Protein AF-0000000068888649 (afdb_homodimer)

Sequence (1002 aa):
MFPLFEYFLVSWIDAAAAEHVYINDDAIREQGKIIQKRLTELPGCKENYESFDMSSGWLQGFKQRHNVVLKKKNKDLVDPAEIPGHQMGMTMQLEKFAPRDRFNCSDLRLELTRLPETVPDRRRVTVFLCVNADGSEKRRVLVVNRVATPLSFSQEKVNPANLPVIYRYSQRPWYTGLWYDFLRTFDMEIRAEKRHAVLLCQTSPSYPPPTQPPHFYKGPPPPVLTNITLIFLPSNLPMSLQPLDQGIIACFKATYRRMYVQALALHRTLTGAGRSKLTHLECIGMIASAWQAIPPRTIVRCWQISGICQDLMREEVSEEFKPERYILTQESLCGRCVRQIMPHTHGESFRQFWQLDESLPSEGTAPDAVRLIDEAVAAGVLEHGPDGINLNDIETGEGDPMPEEIISSQTAIKYLSQVNRYLRSLPETELRVPQGRSIATRGAIEHNSRIISGVFQHIDNNKPSSRKGSSRIDTDGPEKEPQEQWDTETISQVYPSLLMSMFPLFEYFLVSWIDAAAAEHVYINDDAIREQGKIIQKRLTELPGCKENYESFDMSSGWLQGFKQRHNVVLKKKNKDLVDPAEIPGHQMGMTMQLEKFAPRDRFNCSDLRLELTRLPETVPDRRRVTVFLCVNADGSEKRRVLVVNRVATPLSFSQEKVNPANLPVIYRYSQRPWYTGLWYDFLRTFDMEIRAEKRHAVLLCQTSPSYPPPTQPPHFYKGPPPPVLTNITLIFLPSNLPMSLQPLDQGIIACFKATYRRMYVQALALHRTLTGAGRSKLTHLECIGMIASAWQAIPPRTIVRCWQISGICQDLMREEVSEEFKPERYILTQESLCGRCVRQIMPHTHGESFRQFWQLDESLPSEGTAPDAVRLIDEAVAAGVLEHGPDGINLNDIETGEGDPMPEEIISSQTAIKYLSQVNRYLRSLPETELRVPQGRSIATRGAIEHNSRIISGVFQHIDNNKPSSRKGSSRIDTDGPEKEPQEQWDTETISQVYPSLLMS

Foldseek 3Di:
DQQQLLLLLLVLLLLCQLLVFQADPVNSQVVSVVSLVLLVPDPLRPDDCPPPHCDPVNSVVSCLVSVPDGDDPPVAQPDPVCQLVVLAVLQVVQVVFDQQQEKEKDKFKAQQWFDFPDDRDPFIWIKIWMATQLRPDTDAIEIEGQAQAAPVCVLQVHDCVPFSHNYHYDLRRAALQVQQVVQQVVLVVCVVVVAAHEYEYEDGSSHDDLVDDRPNDPDPRRDDHDRYHYDYDDSSYDPLLGLCVLQVVVQLNLLLLLVQLLVQLVCCVVVVDGDNGDGPSVSSVSSSVSNVPQDSLLSNVSNVSSSNHPVSVVDDRDPCSHSVNSSVVSLVSSVVSSCSRPVPRDPVSSCCRSVVDTNDPPDSDRPPSSVSSVVLVVCVCSPLPSSGSSNHNVCCCCPDPRDDDDDDLLVLLQVLLVVLVVLVPDPDQWDADPPRDIDGSVNSNVVSLLVSQVSVVVCVVPPPPPPPPPDPDDDPPPPDPPPPDHDPSSCVSNVVSNPPD/DQQQLLLLLLVLLLVCQLLVFQDDPVNSQVLSVVSLVLLVVDPLRPDDCPPPHCDPVNVVVSCLVSVPDGDDPPVAQPDPVCQLVVLAVLQVVQVVDDQQQEKEKDKAKAQQWFDFPDDRDPFIWIKIWMATQLRPDTDAIEIEGQAQAAPVCVLQVHDCVPFSHNYHYDLRRAALQVLQVVQQVVLVVCVVVVAAHEYEYEDGSSHDDLVDDRPNDPDPRRDDHDRYHYDYDDSSYDPLLGLCVLQVVVQLNLLLLLVQLLVQLVCCVVVVDGDNTDGPSVSSVSSSVSNVPQDSLLSNVSNVSSSNHVVSVVDDRDPCSHSVNSSVVSLVSSVVSSCSRPVPRDPVSSVCRSCPSPSDPPPSDRPDSSVSVVVQVVCVCSPLPSSGSSNHHPVPPVDDPRDDDDDDLLVLLQVLLVVLVVLVPDPDQWDADPPRDIDGSVNSNVVSLLVSQVSVVVCVVPPPPPPPPPDPDDDPPPPDPPPPDHDPSSCVSNVVSNVPD

Solvent-accessible surface area (backbone atoms only — not comparable to full-atom values): 55071 Å² total; per-residue (Å²): 135,58,64,64,60,49,45,51,50,48,51,39,50,47,50,16,48,74,43,67,34,62,41,49,72,65,53,50,51,54,48,44,50,50,46,51,54,52,44,65,67,36,91,68,50,87,68,82,59,90,88,62,71,88,38,74,64,54,46,51,49,48,28,46,75,65,58,57,61,70,46,72,59,57,78,66,57,55,55,74,83,50,46,63,57,52,26,50,54,44,21,62,63,49,66,76,38,56,51,81,28,32,31,42,44,53,72,44,66,42,70,71,64,73,55,62,89,49,74,82,51,89,52,55,32,28,38,36,47,39,35,22,41,54,33,83,49,69,52,77,39,34,36,32,24,61,45,77,70,46,47,56,35,61,72,55,46,52,30,59,84,31,41,81,39,48,70,42,62,34,89,51,77,66,46,51,60,58,44,37,50,48,50,41,54,51,25,51,53,37,45,74,67,73,45,65,33,37,41,39,33,62,59,41,71,50,50,55,52,55,92,57,61,63,90,58,65,82,61,79,79,60,48,84,66,84,28,46,45,80,44,68,43,62,70,39,52,66,64,56,56,39,35,55,69,52,27,49,52,58,38,35,52,36,38,32,51,24,44,54,46,38,43,42,33,47,42,25,70,49,51,72,47,85,65,94,71,78,52,66,58,48,46,51,41,31,50,45,30,24,59,67,53,57,55,34,61,30,41,30,47,17,33,37,71,25,50,38,37,71,81,57,56,74,57,84,72,59,71,74,36,36,44,69,52,45,37,49,52,32,49,53,55,28,48,55,27,43,45,70,68,40,67,81,65,48,71,66,43,45,47,49,43,65,61,53,53,67,64,44,71,77,63,83,59,67,61,60,53,64,58,55,48,50,52,41,47,73,65,35,27,67,78,44,34,74,85,39,35,53,60,53,48,67,73,62,47,88,77,54,76,77,72,73,79,74,62,51,70,68,53,38,41,38,36,50,41,48,36,41,47,32,50,26,37,36,88,56,53,56,29,53,26,57,84,81,40,67,44,45,34,38,57,54,41,53,51,50,33,49,50,41,23,11,50,50,44,50,50,65,69,66,47,77,72,82,73,83,71,77,78,84,70,84,82,79,56,80,76,72,72,72,75,74,68,51,54,64,72,41,54,60,67,39,37,39,38,60,52,44,90,135,60,64,65,62,49,46,50,49,47,49,40,50,49,48,16,48,74,62,68,33,63,43,50,72,65,52,50,50,54,48,43,50,52,45,50,53,52,44,62,68,37,91,68,50,85,69,81,59,90,87,61,72,87,40,72,67,52,48,52,48,48,28,45,75,64,55,56,61,71,48,72,59,59,78,65,58,56,56,75,81,49,46,63,58,52,26,51,54,46,21,61,61,50,66,76,37,57,50,82,28,33,28,41,45,52,72,47,75,42,68,71,62,73,53,61,89,48,74,82,51,87,50,56,33,28,39,37,45,38,36,22,39,53,33,85,48,68,52,75,39,34,37,32,23,59,42,78,71,44,43,54,35,60,71,56,45,50,31,60,84,33,42,79,38,48,69,42,63,33,89,51,78,67,48,52,61,58,44,38,50,48,52,42,54,50,24,51,52,36,44,74,68,72,44,64,33,37,40,38,33,63,60,38,71,48,51,56,53,55,92,57,59,62,88,54,65,82,62,78,78,61,48,84,67,83,26,46,44,79,43,67,42,62,75,38,49,66,64,55,56,38,33,55,70,52,27,49,53,57,36,34,51,37,39,33,53,22,44,54,46,38,44,43,34,49,41,25,71,50,52,72,47,84,62,94,72,79,50,66,58,47,46,51,42,31,50,47,30,25,59,68,53,57,53,35,62,30,41,31,48,18,33,36,72,24,51,38,38,70,82,57,56,74,56,85,71,59,73,75,35,35,45,67,52,44,35,50,52,31,49,53,54,29,49,55,26,42,46,71,69,40,69,81,64,48,71,67,42,44,50,51,46,71,54,51,76,41,79,61,75,76,62,79,63,67,62,60,53,63,59,53,49,52,53,40,47,71,60,34,27,65,78,44,34,76,85,40,35,54,57,57,48,70,67,64,49,96,73,62,74,78,74,75,80,73,63,52,71,69,53,38,41,38,36,48,41,48,37,40,49,33,49,25,36,37,88,56,53,56,30,53,28,56,83,82,40,65,42,45,36,38,55,53,40,53,52,49,33,49,52,41,21,12,50,51,46,50,53,63,71,66,47,78,73,80,72,83,70,79,78,83,70,85,82,80,56,80,76,71,70,74,75,76,68,50,54,64,71,41,53,60,66,38,37,40,36,60,52,42,88

Structure (mmCIF, N/CA/C/O backbone):
data_AF-0000000068888649-model_v1
#
loop_
_entity.id
_entity.type
_entity.pdbx_description
1 polymer '(Perigord truffle) hypothetical protein'
#
loop_
_atom_site.group_PDB
_atom_site.id
_atom_site.type_symbol
_atom_site.label_atom_id
_atom_site.label_alt_id
_atom_site.label_comp_id
_atom_site.label_asym_id
_atom_site.label_entity_id
_atom_site.label_seq_id
_atom_site.pdbx_PDB_ins_code
_atom_site.Cartn_x
_atom_site.Cartn_y
_atom_site.Cartn_z
_atom_site.occupancy
_atom_site.B_iso_or_equiv
_atom_site.auth_seq_id
_atom_site.auth_comp_id
_atom_site.auth_asym_id
_atom_site.auth_atom_id
_atom_site.pdbx_PDB_model_num
ATOM 1 N N . MET A 1 1 ? 15.414 -53.812 -3.479 1 63.78 1 MET A N 1
ATOM 2 C CA . MET A 1 1 ? 14.719 -52.531 -3.691 1 63.78 1 MET A CA 1
ATOM 3 C C . MET A 1 1 ? 15.148 -51.906 -5.004 1 63.78 1 MET A C 1
ATOM 5 O O . MET A 1 1 ? 16.297 -52.062 -5.434 1 63.78 1 MET A O 1
ATOM 9 N N . PHE A 1 2 ? 14.258 -51.75 -5.953 1 81.5 2 PHE A N 1
ATOM 10 C CA . PHE A 1 2 ? 14.539 -51.156 -7.262 1 81.5 2 PHE A CA 1
ATOM 11 C C . PHE A 1 2 ? 14.195 -49.688 -7.277 1 81.5 2 PHE A C 1
ATOM 13 O O . PHE A 1 2 ? 13.141 -49.281 -7.785 1 81.5 2 PHE A O 1
ATOM 20 N N . PRO A 1 3 ? 15.125 -48.906 -6.719 1 78.56 3 PRO A N 1
ATOM 21 C CA . PRO A 1 3 ? 14.812 -47.469 -6.566 1 78.56 3 PRO A CA 1
ATOM 22 C C . PRO A 1 3 ? 14.562 -46.781 -7.898 1 78.56 3 PRO A C 1
ATOM 24 O O . PRO A 1 3 ? 13.672 -45.906 -7.992 1 78.56 3 PRO A O 1
ATOM 27 N N . LEU A 1 4 ? 15.352 -47.125 -8.844 1 78.94 4 LEU A N 1
ATOM 28 C CA . LEU A 1 4 ? 15.211 -46.5 -10.148 1 78.94 4 LEU A CA 1
ATOM 29 C C . LEU A 1 4 ? 13.883 -46.875 -10.797 1 78.94 4 LEU A C 1
ATOM 31 O O . LEU A 1 4 ? 13.188 -46 -11.336 1 78.94 4 LEU A O 1
ATOM 35 N N . PHE A 1 5 ? 13.562 -48.219 -10.758 1 84.19 5 PHE A N 1
ATOM 36 C CA . PHE A 1 5 ? 12.289 -48.688 -11.281 1 84.19 5 PHE A CA 1
ATOM 37 C C . PHE A 1 5 ? 11.117 -48.031 -10.562 1 84.19 5 PHE A C 1
ATOM 39 O O . PHE A 1 5 ? 10.18 -47.562 -11.203 1 84.19 5 PHE A O 1
ATOM 46 N N . GLU A 1 6 ? 11.195 -48 -9.273 1 81.88 6 GLU A N 1
ATOM 47 C CA . GLU A 1 6 ? 10.109 -47.406 -8.492 1 81.88 6 GLU A CA 1
ATOM 48 C C . GLU A 1 6 ? 9.945 -45.938 -8.781 1 81.88 6 GLU A C 1
ATOM 50 O O . GLU A 1 6 ? 8.828 -45.406 -8.828 1 81.88 6 GLU A O 1
ATOM 55 N N . TYR A 1 7 ? 11.039 -45.312 -8.953 1 75.94 7 TYR A N 1
ATOM 56 C CA . TYR A 1 7 ? 11 -43.906 -9.305 1 75.94 7 TYR A CA 1
ATOM 57 C C . TYR A 1 7 ? 10.227 -43.688 -10.594 1 75.94 7 TYR A C 1
ATOM 59 O O . TYR A 1 7 ? 9.359 -42.812 -10.664 1 75.94 7 TYR A O 1
ATOM 67 N N . PHE A 1 8 ? 10.516 -44.406 -11.57 1 81.38 8 PHE A N 1
ATOM 68 C CA . PHE A 1 8 ? 9.867 -44.219 -12.867 1 81.38 8 PHE A CA 1
ATOM 69 C C . PHE A 1 8 ? 8.414 -44.656 -12.812 1 81.38 8 PHE A C 1
ATOM 71 O O . PHE A 1 8 ? 7.559 -44.062 -13.477 1 81.38 8 PHE A O 1
ATOM 78 N N . LEU A 1 9 ? 8.164 -45.75 -12.055 1 83.44 9 LEU A N 1
ATOM 79 C CA . LEU A 1 9 ? 6.777 -46.188 -11.922 1 83.44 9 LEU A CA 1
ATOM 80 C C . LEU A 1 9 ? 5.934 -45.125 -11.227 1 83.44 9 LEU A C 1
ATOM 82 O O . LEU A 1 9 ? 4.816 -44.812 -11.664 1 83.44 9 LEU A O 1
ATOM 86 N N . VAL A 1 10 ? 6.52 -44.562 -10.242 1 77.19 10 VAL A N 1
ATOM 87 C CA . VAL A 1 10 ? 5.84 -43.469 -9.539 1 77.19 10 VAL A CA 1
ATOM 88 C C . VAL A 1 10 ? 5.652 -42.281 -10.484 1 77.19 10 VAL A C 1
ATOM 90 O O . VAL A 1 10 ? 4.578 -41.688 -10.523 1 77.19 10 VAL A O 1
ATOM 93 N N . SER A 1 11 ? 6.723 -41.969 -11.133 1 73.06 11 SER A N 1
ATOM 94 C CA . SER A 1 11 ? 6.668 -40.875 -12.078 1 73.06 11 SER A CA 1
ATOM 95 C C . SER A 1 11 ? 5.555 -41.062 -13.102 1 73.06 11 SER A C 1
ATOM 97 O O . SER A 1 11 ? 4.863 -40.125 -13.469 1 73.06 11 SER A O 1
ATOM 99 N N . TRP A 1 12 ? 5.445 -42.312 -13.555 1 78.62 12 TRP A N 1
ATOM 100 C CA . TRP A 1 12 ? 4.395 -42.625 -14.516 1 78.62 12 TRP A CA 1
ATOM 101 C C . TRP A 1 12 ? 3.016 -42.469 -13.883 1 78.62 12 TRP A C 1
ATOM 103 O O . TRP A 1 12 ? 2.1 -41.906 -14.492 1 78.62 12 TRP A O 1
ATOM 113 N N . ILE A 1 13 ? 2.873 -42.938 -12.703 1 74.75 13 ILE A N 1
ATOM 114 C CA . ILE A 1 13 ? 1.597 -42.844 -12.008 1 74.75 13 ILE A CA 1
ATOM 115 C C . ILE A 1 13 ? 1.217 -41.375 -11.789 1 74.75 13 ILE A C 1
ATOM 117 O O . ILE A 1 13 ? 0.064 -41 -11.992 1 74.75 13 ILE A O 1
ATOM 121 N N . ASP A 1 14 ? 2.201 -40.656 -11.438 1 68.94 14 ASP A N 1
ATOM 122 C CA . ASP A 1 14 ? 1.981 -39.25 -11.227 1 68.94 14 ASP A CA 1
ATOM 123 C C . ASP A 1 14 ? 1.565 -38.562 -12.523 1 68.94 14 ASP A C 1
ATOM 125 O O . ASP A 1 14 ? 0.678 -37.688 -12.516 1 68.94 14 ASP A O 1
ATOM 129 N N . ALA A 1 15 ? 2.273 -38.906 -13.508 1 66 15 ALA A N 1
ATOM 130 C CA . ALA A 1 15 ? 1.935 -38.344 -14.812 1 66 15 ALA A CA 1
ATOM 131 C C . ALA A 1 15 ? 0.513 -38.719 -15.219 1 66 15 ALA A C 1
ATOM 133 O O . ALA A 1 15 ? -0.228 -37.875 -15.758 1 66 15 ALA A O 1
ATOM 134 N N . ALA A 1 16 ? 0.243 -39.969 -14.914 1 68.19 16 ALA A N 1
ATOM 135 C CA . ALA A 1 16 ? -1.107 -40.438 -15.211 1 68.19 16 ALA A CA 1
ATOM 136 C C . ALA A 1 16 ? -2.145 -39.688 -14.391 1 68.19 16 ALA A C 1
ATOM 138 O O . ALA A 1 16 ? -3.197 -39.312 -14.906 1 68.19 16 ALA A O 1
ATOM 139 N N . ALA A 1 17 ? -1.805 -39.5 -13.148 1 63.28 17 ALA A N 1
ATOM 140 C CA . ALA A 1 17 ? -2.697 -38.781 -12.25 1 63.28 17 ALA A CA 1
ATOM 141 C C . ALA A 1 17 ? -2.873 -37.344 -12.703 1 63.28 17 ALA A C 1
ATOM 143 O O . ALA A 1 17 ? -3.982 -36.812 -12.672 1 63.28 17 ALA A O 1
ATOM 144 N N . ALA A 1 18 ? -1.781 -36.812 -13.039 1 59.28 18 ALA A N 1
ATOM 145 C CA . ALA A 1 18 ? -1.794 -35.438 -13.508 1 59.28 18 ALA A CA 1
ATOM 146 C C . ALA A 1 18 ? -2.662 -35.281 -14.75 1 59.28 18 ALA A C 1
ATOM 148 O O . ALA A 1 18 ? -3.271 -34.219 -14.969 1 59.28 18 ALA A O 1
ATOM 149 N N . GLU A 1 19 ? -2.646 -36.375 -15.461 1 56.19 19 GLU A N 1
ATOM 150 C CA . GLU A 1 19 ? -3.439 -36.375 -16.688 1 56.19 19 GLU A CA 1
ATOM 151 C C . GLU A 1 19 ? -4.848 -36.906 -16.422 1 56.19 19 GLU A C 1
ATOM 153 O O . GLU A 1 19 ? -5.609 -37.156 -17.359 1 56.19 19 GLU A O 1
ATOM 158 N N . HIS A 1 20 ? -5.086 -37.062 -15.211 1 56.75 20 HIS A N 1
ATOM 159 C CA . HIS A 1 20 ? -6.379 -37.531 -14.734 1 56.75 20 HIS A CA 1
ATOM 160 C C . HIS A 1 20 ? -6.738 -38.875 -15.383 1 56.75 20 HIS A C 1
ATOM 162 O O . HIS A 1 20 ? -7.891 -39.094 -15.766 1 56.75 20 HIS A O 1
ATOM 168 N N . VAL A 1 21 ? -5.719 -39.656 -15.75 1 60.16 21 VAL A N 1
ATOM 169 C CA . VAL A 1 21 ? -5.93 -41 -16.266 1 60.16 21 VAL A CA 1
ATOM 170 C C . VAL A 1 21 ? -6.09 -41.969 -15.117 1 60.16 21 VAL A C 1
ATOM 172 O O . VAL A 1 21 ? -5.301 -41.969 -14.172 1 60.16 21 VAL A O 1
ATOM 175 N N . TYR A 1 22 ? -7.223 -42.625 -15.234 1 60.81 22 TYR A N 1
ATOM 176 C CA . TYR A 1 22 ? -7.465 -43.656 -14.219 1 60.81 22 TYR A CA 1
ATOM 177 C C . TYR A 1 22 ? -6.531 -44.844 -14.406 1 60.81 22 TYR A C 1
ATOM 179 O O . TYR A 1 22 ? -6.414 -45.375 -15.508 1 60.81 22 TYR A O 1
ATOM 187 N N . ILE A 1 23 ? -5.727 -45.125 -13.422 1 70.38 23 ILE A N 1
ATOM 188 C CA . ILE A 1 23 ? -4.789 -46.219 -13.477 1 70.38 23 ILE A CA 1
ATOM 189 C C . ILE A 1 23 ? -5.18 -47.281 -12.453 1 70.38 23 ILE A C 1
ATOM 191 O O . ILE A 1 23 ? -5.609 -46.969 -11.344 1 70.38 23 ILE A O 1
ATOM 195 N N . ASN A 1 24 ? -5.438 -48.5 -12.945 1 74.12 24 ASN A N 1
ATOM 196 C CA . ASN A 1 24 ? -5.652 -49.625 -12.047 1 74.12 24 ASN A CA 1
ATOM 197 C C . ASN A 1 24 ? -4.383 -50.438 -11.883 1 74.12 24 ASN A C 1
ATOM 199 O O . ASN A 1 24 ? -3.35 -50.156 -12.484 1 74.12 24 ASN A O 1
ATOM 203 N N . ASP A 1 25 ? -4.465 -51.438 -11.055 1 79.94 25 ASP A N 1
ATOM 204 C CA . ASP A 1 25 ? -3.311 -52.25 -10.742 1 79.94 25 ASP A CA 1
ATOM 205 C C . ASP A 1 25 ? -2.756 -52.906 -12.008 1 79.94 25 ASP A C 1
ATOM 207 O O . ASP A 1 25 ? -1.539 -53 -12.18 1 79.94 25 ASP A O 1
ATOM 211 N N . ASP A 1 26 ? -3.686 -53.281 -12.805 1 80.81 26 ASP A N 1
ATOM 212 C CA . ASP A 1 26 ? -3.27 -53.938 -14.031 1 80.81 26 ASP A CA 1
ATOM 213 C C . ASP A 1 26 ? -2.494 -53 -14.938 1 80.81 26 ASP A C 1
ATOM 215 O O . ASP A 1 26 ? -1.492 -53.375 -15.547 1 80.81 26 ASP A O 1
ATOM 219 N N . ALA A 1 27 ? -3.008 -51.844 -14.969 1 81.06 27 ALA A N 1
ATOM 220 C CA . ALA A 1 27 ? -2.322 -50.844 -15.773 1 81.06 27 ALA A CA 1
ATOM 221 C C . ALA A 1 27 ? -0.926 -50.562 -15.227 1 81.06 27 ALA A C 1
ATOM 223 O O . ALA A 1 27 ? 0.027 -50.406 -15.992 1 81.06 27 ALA A O 1
ATOM 224 N N . ILE A 1 28 ? -0.809 -50.531 -13.953 1 86.12 28 ILE A N 1
ATOM 225 C CA . ILE A 1 28 ? 0.479 -50.281 -13.305 1 86.12 28 ILE A CA 1
ATOM 226 C C . ILE A 1 28 ? 1.442 -51.438 -13.648 1 86.12 28 ILE A C 1
ATOM 228 O O . ILE A 1 28 ? 2.605 -51.188 -13.977 1 86.12 28 ILE A O 1
ATOM 232 N N . ARG A 1 29 ? 0.911 -52.625 -13.586 1 86.94 29 ARG A N 1
ATOM 233 C CA . ARG A 1 29 ? 1.737 -53.781 -13.891 1 86.94 29 ARG A CA 1
ATOM 234 C C . ARG A 1 29 ? 2.203 -53.781 -15.336 1 86.94 29 ARG A C 1
ATOM 236 O O . ARG A 1 29 ? 3.367 -54.062 -15.625 1 86.94 29 ARG A O 1
ATOM 243 N N . GLU A 1 30 ? 1.227 -53.438 -16.109 1 86.56 30 GLU A N 1
ATOM 244 C CA . GLU A 1 30 ? 1.554 -53.406 -17.531 1 86.56 30 GLU A CA 1
ATOM 245 C C . GLU A 1 30 ? 2.627 -52.344 -17.828 1 86.56 30 GLU A C 1
ATOM 247 O O . GLU A 1 30 ? 3.598 -52.625 -18.531 1 86.56 30 GLU A O 1
ATOM 252 N N . GLN A 1 31 ? 2.412 -51.281 -17.234 1 87.12 31 GLN A N 1
ATOM 253 C CA . GLN A 1 31 ? 3.377 -50.188 -17.453 1 87.12 31 GLN A CA 1
ATOM 254 C C . GLN A 1 31 ? 4.703 -50.5 -16.766 1 87.12 31 GLN A C 1
ATOM 256 O O . GLN A 1 31 ? 5.766 -50.125 -17.266 1 87.12 31 GLN A O 1
ATOM 261 N N . GLY A 1 32 ? 4.617 -51.094 -15.625 1 89 32 GLY A N 1
ATOM 262 C CA . GLY A 1 32 ? 5.832 -51.562 -14.961 1 89 32 GLY A CA 1
ATOM 263 C C . GLY A 1 32 ? 6.703 -52.438 -15.828 1 89 32 GLY A C 1
ATOM 264 O O . GLY A 1 32 ? 7.926 -52.281 -15.852 1 89 32 GLY A O 1
ATOM 265 N N . LYS A 1 33 ? 6.02 -53.281 -16.484 1 88.69 33 LYS A N 1
ATOM 266 C CA . LYS A 1 33 ? 6.75 -54.156 -17.391 1 88.69 33 LYS A CA 1
ATOM 267 C C . LYS A 1 33 ? 7.434 -53.375 -18.5 1 88.69 33 LYS A C 1
ATOM 269 O O . LYS A 1 33 ? 8.57 -53.688 -18.875 1 88.69 33 LYS A O 1
ATOM 274 N N . ILE A 1 34 ? 6.73 -52.469 -18.906 1 88.31 34 ILE A N 1
ATOM 275 C CA . ILE A 1 34 ? 7.285 -51.625 -19.953 1 88.31 34 ILE A CA 1
ATOM 276 C C . ILE A 1 34 ? 8.492 -50.844 -19.422 1 88.31 34 ILE A C 1
ATOM 278 O O . ILE A 1 34 ? 9.531 -50.781 -20.094 1 88.31 34 ILE A O 1
ATOM 282 N N . ILE A 1 35 ? 8.391 -50.375 -18.281 1 88.75 35 ILE A N 1
ATOM 283 C CA . ILE A 1 35 ? 9.461 -49.594 -17.656 1 88.75 35 ILE A CA 1
ATOM 284 C C . ILE A 1 35 ? 10.664 -50.5 -17.422 1 88.75 35 ILE A C 1
ATOM 286 O O . ILE A 1 35 ? 11.805 -50.125 -17.719 1 88.75 35 ILE A O 1
ATOM 290 N N . GLN A 1 36 ? 10.398 -51.688 -16.922 1 88.31 36 GLN A N 1
ATOM 291 C CA . GLN A 1 36 ? 11.469 -52.656 -16.688 1 88.31 36 GLN A CA 1
ATOM 292 C C . GLN A 1 36 ? 12.227 -52.969 -17.969 1 88.31 36 GLN A C 1
ATOM 294 O O . GLN A 1 36 ? 13.453 -52.969 -17.984 1 88.31 36 GLN A O 1
ATOM 299 N N . LYS A 1 37 ? 11.453 -53.188 -18.938 1 88.25 37 LYS A N 1
ATOM 300 C CA . LYS A 1 37 ? 12.055 -53.531 -20.234 1 88.25 37 LYS A CA 1
ATOM 301 C C . LYS A 1 37 ? 12.938 -52.375 -20.734 1 88.25 37 LYS A C 1
ATOM 303 O O . LYS A 1 37 ? 14.078 -52.594 -21.141 1 88.25 37 LYS A O 1
ATOM 308 N N . ARG A 1 38 ? 12.414 -51.219 -20.625 1 88.69 38 ARG A N 1
ATOM 309 C CA . ARG A 1 38 ? 13.148 -50.062 -21.109 1 88.69 38 ARG A CA 1
ATOM 310 C C . ARG A 1 38 ? 14.406 -49.844 -20.297 1 88.69 38 ARG A C 1
ATOM 312 O O . ARG A 1 38 ? 15.469 -49.531 -20.844 1 88.69 38 ARG A O 1
ATOM 319 N N . LEU A 1 39 ? 14.25 -49.938 -19.078 1 87.44 39 LEU A N 1
ATOM 320 C CA . LEU A 1 39 ? 15.391 -49.719 -18.188 1 87.44 39 LEU A CA 1
ATOM 321 C C . LEU A 1 39 ? 16.484 -50.75 -18.453 1 87.44 39 LEU A C 1
ATOM 323 O O . LEU A 1 39 ? 17.672 -50.438 -18.422 1 87.44 39 LEU A O 1
ATOM 327 N N . THR A 1 40 ? 16.109 -51.938 -18.688 1 85.62 40 THR A N 1
ATOM 328 C CA . THR A 1 40 ? 17.047 -53 -18.953 1 85.62 40 THR A CA 1
ATOM 329 C C . THR A 1 40 ? 17.828 -52.719 -20.25 1 85.62 40 THR A C 1
ATOM 331 O O . THR A 1 40 ? 18.984 -53.125 -20.375 1 85.62 40 THR A O 1
ATOM 334 N N . GLU A 1 41 ? 17.203 -52 -21.109 1 85.94 41 GLU A N 1
ATOM 335 C CA . GLU A 1 41 ? 17.812 -51.688 -22.391 1 85.94 41 GLU A CA 1
ATOM 336 C C . GLU A 1 41 ? 18.797 -50.531 -22.281 1 85.94 41 GLU A C 1
ATOM 338 O O . GLU A 1 41 ? 19.594 -50.312 -23.188 1 85.94 41 GLU A O 1
ATOM 343 N N . LEU A 1 42 ? 18.797 -49.906 -21.25 1 84.81 42 LEU A N 1
ATOM 344 C CA . LEU A 1 42 ? 19.641 -48.75 -21.094 1 84.81 42 LEU A CA 1
ATOM 345 C C . LEU A 1 42 ? 21.016 -49.125 -20.547 1 84.81 42 LEU A C 1
ATOM 347 O O . LEU A 1 42 ? 21.109 -49.812 -19.531 1 84.81 42 LEU A O 1
ATOM 351 N N . PRO A 1 43 ? 22.094 -48.875 -21.219 1 78.44 43 PRO A N 1
ATOM 352 C CA . PRO A 1 43 ? 23.438 -49.312 -20.828 1 78.44 43 PRO A CA 1
ATOM 353 C C . PRO A 1 43 ? 23.859 -48.781 -19.453 1 78.44 43 PRO A C 1
ATOM 355 O O . PRO A 1 43 ? 24.594 -49.438 -18.734 1 78.44 43 PRO A O 1
ATOM 358 N N . GLY A 1 44 ? 23.219 -47.844 -18.844 1 75.62 44 GLY A N 1
ATOM 359 C CA . GLY A 1 44 ? 23.594 -47.219 -17.578 1 75.62 44 GLY A CA 1
ATOM 360 C C . GLY A 1 44 ? 22.688 -47.625 -16.422 1 75.62 44 GLY A C 1
ATOM 361 O O . GLY A 1 44 ? 22.938 -47.25 -15.273 1 75.62 44 GLY A O 1
ATOM 362 N N . CYS A 1 45 ? 21.812 -48.531 -16.703 1 80.44 45 CYS A N 1
ATOM 363 C CA . CYS A 1 45 ? 20.922 -48.969 -15.633 1 80.44 45 CYS A CA 1
ATOM 364 C C . CYS A 1 45 ? 21.531 -50.094 -14.828 1 80.44 45 CYS A C 1
ATOM 366 O O . CYS A 1 45 ? 21.906 -51.125 -15.391 1 80.44 45 CYS A O 1
ATOM 368 N N . LYS A 1 46 ? 21.719 -49.875 -13.562 1 78.38 46 LYS A N 1
ATOM 369 C CA . LYS A 1 46 ? 22.391 -50.812 -12.688 1 78.38 46 LYS A CA 1
ATOM 370 C C . LYS A 1 46 ? 21.391 -51.812 -12.094 1 78.38 46 LYS A C 1
ATOM 372 O O . LYS A 1 46 ? 21.781 -52.781 -11.422 1 78.38 46 LYS A O 1
ATOM 377 N N . GLU A 1 47 ? 20.141 -51.562 -12.258 1 82.62 47 GLU A N 1
ATOM 378 C CA . GLU A 1 47 ? 19.125 -52.438 -11.695 1 82.62 47 GLU A CA 1
ATOM 379 C C . GLU A 1 47 ? 18.828 -53.625 -12.617 1 82.62 47 GLU A C 1
ATOM 381 O O . GLU A 1 47 ? 18.797 -53.469 -13.844 1 82.62 47 GLU A O 1
ATOM 386 N N . ASN A 1 48 ? 18.844 -54.812 -12.125 1 81 48 ASN A N 1
ATOM 387 C CA . ASN A 1 48 ? 18.516 -56.062 -12.844 1 81 48 ASN A CA 1
ATOM 388 C C . ASN A 1 48 ? 17.125 -56.562 -12.469 1 81 48 ASN A C 1
ATOM 390 O O . ASN A 1 48 ? 16.844 -56.812 -11.297 1 81 48 ASN A O 1
ATOM 394 N N . TYR A 1 49 ? 16.25 -56.75 -13.523 1 84.06 49 TYR A N 1
ATOM 395 C CA . TYR A 1 49 ? 14.852 -57.094 -13.258 1 84.06 49 TYR A CA 1
ATOM 396 C C . TYR A 1 49 ? 14.531 -58.5 -13.656 1 84.06 49 TYR A C 1
ATOM 398 O O . TYR A 1 49 ? 13.367 -58.906 -13.703 1 84.06 49 TYR A O 1
ATOM 406 N N . GLU A 1 50 ? 15.469 -59.375 -14.039 1 78.06 50 GLU A N 1
ATOM 407 C CA . GLU A 1 50 ? 15.258 -60.719 -14.586 1 78.06 50 GLU A CA 1
ATOM 408 C C . GLU A 1 50 ? 14.414 -61.562 -13.641 1 78.06 50 GLU A C 1
ATOM 410 O O . GLU A 1 50 ? 13.547 -62.312 -14.078 1 78.06 50 GLU A O 1
ATOM 415 N N . SER A 1 51 ? 14.617 -61.438 -12.344 1 79.12 51 SER A N 1
ATOM 416 C CA . SER A 1 51 ? 13.891 -62.281 -11.398 1 79.12 51 SER A CA 1
ATOM 417 C C . SER A 1 51 ? 12.805 -61.469 -10.672 1 79.12 51 SER A C 1
ATOM 419 O O . SER A 1 51 ? 12.211 -61.969 -9.703 1 79.12 51 SER A O 1
ATOM 421 N N . PHE A 1 52 ? 12.539 -60.312 -11.25 1 84.19 52 PHE A N 1
ATOM 422 C CA . PHE A 1 52 ? 11.594 -59.469 -10.539 1 84.19 52 PHE A CA 1
ATOM 423 C C . PHE A 1 52 ? 10.234 -59.469 -11.227 1 84.19 52 PHE A C 1
ATOM 425 O O . PHE A 1 52 ? 10.133 -59.188 -12.422 1 84.19 52 PHE A O 1
ATOM 432 N N . ASP A 1 53 ? 9.188 -59.906 -10.492 1 82.19 53 ASP A N 1
ATOM 433 C CA . ASP A 1 53 ? 7.801 -59.812 -10.93 1 82.19 53 ASP A CA 1
ATOM 434 C C . ASP A 1 53 ? 6.992 -58.938 -9.961 1 82.19 53 ASP A C 1
ATOM 436 O O . ASP A 1 53 ? 7.203 -59 -8.75 1 82.19 53 ASP A O 1
ATOM 440 N N . MET A 1 54 ? 6.219 -58.094 -10.562 1 84.88 54 MET A N 1
ATOM 441 C CA . MET A 1 54 ? 5.371 -57.25 -9.734 1 84.88 54 MET A CA 1
ATOM 442 C C . MET A 1 54 ? 4.223 -58.031 -9.133 1 84.88 54 MET A C 1
ATOM 444 O O . MET A 1 54 ? 3.082 -57.938 -9.586 1 84.88 54 MET A O 1
ATOM 448 N N . SER A 1 55 ? 4.574 -58.781 -8.133 1 85.19 55 SER A N 1
ATOM 449 C CA . SER A 1 55 ? 3.549 -59.531 -7.43 1 85.19 55 SER A CA 1
ATOM 450 C C . SER A 1 55 ? 2.531 -58.625 -6.762 1 85.19 55 SER A C 1
ATOM 452 O O . SER A 1 55 ? 2.766 -57.438 -6.633 1 85.19 55 SER A O 1
ATOM 454 N N . SER A 1 56 ? 1.383 -59.219 -6.41 1 86.25 56 SER A N 1
ATOM 455 C CA . SER A 1 56 ? 0.356 -58.438 -5.715 1 86.25 56 SER A CA 1
ATOM 456 C C . SER A 1 56 ? 0.881 -57.875 -4.398 1 86.25 56 SER A C 1
ATOM 458 O O . SER A 1 56 ? 0.549 -56.75 -4.02 1 86.25 56 SER A O 1
ATOM 460 N N . GLY A 1 57 ? 1.692 -58.594 -3.748 1 83.38 57 GLY A N 1
ATOM 461 C CA . GLY A 1 57 ? 2.301 -58.125 -2.512 1 83.38 57 GLY A CA 1
ATOM 462 C C . GLY A 1 57 ? 3.266 -57 -2.719 1 83.38 57 GLY A C 1
ATOM 463 O O . GLY A 1 57 ? 3.256 -56.031 -1.956 1 83.38 57 GLY A O 1
ATOM 464 N N . TRP A 1 58 ? 4.078 -57.125 -3.746 1 87.5 58 TRP A N 1
ATOM 465 C CA . TRP A 1 58 ? 5.023 -56.062 -4.035 1 87.5 58 TRP A CA 1
ATOM 466 C C . TRP A 1 58 ? 4.289 -54.781 -4.395 1 87.5 58 TRP A C 1
ATOM 468 O O . TRP A 1 58 ? 4.672 -53.688 -3.941 1 87.5 58 TRP A O 1
ATOM 478 N N . LEU A 1 59 ? 3.291 -54.938 -5.234 1 88 59 LEU A N 1
ATOM 479 C CA . LEU A 1 59 ? 2.527 -53.781 -5.668 1 88 59 LEU A CA 1
ATOM 480 C C . LEU A 1 59 ? 1.869 -53.094 -4.48 1 88 59 LEU A C 1
ATOM 482 O O . LEU A 1 59 ? 1.854 -51.875 -4.41 1 88 59 LEU A O 1
ATOM 486 N N . GLN A 1 60 ? 1.336 -53.906 -3.621 1 82.38 60 GLN A N 1
ATOM 487 C CA . GLN A 1 60 ? 0.742 -53.312 -2.416 1 82.38 60 GLN A CA 1
ATOM 488 C C . GLN A 1 60 ? 1.787 -52.594 -1.578 1 82.38 60 GLN A C 1
ATOM 490 O O . GLN A 1 60 ? 1.525 -51.5 -1.058 1 82.38 60 GLN A O 1
ATOM 495 N N . GLY A 1 61 ? 2.918 -53.219 -1.417 1 81.06 61 GLY A N 1
ATOM 496 C CA . GLY A 1 61 ? 4.012 -52.562 -0.722 1 81.06 61 GLY A CA 1
ATOM 497 C C . GLY A 1 61 ? 4.465 -51.281 -1.398 1 81.06 61 GLY A C 1
ATOM 498 O O . GLY A 1 61 ? 4.742 -50.281 -0.729 1 81.06 61 GLY A O 1
ATOM 499 N N . PHE A 1 62 ? 4.566 -51.344 -2.736 1 84.62 62 PHE A N 1
ATOM 500 C CA . PHE A 1 62 ? 4.938 -50.188 -3.533 1 84.62 62 PHE A CA 1
ATOM 501 C C . PHE A 1 62 ? 3.965 -49.031 -3.301 1 84.62 62 PHE A C 1
ATOM 503 O O . PHE A 1 62 ? 4.383 -47.906 -3.068 1 84.62 62 PHE A O 1
ATOM 510 N N . LYS A 1 63 ? 2.689 -49.344 -3.367 1 79 63 LYS A N 1
ATOM 511 C CA . LYS A 1 63 ? 1.658 -48.344 -3.168 1 79 63 LYS A CA 1
ATOM 512 C C . LYS A 1 63 ? 1.752 -47.719 -1.775 1 79 63 LYS A C 1
ATOM 514 O O . LYS A 1 63 ? 1.577 -46.5 -1.612 1 79 63 LYS A O 1
ATOM 519 N N . GLN A 1 64 ? 2.076 -48.562 -0.897 1 71.25 64 GLN A N 1
ATOM 520 C CA . GLN A 1 64 ? 2.215 -48.094 0.479 1 71.25 64 GLN A CA 1
ATOM 521 C C . GLN A 1 64 ? 3.451 -47.219 0.64 1 71.25 64 GLN A C 1
ATOM 523 O O . GLN A 1 64 ? 3.383 -46.125 1.255 1 71.25 64 GLN A O 1
ATOM 528 N N . ARG A 1 65 ? 4.535 -47.688 0.053 1 73.25 65 ARG A N 1
ATOM 529 C CA . ARG A 1 65 ? 5.805 -46.969 0.195 1 73.25 65 ARG A CA 1
ATOM 530 C C . ARG A 1 65 ? 5.746 -45.594 -0.473 1 73.25 65 ARG A C 1
ATOM 532 O O . ARG A 1 65 ? 6.324 -44.656 0.028 1 73.25 65 ARG A O 1
ATOM 539 N N . HIS A 1 66 ? 5.027 -45.594 -1.541 1 71.69 66 HIS A N 1
ATOM 540 C CA . HIS A 1 66 ? 5.066 -44.375 -2.34 1 71.69 66 HIS A CA 1
ATOM 541 C C . HIS A 1 66 ? 3.74 -43.625 -2.264 1 71.69 66 HIS A C 1
ATOM 543 O O . HIS A 1 66 ? 3.516 -42.688 -3.016 1 71.69 66 HIS A O 1
ATOM 549 N N . ASN A 1 67 ? 2.893 -44.125 -1.375 1 64.62 67 ASN A N 1
ATOM 550 C CA . ASN A 1 67 ? 1.602 -43.5 -1.124 1 64.62 67 ASN A CA 1
ATOM 551 C C . ASN A 1 67 ? 0.81 -43.312 -2.414 1 64.62 67 ASN A C 1
ATOM 553 O O . ASN A 1 67 ? 0.319 -42.219 -2.691 1 64.62 67 ASN A O 1
ATOM 557 N N . VAL A 1 68 ? 0.872 -44.281 -3.254 1 66.69 68 VAL A N 1
ATOM 558 C CA . VAL A 1 68 ? 0.115 -44.281 -4.5 1 66.69 68 VAL A CA 1
ATOM 559 C C . VAL A 1 68 ? -1.346 -44.656 -4.219 1 66.69 68 VAL A C 1
ATOM 561 O O . VAL A 1 68 ? -1.645 -45.719 -3.674 1 66.69 68 VAL A O 1
ATOM 564 N N . VAL A 1 69 ? -2.16 -43.688 -4.359 1 59.19 69 VAL A N 1
ATOM 565 C CA . VAL A 1 69 ? -3.596 -43.938 -4.262 1 59.19 69 VAL A CA 1
ATOM 566 C C . VAL A 1 69 ? -4.211 -43.969 -5.656 1 59.19 69 VAL A C 1
ATOM 568 O O . VAL A 1 69 ? -4.082 -43.031 -6.43 1 59.19 69 VAL A O 1
ATOM 571 N N . LEU A 1 70 ? -4.5 -45.219 -6.188 1 56.56 70 LEU A N 1
ATOM 572 C CA . LEU A 1 70 ? -5.047 -45.406 -7.527 1 56.56 70 LEU A CA 1
ATOM 573 C C . LEU A 1 70 ? -6.496 -44.938 -7.594 1 56.56 70 LEU A C 1
ATOM 575 O O . LEU A 1 70 ? -7.262 -45.156 -6.645 1 56.56 70 LEU A O 1
ATOM 579 N N . LYS A 1 71 ? -6.672 -43.969 -8.656 1 52.78 71 LYS A N 1
ATOM 580 C CA . LYS A 1 71 ? -8.031 -43.531 -8.969 1 52.78 71 LYS A CA 1
ATOM 581 C C . LYS A 1 71 ? -8.867 -44.688 -9.5 1 52.78 71 LYS A C 1
ATOM 583 O O . LYS A 1 71 ? -8.391 -45.5 -10.312 1 52.78 71 LYS A O 1
ATOM 588 N N . LYS A 1 72 ? -9.805 -45.125 -8.844 1 48.25 72 LYS A N 1
ATOM 589 C CA . LYS A 1 72 ? -10.766 -46.031 -9.445 1 48.25 72 LYS A CA 1
ATOM 590 C C . LYS A 1 72 ? -11.406 -45.406 -10.688 1 48.25 72 LYS A C 1
ATOM 592 O O . LYS A 1 72 ? -11.711 -44.219 -10.703 1 48.25 72 LYS A O 1
ATOM 597 N N . LYS A 1 73 ? -11.055 -45.969 -11.852 1 46.03 73 LYS A N 1
ATOM 598 C CA . LYS A 1 73 ? -11.789 -45.656 -13.07 1 46.03 73 LYS A CA 1
ATOM 599 C C . LYS A 1 73 ? -13.242 -45.312 -12.766 1 46.03 73 LYS A C 1
ATOM 601 O O . LYS A 1 73 ? -13.953 -46.062 -12.125 1 46.03 73 LYS A O 1
ATOM 606 N N . ASN A 1 74 ? -13.516 -44.156 -12.57 1 43.41 74 ASN A N 1
ATOM 607 C CA . ASN A 1 74 ? -14.961 -44.031 -12.695 1 43.41 74 ASN A CA 1
ATOM 608 C C . ASN A 1 74 ? -15.469 -44.656 -14 1 43.41 74 ASN A C 1
ATOM 610 O O . ASN A 1 74 ? -15.195 -44.125 -15.086 1 43.41 74 ASN A O 1
ATOM 614 N N . LYS A 1 75 ? -15.305 -45.875 -14.289 1 46.16 75 LYS A N 1
ATOM 615 C CA . LYS A 1 75 ? -16 -46.5 -15.406 1 46.16 75 LYS A CA 1
ATOM 616 C C . LYS A 1 75 ? -17.109 -45.594 -15.953 1 46.16 75 LYS A C 1
ATOM 618 O O . LYS A 1 75 ? -17.25 -45.438 -17.172 1 46.16 75 LYS A O 1
ATOM 623 N N . ASP A 1 76 ? -18.312 -45.375 -15.297 1 51.44 76 ASP A N 1
ATOM 624 C CA . ASP A 1 76 ? -19.609 -45 -15.82 1 51.44 76 ASP A CA 1
ATOM 625 C C . ASP A 1 76 ? -19.891 -43.5 -15.586 1 51.44 76 ASP A C 1
ATOM 627 O O . ASP A 1 76 ? -20.266 -43.125 -14.477 1 51.44 76 ASP A O 1
ATOM 631 N N . LEU A 1 77 ? -19.094 -42.562 -16.406 1 58.47 77 LEU A N 1
ATOM 632 C CA . LEU A 1 77 ? -19.641 -41.219 -16.391 1 58.47 77 LEU A CA 1
ATOM 633 C C . LEU A 1 77 ? -21.156 -41.25 -16.234 1 58.47 77 LEU A C 1
ATOM 635 O O . LEU A 1 77 ? -21.812 -42.156 -16.703 1 58.47 77 LEU A O 1
ATOM 639 N N . VAL A 1 78 ? -21.516 -40.531 -15.273 1 66.25 78 VAL A N 1
ATOM 640 C CA . VAL A 1 78 ? -22.953 -40.438 -15.008 1 66.25 78 VAL A CA 1
ATOM 641 C C . VAL A 1 78 ? -23.703 -40.125 -16.297 1 66.25 78 VAL A C 1
ATOM 643 O O . VAL A 1 78 ? -23.125 -39.562 -17.234 1 66.25 78 VAL A O 1
ATOM 646 N N . ASP A 1 79 ? -24.672 -40.719 -16.469 1 73.94 79 ASP A N 1
ATOM 647 C CA . ASP A 1 79 ? -25.578 -40.375 -17.562 1 73.94 79 ASP A CA 1
ATOM 648 C C . ASP A 1 79 ? -25.797 -38.875 -17.656 1 73.94 79 ASP A C 1
ATOM 650 O O . ASP A 1 79 ? -26.047 -38.219 -16.656 1 73.94 79 ASP A O 1
ATOM 654 N N . PRO A 1 80 ? -25.359 -38.281 -18.75 1 77.81 80 PRO A N 1
ATOM 655 C CA . PRO A 1 80 ? -25.578 -36.844 -18.969 1 77.81 80 PRO A CA 1
ATOM 656 C C . PRO A 1 80 ? -26.938 -36.375 -18.453 1 77.81 80 PRO A C 1
ATOM 658 O O . PRO A 1 80 ? -27.078 -35.219 -18.047 1 77.81 80 PRO A O 1
ATOM 661 N N . ALA A 1 81 ? -27.859 -37.25 -18.469 1 79.38 81 ALA A N 1
ATOM 662 C CA . ALA A 1 81 ? -29.203 -36.906 -18.031 1 79.38 81 ALA A CA 1
ATOM 663 C C . ALA A 1 81 ? -29.25 -36.625 -16.531 1 79.38 81 ALA A C 1
ATOM 665 O O . ALA A 1 81 ? -30.156 -35.969 -16.031 1 79.38 81 ALA A O 1
ATOM 666 N N . GLU A 1 82 ? -28.219 -37.125 -15.883 1 81.88 82 GLU A N 1
ATOM 667 C CA . GLU A 1 82 ? -28.203 -37 -14.43 1 81.88 82 GLU A CA 1
ATOM 668 C C . GLU A 1 82 ? -27.422 -35.75 -14 1 81.88 82 GLU A C 1
ATOM 670 O O . GLU A 1 82 ? -27.484 -35.344 -12.828 1 81.88 82 GLU A O 1
ATOM 675 N N . ILE A 1 83 ? -26.797 -35.094 -14.891 1 83.56 83 ILE A N 1
ATOM 676 C CA . ILE A 1 83 ? -25.906 -34 -14.594 1 83.56 83 ILE A CA 1
ATOM 677 C C . ILE A 1 83 ? -26.703 -32.844 -13.984 1 83.56 83 ILE A C 1
ATOM 679 O O . ILE A 1 83 ? -26.297 -32.281 -12.961 1 83.56 83 ILE A O 1
ATOM 683 N N . PRO A 1 84 ? -27.891 -32.5 -14.57 1 84 84 PRO A N 1
ATOM 684 C CA . PRO A 1 84 ? -28.656 -31.406 -13.984 1 84 84 PRO A CA 1
ATOM 685 C C . PRO A 1 84 ? -29.047 -31.672 -12.531 1 84 84 PRO A C 1
ATOM 687 O O . PRO A 1 84 ? -29.078 -30.734 -11.727 1 84 84 PRO A O 1
ATOM 690 N N . GLY A 1 85 ? -29.281 -32.875 -12.273 1 83.25 85 GLY A N 1
ATOM 691 C CA . GLY A 1 85 ? -29.609 -33.219 -10.898 1 83.25 85 GLY A CA 1
ATOM 692 C C . GLY A 1 85 ? -28.453 -33 -9.938 1 83.25 85 GLY A C 1
ATOM 693 O O . GLY A 1 85 ? -28.656 -32.469 -8.836 1 83.25 85 GLY A O 1
ATOM 694 N N . HIS A 1 86 ? -27.344 -33.375 -10.383 1 83.38 86 HIS A N 1
ATOM 695 C CA . HIS A 1 86 ? -26.156 -33.156 -9.578 1 83.38 86 HIS A CA 1
ATOM 696 C C . HIS A 1 86 ? -25.859 -31.688 -9.414 1 83.38 86 HIS A C 1
ATOM 698 O O . HIS A 1 86 ? -25.453 -31.234 -8.336 1 83.38 86 HIS A O 1
ATOM 704 N N . GLN A 1 87 ? -26.062 -30.953 -10.469 1 86.5 87 GLN A N 1
ATOM 705 C CA . GLN A 1 87 ? -25.844 -29.516 -10.438 1 86.5 87 GLN A CA 1
ATOM 706 C C . GLN A 1 87 ? -26.781 -28.844 -9.43 1 86.5 87 GLN A C 1
ATOM 708 O O . GLN A 1 87 ? -26.344 -27.969 -8.672 1 86.5 87 GLN A O 1
ATOM 713 N N . MET A 1 88 ? -27.953 -29.281 -9.422 1 86.88 88 MET A N 1
ATOM 714 C CA . MET A 1 88 ? -28.938 -28.719 -8.492 1 86.88 88 MET A CA 1
ATOM 715 C C . MET A 1 88 ? -28.562 -29.047 -7.047 1 86.88 88 MET A C 1
ATOM 717 O O . MET A 1 88 ? -28.688 -28.203 -6.164 1 86.88 88 MET A O 1
ATOM 721 N N . GLY A 1 89 ? -28.141 -30.219 -6.883 1 86.44 89 GLY A N 1
ATOM 722 C CA . GLY A 1 89 ? -27.688 -30.609 -5.555 1 86.44 89 GLY A CA 1
ATOM 723 C C . GLY A 1 89 ? -26.531 -29.781 -5.043 1 86.44 89 GLY A C 1
ATOM 724 O O . GLY A 1 89 ? -26.531 -29.344 -3.891 1 86.44 89 GLY A O 1
ATOM 725 N N . MET A 1 90 ? -25.656 -29.578 -5.852 1 88.31 90 MET A N 1
ATOM 726 C CA . MET A 1 90 ? -24.5 -28.766 -5.5 1 88.31 90 MET A CA 1
ATOM 727 C C . MET A 1 90 ? -24.891 -27.312 -5.262 1 88.31 90 MET A C 1
ATOM 729 O O . MET A 1 90 ? -24.391 -26.672 -4.336 1 88.31 90 MET A O 1
ATOM 733 N N . THR A 1 91 ? -25.75 -26.844 -6.129 1 89.31 91 THR A N 1
ATOM 734 C CA . THR A 1 91 ? -26.25 -25.484 -6.004 1 89.31 91 THR A CA 1
ATOM 735 C C . THR A 1 91 ? -26.859 -25.25 -4.629 1 89.31 91 THR A C 1
ATOM 737 O O . THR A 1 91 ? -26.609 -24.234 -3.988 1 89.31 91 THR A O 1
ATOM 740 N N . MET A 1 92 ? -27.594 -26.172 -4.215 1 91.31 92 MET A N 1
ATOM 741 C CA . MET A 1 92 ? -28.266 -26.047 -2.93 1 91.31 92 MET A CA 1
ATOM 742 C C . MET A 1 92 ? -27.266 -25.969 -1.785 1 91.31 92 MET A C 1
ATOM 744 O O . MET A 1 92 ? -27.469 -25.234 -0.82 1 91.31 92 MET A O 1
ATOM 748 N N . GLN A 1 93 ? -26.219 -26.719 -1.901 1 91.75 93 GLN A N 1
ATOM 749 C CA . GLN A 1 93 ? -25.203 -26.719 -0.866 1 91.75 93 GLN A CA 1
ATOM 750 C C . GLN A 1 93 ? -24.375 -25.422 -0.891 1 91.75 93 GLN A C 1
ATOM 752 O O . GLN A 1 93 ? -24.094 -24.844 0.158 1 91.75 93 GLN A O 1
ATOM 757 N N . LEU A 1 94 ? -24.078 -24.953 -2.045 1 93.38 94 LEU A N 1
ATOM 758 C CA . LEU A 1 94 ? -23.203 -23.797 -2.209 1 93.38 94 LEU A CA 1
ATOM 759 C C . LEU A 1 94 ? -23.938 -22.5 -1.888 1 93.38 94 LEU A C 1
ATOM 761 O O . LEU A 1 94 ? -23.344 -21.547 -1.404 1 93.38 94 LEU A O 1
ATOM 765 N N . GLU A 1 95 ? -25.188 -22.469 -2.164 1 91.5 95 GLU A N 1
ATOM 766 C CA . GLU A 1 95 ? -25.969 -21.25 -1.994 1 91.5 95 GLU A CA 1
ATOM 767 C C . GLU A 1 95 ? -26.172 -20.922 -0.517 1 91.5 95 GLU A C 1
ATOM 769 O O . GLU A 1 95 ? -26.641 -19.844 -0.173 1 91.5 95 GLU A O 1
ATOM 774 N N . LYS A 1 96 ? -25.75 -21.859 0.286 1 93.25 96 LYS A N 1
ATOM 775 C CA . LYS A 1 96 ? -25.766 -21.578 1.718 1 93.25 96 LYS A CA 1
ATOM 776 C C . LYS A 1 96 ? -24.703 -20.547 2.082 1 93.25 96 LYS A C 1
ATOM 778 O O . LYS A 1 96 ? -24.75 -19.953 3.158 1 93.25 96 LYS A O 1
ATOM 783 N N . PHE A 1 97 ? -23.766 -20.359 1.209 1 95.81 97 PHE A N 1
ATOM 784 C CA . PHE A 1 97 ? -22.672 -19.422 1.407 1 95.81 97 PHE A CA 1
ATOM 785 C C . PHE A 1 97 ? -22.766 -18.266 0.419 1 95.81 97 PHE A C 1
ATOM 787 O O . PHE A 1 97 ? -23.25 -18.438 -0.699 1 95.81 97 PHE A O 1
ATOM 794 N N . ALA A 1 98 ? -22.281 -17.125 0.851 1 94.25 98 ALA A N 1
ATOM 795 C CA . ALA A 1 98 ? -22.203 -15.984 -0.064 1 94.25 98 ALA A CA 1
ATOM 796 C C . ALA A 1 98 ? -21.172 -16.219 -1.15 1 94.25 98 ALA A C 1
ATOM 798 O O . ALA A 1 98 ? -20.188 -16.953 -0.938 1 94.25 98 ALA A O 1
ATOM 799 N N . PRO A 1 99 ? -21.312 -15.648 -2.305 1 93.31 99 PRO A N 1
ATOM 800 C CA . PRO A 1 99 ? -20.359 -15.844 -3.402 1 93.31 99 PRO A CA 1
ATOM 801 C C . PRO A 1 99 ? -18.922 -15.562 -2.996 1 93.31 99 PRO A C 1
ATOM 803 O O . PRO A 1 99 ? -18 -16.234 -3.455 1 93.31 99 PRO A O 1
ATOM 806 N N . ARG A 1 100 ? -18.719 -14.625 -2.119 1 94.94 100 ARG A N 1
ATOM 807 C CA . ARG A 1 100 ? -17.375 -14.297 -1.659 1 94.94 100 ARG A CA 1
ATOM 808 C C . ARG A 1 100 ? -16.781 -15.422 -0.819 1 94.94 100 ARG A C 1
ATOM 810 O O . ARG A 1 100 ? -15.562 -15.516 -0.652 1 94.94 100 ARG A O 1
ATOM 817 N N . ASP A 1 101 ? -17.672 -16.312 -0.329 1 97.19 101 ASP A N 1
ATOM 818 C CA . ASP A 1 101 ? -17.234 -17.375 0.564 1 97.19 101 ASP A CA 1
ATOM 819 C C . ASP A 1 101 ? -17.328 -18.734 -0.123 1 97.19 101 ASP A C 1
ATOM 821 O O . ASP A 1 101 ? -17.266 -19.781 0.536 1 97.19 101 ASP A O 1
ATOM 825 N N . ARG A 1 102 ? -17.453 -18.812 -1.445 1 97.25 102 ARG A N 1
ATOM 826 C CA . ARG A 1 102 ? -17.438 -20.016 -2.264 1 97.25 102 ARG A CA 1
ATOM 827 C C . ARG A 1 102 ? -16.125 -20.125 -3.047 1 97.25 102 ARG A C 1
ATOM 829 O O . ARG A 1 102 ? -15.906 -19.375 -3.998 1 97.25 102 ARG A O 1
ATOM 836 N N . PHE A 1 103 ? -15.352 -21.062 -2.662 1 97.69 103 PHE A N 1
ATOM 837 C CA . PHE A 1 103 ? -14.039 -21.172 -3.295 1 97.69 103 PHE A CA 1
ATOM 838 C C . PHE A 1 103 ? -13.93 -22.453 -4.105 1 97.69 103 PHE A C 1
ATOM 840 O O . PHE A 1 103 ? -14.594 -23.438 -3.795 1 97.69 103 PHE A O 1
ATOM 847 N N . ASN A 1 104 ? -13.188 -22.422 -5.133 1 96.62 104 ASN A N 1
ATOM 848 C CA . ASN A 1 104 ? -12.781 -23.562 -5.949 1 96.62 104 ASN A CA 1
ATOM 849 C C . ASN A 1 104 ? -11.266 -23.625 -6.086 1 96.62 104 ASN A C 1
ATOM 851 O O . ASN A 1 104 ? -10.602 -22.609 -6.242 1 96.62 104 ASN A O 1
ATOM 855 N N . CYS A 1 105 ? -10.719 -24.844 -5.93 1 94.75 105 CYS A N 1
ATOM 856 C CA . CYS A 1 105 ? -9.273 -25 -6.082 1 94.75 105 CYS A CA 1
ATOM 857 C C . CYS A 1 105 ? -8.945 -26.156 -7.016 1 94.75 105 CYS A C 1
ATOM 859 O O . CYS A 1 105 ? -9.758 -27.078 -7.195 1 94.75 105 CYS A O 1
ATOM 861 N N . SER A 1 106 ? -7.867 -26.062 -7.664 1 89.56 106 SER A N 1
ATOM 862 C CA . SER A 1 106 ? -7.348 -27.094 -8.555 1 89.56 106 SER A CA 1
ATOM 863 C C . SER A 1 106 ? -5.867 -26.891 -8.852 1 89.56 106 SER A C 1
ATOM 865 O O . SER A 1 106 ? -5.332 -25.797 -8.617 1 89.56 106 SER A O 1
ATOM 867 N N . ASP A 1 107 ? -5.219 -27.984 -9.273 1 87 107 ASP A N 1
ATOM 868 C CA . ASP A 1 107 ? -3.818 -27.875 -9.664 1 87 107 ASP A CA 1
ATOM 869 C C . ASP A 1 107 ? -3.656 -28.047 -11.172 1 87 107 ASP A C 1
ATOM 871 O O . ASP A 1 107 ? -4.547 -28.594 -11.836 1 87 107 ASP A O 1
ATOM 875 N N . LEU A 1 108 ? -2.641 -27.531 -11.688 1 83.75 108 LEU A N 1
ATOM 876 C CA . LEU A 1 108 ? -2.309 -27.672 -13.102 1 83.75 108 LEU A CA 1
ATOM 877 C C . LEU A 1 108 ? -0.799 -27.766 -13.297 1 83.75 108 LEU A C 1
ATOM 879 O O . LEU A 1 108 ? -0.027 -27.359 -12.422 1 83.75 108 LEU A O 1
ATOM 883 N N . ARG A 1 109 ? -0.459 -28.359 -14.367 1 80.31 109 ARG A N 1
ATOM 884 C CA . ARG A 1 109 ? 0.945 -28.406 -14.766 1 80.31 109 ARG A CA 1
ATOM 885 C C . ARG A 1 109 ? 1.282 -27.281 -15.734 1 80.31 109 ARG A C 1
ATOM 887 O O . ARG A 1 109 ? 0.498 -26.969 -16.641 1 80.31 109 ARG A O 1
ATOM 894 N N . LEU A 1 110 ? 2.438 -26.672 -15.5 1 85.75 110 LEU A N 1
ATOM 895 C CA . LEU A 1 110 ? 2.844 -25.547 -16.312 1 85.75 110 LEU A CA 1
ATOM 896 C C . LEU A 1 110 ? 4.293 -25.688 -16.766 1 85.75 110 LEU A C 1
ATOM 898 O O . LEU A 1 110 ? 5.18 -25.938 -15.945 1 85.75 110 LEU A O 1
ATOM 902 N N . GLU A 1 111 ? 4.48 -25.656 -18.047 1 81.88 111 GLU A N 1
ATOM 903 C CA . GLU A 1 111 ? 5.836 -25.562 -18.578 1 81.88 111 GLU A CA 1
ATOM 904 C C . GLU A 1 111 ? 6.348 -24.125 -18.531 1 81.88 111 GLU A C 1
ATOM 906 O O . GLU A 1 111 ? 5.699 -23.203 -19.062 1 81.88 111 GLU A O 1
ATOM 911 N N . LEU A 1 112 ? 7.488 -23.922 -17.984 1 83.38 112 LEU A N 1
ATOM 912 C CA . LEU A 1 112 ? 7.945 -22.562 -17.688 1 83.38 112 LEU A CA 1
ATOM 913 C C . LEU A 1 112 ? 8.508 -21.906 -18.938 1 83.38 112 LEU A C 1
ATOM 915 O O . LEU A 1 112 ? 8.305 -20.703 -19.156 1 83.38 112 LEU A O 1
ATOM 919 N N . THR A 1 113 ? 9.336 -22.625 -19.703 1 82.56 113 THR A N 1
ATOM 920 C CA . THR A 1 113 ? 10.086 -21.984 -20.781 1 82.56 113 THR A CA 1
ATOM 921 C C . THR A 1 113 ? 9.719 -22.578 -22.125 1 82.56 113 THR A C 1
ATOM 923 O O . THR A 1 113 ? 10.414 -23.453 -22.641 1 82.56 113 THR A O 1
ATOM 926 N N . ARG A 1 114 ? 8.617 -22.359 -22.609 1 78.12 114 ARG A N 1
ATOM 927 C CA . ARG A 1 114 ? 8.227 -22.922 -23.891 1 78.12 114 ARG A CA 1
ATOM 928 C C . ARG A 1 114 ? 8.133 -21.828 -24.953 1 78.12 114 ARG A C 1
ATOM 930 O O . ARG A 1 114 ? 7.613 -20.734 -24.688 1 78.12 114 ARG A O 1
ATOM 937 N N . LEU A 1 115 ? 8.797 -22.047 -26.078 1 85 115 LEU A N 1
ATOM 938 C CA . LEU A 1 115 ? 8.68 -21.172 -27.25 1 85 115 LEU A CA 1
ATOM 939 C C . LEU A 1 115 ? 8.305 -21.969 -28.484 1 85 115 LEU A C 1
ATOM 941 O O . LEU A 1 115 ? 8.461 -23.188 -28.516 1 85 115 LEU A O 1
ATOM 945 N N . PRO A 1 116 ? 7.727 -21.266 -29.422 1 83.75 116 PRO A N 1
ATOM 946 C CA . PRO A 1 116 ? 7.434 -22 -30.656 1 83.75 116 PRO A CA 1
ATOM 947 C C . PRO A 1 116 ? 8.672 -22.641 -31.266 1 83.75 116 PRO A C 1
ATOM 949 O O . PRO A 1 116 ? 9.758 -22.047 -31.234 1 83.75 116 PRO A O 1
ATOM 952 N N . GLU A 1 117 ? 8.578 -23.891 -31.766 1 77 117 GLU A N 1
ATOM 953 C CA . GLU A 1 117 ? 9.609 -24.609 -32.5 1 77 117 GLU A CA 1
ATOM 954 C C . GLU A 1 117 ? 10.781 -24.984 -31.609 1 77 117 GLU A C 1
ATOM 956 O O . GLU A 1 117 ? 11.914 -25.141 -32.094 1 77 117 GLU A O 1
ATOM 961 N N . THR A 1 118 ? 10.609 -24.797 -30.391 1 74.25 118 THR A N 1
ATOM 962 C CA . THR A 1 118 ? 11.68 -25.188 -29.469 1 74.25 118 THR A CA 1
ATOM 963 C C . THR A 1 118 ? 11.359 -26.531 -28.812 1 74.25 118 THR A C 1
ATOM 965 O O . THR A 1 118 ? 10.203 -26.938 -28.766 1 74.25 118 THR A O 1
ATOM 968 N N . VAL A 1 119 ? 12.398 -27.172 -28.469 1 63.69 119 VAL A N 1
ATOM 969 C CA . VAL A 1 119 ? 12.266 -28.438 -27.781 1 63.69 119 VAL A CA 1
ATOM 970 C C . VAL A 1 119 ? 11.742 -28.203 -26.359 1 63.69 119 VAL A C 1
ATOM 972 O O . VAL A 1 119 ? 12.148 -27.25 -25.688 1 63.69 119 VAL A O 1
ATOM 975 N N . PRO A 1 120 ? 10.609 -28.891 -26.172 1 57.75 120 PRO A N 1
ATOM 976 C CA . PRO A 1 120 ? 10.094 -28.734 -24.797 1 57.75 120 PRO A CA 1
ATOM 977 C C . PRO A 1 120 ? 11.188 -28.828 -23.734 1 57.75 120 PRO A C 1
ATOM 979 O O . PRO A 1 120 ? 12.102 -29.641 -23.859 1 57.75 120 PRO A O 1
ATOM 982 N N . ASP A 1 121 ? 11.227 -27.625 -23.031 1 58.75 121 ASP A N 1
ATOM 983 C CA . ASP A 1 121 ? 12.164 -27.641 -21.922 1 58.75 121 ASP A CA 1
ATOM 984 C C . ASP A 1 121 ? 11.578 -28.375 -20.719 1 58.75 121 ASP A C 1
ATOM 986 O O . ASP A 1 121 ? 10.359 -28.469 -20.578 1 58.75 121 ASP A O 1
ATOM 990 N N . ARG A 1 122 ? 12.328 -29.172 -20.031 1 56.19 122 ARG A N 1
ATOM 991 C CA . ARG A 1 122 ? 12 -30.062 -18.922 1 56.19 122 ARG A CA 1
ATOM 992 C C . ARG A 1 122 ? 11.648 -29.266 -17.656 1 56.19 122 ARG A C 1
ATOM 994 O O . ARG A 1 122 ? 11.367 -29.859 -16.609 1 56.19 122 ARG A O 1
ATOM 1001 N N . ARG A 1 123 ? 11.539 -28 -17.797 1 68.12 123 ARG A N 1
ATOM 1002 C CA . ARG A 1 123 ? 11.195 -27.234 -16.609 1 68.12 123 ARG A CA 1
ATOM 1003 C C . ARG A 1 123 ? 9.68 -27.109 -16.453 1 68.12 123 ARG A C 1
ATOM 1005 O O . ARG A 1 123 ? 9.047 -26.281 -17.109 1 68.12 123 ARG A O 1
ATOM 1012 N N . ARG A 1 124 ? 9.148 -28.094 -15.648 1 75.38 124 ARG A N 1
ATOM 1013 C CA . ARG A 1 124 ? 7.715 -28.094 -15.383 1 75.38 124 ARG A CA 1
ATOM 1014 C C . ARG A 1 124 ? 7.438 -27.938 -13.891 1 75.38 124 ARG A C 1
ATOM 1016 O O . ARG A 1 124 ? 8.164 -28.484 -13.062 1 75.38 124 ARG A O 1
ATOM 1023 N N . VAL A 1 125 ? 6.496 -27.141 -13.703 1 84 125 VAL A N 1
ATOM 1024 C CA . VAL A 1 125 ? 6.086 -26.938 -12.312 1 84 125 VAL A CA 1
ATOM 1025 C C . VAL A 1 125 ? 4.594 -27.234 -12.172 1 84 125 VAL A C 1
ATOM 1027 O O . VAL A 1 125 ? 3.861 -27.25 -13.164 1 84 125 VAL A O 1
ATOM 1030 N N . THR A 1 126 ? 4.18 -27.625 -11 1 85.56 126 THR A N 1
ATOM 1031 C CA . THR A 1 126 ? 2.762 -27.734 -10.672 1 85.56 126 THR A CA 1
ATOM 1032 C C . THR A 1 126 ? 2.258 -26.484 -9.977 1 85.56 126 THR A C 1
ATOM 1034 O O . THR A 1 126 ? 2.873 -26 -9.023 1 85.56 126 THR A O 1
ATOM 1037 N N . VAL A 1 127 ? 1.251 -25.922 -10.539 1 91.38 127 VAL A N 1
ATOM 1038 C CA . VAL A 1 127 ? 0.668 -24.703 -9.992 1 91.38 127 VAL A CA 1
ATOM 1039 C C . VAL A 1 127 ? -0.694 -25 -9.375 1 91.38 127 VAL A C 1
ATOM 1041 O O . VAL A 1 127 ? -1.508 -25.719 -9.969 1 91.38 127 VAL A O 1
ATOM 1044 N N . PHE A 1 128 ? -0.906 -24.578 -8.156 1 92.62 128 PHE A N 1
ATOM 1045 C CA . PHE A 1 128 ? -2.16 -24.75 -7.43 1 92.62 128 PHE A CA 1
ATOM 1046 C C . PHE A 1 128 ? -2.908 -23.422 -7.324 1 92.62 128 PHE A C 1
ATOM 1048 O O . PHE A 1 128 ? -2.381 -22.453 -6.785 1 92.62 128 PHE A O 1
ATOM 1055 N N . LEU A 1 129 ? -4.141 -23.391 -7.871 1 95.38 129 LEU A N 1
ATOM 1056 C CA . LEU A 1 129 ? -4.941 -22.172 -7.891 1 95.38 129 LEU A CA 1
ATOM 1057 C C . LEU A 1 129 ? -6.172 -22.328 -7.004 1 95.38 129 LEU A C 1
ATOM 1059 O O . LEU A 1 129 ? -6.742 -23.406 -6.898 1 95.38 129 LEU A O 1
ATOM 1063 N N . CYS A 1 130 ? -6.555 -21.297 -6.328 1 97.25 130 CYS A N 1
ATOM 1064 C CA . CYS A 1 130 ? -7.754 -21.234 -5.496 1 97.25 130 CYS A CA 1
ATOM 1065 C C . CYS A 1 130 ? -8.398 -19.859 -5.57 1 97.25 130 CYS A C 1
ATOM 1067 O O . CYS A 1 130 ? -7.727 -18.844 -5.363 1 97.25 130 CYS A O 1
ATOM 1069 N N . VAL A 1 131 ? -9.648 -19.781 -5.945 1 97.5 131 VAL A N 1
ATOM 1070 C CA . VAL A 1 131 ? -10.32 -18.5 -6.125 1 97.5 131 VAL A CA 1
ATOM 1071 C C . VAL A 1 131 ? -11.789 -18.625 -5.734 1 97.5 131 VAL A C 1
ATOM 1073 O O . VAL A 1 131 ? -12.367 -19.719 -5.805 1 97.5 131 VAL A O 1
ATOM 1076 N N . ASN A 1 132 ? -12.367 -17.562 -5.258 1 97.19 132 ASN A N 1
ATOM 1077 C CA . ASN A 1 132 ? -13.773 -17.594 -4.879 1 97.19 132 ASN A CA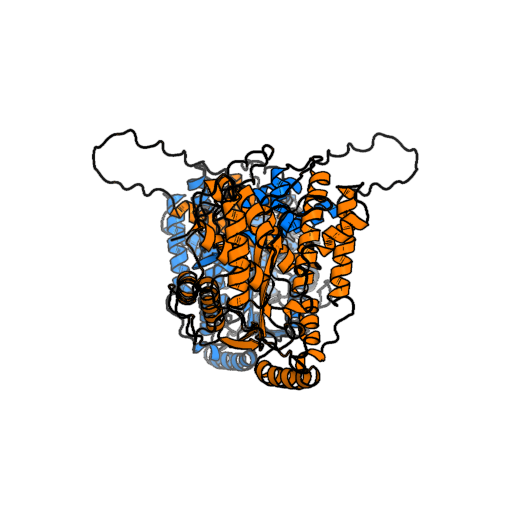 1
ATOM 1078 C C . ASN A 1 132 ? -14.68 -17.281 -6.066 1 97.19 132 ASN A C 1
ATOM 1080 O O . ASN A 1 132 ? -14.203 -16.969 -7.156 1 97.19 132 ASN A O 1
ATOM 1084 N N . ALA A 1 133 ? -15.938 -17.375 -5.883 1 95.5 133 ALA A N 1
ATOM 1085 C CA . ALA A 1 133 ? -16.922 -17.375 -6.957 1 95.5 133 ALA A CA 1
ATOM 1086 C C . ALA A 1 133 ? -17.109 -15.977 -7.539 1 95.5 133 ALA A C 1
ATOM 1088 O O . ALA A 1 133 ? -17.422 -15.828 -8.719 1 95.5 133 ALA A O 1
ATOM 1089 N N . ASP A 1 134 ? -16.906 -15.016 -6.793 1 92.94 134 ASP A N 1
ATOM 1090 C CA . ASP A 1 134 ? -17.125 -13.672 -7.332 1 92.94 134 ASP A CA 1
ATOM 1091 C C . ASP A 1 134 ? -15.812 -13.055 -7.805 1 92.94 134 ASP A C 1
ATOM 1093 O O . ASP A 1 134 ? -15.781 -11.914 -8.258 1 92.94 134 ASP A O 1
ATOM 1097 N N . GLY A 1 135 ? -14.727 -13.781 -7.664 1 92.75 135 GLY A N 1
ATOM 1098 C CA . GLY A 1 135 ? -13.445 -13.352 -8.195 1 92.75 135 GLY A CA 1
ATOM 1099 C C . GLY A 1 135 ? -12.766 -12.305 -7.336 1 92.75 135 GLY A C 1
ATOM 1100 O O . GLY A 1 135 ? -11.711 -11.781 -7.699 1 92.75 135 GLY A O 1
ATOM 1101 N N . SER A 1 136 ? -13.297 -11.961 -6.18 1 91.44 136 SER A N 1
ATOM 1102 C CA . SER A 1 136 ? -12.781 -10.891 -5.328 1 91.44 136 SER A CA 1
ATOM 1103 C C . SER A 1 136 ? -11.531 -11.352 -4.57 1 91.44 136 SER A C 1
ATOM 1105 O O . SER A 1 136 ? -10.695 -10.531 -4.195 1 91.44 136 SER A O 1
ATOM 1107 N N . GLU A 1 137 ? -11.445 -12.617 -4.371 1 94.69 137 GLU A N 1
ATOM 1108 C CA . GLU A 1 137 ? -10.312 -13.125 -3.607 1 94.69 137 GLU A CA 1
ATOM 1109 C C . GLU A 1 137 ? -9.625 -14.273 -4.336 1 94.69 137 GLU A C 1
ATOM 1111 O O . GLU A 1 137 ? -10.164 -15.375 -4.422 1 94.69 137 GLU A O 1
ATOM 1116 N N . LYS A 1 138 ? -8.469 -14.039 -4.82 1 95.19 138 LYS A N 1
ATOM 1117 C CA . LYS A 1 138 ? -7.566 -15.055 -5.359 1 95.19 138 LYS A CA 1
ATOM 1118 C C . LYS A 1 138 ? -6.488 -15.43 -4.348 1 95.19 138 LYS A C 1
ATOM 1120 O O . LYS A 1 138 ? -5.715 -14.57 -3.908 1 95.19 138 LYS A O 1
ATOM 1125 N N . ARG A 1 139 ? -6.473 -16.641 -4.027 1 95.31 139 ARG A N 1
ATOM 1126 C CA . ARG A 1 139 ? -5.461 -17.062 -3.068 1 95.31 139 ARG A CA 1
ATOM 1127 C C . ARG A 1 139 ? -4.07 -17.062 -3.697 1 95.31 139 ARG A C 1
ATOM 1129 O O . ARG A 1 139 ? -3.936 -17.203 -4.914 1 95.31 139 ARG A O 1
ATOM 1136 N N . ARG A 1 140 ? -3.074 -16.891 -2.832 1 93 140 ARG A N 1
ATOM 1137 C CA . ARG A 1 140 ? -1.688 -16.938 -3.289 1 93 140 ARG A CA 1
ATOM 1138 C C . ARG A 1 140 ? -1.38 -18.266 -3.975 1 93 140 ARG A C 1
ATOM 1140 O O . ARG A 1 140 ? -1.735 -19.328 -3.465 1 93 140 ARG A O 1
ATOM 1147 N N . VAL A 1 141 ? -0.777 -18.172 -5.117 1 95.38 141 VAL A N 1
ATOM 1148 C CA . VAL A 1 141 ? -0.494 -19.344 -5.934 1 95.38 141 VAL A CA 1
ATOM 1149 C C . VAL A 1 141 ? 0.553 -20.219 -5.238 1 95.38 141 VAL A C 1
ATOM 1151 O O . VAL A 1 141 ? 1.527 -19.703 -4.684 1 95.38 141 VAL A O 1
ATOM 1154 N N . LEU A 1 142 ? 0.265 -21.453 -5.199 1 93.75 142 LEU A N 1
ATOM 1155 C CA . LEU A 1 142 ? 1.24 -22.438 -4.727 1 93.75 142 LEU A CA 1
ATOM 1156 C C . LEU A 1 142 ? 1.959 -23.094 -5.898 1 93.75 142 LEU A C 1
ATOM 1158 O O . LEU A 1 142 ? 1.315 -23.625 -6.809 1 93.75 142 LEU A O 1
ATOM 1162 N N . VAL A 1 143 ? 3.26 -22.984 -5.926 1 92.31 143 VAL A N 1
ATOM 1163 C CA . VAL A 1 143 ? 4.074 -23.578 -6.98 1 92.31 143 VAL A CA 1
ATOM 1164 C C . VAL A 1 143 ? 4.922 -24.719 -6.398 1 92.31 143 VAL A C 1
ATOM 1166 O O . VAL A 1 143 ? 5.695 -24.5 -5.461 1 92.31 143 VAL A O 1
ATOM 1169 N N . VAL A 1 144 ? 4.699 -25.875 -6.934 1 87.38 144 VAL A N 1
ATOM 1170 C CA . VAL A 1 144 ? 5.484 -27.031 -6.535 1 87.38 144 VAL A CA 1
ATOM 1171 C C . VAL A 1 144 ? 6.488 -27.375 -7.633 1 87.38 144 VAL A C 1
ATOM 1173 O O . VAL A 1 144 ? 6.105 -27.609 -8.781 1 87.38 144 VAL A O 1
ATOM 1176 N N . ASN A 1 145 ? 7.664 -27.297 -7.262 1 84.31 145 ASN A N 1
ATOM 1177 C CA . ASN A 1 145 ? 8.742 -27.562 -8.211 1 84.31 145 ASN A CA 1
ATOM 1178 C C . ASN A 1 145 ? 9.625 -28.719 -7.758 1 84.31 145 ASN A C 1
ATOM 1180 O O . ASN A 1 145 ? 9.758 -28.969 -6.559 1 84.31 145 ASN A O 1
ATOM 1184 N N . ARG A 1 146 ? 10.203 -29.391 -8.672 1 75.5 146 ARG A N 1
ATOM 1185 C CA . ARG A 1 146 ? 11.094 -30.5 -8.367 1 75.5 146 ARG A CA 1
ATOM 1186 C C . ARG A 1 146 ? 12.5 -30.016 -8.055 1 75.5 146 ARG A C 1
ATOM 1188 O O . ARG A 1 146 ? 13.375 -30.812 -7.68 1 75.5 146 ARG A O 1
ATOM 1195 N N . VAL A 1 147 ? 12.742 -28.75 -8.211 1 76.62 147 VAL A N 1
ATOM 1196 C CA . VAL A 1 147 ? 14.016 -28.141 -7.871 1 76.62 147 VAL A CA 1
ATOM 1197 C C . VAL A 1 147 ? 13.875 -27.344 -6.574 1 76.62 147 VAL A C 1
ATOM 1199 O O . VAL A 1 147 ? 13.086 -26.391 -6.504 1 76.62 147 VAL A O 1
ATOM 1202 N N . ALA A 1 148 ? 14.594 -27.75 -5.629 1 78.88 148 ALA A N 1
ATOM 1203 C CA . ALA A 1 148 ? 14.477 -27.109 -4.32 1 78.88 148 ALA A CA 1
ATOM 1204 C C . ALA A 1 148 ? 14.969 -25.672 -4.375 1 78.88 148 ALA A C 1
ATOM 1206 O O . ALA A 1 148 ? 14.312 -24.766 -3.861 1 78.88 148 ALA A O 1
ATOM 1207 N N . THR A 1 149 ? 16.156 -25.5 -4.945 1 83.88 149 THR A N 1
ATOM 1208 C CA . THR A 1 149 ? 16.734 -24.172 -5.062 1 83.88 149 THR A CA 1
ATOM 1209 C C . THR A 1 149 ? 17.234 -23.922 -6.477 1 83.88 149 THR A C 1
ATOM 1211 O O . THR A 1 149 ? 18.422 -24.156 -6.766 1 83.88 149 THR A O 1
ATOM 1214 N N . PRO A 1 150 ? 16.391 -23.406 -7.254 1 83.06 150 PRO A N 1
ATOM 1215 C CA . PRO A 1 150 ? 16.844 -23.047 -8.594 1 83.06 150 PRO A CA 1
ATOM 1216 C C . PRO A 1 150 ? 18.078 -22.141 -8.57 1 83.06 150 PRO A C 1
ATOM 1218 O O . PRO A 1 150 ? 18.281 -21.391 -7.609 1 83.06 150 PRO A O 1
ATOM 1221 N N . LEU A 1 151 ? 18.875 -22.188 -9.555 1 79.81 151 LEU A N 1
ATOM 1222 C CA . LEU A 1 151 ? 20.125 -21.438 -9.633 1 79.81 151 LEU A CA 1
ATOM 1223 C C . LEU A 1 151 ? 19.859 -19.938 -9.445 1 79.81 151 LEU A C 1
ATOM 1225 O O . LEU A 1 151 ? 20.609 -19.266 -8.742 1 79.81 151 LEU A O 1
ATOM 1229 N N . SER A 1 152 ? 18.875 -19.516 -10.086 1 82.94 152 SER A N 1
ATOM 1230 C CA . SER A 1 152 ? 18.562 -18.094 -10 1 82.94 152 SER A CA 1
ATOM 1231 C C . SER A 1 152 ? 18.234 -17.688 -8.57 1 82.94 152 SER A C 1
ATOM 1233 O O . SER A 1 152 ? 18.469 -16.547 -8.172 1 82.94 152 SER A O 1
ATOM 1235 N N . PHE A 1 153 ? 17.656 -18.625 -7.781 1 86.38 153 PHE A N 1
ATOM 1236 C CA . PHE A 1 153 ? 17.359 -18.312 -6.387 1 86.38 153 PHE A CA 1
ATOM 1237 C C . PHE A 1 153 ? 18.656 -18.156 -5.586 1 86.38 153 PHE A C 1
ATOM 1239 O O . PHE A 1 153 ? 18.766 -17.234 -4.766 1 86.38 153 PHE A O 1
ATOM 1246 N N . SER A 1 154 ? 19.547 -19.031 -5.867 1 83.44 154 SER A N 1
ATOM 1247 C CA . SER A 1 154 ? 20.828 -19 -5.152 1 83.44 154 SER A CA 1
ATOM 1248 C C . SER A 1 154 ? 21.641 -17.766 -5.531 1 83.44 154 SER A C 1
ATOM 1250 O O . SER A 1 154 ? 22.203 -17.094 -4.664 1 83.44 154 SER A O 1
ATOM 1252 N N . GLN A 1 155 ? 21.672 -17.562 -6.793 1 80.06 155 GLN A N 1
ATOM 1253 C CA . GLN A 1 155 ? 22.453 -16.438 -7.289 1 80.06 155 GLN A CA 1
ATOM 1254 C C . GLN A 1 155 ? 21.922 -15.109 -6.75 1 80.06 155 GLN A C 1
ATOM 1256 O O . GLN A 1 155 ? 22.688 -14.203 -6.43 1 80.06 155 GLN A O 1
ATOM 1261 N N . GLU A 1 156 ? 20.656 -15.062 -6.598 1 84.06 156 GLU A N 1
ATOM 1262 C CA . GLU A 1 156 ? 20.016 -13.836 -6.137 1 84.06 156 GLU A CA 1
ATOM 1263 C C . GLU A 1 156 ? 19.766 -13.867 -4.629 1 84.06 156 GLU A C 1
ATOM 1265 O O . GLU A 1 156 ? 19.156 -12.953 -4.074 1 84.06 156 GLU A O 1
ATOM 1270 N N . LYS A 1 157 ? 20.203 -14.898 -3.93 1 86.69 157 LYS A N 1
ATOM 1271 C CA . LYS A 1 157 ? 20.047 -15.07 -2.488 1 86.69 157 LYS A CA 1
ATOM 1272 C C . LYS A 1 157 ? 18.594 -14.867 -2.064 1 86.69 157 LYS A C 1
ATOM 1274 O O . LYS A 1 157 ? 18.312 -14.133 -1.117 1 86.69 157 LYS A O 1
ATOM 1279 N N . VAL A 1 158 ? 17.75 -15.531 -2.781 1 88.94 158 VAL A N 1
ATOM 1280 C CA . VAL A 1 158 ? 16.312 -15.352 -2.6 1 88.94 158 VAL A CA 1
ATOM 1281 C C . VAL A 1 158 ? 15.844 -16.125 -1.367 1 88.94 158 VAL A C 1
ATOM 1283 O O . VAL A 1 158 ? 16.234 -17.281 -1.164 1 88.94 158 VAL A O 1
ATOM 1286 N N . ASN A 1 159 ? 15.125 -15.43 -0.512 1 90.38 159 ASN A N 1
ATOM 1287 C CA . ASN A 1 159 ? 14.328 -16.094 0.503 1 90.38 159 ASN A CA 1
ATOM 1288 C C . ASN A 1 159 ? 12.969 -16.516 -0.047 1 90.38 159 ASN A C 1
ATOM 1290 O O . ASN A 1 159 ? 12.109 -15.68 -0.309 1 90.38 159 ASN A O 1
ATOM 1294 N N . PRO A 1 160 ? 12.773 -17.766 -0.226 1 89.38 160 PRO A N 1
ATOM 1295 C CA . PRO A 1 160 ? 11.531 -18.234 -0.855 1 89.38 160 PRO A CA 1
ATOM 1296 C C . PRO A 1 160 ? 10.281 -17.719 -0.152 1 89.38 160 PRO A C 1
ATOM 1298 O O . PRO A 1 160 ? 9.227 -17.578 -0.782 1 89.38 160 PRO A O 1
ATOM 1301 N N . ALA A 1 161 ? 10.414 -17.406 1.113 1 89.69 161 ALA A N 1
ATOM 1302 C CA . ALA A 1 161 ? 9.266 -16.906 1.865 1 89.69 161 ALA A CA 1
ATOM 1303 C C . ALA A 1 161 ? 8.852 -15.523 1.381 1 89.69 161 ALA A C 1
ATOM 1305 O O . ALA A 1 161 ? 7.734 -15.07 1.646 1 89.69 161 ALA A O 1
ATOM 1306 N N . ASN A 1 162 ? 9.695 -14.891 0.693 1 90 162 ASN A N 1
ATOM 1307 C CA . ASN A 1 162 ? 9.414 -13.531 0.241 1 90 162 ASN A CA 1
ATOM 1308 C C . ASN A 1 162 ? 9.039 -13.492 -1.236 1 90 162 ASN A C 1
ATOM 1310 O O . ASN A 1 162 ? 8.969 -12.422 -1.841 1 90 162 ASN A O 1
ATOM 1314 N N . LEU A 1 163 ? 8.805 -14.656 -1.828 1 89.88 163 LEU A N 1
ATOM 1315 C CA . LEU A 1 163 ? 8.344 -14.75 -3.207 1 89.88 163 LEU A CA 1
ATOM 1316 C C . LEU A 1 163 ? 6.852 -14.438 -3.303 1 89.88 163 LEU A C 1
ATOM 1318 O O . LEU A 1 163 ? 6.117 -14.578 -2.32 1 89.88 163 LEU A O 1
ATOM 1322 N N . PRO A 1 164 ? 6.453 -13.898 -4.434 1 89.62 164 PRO A N 1
ATOM 1323 C CA . PRO A 1 164 ? 5.027 -13.594 -4.578 1 89.62 164 PRO A CA 1
ATOM 1324 C C . PRO A 1 164 ? 4.156 -14.844 -4.609 1 89.62 164 PRO A C 1
ATOM 1326 O O . PRO A 1 164 ? 2.928 -14.75 -4.566 1 89.62 164 PRO A O 1
ATOM 1329 N N . VAL A 1 165 ? 4.766 -15.992 -4.656 1 93.25 165 VAL A N 1
ATOM 1330 C CA . VAL A 1 165 ? 4.082 -17.281 -4.629 1 93.25 165 VAL A CA 1
ATOM 1331 C C . VAL A 1 165 ? 4.566 -18.094 -3.432 1 93.25 165 VAL A C 1
ATOM 1333 O O . VAL A 1 165 ? 5.543 -17.734 -2.777 1 93.25 165 VAL A O 1
ATOM 1336 N N . ILE A 1 166 ? 3.797 -19.094 -3.066 1 92.56 166 ILE A N 1
ATOM 1337 C CA . ILE A 1 166 ? 4.281 -20.094 -2.115 1 92.56 166 ILE A CA 1
ATOM 1338 C C . ILE A 1 166 ? 5.074 -21.156 -2.852 1 92.56 166 ILE A C 1
ATOM 1340 O O . ILE A 1 166 ? 4.5 -21.969 -3.588 1 92.56 166 ILE A O 1
ATOM 1344 N N . TYR A 1 167 ? 6.367 -21.094 -2.729 1 91.94 167 TYR A N 1
ATOM 1345 C CA . TYR A 1 167 ? 7.246 -22.031 -3.426 1 91.94 167 TYR A CA 1
ATOM 1346 C C . TYR A 1 167 ? 7.57 -23.234 -2.547 1 91.94 167 TYR A C 1
ATOM 1348 O O . TYR A 1 167 ? 8.07 -23.078 -1.43 1 91.94 167 TYR A O 1
ATOM 1356 N N . ARG A 1 168 ? 7.285 -24.453 -3.029 1 88.44 168 ARG A N 1
ATOM 1357 C CA . ARG A 1 168 ? 7.57 -25.688 -2.314 1 88.44 168 ARG A CA 1
ATOM 1358 C C . ARG A 1 168 ? 8.305 -26.672 -3.207 1 88.44 168 ARG A C 1
ATOM 1360 O O . ARG A 1 168 ? 8.055 -26.734 -4.414 1 88.44 168 ARG A O 1
ATOM 1367 N N . TYR A 1 169 ? 9.164 -27.328 -2.572 1 83.81 169 TYR A N 1
ATOM 1368 C CA . TYR A 1 169 ? 9.898 -28.391 -3.256 1 83.81 169 TYR A CA 1
ATOM 1369 C C . TYR A 1 169 ? 9.258 -29.75 -2.996 1 83.81 169 TYR A C 1
ATOM 1371 O O . TYR A 1 169 ? 8.922 -30.078 -1.854 1 83.81 169 TYR A O 1
ATOM 1379 N N . SER A 1 170 ? 8.969 -30.438 -4.102 1 74.56 170 SER A N 1
ATOM 1380 C CA . SER A 1 170 ? 8.508 -31.812 -3.969 1 74.56 170 SER A CA 1
ATOM 1381 C C . SER A 1 170 ? 8.945 -32.656 -5.164 1 74.56 170 SER A C 1
ATOM 1383 O O . SER A 1 170 ? 8.906 -32.188 -6.305 1 74.56 170 SER A O 1
ATOM 1385 N N . GLN A 1 171 ? 9.328 -33.75 -4.746 1 63.66 171 GLN A N 1
ATOM 1386 C CA . GLN A 1 171 ? 9.688 -34.656 -5.82 1 63.66 171 GLN A CA 1
ATOM 1387 C C . GLN A 1 171 ? 8.438 -35.25 -6.488 1 63.66 171 GLN A C 1
ATOM 1389 O O . GLN A 1 171 ? 8.5 -35.688 -7.633 1 63.66 171 GLN A O 1
ATOM 1394 N N . ARG A 1 172 ? 7.41 -35.156 -5.656 1 59.16 172 ARG A N 1
ATOM 1395 C CA . ARG A 1 172 ? 6.129 -35.594 -6.199 1 59.16 172 ARG A CA 1
ATOM 1396 C C . ARG A 1 172 ? 5.277 -34.406 -6.629 1 59.16 172 ARG A C 1
ATOM 1398 O O . ARG A 1 172 ? 5.391 -33.312 -6.059 1 59.16 172 ARG A O 1
ATOM 1405 N N . PRO A 1 173 ? 4.664 -34.469 -7.836 1 54.88 173 PRO A N 1
ATOM 1406 C CA . PRO A 1 173 ? 3.877 -33.312 -8.273 1 54.88 173 PRO A CA 1
ATOM 1407 C C . PRO A 1 173 ? 2.959 -32.781 -7.18 1 54.88 173 PRO A C 1
ATOM 1409 O O . PRO A 1 173 ? 2.797 -31.562 -7.047 1 54.88 173 PRO A O 1
ATOM 1412 N N . TRP A 1 174 ? 2.152 -33.469 -6.672 1 57.88 174 TRP A N 1
ATOM 1413 C CA . TRP A 1 174 ? 1.308 -33 -5.578 1 57.88 174 TRP A CA 1
ATOM 1414 C C . TRP A 1 174 ? 1.249 -34.031 -4.457 1 57.88 174 TRP A C 1
ATOM 1416 O O . TRP A 1 174 ? 1.269 -35.219 -4.719 1 57.88 174 TRP A O 1
ATOM 1426 N N . TYR A 1 175 ? 1.5 -33.375 -3.205 1 68.06 175 TYR A N 1
ATOM 1427 C CA . TYR A 1 175 ? 1.634 -34.25 -2.045 1 68.06 175 TYR A CA 1
ATOM 1428 C C . TYR A 1 175 ? 0.582 -33.938 -0.992 1 68.06 175 TYR A C 1
ATOM 1430 O O . TYR A 1 175 ? 0.171 -32.781 -0.853 1 68.06 175 TYR A O 1
ATOM 1438 N N . THR A 1 176 ? 0.007 -34.969 -0.507 1 75.19 176 THR A N 1
ATOM 1439 C CA . THR A 1 176 ? -1.035 -34.906 0.512 1 75.19 176 THR A CA 1
ATOM 1440 C C . THR A 1 176 ? -0.663 -33.938 1.621 1 75.19 176 THR A C 1
ATOM 1442 O O . THR A 1 176 ? -1.522 -33.219 2.141 1 75.19 176 THR A O 1
ATOM 1445 N N . GLY A 1 177 ? 0.587 -33.938 1.863 1 82.88 177 GLY A N 1
ATOM 1446 C CA . GLY A 1 177 ? 1.028 -33.062 2.918 1 82.88 177 GLY A CA 1
ATOM 1447 C C . GLY A 1 177 ? 0.793 -31.594 2.594 1 82.88 177 GLY A C 1
ATOM 1448 O O . GLY A 1 177 ? 0.378 -30.812 3.459 1 82.88 177 GLY A O 1
ATOM 1449 N N . LEU A 1 178 ? 1.049 -31.234 1.363 1 86.69 178 LEU A N 1
ATOM 1450 C CA . LEU A 1 178 ? 0.855 -29.859 0.927 1 86.69 178 LEU A CA 1
ATOM 1451 C C . LEU A 1 178 ? -0.626 -29.5 0.919 1 86.69 178 LEU A C 1
ATOM 1453 O O . LEU A 1 178 ? -0.993 -28.375 1.255 1 86.69 178 LEU A O 1
ATOM 1457 N N . TRP A 1 179 ? -1.44 -30.438 0.618 1 89.56 179 TRP A N 1
ATOM 1458 C CA . TRP A 1 179 ? -2.889 -30.25 0.625 1 89.56 179 TRP A CA 1
ATOM 1459 C C . TRP A 1 179 ? -3.395 -29.969 2.035 1 89.56 179 TRP A C 1
ATOM 1461 O O . TRP A 1 179 ? -4.121 -29 2.254 1 89.56 179 TRP A O 1
ATOM 1471 N N . TYR A 1 180 ? -2.959 -30.75 2.973 1 91.75 180 TYR A N 1
ATOM 1472 C CA . TYR A 1 180 ? -3.391 -30.562 4.355 1 91.75 180 TYR A CA 1
ATOM 1473 C C . TYR A 1 180 ? -2.859 -29.25 4.922 1 91.75 180 TYR A C 1
ATOM 1475 O O . TYR A 1 180 ? -3.543 -28.578 5.699 1 91.75 180 TYR A O 1
ATOM 1483 N N . ASP A 1 181 ? -1.65 -28.906 4.52 1 91.56 181 ASP A N 1
ATOM 1484 C CA . ASP A 1 181 ? -1.092 -27.641 4.953 1 91.56 181 ASP A CA 1
ATOM 1485 C C . ASP A 1 181 ? -1.908 -26.469 4.406 1 91.56 181 ASP A C 1
ATOM 1487 O O . ASP A 1 181 ? -2.146 -25.484 5.109 1 91.56 181 ASP A O 1
ATOM 1491 N N . PHE A 1 182 ? -2.229 -26.562 3.229 1 92.38 182 PHE A N 1
ATOM 1492 C CA . PHE A 1 182 ? -3.059 -25.531 2.602 1 92.38 182 PHE A CA 1
ATOM 1493 C C . PHE A 1 182 ? -4.383 -25.391 3.338 1 92.38 182 PHE A C 1
ATOM 1495 O O . PHE A 1 182 ? -4.797 -24.266 3.664 1 92.38 182 PHE A O 1
ATOM 1502 N N . LEU A 1 183 ? -5.047 -26.516 3.602 1 95.44 183 LEU A N 1
ATOM 1503 C CA . LEU A 1 183 ? -6.336 -26.5 4.285 1 95.44 183 LEU A CA 1
ATOM 1504 C C . LEU A 1 183 ? -6.207 -25.875 5.672 1 95.44 183 LEU A C 1
ATOM 1506 O O . LEU A 1 183 ? -7.066 -25.109 6.098 1 95.44 183 LEU A O 1
ATOM 1510 N N . ARG A 1 184 ? -5.195 -26.25 6.336 1 95.5 184 ARG A N 1
ATOM 1511 C CA . ARG A 1 184 ? -4.957 -25.719 7.68 1 95.5 184 ARG A CA 1
ATOM 1512 C C . ARG A 1 184 ? -4.828 -24.203 7.66 1 95.5 184 ARG A C 1
ATOM 1514 O O . ARG A 1 184 ? -5.469 -23.516 8.453 1 95.5 184 ARG A O 1
ATOM 1521 N N . THR A 1 185 ? -3.977 -23.719 6.785 1 93.5 185 THR A N 1
ATOM 1522 C CA . THR A 1 185 ? -3.738 -22.281 6.672 1 93.5 185 THR A CA 1
ATOM 1523 C C . THR A 1 185 ? -5.004 -21.547 6.227 1 93.5 185 THR A C 1
ATOM 1525 O O . THR A 1 185 ? -5.336 -20.484 6.758 1 93.5 185 THR A O 1
ATOM 1528 N N . PHE A 1 186 ? -5.641 -22.125 5.27 1 95.56 186 PHE A N 1
ATOM 1529 C CA . PHE A 1 186 ? -6.863 -21.531 4.746 1 95.56 186 PHE A CA 1
ATOM 1530 C C . PHE A 1 186 ? -7.918 -21.422 5.836 1 95.56 186 PHE A C 1
ATOM 1532 O O . PHE A 1 186 ? -8.547 -20.359 5.992 1 95.56 186 PHE A O 1
ATOM 1539 N N . ASP A 1 187 ? -8.109 -22.453 6.578 1 97.06 187 ASP A N 1
ATOM 1540 C CA . ASP A 1 187 ? -9.078 -22.469 7.668 1 97.06 187 ASP A CA 1
ATOM 1541 C C . ASP A 1 187 ? -8.734 -21.422 8.719 1 97.06 187 ASP A C 1
ATOM 1543 O O . ASP A 1 187 ? -9.617 -20.719 9.219 1 97.06 187 ASP A O 1
ATOM 1547 N N . MET A 1 188 ? -7.535 -21.375 9.062 1 95.75 188 MET A N 1
ATOM 1548 C CA . MET A 1 188 ? -7.07 -20.406 10.055 1 95.75 188 MET A CA 1
ATOM 1549 C C . MET A 1 188 ? -7.355 -18.984 9.586 1 95.75 188 MET A C 1
ATOM 1551 O O . MET A 1 188 ? -7.777 -18.141 10.383 1 95.75 188 MET A O 1
ATOM 1555 N N . GLU A 1 189 ? -7.094 -18.688 8.391 1 94.44 189 GLU A N 1
ATOM 1556 C CA . GLU A 1 189 ? -7.305 -17.344 7.848 1 94.44 189 GLU A CA 1
ATOM 1557 C C . GLU A 1 189 ? -8.789 -16.984 7.836 1 94.44 189 GLU A C 1
ATOM 1559 O O . GLU A 1 189 ? -9.164 -15.859 8.195 1 94.44 189 GLU A O 1
ATOM 1564 N N . ILE A 1 190 ? -9.594 -17.922 7.348 1 95.88 190 ILE A N 1
ATOM 1565 C CA . ILE A 1 190 ? -11.031 -17.672 7.301 1 95.88 190 ILE A CA 1
ATOM 1566 C C . ILE A 1 190 ? -11.57 -17.469 8.719 1 95.88 190 ILE A C 1
ATOM 1568 O O . ILE A 1 190 ? -12.438 -16.625 8.945 1 95.88 190 ILE A O 1
ATOM 1572 N N . ARG A 1 191 ? -11.031 -18.172 9.664 1 95.25 191 ARG A N 1
ATOM 1573 C CA . ARG A 1 191 ? -11.422 -18.031 11.07 1 95.25 191 ARG A CA 1
ATOM 1574 C C . ARG A 1 191 ? -11.031 -16.672 11.609 1 95.25 191 ARG A C 1
ATOM 1576 O O . ARG A 1 191 ? -11.812 -16.047 12.336 1 95.25 191 ARG A O 1
ATOM 1583 N N . ALA A 1 192 ? -9.883 -16.297 11.289 1 92.94 192 ALA A N 1
ATOM 1584 C CA . ALA A 1 192 ? -9.391 -15 11.742 1 92.94 192 ALA A CA 1
ATOM 1585 C C . ALA A 1 192 ? -10.281 -13.867 11.242 1 92.94 192 ALA A C 1
ATOM 1587 O O . ALA A 1 192 ? -10.43 -12.844 11.914 1 92.94 192 ALA A O 1
ATOM 1588 N N . GLU A 1 193 ? -10.859 -14.031 10.109 1 92.19 193 GLU A N 1
ATOM 1589 C CA . GLU A 1 193 ? -11.75 -13.031 9.531 1 92.19 193 GLU A CA 1
ATOM 1590 C C . GLU A 1 193 ? -13.188 -13.234 10 1 92.19 193 GLU A C 1
ATOM 1592 O O . GLU A 1 193 ? -14.102 -12.547 9.547 1 92.19 193 GLU A O 1
ATOM 1597 N N . LYS A 1 194 ? -13.398 -14.211 10.797 1 92.5 194 LYS A N 1
ATOM 1598 C CA . LYS A 1 194 ? -14.703 -14.531 11.375 1 92.5 194 LYS A CA 1
ATOM 1599 C C . LYS A 1 194 ? -15.719 -14.844 10.281 1 92.5 194 LYS A C 1
ATOM 1601 O O . LYS A 1 194 ? -16.859 -14.367 10.336 1 92.5 194 LYS A O 1
ATOM 1606 N N . ARG A 1 195 ? -15.273 -15.578 9.281 1 95.44 195 ARG A N 1
ATOM 1607 C CA . ARG A 1 195 ? -16.109 -16 8.156 1 95.44 195 ARG A CA 1
ATOM 1608 C C . ARG A 1 195 ? -16.203 -17.531 8.102 1 95.44 195 ARG A C 1
ATOM 1610 O O . ARG A 1 195 ? -15.484 -18.234 8.812 1 95.44 195 ARG A O 1
ATOM 1617 N N . HIS A 1 196 ? -17.219 -17.984 7.414 1 97.06 196 HIS A N 1
ATOM 1618 C CA . HIS A 1 196 ? -17.359 -19.375 7.047 1 97.06 196 HIS A CA 1
ATOM 1619 C C . HIS A 1 196 ? -17.422 -19.547 5.531 1 97.06 196 HIS A C 1
ATOM 1621 O O . HIS A 1 196 ? -18.188 -18.859 4.852 1 97.06 196 HIS A O 1
ATOM 1627 N N . ALA A 1 197 ? -16.516 -20.453 5.047 1 97.88 197 ALA A N 1
ATOM 1628 C CA . ALA A 1 197 ? -16.422 -20.578 3.596 1 97.88 197 ALA A CA 1
ATOM 1629 C C . ALA A 1 197 ? -16.547 -22.047 3.17 1 97.88 197 ALA A C 1
ATOM 1631 O O . ALA A 1 197 ? -16.422 -22.953 3.994 1 97.88 197 ALA A O 1
ATOM 1632 N N . VAL A 1 198 ? -16.953 -22.234 1.951 1 97.81 198 VAL A N 1
ATOM 1633 C CA . VAL A 1 198 ? -17.016 -23.562 1.35 1 97.81 198 VAL A CA 1
ATOM 1634 C C . VAL A 1 198 ? -15.945 -23.703 0.275 1 97.81 198 VAL A C 1
ATOM 1636 O O . VAL A 1 198 ? -15.672 -22.75 -0.456 1 97.81 198 VAL A O 1
ATOM 1639 N N . LEU A 1 199 ? -15.227 -24.797 0.263 1 97.19 199 LEU A N 1
ATOM 1640 C CA . LEU A 1 199 ? -14.195 -25.094 -0.725 1 97.19 199 LEU A CA 1
ATOM 1641 C C . LEU A 1 199 ? -14.594 -26.281 -1.59 1 97.19 199 LEU A C 1
ATOM 1643 O O . LEU A 1 199 ? -14.758 -27.391 -1.082 1 97.19 199 LEU A O 1
ATOM 1647 N N . LEU A 1 200 ? -14.805 -26 -2.842 1 94.62 200 LEU A N 1
ATOM 1648 C CA . LEU A 1 200 ? -15.125 -27.016 -3.836 1 94.62 200 LEU A CA 1
ATOM 1649 C C . LEU A 1 200 ? -13.859 -27.562 -4.477 1 94.62 200 LEU A C 1
ATOM 1651 O O . LEU A 1 200 ? -13.016 -26.797 -4.953 1 94.62 200 LEU A O 1
ATOM 1655 N N . CYS A 1 201 ? -13.672 -28.891 -4.434 1 89.62 201 CYS A N 1
ATOM 1656 C CA . CYS A 1 201 ? -12.477 -29.516 -5.012 1 89.62 201 CYS A CA 1
ATOM 1657 C C . CYS A 1 201 ? -12.836 -30.812 -5.734 1 89.62 201 CYS A C 1
ATOM 1659 O O . CYS A 1 201 ? -13.844 -31.438 -5.426 1 89.62 201 CYS A O 1
ATOM 1661 N N . GLN A 1 202 ? -12.055 -31.094 -6.695 1 80.38 202 GLN A N 1
ATOM 1662 C CA . GLN A 1 202 ? -12.211 -32.375 -7.363 1 80.38 202 GLN A CA 1
ATOM 1663 C C . GLN A 1 202 ? -11.727 -33.531 -6.473 1 80.38 202 GLN A C 1
ATOM 1665 O O . GLN A 1 202 ? -10.828 -33.344 -5.648 1 80.38 202 GLN A O 1
ATOM 1670 N N . THR A 1 203 ? -12.445 -34.594 -6.656 1 75 203 THR A N 1
ATOM 1671 C CA . THR A 1 203 ? -11.977 -35.781 -5.961 1 75 203 THR A CA 1
ATOM 1672 C C . THR A 1 203 ? -10.695 -36.312 -6.594 1 75 203 THR A C 1
ATOM 1674 O O . THR A 1 203 ? -10.648 -36.531 -7.805 1 75 203 THR A O 1
ATOM 1677 N N . SER A 1 204 ? -9.648 -36.281 -5.875 1 70.19 204 SER A N 1
ATOM 1678 C CA . SER A 1 204 ? -8.344 -36.719 -6.348 1 70.19 204 SER A CA 1
ATOM 1679 C C . SER A 1 204 ? -7.527 -37.344 -5.219 1 70.19 204 SER A C 1
ATOM 1681 O O . SER A 1 204 ? -7.719 -37 -4.051 1 70.19 204 SER A O 1
ATOM 1683 N N . PRO A 1 205 ? -6.785 -38.25 -5.566 1 66.44 205 PRO A N 1
ATOM 1684 C CA . PRO A 1 205 ? -5.898 -38.812 -4.543 1 66.44 205 PRO A CA 1
ATOM 1685 C C . PRO A 1 205 ? -5 -37.75 -3.906 1 66.44 205 PRO A C 1
ATOM 1687 O O . PRO A 1 205 ? -4.551 -37.906 -2.77 1 66.44 205 PRO A O 1
ATOM 1690 N N . SER A 1 206 ? -4.805 -36.781 -4.648 1 69.06 206 SER A N 1
ATOM 1691 C CA . SER A 1 206 ? -3.943 -35.688 -4.156 1 69.06 206 SER A CA 1
ATOM 1692 C C . SER A 1 206 ? -4.656 -34.844 -3.109 1 69.06 206 SER A C 1
ATOM 1694 O O . SER A 1 206 ? -4.012 -34.188 -2.303 1 69.06 206 SER A O 1
ATOM 1696 N N . TYR A 1 207 ? -6.012 -34.969 -3.146 1 80.31 207 TYR A N 1
ATOM 1697 C CA . TYR A 1 207 ? -6.812 -34.156 -2.254 1 80.31 207 TYR A CA 1
ATOM 1698 C C . TYR A 1 207 ? -7.668 -35 -1.329 1 80.31 207 TYR A C 1
ATOM 1700 O O . TYR A 1 207 ? -8.898 -34.906 -1.33 1 80.31 207 TYR A O 1
ATOM 1708 N N . PRO A 1 208 ? -7.02 -35.75 -0.52 1 80.75 208 PRO A N 1
ATOM 1709 C CA . PRO A 1 208 ? -7.844 -36.562 0.38 1 80.75 208 PRO A CA 1
ATOM 1710 C C . PRO A 1 208 ? -8.523 -35.719 1.468 1 80.75 208 PRO A C 1
ATOM 1712 O O . PRO A 1 208 ? -7.926 -34.781 1.985 1 80.75 208 PRO A O 1
ATOM 1715 N N . PRO A 1 209 ? -9.781 -36.094 1.699 1 87.31 209 PRO A N 1
ATOM 1716 C CA . PRO A 1 209 ? -10.43 -35.406 2.812 1 87.31 209 PRO A CA 1
ATOM 1717 C C . PRO A 1 209 ? -9.719 -35.625 4.145 1 87.31 209 PRO A C 1
ATOM 1719 O O . PRO A 1 209 ? -9.242 -36.719 4.414 1 87.31 209 PRO A O 1
ATOM 1722 N N . PRO A 1 210 ? -9.641 -34.594 4.922 1 90.62 210 PRO A N 1
ATOM 1723 C CA . PRO A 1 210 ? -8.938 -34.719 6.199 1 90.62 210 PRO A CA 1
ATOM 1724 C C . PRO A 1 210 ? -9.562 -35.781 7.109 1 90.62 210 PRO A C 1
ATOM 1726 O O . PRO A 1 210 ? -8.883 -36.344 7.969 1 90.62 210 PRO A O 1
ATOM 1729 N N . THR A 1 211 ? -10.797 -36.094 6.957 1 88.5 211 THR A N 1
ATOM 1730 C CA . THR A 1 211 ? -11.492 -37.094 7.773 1 88.5 211 THR A CA 1
ATOM 1731 C C . THR A 1 211 ? -11.086 -38.5 7.363 1 88.5 211 THR A C 1
ATOM 1733 O O . THR A 1 211 ? -11.266 -39.469 8.125 1 88.5 211 THR A O 1
ATOM 1736 N N . GLN A 1 212 ? -10.57 -38.656 6.176 1 83.81 212 GLN A N 1
ATOM 1737 C CA . GLN A 1 212 ? -10.133 -39.969 5.66 1 83.81 212 GLN A CA 1
ATOM 1738 C C . GLN A 1 212 ? -8.742 -39.844 5.039 1 83.81 212 GLN A C 1
ATOM 1740 O O . GLN A 1 212 ? -8.586 -40 3.826 1 83.81 212 GLN A O 1
ATOM 1745 N N . PRO A 1 213 ? -7.773 -39.719 5.891 1 82.12 213 PRO A N 1
ATOM 1746 C CA . PRO A 1 213 ? -6.41 -39.625 5.355 1 82.12 213 PRO A CA 1
ATOM 1747 C C . PRO A 1 213 ? -5.906 -40.938 4.785 1 82.12 213 PRO A C 1
ATOM 1749 O O . PRO A 1 213 ? -6.375 -42 5.184 1 82.12 213 PRO A O 1
ATOM 1752 N N . PRO A 1 214 ? -5.039 -40.75 3.809 1 72.31 214 PRO A N 1
ATOM 1753 C CA . PRO A 1 214 ? -4.48 -42 3.287 1 72.31 214 PRO A CA 1
ATOM 1754 C C . PRO A 1 214 ? -3.783 -42.844 4.363 1 72.31 214 PRO A C 1
ATOM 1756 O O . PRO A 1 214 ? -3.219 -42.281 5.309 1 72.31 214 PRO A O 1
ATOM 1759 N N . HIS A 1 215 ? -3.895 -44.062 4.258 1 66.06 215 HIS A N 1
ATOM 1760 C CA . HIS A 1 215 ? -3.379 -45 5.25 1 66.06 215 HIS A CA 1
ATOM 1761 C C . HIS A 1 215 ? -1.882 -44.812 5.461 1 66.06 215 HIS A C 1
ATOM 1763 O O . HIS A 1 215 ? -1.385 -44.969 6.582 1 66.06 215 HIS A O 1
ATOM 1769 N N . PHE A 1 216 ? -1.176 -44.438 4.445 1 61.34 216 PHE A N 1
ATOM 1770 C CA . PHE A 1 216 ? 0.278 -44.375 4.52 1 61.34 216 PHE A CA 1
ATOM 1771 C C . PHE A 1 216 ? 0.743 -42.906 4.668 1 61.34 216 PHE A C 1
ATOM 1773 O O . PHE A 1 216 ? 1.905 -42.594 4.402 1 61.34 216 PHE A O 1
ATOM 1780 N N . TYR A 1 217 ? -0.112 -42.094 5.043 1 73.12 217 TYR A N 1
ATOM 1781 C CA . TYR A 1 217 ? 0.264 -40.688 5.234 1 73.12 217 TYR A CA 1
ATOM 1782 C C . TYR A 1 217 ? 1.148 -40.531 6.465 1 73.12 217 TYR A C 1
ATOM 1784 O O . TYR A 1 217 ? 0.778 -40.938 7.562 1 73.12 217 TYR A O 1
ATOM 1792 N N . LYS A 1 218 ? 2.461 -40.062 6.285 1 67.44 218 LYS A N 1
ATOM 1793 C CA . LYS A 1 218 ? 3.428 -39.906 7.367 1 67.44 218 LYS A CA 1
ATOM 1794 C C . LYS A 1 218 ? 3.576 -38.469 7.793 1 67.44 218 LYS A C 1
ATOM 1796 O O . LYS A 1 218 ? 4.355 -38.156 8.695 1 67.44 218 LYS A O 1
ATOM 1801 N N . GLY A 1 219 ? 2.832 -37.562 7.352 1 75.12 219 GLY A N 1
ATOM 1802 C CA . GLY A 1 219 ? 2.947 -36.125 7.688 1 75.12 219 GLY A CA 1
ATOM 1803 C C . GLY A 1 219 ? 2.186 -35.75 8.945 1 75.12 219 GLY A C 1
ATOM 1804 O O . GLY A 1 219 ? 1.809 -36.625 9.734 1 75.12 219 GLY A O 1
ATOM 1805 N N . PRO A 1 220 ? 2.176 -34.469 9.289 1 84.5 220 PRO A N 1
ATOM 1806 C CA . PRO A 1 220 ? 1.382 -34 10.43 1 84.5 220 PRO A CA 1
ATOM 1807 C C . PRO A 1 220 ? -0.081 -34.438 10.344 1 84.5 220 PRO A C 1
ATOM 1809 O O . PRO A 1 220 ? -0.582 -34.719 9.25 1 84.5 220 PRO A O 1
ATOM 1812 N N . PRO A 1 221 ? -0.679 -34.5 11.469 1 89 221 PRO A N 1
ATOM 1813 C CA . PRO A 1 221 ? -2.088 -34.906 11.469 1 89 221 PRO A CA 1
ATOM 1814 C C . PRO A 1 221 ? -2.953 -34 10.578 1 89 221 PRO A C 1
ATOM 1816 O O . PRO A 1 221 ? -2.727 -32.812 10.508 1 89 221 PRO A O 1
ATOM 1819 N N . PRO A 1 222 ? -3.875 -34.625 9.93 1 91.06 222 PRO A N 1
ATOM 1820 C CA . PRO A 1 222 ? -4.789 -33.844 9.102 1 91.06 222 PRO A CA 1
ATOM 1821 C C . PRO A 1 222 ? -5.496 -32.75 9.898 1 91.06 222 PRO A C 1
ATOM 1823 O O . PRO A 1 222 ? -5.766 -32.906 11.086 1 91.06 222 PRO A O 1
ATOM 1826 N N . PRO A 1 223 ? -5.711 -31.656 9.266 1 93.25 223 PRO A N 1
ATOM 1827 C CA . PRO A 1 223 ? -6.316 -30.531 9.969 1 93.25 223 PRO A CA 1
ATOM 1828 C C . PRO A 1 223 ? -7.789 -30.766 10.305 1 93.25 223 PRO A C 1
ATOM 1830 O O . PRO A 1 223 ? -8.492 -31.453 9.555 1 93.25 223 PRO A O 1
ATOM 1833 N N . VAL A 1 224 ? -8.195 -30.219 11.438 1 93.94 224 VAL A N 1
ATOM 1834 C CA . VAL A 1 224 ? -9.609 -30.141 11.773 1 93.94 224 VAL A CA 1
ATOM 1835 C C . VAL A 1 224 ? -10.18 -28.812 11.289 1 93.94 224 VAL A C 1
ATOM 1837 O O . VAL A 1 224 ? -9.797 -27.75 11.773 1 93.94 224 VAL A O 1
ATOM 1840 N N . LEU A 1 225 ? -11.031 -28.938 10.328 1 95.88 225 LEU A N 1
ATOM 1841 C CA . LEU A 1 225 ? -11.578 -27.734 9.719 1 95.88 225 LEU A CA 1
ATOM 1842 C C . LEU A 1 225 ? -12.773 -27.203 10.508 1 95.88 225 LEU A C 1
ATOM 1844 O O . LEU A 1 225 ? -13.734 -27.953 10.75 1 95.88 225 LEU A O 1
ATOM 1848 N N . THR A 1 226 ? -12.711 -25.984 10.938 1 96.38 226 THR A N 1
ATOM 1849 C CA . THR A 1 226 ? -13.781 -25.391 11.727 1 96.38 226 THR A CA 1
ATOM 1850 C C . THR A 1 226 ? -14.57 -24.391 10.898 1 96.38 226 THR A C 1
ATOM 1852 O O . THR A 1 226 ? -15.781 -24.25 11.07 1 96.38 226 THR A O 1
ATOM 1855 N N . ASN A 1 227 ? -13.922 -23.734 9.984 1 97.44 227 ASN A N 1
ATOM 1856 C CA . ASN A 1 227 ? -14.57 -22.641 9.266 1 97.44 227 ASN A CA 1
ATOM 1857 C C . ASN A 1 227 ? -14.664 -22.922 7.773 1 97.44 227 ASN A C 1
ATOM 1859 O O . ASN A 1 227 ? -15.289 -22.172 7.031 1 97.44 227 ASN A O 1
ATOM 1863 N N . ILE A 1 228 ? -14.078 -24.031 7.363 1 97 228 ILE A N 1
ATOM 1864 C CA . ILE A 1 228 ? -14.148 -24.406 5.957 1 97 228 ILE A CA 1
ATOM 1865 C C . ILE A 1 228 ? -14.961 -25.688 5.801 1 97 228 ILE A C 1
ATOM 1867 O O . ILE A 1 228 ? -14.727 -26.656 6.512 1 97 228 ILE A O 1
ATOM 1871 N N . THR A 1 229 ? -15.953 -25.594 4.973 1 96.56 229 THR A N 1
ATOM 1872 C CA . THR A 1 229 ? -16.703 -26.781 4.574 1 96.56 229 THR A CA 1
ATOM 1873 C C . THR A 1 229 ? -16.188 -27.312 3.236 1 96.56 229 THR A C 1
ATOM 1875 O O . THR A 1 229 ? -16.172 -26.578 2.242 1 96.56 229 THR A O 1
ATOM 1878 N N . LEU A 1 230 ? -15.805 -28.562 3.238 1 95.38 230 LEU A N 1
ATOM 1879 C CA . LEU A 1 230 ? -15.258 -29.172 2.027 1 95.38 230 LEU A CA 1
ATOM 1880 C C . LEU A 1 230 ? -16.359 -29.891 1.249 1 95.38 230 LEU A C 1
ATOM 1882 O O . LEU A 1 230 ? -17.125 -30.672 1.825 1 95.38 230 LEU A O 1
ATOM 1886 N N . ILE A 1 231 ? -16.453 -29.578 -0.033 1 92.31 231 ILE A N 1
ATOM 1887 C CA . ILE A 1 231 ? -17.344 -30.297 -0.935 1 92.31 231 ILE A CA 1
ATOM 1888 C C . ILE A 1 231 ? -16.531 -30.906 -2.078 1 92.31 231 ILE A C 1
ATOM 1890 O O . ILE A 1 231 ? -15.805 -30.203 -2.771 1 92.31 231 ILE A O 1
ATOM 1894 N N . PHE A 1 232 ? -16.625 -32.156 -2.23 1 88.25 232 PHE A N 1
ATOM 1895 C CA . PHE A 1 232 ? -15.898 -32.844 -3.293 1 88.25 232 PHE A CA 1
ATOM 1896 C C . PHE A 1 232 ? -16.812 -33.156 -4.465 1 88.25 232 PHE A C 1
ATOM 1898 O O . PHE A 1 232 ? -17.953 -33.625 -4.27 1 88.25 232 PHE A O 1
ATOM 1905 N N . LEU A 1 233 ? -16.344 -32.844 -5.617 1 83.5 233 LEU A N 1
ATOM 1906 C CA . LEU A 1 233 ? -17.062 -33.219 -6.824 1 83.5 233 LEU A CA 1
ATOM 1907 C C . LEU A 1 233 ? -16.891 -34.719 -7.098 1 83.5 233 LEU A C 1
ATOM 1909 O O . LEU A 1 233 ? -15.766 -35.25 -7.051 1 83.5 233 LEU A O 1
ATOM 1913 N N . PRO A 1 234 ? -18 -35.281 -7.258 1 74.88 234 PRO A N 1
ATOM 1914 C CA . PRO A 1 234 ? -17.891 -36.719 -7.527 1 74.88 234 PRO A CA 1
ATOM 1915 C C . PRO A 1 234 ? -17 -37.031 -8.734 1 74.88 234 PRO A C 1
ATOM 1917 O O . PRO A 1 234 ? -17 -36.281 -9.711 1 74.88 234 PRO A O 1
ATOM 1920 N N . SER A 1 235 ? -16.281 -38.062 -8.672 1 69.56 235 SER A N 1
ATOM 1921 C CA . SER A 1 235 ? -15.297 -38.438 -9.68 1 69.56 235 SER A CA 1
ATOM 1922 C C . SER A 1 235 ? -15.953 -38.812 -11 1 69.56 235 SER A C 1
ATOM 1924 O O . SER A 1 235 ? -15.32 -38.75 -12.055 1 69.56 235 SER A O 1
ATOM 1926 N N . ASN A 1 236 ? -17.281 -39.156 -10.914 1 68.5 236 ASN A N 1
ATOM 1927 C CA . ASN A 1 236 ? -17.984 -39.594 -12.109 1 68.5 236 ASN A CA 1
ATOM 1928 C C . ASN A 1 236 ? -18.625 -38.438 -12.852 1 68.5 236 ASN A C 1
ATOM 1930 O O . ASN A 1 236 ? -19.328 -38.656 -13.844 1 68.5 236 ASN A O 1
ATOM 1934 N N . LEU A 1 237 ? -18.391 -37.344 -12.344 1 72.88 237 LEU A N 1
ATOM 1935 C CA . LEU A 1 237 ? -18.938 -36.156 -13 1 72.88 237 LEU A CA 1
ATOM 1936 C C . LEU A 1 237 ? -17.906 -35.5 -13.906 1 72.88 237 LEU A C 1
ATOM 1938 O O . LEU A 1 237 ? -16.703 -35.594 -13.648 1 72.88 237 LEU A O 1
ATOM 1942 N N . PRO A 1 238 ? -18.422 -34.938 -14.992 1 68.44 238 PRO A N 1
ATOM 1943 C CA . PRO A 1 238 ? -17.5 -34.25 -15.906 1 68.44 238 PRO A CA 1
ATOM 1944 C C . PRO A 1 238 ? -16.75 -33.094 -15.25 1 68.44 238 PRO A C 1
ATOM 1946 O O . PRO A 1 238 ? -17.266 -32.469 -14.336 1 68.44 238 PRO A O 1
ATOM 1949 N N . MET A 1 239 ? -15.586 -32.906 -15.734 1 70.31 239 MET A N 1
ATOM 1950 C CA . MET A 1 239 ? -14.742 -31.828 -15.258 1 70.31 239 MET A CA 1
ATOM 1951 C C . MET A 1 239 ? -15.391 -30.469 -15.523 1 70.31 239 MET A C 1
ATOM 1953 O O . MET A 1 239 ? -15.031 -29.469 -14.898 1 70.31 239 MET A O 1
ATOM 1957 N N . SER A 1 240 ? -16.422 -30.516 -16.328 1 74.88 240 SER A N 1
ATOM 1958 C CA . SER A 1 240 ? -17.109 -29.281 -16.703 1 74.88 240 SER A CA 1
ATOM 1959 C C . SER A 1 240 ? -17.859 -28.688 -15.523 1 74.88 240 SER A C 1
ATOM 1961 O O . SER A 1 240 ? -18.234 -27.516 -15.555 1 74.88 240 SER A O 1
ATOM 1963 N N . LEU A 1 241 ? -17.953 -29.438 -14.539 1 81.88 241 LEU A N 1
ATOM 1964 C CA . LEU A 1 241 ? -18.656 -28.938 -13.367 1 81.88 241 LEU A CA 1
ATOM 1965 C C . LEU A 1 241 ? -17.734 -28.109 -12.484 1 81.88 241 LEU A C 1
ATOM 1967 O O . LEU A 1 241 ? -18.188 -27.344 -11.625 1 81.88 241 LEU A O 1
ATOM 1971 N N . GLN A 1 242 ? -16.438 -28.234 -12.734 1 87.25 242 GLN A N 1
ATOM 1972 C CA . GLN A 1 242 ? -15.445 -27.484 -11.961 1 87.25 242 GLN A CA 1
ATOM 1973 C C . GLN A 1 242 ? -15.188 -26.125 -12.578 1 87.25 242 GLN A C 1
ATOM 1975 O O . GLN A 1 242 ? -14.719 -26.031 -13.719 1 87.25 242 GLN A O 1
ATOM 1980 N N . PRO A 1 243 ? -15.453 -25.094 -11.82 1 92.25 243 PRO A N 1
ATOM 1981 C CA . PRO A 1 243 ? -15.312 -23.734 -12.367 1 92.25 243 PRO A CA 1
ATOM 1982 C C . PRO A 1 243 ? -13.914 -23.469 -12.93 1 92.25 243 PRO A C 1
ATOM 1984 O O . PRO A 1 243 ? -13.781 -22.875 -14 1 92.25 243 PRO A O 1
ATOM 1987 N N . LEU A 1 244 ? -12.828 -23.891 -12.266 1 93.5 244 LEU A N 1
ATOM 1988 C CA . LEU A 1 244 ? -11.461 -23.625 -12.703 1 93.5 244 LEU A CA 1
ATOM 1989 C C . LEU A 1 244 ? -11.195 -24.266 -14.062 1 93.5 244 LEU A C 1
ATOM 1991 O O . LEU A 1 244 ? -10.43 -23.734 -14.867 1 93.5 244 LEU A O 1
ATOM 1995 N N . ASP A 1 245 ? -11.914 -25.344 -14.344 1 88 245 ASP A N 1
ATOM 1996 C CA . ASP A 1 245 ? -11.711 -26.062 -15.602 1 88 245 ASP A CA 1
ATOM 1997 C C . ASP A 1 245 ? -12.633 -25.516 -16.688 1 88 245 ASP A C 1
ATOM 1999 O O . ASP A 1 245 ? -12.57 -25.969 -17.844 1 88 245 ASP A O 1
ATOM 2003 N N . GLN A 1 246 ? -13.461 -24.609 -16.344 1 89.12 246 GLN A N 1
ATOM 2004 C CA . GLN A 1 246 ? -14.375 -24.016 -17.328 1 89.12 246 GLN A CA 1
ATOM 2005 C C . GLN A 1 246 ? -13.727 -22.875 -18.078 1 89.12 246 GLN A C 1
ATOM 2007 O O . GLN A 1 246 ? -14.359 -22.219 -18.906 1 89.12 246 GLN A O 1
ATOM 2012 N N . GLY A 1 247 ? -12.477 -22.656 -17.766 1 91.06 247 GLY A N 1
ATOM 2013 C CA . GLY A 1 247 ? -11.812 -21.609 -18.531 1 91.06 247 GLY A CA 1
ATOM 2014 C C . GLY A 1 247 ? -10.773 -20.859 -17.734 1 91.06 247 GLY A C 1
ATOM 2015 O O . GLY A 1 247 ? -9.859 -20.25 -18.312 1 91.06 247 GLY A O 1
ATOM 2016 N N . ILE A 1 248 ? -10.906 -20.875 -16.422 1 94 248 ILE A N 1
ATOM 2017 C CA . ILE A 1 248 ? -10 -20.094 -15.586 1 94 248 ILE A CA 1
ATOM 2018 C C . ILE A 1 248 ? -8.57 -20.578 -15.773 1 94 248 ILE A C 1
ATOM 2020 O O . ILE A 1 248 ? -7.652 -19.781 -16 1 94 248 ILE A O 1
ATOM 2024 N N . ILE A 1 249 ? -8.383 -21.875 -15.711 1 92.44 249 ILE A N 1
ATOM 2025 C CA . ILE A 1 249 ? -7.047 -22.438 -15.867 1 92.44 249 ILE A CA 1
ATOM 2026 C C . ILE A 1 249 ? -6.523 -22.141 -17.266 1 92.44 249 ILE A C 1
ATOM 2028 O O . ILE A 1 249 ? -5.359 -21.781 -17.438 1 92.44 249 ILE A O 1
ATOM 2032 N N . ALA A 1 250 ? -7.395 -22.281 -18.234 1 91.12 250 ALA A N 1
ATOM 2033 C CA . ALA A 1 250 ? -7 -22 -19.609 1 91.12 250 ALA A CA 1
ATOM 2034 C C . ALA A 1 250 ? -6.598 -20.531 -19.766 1 91.12 250 ALA A C 1
ATOM 2036 O O . ALA A 1 250 ? -5.625 -20.219 -20.469 1 91.12 250 ALA A O 1
ATOM 2037 N N . CYS A 1 251 ? -7.336 -19.672 -19.172 1 93.31 251 CYS A N 1
ATOM 2038 C CA . CYS A 1 251 ? -7.004 -18.25 -19.203 1 93.31 251 CYS A CA 1
ATOM 2039 C C . CYS A 1 251 ? -5.66 -18 -18.547 1 93.31 251 CYS A C 1
ATOM 2041 O O . CYS A 1 251 ? -4.863 -17.203 -19.047 1 93.31 251 CYS A O 1
ATOM 2043 N N . PHE A 1 252 ? -5.461 -18.609 -17.453 1 95.06 252 PHE A N 1
ATOM 2044 C CA . PHE A 1 252 ? -4.203 -18.453 -16.734 1 95.06 252 PHE A CA 1
ATOM 2045 C C . PHE A 1 252 ? -3.023 -18.891 -17.594 1 95.06 252 PHE A C 1
ATOM 2047 O O . PHE A 1 252 ? -2.045 -18.141 -17.734 1 95.06 252 PHE A O 1
ATOM 2054 N N . LYS A 1 253 ? -3.129 -20.047 -18.172 1 91.62 253 LYS A N 1
ATOM 2055 C CA . LYS A 1 253 ? -2.059 -20.547 -19.031 1 91.62 253 LYS A CA 1
ATOM 2056 C C . LYS A 1 253 ? -1.82 -19.625 -20.219 1 91.62 253 LYS A C 1
ATOM 2058 O O . LYS A 1 253 ? -0.674 -19.344 -20.578 1 91.62 253 LYS A O 1
ATOM 2063 N N . ALA A 1 254 ? -2.896 -19.219 -20.812 1 92.25 254 ALA A N 1
ATOM 2064 C CA . ALA A 1 254 ? -2.797 -18.297 -21.953 1 92.25 254 ALA A CA 1
ATOM 2065 C C . ALA A 1 254 ? -2.084 -17.016 -21.562 1 92.25 254 ALA A C 1
ATOM 2067 O O . ALA A 1 254 ? -1.216 -16.531 -22.297 1 92.25 254 ALA A O 1
ATOM 2068 N N . THR A 1 255 ? -2.494 -16.516 -20.422 1 92.88 255 THR A N 1
ATOM 2069 C CA . THR A 1 255 ? -1.901 -15.266 -19.938 1 92.88 255 THR A CA 1
ATOM 2070 C C . THR A 1 255 ? -0.416 -15.453 -19.641 1 92.88 255 THR A C 1
ATOM 2072 O O . THR A 1 255 ? 0.403 -14.602 -20 1 92.88 255 THR A O 1
ATOM 2075 N N . TYR A 1 256 ? -0.088 -16.516 -19 1 92.75 256 TYR A N 1
ATOM 2076 C CA . TYR A 1 256 ? 1.31 -16.797 -18.688 1 92.75 256 TYR A CA 1
ATOM 2077 C C . TYR A 1 256 ? 2.146 -16.891 -19.953 1 92.75 256 TYR A C 1
ATOM 2079 O O . TYR A 1 256 ? 3.227 -16.297 -20.047 1 92.75 256 TYR A O 1
ATOM 2087 N N . ARG A 1 257 ? 1.659 -17.641 -20.938 1 91.44 257 ARG A N 1
ATOM 2088 C CA . ARG A 1 257 ? 2.391 -17.812 -22.188 1 91.44 257 ARG A CA 1
ATOM 2089 C C . ARG A 1 257 ? 2.619 -16.469 -22.875 1 91.44 257 ARG A C 1
ATOM 2091 O O . ARG A 1 257 ? 3.725 -16.188 -23.344 1 91.44 257 ARG A O 1
ATOM 2098 N N . ARG A 1 258 ? 1.611 -15.789 -22.938 1 91.94 258 ARG A N 1
ATOM 2099 C CA . ARG A 1 258 ? 1.724 -14.469 -23.547 1 91.94 258 ARG A CA 1
ATOM 2100 C C . ARG A 1 258 ? 2.75 -13.609 -22.812 1 91.94 258 ARG A C 1
ATOM 2102 O O . ARG A 1 258 ? 3.605 -12.984 -23.453 1 91.94 258 ARG A O 1
ATOM 2109 N N . MET A 1 259 ? 2.646 -13.586 -21.469 1 90.69 259 MET A N 1
ATOM 2110 C CA . MET A 1 259 ? 3.551 -12.766 -20.672 1 90.69 259 MET A CA 1
ATOM 2111 C C . MET A 1 259 ? 4.996 -13.227 -20.844 1 90.69 259 MET A C 1
ATOM 2113 O O . MET A 1 259 ? 5.91 -12.398 -20.891 1 90.69 259 MET A O 1
ATOM 2117 N N . TYR A 1 260 ? 5.16 -14.5 -20.938 1 90 260 TYR A N 1
ATOM 2118 C CA . TYR A 1 260 ? 6.496 -15.055 -21.109 1 90 260 TYR A CA 1
ATOM 2119 C C . TYR A 1 260 ? 7.129 -14.555 -22.406 1 90 260 TYR A C 1
ATOM 2121 O O . TYR A 1 260 ? 8.25 -14.055 -22.406 1 90 260 TYR A O 1
ATOM 2129 N N . VAL A 1 261 ? 6.422 -14.656 -23.5 1 90.44 261 VAL A N 1
ATOM 2130 C CA . VAL A 1 261 ? 6.938 -14.25 -24.797 1 90.44 261 VAL A CA 1
ATOM 2131 C C . VAL A 1 261 ? 7.094 -12.734 -24.859 1 90.44 261 VAL A C 1
ATOM 2133 O O . VAL A 1 261 ? 8.07 -12.227 -25.406 1 90.44 261 VAL A O 1
ATOM 2136 N N . GLN A 1 262 ? 6.141 -12.133 -24.312 1 89.69 262 GLN A N 1
ATOM 2137 C CA . GLN A 1 262 ? 6.191 -10.68 -24.297 1 89.69 262 GLN A CA 1
ATOM 2138 C C . GLN A 1 262 ? 7.41 -10.18 -23.531 1 89.69 262 GLN A C 1
ATOM 2140 O O . GLN A 1 262 ? 8.008 -9.164 -23.891 1 89.69 262 GLN A O 1
ATOM 2145 N N . ALA A 1 263 ? 7.715 -10.812 -22.438 1 87.31 263 ALA A N 1
ATOM 2146 C CA . ALA A 1 263 ? 8.898 -10.453 -21.656 1 87.31 263 ALA A CA 1
ATOM 2147 C C . ALA A 1 263 ? 10.164 -10.562 -22.5 1 87.31 263 ALA A C 1
ATOM 2149 O O . ALA A 1 263 ? 11.031 -9.688 -22.438 1 87.31 263 ALA A O 1
ATOM 2150 N N . LEU A 1 264 ? 10.266 -11.57 -23.297 1 86.44 264 LEU A N 1
ATOM 2151 C CA . LEU A 1 264 ? 11.422 -11.75 -24.172 1 86.44 264 LEU A CA 1
ATOM 2152 C C . LEU A 1 264 ? 11.461 -10.664 -25.25 1 86.44 264 LEU A C 1
ATOM 2154 O O . LEU A 1 264 ? 12.531 -10.133 -25.547 1 86.44 264 LEU A O 1
ATOM 2158 N N . ALA A 1 265 ? 10.297 -10.398 -25.781 1 85 265 ALA A N 1
ATOM 2159 C CA . ALA A 1 265 ? 10.211 -9.352 -26.797 1 85 265 ALA A CA 1
ATOM 2160 C C . ALA A 1 265 ? 10.617 -8 -26.219 1 85 265 ALA A C 1
ATOM 2162 O O . ALA A 1 265 ? 11.359 -7.246 -26.844 1 85 265 ALA A O 1
ATOM 2163 N N . LEU A 1 266 ? 10.078 -7.758 -25.078 1 82.38 266 LEU A N 1
ATOM 2164 C CA . LEU A 1 266 ? 10.391 -6.496 -24.422 1 82.38 266 LEU A CA 1
ATOM 2165 C C . LEU A 1 266 ? 11.875 -6.398 -24.109 1 82.38 266 LEU A C 1
ATOM 2167 O O . LEU A 1 266 ? 12.477 -5.328 -24.234 1 82.38 266 LEU A O 1
ATOM 2171 N N . HIS A 1 267 ? 12.422 -7.457 -23.641 1 81.5 267 HIS A N 1
ATOM 2172 C CA . HIS A 1 267 ? 13.852 -7.48 -23.359 1 81.5 267 HIS A CA 1
ATOM 2173 C C . HIS A 1 267 ? 14.664 -7.086 -24.578 1 81.5 267 HIS A C 1
ATOM 2175 O O . HIS A 1 267 ? 15.594 -6.281 -24.484 1 81.5 267 HIS A O 1
ATOM 2181 N N . ARG A 1 268 ? 14.336 -7.598 -25.641 1 80.12 268 ARG A N 1
ATOM 2182 C CA . ARG A 1 268 ? 15.023 -7.297 -26.891 1 80.12 268 ARG A CA 1
ATOM 2183 C C . ARG A 1 268 ? 14.852 -5.832 -27.266 1 80.12 268 ARG A C 1
ATOM 2185 O O . ARG A 1 268 ? 15.82 -5.172 -27.672 1 80.12 268 ARG A O 1
ATOM 2192 N N . THR A 1 269 ? 13.695 -5.387 -27.172 1 78.5 269 THR A N 1
ATOM 2193 C CA . THR A 1 269 ? 13.375 -4.016 -27.547 1 78.5 269 THR A CA 1
ATOM 2194 C C . THR A 1 269 ? 14.109 -3.021 -26.656 1 78.5 269 THR A C 1
ATOM 2196 O O . THR A 1 269 ? 14.617 -2.004 -27.125 1 78.5 269 THR A O 1
ATOM 2199 N N . LEU A 1 270 ? 14.164 -3.342 -25.438 1 76.25 270 LEU A N 1
ATOM 2200 C CA . LEU A 1 270 ? 14.672 -2.369 -24.469 1 76.25 270 LEU A CA 1
ATOM 2201 C C . LEU A 1 270 ? 16.188 -2.457 -24.359 1 76.25 270 LEU A C 1
ATOM 2203 O O . LEU A 1 270 ? 16.859 -1.45 -24.109 1 76.25 270 LEU A O 1
ATOM 2207 N N . THR A 1 271 ? 16.766 -3.637 -24.469 1 77.12 271 THR A N 1
ATOM 2208 C CA . THR A 1 271 ? 18.203 -3.805 -24.266 1 77.12 271 THR A CA 1
ATOM 2209 C C . THR A 1 271 ? 18.922 -3.969 -25.594 1 77.12 271 THR A C 1
ATOM 2211 O O . THR A 1 271 ? 20.141 -3.795 -25.672 1 77.12 271 THR A O 1
ATOM 2214 N N . GLY A 1 272 ? 18.25 -4.293 -26.625 1 76.25 272 GLY A N 1
ATOM 2215 C CA . GLY A 1 272 ? 18.875 -4.543 -27.922 1 76.25 272 GLY A CA 1
ATOM 2216 C C . GLY A 1 272 ? 19.469 -5.93 -28.031 1 76.25 272 GLY A C 1
ATOM 2217 O O . GLY A 1 272 ? 19.922 -6.336 -29.109 1 76.25 272 GLY A O 1
ATOM 2218 N N . ALA A 1 273 ? 19.469 -6.652 -26.906 1 77.12 273 ALA A N 1
ATOM 2219 C CA . ALA A 1 273 ? 20.062 -7.992 -26.891 1 77.12 273 ALA A CA 1
ATOM 2220 C C . ALA A 1 273 ? 18.984 -9.062 -26.734 1 77.12 273 ALA A C 1
ATOM 2222 O O . ALA A 1 273 ? 18.016 -8.867 -26 1 77.12 273 ALA A O 1
ATOM 2223 N N . GLY A 1 274 ? 19.141 -10.086 -27.516 1 75.81 274 GLY A N 1
ATOM 2224 C CA . GLY A 1 274 ? 18.188 -11.188 -27.406 1 75.81 274 GLY A CA 1
ATOM 2225 C C . GLY A 1 274 ? 18.5 -12.117 -26.25 1 75.81 274 GLY A C 1
ATOM 2226 O O . GLY A 1 274 ? 19.656 -12.25 -25.844 1 75.81 274 GLY A O 1
ATOM 2227 N N . ARG A 1 275 ? 17.406 -12.594 -25.656 1 77.56 275 ARG A N 1
ATOM 2228 C CA . ARG A 1 275 ? 17.5 -13.625 -24.625 1 77.56 275 ARG A CA 1
ATOM 2229 C C . ARG A 1 275 ? 16.688 -14.859 -25.016 1 77.56 275 ARG A C 1
ATOM 2231 O O . ARG A 1 275 ? 15.602 -14.734 -25.578 1 77.56 275 ARG A O 1
ATOM 2238 N N . SER A 1 276 ? 17.312 -15.969 -24.75 1 75.81 276 SER A N 1
ATOM 2239 C CA . SER A 1 276 ? 16.656 -17.188 -25.203 1 75.81 276 SER A CA 1
ATOM 2240 C C . SER A 1 276 ? 15.648 -17.688 -24.188 1 75.81 276 SER A C 1
ATOM 2242 O O . SER A 1 276 ? 14.641 -18.297 -24.562 1 75.81 276 SER A O 1
ATOM 2244 N N . LYS A 1 277 ? 15.977 -17.484 -22.859 1 81.12 277 LYS A N 1
ATOM 2245 C CA . LYS A 1 277 ? 15.086 -18 -21.828 1 81.12 277 LYS A CA 1
ATOM 2246 C C . LYS A 1 277 ? 15.102 -17.109 -20.594 1 81.12 277 LYS A C 1
ATOM 2248 O O . LYS A 1 277 ? 16.078 -16.391 -20.344 1 81.12 277 LYS A O 1
ATOM 2253 N N . LEU A 1 278 ? 14 -17.156 -19.969 1 83 278 LEU A N 1
ATOM 2254 C CA . LEU A 1 278 ? 13.906 -16.453 -18.703 1 83 278 LEU A CA 1
ATOM 2255 C C . LEU A 1 278 ? 14.375 -17.328 -17.547 1 83 278 LEU A C 1
ATOM 2257 O O . LEU A 1 278 ? 14.352 -18.562 -17.656 1 83 278 LEU A O 1
ATOM 2261 N N . THR A 1 279 ? 14.797 -16.75 -16.484 1 82.31 279 THR A N 1
ATOM 2262 C CA . THR A 1 279 ? 15.219 -17.484 -15.297 1 82.31 279 THR A CA 1
ATOM 2263 C C . THR A 1 279 ? 14.016 -18.016 -14.531 1 82.31 279 THR A C 1
ATOM 2265 O O . THR A 1 279 ? 12.883 -17.578 -14.758 1 82.31 279 THR A O 1
ATOM 2268 N N . HIS A 1 280 ? 14.242 -18.984 -13.656 1 85.56 280 HIS A N 1
ATOM 2269 C CA . HIS A 1 280 ? 13.188 -19.531 -12.812 1 85.56 280 HIS A CA 1
ATOM 2270 C C . HIS A 1 280 ? 12.508 -18.422 -12 1 85.56 280 HIS A C 1
ATOM 2272 O O . HIS A 1 280 ? 11.289 -18.422 -11.859 1 85.56 280 HIS A O 1
ATOM 2278 N N . LEU A 1 281 ? 13.32 -17.578 -11.469 1 86.38 281 LEU A N 1
ATOM 2279 C CA . LEU A 1 281 ? 12.805 -16.5 -10.641 1 86.38 281 LEU A CA 1
ATOM 2280 C C . LEU A 1 281 ? 11.867 -15.602 -11.445 1 86.38 281 LEU A C 1
ATOM 2282 O O . LEU A 1 281 ? 10.797 -15.219 -10.953 1 86.38 281 LEU A O 1
ATOM 2286 N N . GLU A 1 282 ? 12.25 -15.273 -12.656 1 85.56 282 GLU A N 1
ATOM 2287 C CA . GLU A 1 282 ? 11.406 -14.453 -13.531 1 85.56 282 GLU A CA 1
ATOM 2288 C C . GLU A 1 282 ? 10.094 -15.164 -13.852 1 85.56 282 GLU A C 1
ATOM 2290 O O . GLU A 1 282 ? 9.031 -14.531 -13.875 1 85.56 282 GLU A O 1
ATOM 2295 N N . CYS A 1 283 ? 10.188 -16.406 -14.078 1 88.75 283 CYS A N 1
ATOM 2296 C CA . CYS A 1 283 ? 8.992 -17.188 -14.383 1 88.75 283 CYS A CA 1
ATOM 2297 C C . CYS A 1 283 ? 8.039 -17.203 -13.195 1 88.75 283 CYS A C 1
ATOM 2299 O O . CYS A 1 283 ? 6.824 -17.094 -13.367 1 88.75 283 CYS A O 1
ATOM 2301 N N . ILE A 1 284 ? 8.625 -17.359 -12.016 1 90.19 284 ILE A N 1
ATOM 2302 C CA . ILE A 1 284 ? 7.816 -17.359 -10.797 1 90.19 284 ILE A CA 1
ATOM 2303 C C . ILE A 1 284 ? 7.074 -16.031 -10.68 1 90.19 284 ILE A C 1
ATOM 2305 O O . ILE A 1 284 ? 5.891 -16 -10.336 1 90.19 284 ILE A O 1
ATOM 2309 N N . GLY A 1 285 ? 7.785 -14.969 -10.953 1 88.5 285 GLY A N 1
ATOM 2310 C CA . GLY A 1 285 ? 7.133 -13.672 -10.969 1 88.5 285 GLY A CA 1
ATOM 2311 C C . GLY A 1 285 ? 6.012 -13.57 -11.984 1 88.5 285 GLY A C 1
ATOM 2312 O O . GLY A 1 285 ? 4.965 -12.984 -11.711 1 88.5 285 GLY A O 1
ATOM 2313 N N . MET A 1 286 ? 6.211 -14.141 -13.117 1 89.94 286 MET A N 1
ATOM 2314 C CA . MET A 1 286 ? 5.215 -14.109 -14.18 1 89.94 286 MET A CA 1
ATOM 2315 C C . MET A 1 286 ? 3.982 -14.922 -13.805 1 89.94 286 MET A C 1
ATOM 2317 O O . MET A 1 286 ? 2.859 -14.562 -14.164 1 89.94 286 MET A O 1
ATOM 2321 N N . ILE A 1 287 ? 4.23 -16 -13.109 1 93.38 287 ILE A N 1
ATOM 2322 C CA . ILE A 1 287 ? 3.123 -16.844 -12.656 1 93.38 287 ILE A CA 1
ATOM 2323 C C . ILE A 1 287 ? 2.201 -16.031 -11.75 1 93.38 287 ILE A C 1
ATOM 2325 O O . ILE A 1 287 ? 0.981 -16.031 -11.93 1 93.38 287 ILE A O 1
ATOM 2329 N N . ALA A 1 288 ? 2.826 -15.367 -10.836 1 92.12 288 ALA A N 1
ATOM 2330 C CA . ALA A 1 288 ? 2.051 -14.539 -9.906 1 92.12 288 ALA A CA 1
ATOM 2331 C C . ALA A 1 288 ? 1.288 -13.445 -10.648 1 92.12 288 ALA A C 1
ATOM 2333 O O . ALA A 1 288 ? 0.103 -13.227 -10.391 1 92.12 288 ALA A O 1
ATOM 2334 N N . SER A 1 289 ? 1.927 -12.805 -11.609 1 88.75 289 SER A N 1
ATOM 2335 C CA . SER A 1 289 ? 1.317 -11.711 -12.359 1 88.75 289 SER A CA 1
ATOM 2336 C C . SER A 1 289 ? 0.195 -12.211 -13.258 1 88.75 289 SER A C 1
ATOM 2338 O O . SER A 1 289 ? -0.841 -11.562 -13.391 1 88.75 289 SER A O 1
ATOM 2340 N N . ALA A 1 290 ? 0.443 -13.305 -13.883 1 92.5 290 ALA A N 1
ATOM 2341 C CA . ALA A 1 290 ? -0.567 -13.883 -14.766 1 92.5 290 ALA A CA 1
ATOM 2342 C C . ALA A 1 290 ? -1.847 -14.203 -14 1 92.5 290 ALA A C 1
ATOM 2344 O O . ALA A 1 290 ? -2.951 -13.977 -14.5 1 92.5 290 ALA A O 1
ATOM 2345 N N . TRP A 1 291 ? -1.678 -14.75 -12.805 1 94.31 291 TRP A N 1
ATOM 2346 C CA . TRP A 1 291 ? -2.822 -15.094 -11.969 1 94.31 291 TRP A CA 1
ATOM 2347 C C . TRP A 1 291 ? -3.607 -13.844 -11.586 1 94.31 291 TRP A C 1
ATOM 2349 O O . TRP A 1 291 ? -4.84 -13.836 -11.648 1 94.31 291 TRP A O 1
ATOM 2359 N N . GLN A 1 292 ? -2.906 -12.789 -11.305 1 88.31 292 GLN A N 1
ATOM 2360 C CA . GLN A 1 292 ? -3.549 -11.547 -10.883 1 88.31 292 GLN A CA 1
ATOM 2361 C C . GLN A 1 292 ? -4.207 -10.836 -12.07 1 88.31 292 GLN A C 1
ATOM 2363 O O . GLN A 1 292 ? -5.184 -10.109 -11.898 1 88.31 292 GLN A O 1
ATOM 2368 N N . ALA A 1 293 ? -3.768 -11.133 -13.234 1 87.94 293 ALA A N 1
ATOM 2369 C CA . ALA A 1 293 ? -4.219 -10.414 -14.43 1 87.94 293 ALA A CA 1
ATOM 2370 C C . ALA A 1 293 ? -5.598 -10.891 -14.867 1 87.94 293 ALA A C 1
ATOM 2372 O O . ALA A 1 293 ? -6.305 -10.18 -15.594 1 87.94 293 ALA A O 1
ATOM 2373 N N . ILE A 1 294 ? -6.016 -12.047 -14.5 1 91.56 294 ILE A N 1
ATOM 2374 C CA . ILE A 1 294 ? -7.312 -12.57 -14.906 1 91.56 294 ILE A CA 1
ATOM 2375 C C . ILE A 1 294 ? -8.43 -11.719 -14.297 1 91.56 294 ILE A C 1
ATOM 2377 O O . ILE A 1 294 ? -8.508 -11.578 -13.07 1 91.56 294 ILE A O 1
ATOM 2381 N N . PRO A 1 295 ? -9.312 -11.266 -15.094 1 89.44 295 PRO A N 1
ATOM 2382 C CA . PRO A 1 295 ? -10.367 -10.398 -14.57 1 89.44 295 PRO A CA 1
ATOM 2383 C C . PRO A 1 295 ? -11.375 -11.148 -13.711 1 89.44 295 PRO A C 1
ATOM 2385 O O . PRO A 1 295 ? -11.734 -12.289 -14.023 1 89.44 295 PRO A O 1
ATOM 2388 N N . PRO A 1 296 ? -11.867 -10.547 -12.648 1 91.5 296 PRO A N 1
ATOM 2389 C CA . PRO A 1 296 ? -12.883 -11.172 -11.797 1 91.5 296 PRO A CA 1
ATOM 2390 C C . PRO A 1 296 ? -14.156 -11.531 -12.562 1 91.5 296 PRO A C 1
ATOM 2392 O O . PRO A 1 296 ? -14.773 -12.57 -12.289 1 91.5 296 PRO A O 1
ATOM 2395 N N . ARG A 1 297 ? -14.469 -10.75 -13.57 1 90.44 297 ARG A N 1
ATOM 2396 C CA . ARG A 1 297 ? -15.688 -11.008 -14.336 1 90.44 297 ARG A CA 1
ATOM 2397 C C . ARG A 1 297 ? -15.57 -12.312 -15.117 1 90.44 297 ARG A C 1
ATOM 2399 O O . ARG A 1 297 ? -16.562 -13.023 -15.305 1 90.44 297 ARG A O 1
ATOM 2406 N N . THR A 1 298 ? -14.344 -12.625 -15.578 1 92.62 298 THR A N 1
ATOM 2407 C CA . THR A 1 298 ? -14.109 -13.891 -16.266 1 92.62 298 THR A CA 1
ATOM 2408 C C . THR A 1 298 ? -14.289 -15.062 -15.305 1 92.62 298 THR A C 1
ATOM 2410 O O . THR A 1 298 ? -14.836 -16.094 -15.68 1 92.62 298 THR A O 1
ATOM 2413 N N . ILE A 1 299 ? -13.875 -14.875 -14.062 1 94 299 ILE A N 1
ATOM 2414 C CA . ILE A 1 299 ? -14.008 -15.906 -13.047 1 94 299 ILE A CA 1
ATOM 2415 C C . ILE A 1 299 ? -15.484 -16.156 -12.75 1 94 299 ILE A C 1
ATOM 2417 O O . ILE A 1 299 ? -15.938 -17.297 -12.711 1 94 299 ILE A O 1
ATOM 2421 N N . VAL A 1 300 ? -16.234 -15.078 -12.633 1 92.94 300 VAL A N 1
ATOM 2422 C CA . VAL A 1 300 ? -17.672 -15.188 -12.367 1 92.94 300 VAL A CA 1
ATOM 2423 C C . VAL A 1 300 ? -18.359 -15.945 -13.5 1 92.94 300 VAL A C 1
ATOM 2425 O O . VAL A 1 300 ? -19.203 -16.812 -13.258 1 92.94 300 VAL A O 1
ATOM 2428 N N . ARG A 1 301 ? -17.969 -15.625 -14.727 1 90.69 301 ARG A N 1
ATOM 2429 C CA . ARG A 1 301 ? -18.547 -16.297 -15.891 1 90.69 301 ARG A CA 1
ATOM 2430 C C . ARG A 1 301 ? -18.281 -17.797 -15.859 1 90.69 301 ARG A C 1
ATOM 2432 O O . ARG A 1 301 ? -19.141 -18.594 -16.203 1 90.69 301 ARG A O 1
ATOM 2439 N N . CYS A 1 302 ? -17.094 -18.188 -15.445 1 92.38 302 CYS A N 1
ATOM 2440 C CA . CYS A 1 302 ? -16.734 -19.594 -15.398 1 92.38 302 CYS A CA 1
ATOM 2441 C C . CYS A 1 302 ? -17.531 -20.328 -14.32 1 92.38 302 CYS A C 1
ATOM 2443 O O . CYS A 1 302 ? -17.922 -21.484 -14.508 1 92.38 302 CYS A O 1
ATOM 2445 N N . TRP A 1 303 ? -17.797 -19.641 -13.227 1 92 303 TRP A N 1
ATOM 2446 C CA . TRP A 1 303 ? -18.656 -20.203 -12.195 1 92 303 TRP A CA 1
ATOM 2447 C C . TRP A 1 303 ? -20.094 -20.344 -12.695 1 92 303 TRP A C 1
ATOM 2449 O O . TRP A 1 303 ? -20.766 -21.344 -12.414 1 92 303 TRP A O 1
ATOM 2459 N N . GLN A 1 304 ? -20.516 -19.422 -13.531 1 88.81 304 GLN A N 1
ATOM 2460 C CA . GLN A 1 304 ? -21.844 -19.484 -14.109 1 88.81 304 GLN A CA 1
ATOM 2461 C C . GLN A 1 304 ? -21.984 -20.656 -15.078 1 88.81 304 GLN A C 1
ATOM 2463 O O . GLN A 1 304 ? -22.953 -21.406 -15.023 1 88.81 304 GLN A O 1
ATOM 2468 N N . ILE A 1 305 ? -21 -20.828 -15.906 1 87.5 305 ILE A N 1
ATOM 2469 C CA . ILE A 1 305 ? -21.016 -21.844 -16.953 1 87.5 305 ILE A CA 1
ATOM 2470 C C . ILE A 1 305 ? -21 -23.234 -16.312 1 87.5 305 ILE A C 1
ATOM 2472 O O . ILE A 1 305 ? -21.562 -24.172 -16.859 1 87.5 305 ILE A O 1
ATOM 2476 N N . SER A 1 306 ? -20.391 -23.359 -15.125 1 88.44 306 SER A N 1
ATOM 2477 C CA . SER A 1 306 ? -20.312 -24.641 -14.445 1 88.44 306 SER A CA 1
ATOM 2478 C C . SER A 1 306 ? -21.688 -25.125 -14.016 1 88.44 306 SER A C 1
ATOM 2480 O O . SER A 1 306 ? -21.891 -26.328 -13.789 1 88.44 306 SER A O 1
ATOM 2482 N N . GLY A 1 307 ? -22.625 -24.188 -13.797 1 86.44 307 GLY A N 1
ATOM 2483 C CA . GLY A 1 307 ? -24.016 -24.531 -13.523 1 86.44 307 GLY A CA 1
ATOM 2484 C C . GLY A 1 307 ? -24.266 -24.891 -12.078 1 86.44 307 GLY A C 1
ATOM 2485 O O . GLY A 1 307 ? -25.328 -25.406 -11.734 1 86.44 307 GLY A O 1
ATOM 2486 N N . ILE A 1 308 ? -23.297 -24.688 -11.273 1 88.38 308 ILE A N 1
ATOM 2487 C CA . ILE A 1 308 ? -23.438 -25.109 -9.891 1 88.38 308 ILE A CA 1
ATOM 2488 C C . ILE A 1 308 ? -23.797 -23.906 -9.016 1 88.38 308 ILE A C 1
ATOM 2490 O O . ILE A 1 308 ? -23.891 -24.016 -7.793 1 88.38 308 ILE A O 1
ATOM 2494 N N . CYS A 1 309 ? -23.875 -22.734 -9.531 1 85.88 309 CYS A N 1
ATOM 2495 C CA . CYS A 1 309 ? -24.266 -21.516 -8.82 1 85.88 309 CYS A CA 1
ATOM 2496 C C . CYS A 1 309 ? -25.328 -20.75 -9.594 1 85.88 309 CYS A C 1
ATOM 2498 O O . CYS A 1 309 ? -25.031 -19.812 -10.328 1 85.88 309 CYS A O 1
ATOM 2500 N N . GLN A 1 310 ? -26.578 -21.016 -9.383 1 79.06 310 GLN A N 1
ATOM 2501 C CA . GLN A 1 310 ? -27.672 -20.422 -10.156 1 79.06 310 GLN A CA 1
ATOM 2502 C C . GLN A 1 310 ? -27.922 -18.984 -9.742 1 79.06 310 GLN A C 1
ATOM 2504 O O . GLN A 1 310 ? -28.406 -18.172 -10.539 1 79.06 310 GLN A O 1
ATOM 2509 N N . ASP A 1 311 ? -27.531 -18.719 -8.562 1 81.75 311 ASP A N 1
ATOM 2510 C CA . ASP A 1 311 ? -27.766 -17.375 -8.055 1 81.75 311 ASP A CA 1
ATOM 2511 C C . ASP A 1 311 ? -26.844 -16.359 -8.734 1 81.75 311 ASP A C 1
ATOM 2513 O O . ASP A 1 311 ? -27.141 -15.156 -8.742 1 81.75 311 ASP A O 1
ATOM 2517 N N . LEU A 1 312 ? -25.734 -16.828 -9.289 1 80.5 312 LEU A N 1
ATOM 2518 C CA . LEU A 1 312 ? -24.812 -15.93 -9.961 1 80.5 312 LEU A CA 1
ATOM 2519 C C . LEU A 1 312 ? -25.234 -15.672 -11.398 1 80.5 312 LEU A C 1
ATOM 2521 O O . LEU A 1 312 ? -24.688 -14.789 -12.07 1 80.5 312 LEU A O 1
ATOM 2525 N N . MET A 1 313 ? -26.109 -16.391 -11.914 1 70.19 313 MET A N 1
ATOM 2526 C CA . MET A 1 313 ? -26.562 -16.312 -13.297 1 70.19 313 MET A CA 1
ATOM 2527 C C . MET A 1 313 ? -27.219 -14.969 -13.586 1 70.19 313 MET A C 1
ATOM 2529 O O . MET A 1 313 ? -27.25 -14.516 -14.727 1 70.19 313 MET A O 1
ATOM 2533 N N . ARG A 1 314 ? -27.531 -14.336 -12.578 1 63.81 314 ARG A N 1
ATOM 2534 C CA . ARG A 1 314 ? -28.266 -13.094 -12.781 1 63.81 314 ARG A CA 1
ATOM 2535 C C . ARG A 1 314 ? -27.328 -11.961 -13.195 1 63.81 314 ARG A C 1
ATOM 2537 O O . ARG A 1 314 ? -27.766 -10.953 -13.75 1 63.81 314 ARG A O 1
ATOM 2544 N N . GLU A 1 315 ? -26.125 -12.25 -13.141 1 63.72 315 GLU A N 1
ATOM 2545 C CA . GLU A 1 315 ? -25.188 -11.18 -13.477 1 63.72 315 GLU A CA 1
ATOM 2546 C C . GLU A 1 315 ? -24.812 -11.211 -14.953 1 63.72 315 GLU A C 1
ATOM 2548 O O . GLU A 1 315 ? -24.375 -12.242 -15.461 1 63.72 315 GLU A O 1
ATOM 2553 N N . GLU A 1 316 ? -25.375 -10.32 -15.734 1 66.88 316 GLU A N 1
ATOM 2554 C CA . GLU A 1 316 ? -25.031 -10.219 -17.156 1 66.88 316 GLU A CA 1
ATOM 2555 C C . GLU A 1 316 ? -23.531 -9.93 -17.328 1 66.88 316 GLU A C 1
ATOM 2557 O O . GLU A 1 316 ? -23.031 -8.938 -16.812 1 66.88 316 GLU A O 1
ATOM 2562 N N . VAL A 1 317 ? -22.891 -11.031 -17.719 1 65.62 317 VAL A N 1
ATOM 2563 C CA . VAL A 1 317 ? -21.469 -10.812 -18 1 65.62 317 VAL A CA 1
ATOM 2564 C C . VAL A 1 317 ? -21.281 -10.516 -19.484 1 65.62 317 VAL A C 1
ATOM 2566 O O . VAL A 1 317 ? -21.828 -11.219 -20.344 1 65.62 317 VAL A O 1
ATOM 2569 N N . SER A 1 318 ? -20.688 -9.359 -19.766 1 73.94 318 SER A N 1
ATOM 2570 C CA . SER A 1 318 ? -20.391 -8.914 -21.125 1 73.94 318 SER A CA 1
ATOM 2571 C C . SER A 1 318 ? -19.562 -9.961 -21.875 1 73.94 318 SER A C 1
ATOM 2573 O O . SER A 1 318 ? -18.844 -10.75 -21.25 1 73.94 318 SER A O 1
ATOM 2575 N N . GLU A 1 319 ? -19.75 -10.031 -23.109 1 77.19 319 GLU A N 1
ATOM 2576 C CA . GLU A 1 319 ? -19.078 -10.977 -24 1 77.19 319 GLU A CA 1
ATOM 2577 C C . GLU A 1 319 ? -17.562 -10.883 -23.859 1 77.19 319 GLU A C 1
ATOM 2579 O O . GLU A 1 319 ? -16.859 -11.875 -24.031 1 77.19 319 GLU A O 1
ATOM 2584 N N . GLU A 1 320 ? -17.188 -9.719 -23.453 1 76.31 320 GLU A N 1
ATOM 2585 C CA . GLU A 1 320 ? -15.742 -9.469 -23.391 1 76.31 320 GLU A CA 1
ATOM 2586 C C . GLU A 1 320 ? -15.086 -10.273 -22.281 1 76.31 320 GLU A C 1
ATOM 2588 O O . GLU A 1 320 ? -13.891 -10.578 -22.344 1 76.31 320 GLU A O 1
ATOM 2593 N N . PHE A 1 321 ? -15.953 -10.734 -21.422 1 79.94 321 PHE A N 1
ATOM 2594 C CA . PHE A 1 321 ? -15.359 -11.398 -20.281 1 79.94 321 PHE A CA 1
ATOM 2595 C C . PHE A 1 321 ? -15.523 -12.906 -20.359 1 79.94 321 PHE A C 1
ATOM 2597 O O . PHE A 1 321 ? -15.156 -13.633 -19.438 1 79.94 321 PHE A O 1
ATOM 2604 N N . LYS A 1 322 ? -16.047 -13.352 -21.531 1 88.5 322 LYS A N 1
ATOM 2605 C CA . LYS A 1 322 ? -16.047 -14.789 -21.781 1 88.5 322 LYS A CA 1
ATOM 2606 C C . LYS A 1 322 ? -14.633 -15.344 -21.891 1 88.5 322 LYS A C 1
ATOM 2608 O O . LYS A 1 322 ? -13.766 -14.719 -22.5 1 88.5 322 LYS A O 1
ATOM 2613 N N . PRO A 1 323 ? -14.367 -16.453 -21.203 1 91.44 323 PRO A N 1
ATOM 2614 C CA . PRO A 1 323 ? -13.008 -17 -21.219 1 91.44 323 PRO A CA 1
ATOM 2615 C C . PRO A 1 323 ? -12.469 -17.219 -22.625 1 91.44 323 PRO A C 1
ATOM 2617 O O . PRO A 1 323 ? -11.281 -17 -22.875 1 91.44 323 PRO A O 1
ATOM 2620 N N . GLU A 1 324 ? -13.352 -17.641 -23.547 1 90.62 324 GLU A N 1
ATOM 2621 C CA . GLU A 1 324 ? -12.914 -17.891 -24.922 1 90.62 324 GLU A CA 1
ATOM 2622 C C . GLU A 1 324 ? -12.391 -16.609 -25.562 1 90.62 324 GLU A C 1
ATOM 2624 O O . GLU A 1 324 ? -11.367 -16.625 -26.266 1 90.62 324 GLU A O 1
ATOM 2629 N N . ARG A 1 325 ? -13.133 -15.594 -25.375 1 91.06 325 ARG A N 1
ATOM 2630 C CA . ARG A 1 325 ? -12.711 -14.312 -25.938 1 91.06 325 ARG A CA 1
ATOM 2631 C C . ARG A 1 325 ? -11.422 -13.828 -25.297 1 91.06 325 ARG A C 1
ATOM 2633 O O . ARG A 1 325 ? -10.547 -13.281 -25.969 1 91.06 325 ARG A O 1
ATOM 2640 N N . TYR A 1 326 ? -11.367 -14 -24.016 1 91 326 TYR A N 1
ATOM 2641 C CA . TYR A 1 326 ? -10.156 -13.625 -23.297 1 91 326 TYR A CA 1
ATOM 2642 C C . TYR A 1 326 ? -8.945 -14.375 -23.844 1 91 326 TYR A C 1
ATOM 2644 O O . TYR A 1 326 ? -7.902 -13.773 -24.109 1 91 326 TYR A O 1
ATOM 2652 N N . ILE A 1 327 ? -9.102 -15.648 -24.062 1 92.38 327 ILE A N 1
ATOM 2653 C CA . ILE A 1 327 ? -8.016 -16.5 -24.547 1 92.38 327 ILE A CA 1
ATOM 2654 C C . ILE A 1 327 ? -7.613 -16.062 -25.953 1 92.38 327 ILE A C 1
ATOM 2656 O O . ILE A 1 327 ? -6.422 -16 -26.281 1 92.38 327 ILE A O 1
ATOM 2660 N N . LEU A 1 328 ? -8.578 -15.734 -26.703 1 91.62 328 LEU A N 1
ATOM 2661 C CA . LEU A 1 328 ? -8.305 -15.289 -28.078 1 91.62 328 LEU A CA 1
ATOM 2662 C C . LEU A 1 328 ? -7.496 -13.992 -28.062 1 91.62 328 LEU A C 1
ATOM 2664 O O . LEU A 1 328 ? -6.59 -13.82 -28.875 1 91.62 328 LEU A O 1
ATOM 2668 N N . THR A 1 329 ? -7.875 -13.156 -27.203 1 90.44 329 THR A N 1
ATOM 2669 C CA . THR A 1 329 ? -7.141 -11.898 -27.094 1 90.44 329 THR A CA 1
ATOM 2670 C C . THR A 1 329 ? -5.688 -12.156 -26.688 1 90.44 329 THR A C 1
ATOM 2672 O O . THR A 1 329 ? -4.77 -11.555 -27.25 1 90.44 329 THR A O 1
ATOM 2675 N N . GLN A 1 330 ? -5.477 -13.031 -25.719 1 91.5 330 GLN A N 1
ATOM 2676 C CA . GLN A 1 330 ? -4.125 -13.375 -25.297 1 91.5 330 GLN A CA 1
ATOM 2677 C C . GLN A 1 330 ? -3.342 -14.023 -26.438 1 91.5 330 GLN A C 1
ATOM 2679 O O . GLN A 1 330 ? -2.148 -13.766 -26.594 1 91.5 330 GLN A O 1
ATOM 2684 N N . GLU A 1 331 ? -4.012 -14.82 -27.156 1 91.88 331 GLU A N 1
ATOM 2685 C CA . GLU A 1 331 ? -3.391 -15.492 -28.281 1 91.88 331 GLU A CA 1
ATOM 2686 C C . GLU A 1 331 ? -2.9 -14.484 -29.328 1 91.88 331 GLU A C 1
ATOM 2688 O O . GLU A 1 331 ? -1.784 -14.602 -29.828 1 91.88 331 GLU A O 1
ATOM 2693 N N . SER A 1 332 ? -3.754 -13.555 -29.625 1 92.44 332 SER A N 1
ATOM 2694 C CA . SER A 1 332 ? -3.404 -12.531 -30.609 1 92.44 332 SER A CA 1
ATOM 2695 C C . SER A 1 332 ? -2.197 -11.719 -30.141 1 92.44 332 SER A C 1
ATOM 2697 O O . SER A 1 332 ? -1.274 -11.469 -30.922 1 92.44 332 SER A O 1
ATOM 2699 N N . LEU A 1 333 ? -2.238 -11.367 -28.938 1 90.75 333 LEU A N 1
ATOM 2700 C CA . LEU A 1 333 ? -1.13 -10.602 -28.375 1 90.75 333 LEU A CA 1
ATOM 2701 C C . LEU A 1 333 ? 0.156 -11.422 -28.391 1 90.75 333 LEU A C 1
ATOM 2703 O O . LEU A 1 333 ? 1.226 -10.898 -28.719 1 90.75 333 LEU A O 1
ATOM 2707 N N . CYS A 1 334 ? 0.029 -12.656 -28.031 1 92 334 CYS A N 1
ATOM 2708 C CA . CYS A 1 334 ? 1.182 -13.555 -28.031 1 92 334 CYS A CA 1
ATOM 2709 C C . CYS A 1 334 ? 1.748 -13.711 -29.438 1 92 334 CYS A C 1
ATOM 2711 O O . CYS A 1 334 ? 2.967 -13.695 -29.625 1 92 334 CYS A O 1
ATOM 2713 N N . GLY A 1 335 ? 0.862 -13.852 -30.375 1 91.75 335 GLY A N 1
ATOM 2714 C CA . GLY A 1 335 ? 1.288 -13.969 -31.75 1 91.75 335 GLY A CA 1
ATOM 2715 C C . GLY A 1 335 ? 2.096 -12.781 -32.219 1 91.75 335 GLY A C 1
ATOM 2716 O O . GLY A 1 335 ? 3.104 -12.945 -32.938 1 91.75 335 GLY A O 1
ATOM 2717 N N . ARG A 1 336 ? 1.701 -11.648 -31.875 1 90.25 336 ARG A N 1
ATOM 2718 C CA . ARG A 1 336 ? 2.426 -10.43 -32.219 1 90.25 336 ARG A CA 1
ATOM 2719 C C . ARG A 1 336 ? 3.83 -10.438 -31.641 1 90.25 336 ARG A C 1
ATOM 2721 O O . ARG A 1 336 ? 4.793 -10.062 -32.312 1 90.25 336 ARG A O 1
ATOM 2728 N N . CYS A 1 337 ? 3.902 -10.867 -30.422 1 90.44 337 CYS A N 1
ATOM 2729 C CA . CYS A 1 337 ? 5.191 -10.898 -29.75 1 90.44 337 CYS A CA 1
ATOM 2730 C C . CYS A 1 337 ? 6.109 -11.945 -30.375 1 90.44 337 CYS A C 1
ATOM 2732 O O . CYS A 1 337 ? 7.309 -11.711 -30.516 1 90.44 337 CYS A O 1
ATOM 2734 N N . VAL A 1 338 ? 5.5 -13.07 -30.719 1 91.44 338 VAL A N 1
ATOM 2735 C CA . VAL A 1 338 ? 6.281 -14.133 -31.344 1 91.44 338 VAL A CA 1
ATOM 2736 C C . VAL A 1 338 ? 6.859 -13.641 -32.656 1 91.44 338 VAL A C 1
ATOM 2738 O O . VAL A 1 338 ? 8.023 -13.906 -33 1 91.44 338 VAL A O 1
ATOM 2741 N N . ARG A 1 339 ? 6.129 -12.883 -33.406 1 90.75 339 ARG A N 1
ATOM 2742 C CA . ARG A 1 339 ? 6.578 -12.359 -34.688 1 90.75 339 ARG A CA 1
ATOM 2743 C C . ARG A 1 339 ? 7.73 -11.375 -34.5 1 90.75 339 ARG A C 1
ATOM 2745 O O . ARG A 1 339 ? 8.594 -11.25 -35.375 1 90.75 339 ARG A O 1
ATOM 2752 N N . GLN A 1 340 ? 7.738 -10.773 -33.406 1 87 340 GLN A N 1
ATOM 2753 C CA . GLN A 1 340 ? 8.789 -9.805 -33.125 1 87 340 GLN A CA 1
ATOM 2754 C C . GLN A 1 340 ? 10.109 -10.508 -32.812 1 87 340 GLN A C 1
ATOM 2756 O O . GLN A 1 340 ? 11.18 -10.039 -33.188 1 87 340 GLN A O 1
ATOM 2761 N N . ILE A 1 341 ? 10.023 -11.594 -32.156 1 87.88 341 ILE A N 1
ATOM 2762 C CA . ILE A 1 341 ? 11.25 -12.219 -31.656 1 87.88 341 ILE A CA 1
ATOM 2763 C C . ILE A 1 341 ? 11.648 -13.367 -32.562 1 87.88 341 ILE A C 1
ATOM 2765 O O . ILE A 1 341 ? 12.836 -13.711 -32.656 1 87.88 341 ILE A O 1
ATOM 2769 N N . MET A 1 342 ? 10.688 -14.008 -33.156 1 88.81 342 MET A N 1
ATOM 2770 C CA . MET A 1 342 ? 10.898 -15.117 -34.094 1 88.81 342 MET A CA 1
ATOM 2771 C C . MET A 1 342 ? 10.133 -14.883 -35.406 1 88.81 342 MET A C 1
ATOM 2773 O O . MET A 1 342 ? 9.164 -15.586 -35.688 1 88.81 342 MET A O 1
ATOM 2777 N N . PRO A 1 343 ? 10.656 -14.008 -36.188 1 86.75 343 PRO A N 1
ATOM 2778 C CA . PRO A 1 343 ? 9.914 -13.594 -37.375 1 86.75 343 PRO A CA 1
ATOM 2779 C C . PRO A 1 343 ? 9.68 -14.742 -38.344 1 86.75 343 PRO A C 1
ATOM 2781 O O . PRO A 1 343 ? 8.75 -14.688 -39.156 1 86.75 343 PRO A O 1
ATOM 2784 N N . HIS A 1 344 ? 10.367 -15.805 -38.25 1 87.56 344 HIS A N 1
ATOM 2785 C CA . HIS A 1 344 ? 10.273 -16.891 -39.219 1 87.56 344 HIS A CA 1
ATOM 2786 C C . HIS A 1 344 ? 9.359 -18 -38.719 1 87.56 344 HIS A C 1
ATOM 2788 O O . HIS A 1 344 ? 9.242 -19.047 -39.375 1 87.56 344 HIS A O 1
ATOM 2794 N N . THR A 1 345 ? 8.758 -17.719 -37.562 1 87.75 345 THR A N 1
ATOM 2795 C CA . THR A 1 345 ? 7.871 -18.734 -37 1 87.75 345 THR A CA 1
ATOM 2796 C C . THR A 1 345 ? 6.645 -18.922 -37.906 1 87.75 345 THR A C 1
ATOM 2798 O O . THR A 1 345 ? 5.945 -17.953 -38.219 1 87.75 345 THR A O 1
ATOM 2801 N N . HIS A 1 346 ? 6.441 -20.188 -38.375 1 82.88 346 HIS A N 1
ATOM 2802 C CA . HIS A 1 346 ? 5.289 -20.516 -39.188 1 82.88 346 HIS A CA 1
ATOM 2803 C C . HIS A 1 346 ? 4.012 -20.578 -38.375 1 82.88 346 HIS A C 1
ATOM 2805 O O . HIS A 1 346 ? 4.059 -20.844 -37.156 1 82.88 346 HIS A O 1
ATOM 2811 N N . GLY A 1 347 ? 2.904 -20.266 -39 1 83.31 347 GLY A N 1
ATOM 2812 C CA . GLY A 1 347 ? 1.609 -20.297 -38.344 1 83.31 347 GLY A CA 1
ATOM 2813 C C . GLY A 1 347 ? 1.315 -21.609 -37.656 1 83.31 347 GLY A C 1
ATOM 2814 O O . GLY A 1 347 ? 0.796 -21.641 -36.531 1 83.31 347 GLY A O 1
ATOM 2815 N N . GLU A 1 348 ? 1.721 -22.656 -38.281 1 85.44 348 GLU A N 1
ATOM 2816 C CA . GLU A 1 348 ? 1.476 -23.984 -37.75 1 85.44 348 GLU A CA 1
ATOM 2817 C C . GLU A 1 348 ? 2.287 -24.219 -36.469 1 85.44 348 GLU A C 1
ATOM 2819 O O . GLU A 1 348 ? 1.802 -24.828 -35.5 1 85.44 348 GLU A O 1
ATOM 2824 N N . SER A 1 349 ? 3.473 -23.766 -36.531 1 84.38 349 SER A N 1
ATOM 2825 C CA . SER A 1 349 ? 4.328 -23.906 -35.344 1 84.38 349 SER A CA 1
ATOM 2826 C C . SER A 1 349 ? 3.77 -23.125 -34.156 1 84.38 349 SER A C 1
ATOM 2828 O O . SER A 1 349 ? 3.84 -23.578 -33.031 1 84.38 349 SER A O 1
ATOM 2830 N N . PHE A 1 350 ? 3.238 -21.969 -34.469 1 89.88 350 PHE A N 1
ATOM 2831 C CA . PHE A 1 350 ? 2.625 -21.172 -33.406 1 89.88 350 PHE A CA 1
ATOM 2832 C C . PHE A 1 350 ? 1.405 -21.891 -32.812 1 89.88 350 PHE A C 1
ATOM 2834 O O . PHE A 1 350 ? 1.194 -21.875 -31.609 1 89.88 350 PHE A O 1
ATOM 2841 N N . ARG A 1 351 ? 0.658 -22.438 -33.719 1 85.44 351 ARG A N 1
ATOM 2842 C CA . ARG A 1 351 ? -0.534 -23.156 -33.281 1 85.44 351 ARG A CA 1
ATOM 2843 C C . ARG A 1 351 ? -0.166 -24.328 -32.375 1 85.44 351 ARG A C 1
ATOM 2845 O O . ARG A 1 351 ? -0.84 -24.578 -31.375 1 85.44 351 ARG A O 1
ATOM 2852 N N . GLN A 1 352 ? 0.871 -24.984 -32.719 1 79.56 352 GLN A N 1
ATOM 2853 C CA . GLN A 1 352 ? 1.341 -26.109 -31.906 1 79.56 352 GLN A CA 1
ATOM 2854 C C . GLN A 1 352 ? 1.813 -25.641 -30.531 1 79.56 352 GLN A C 1
ATOM 2856 O O . GLN A 1 352 ? 1.551 -26.281 -29.516 1 79.56 352 GLN A O 1
ATOM 2861 N N . PHE A 1 353 ? 2.48 -24.578 -30.609 1 84.25 353 PHE A N 1
ATOM 2862 C CA . PHE A 1 353 ? 2.959 -23.953 -29.375 1 84.25 353 PHE A CA 1
ATOM 2863 C C . PHE A 1 353 ? 1.792 -23.547 -28.484 1 84.25 353 PHE A C 1
ATOM 2865 O O . PHE A 1 353 ? 1.799 -23.797 -27.281 1 84.25 353 PHE A O 1
ATOM 2872 N N . TRP A 1 354 ? 0.874 -22.828 -29.141 1 85.19 354 TRP A N 1
ATOM 2873 C CA . TRP A 1 354 ? -0.245 -22.266 -28.391 1 85.19 354 TRP A CA 1
ATOM 2874 C C . TRP A 1 354 ? -1.145 -23.375 -27.844 1 85.19 354 TRP A C 1
ATOM 2876 O O . TRP A 1 354 ? -1.69 -23.25 -26.75 1 85.19 354 TRP A O 1
ATOM 2886 N N . GLN A 1 355 ? -1.198 -24.281 -28.703 1 72.38 355 GLN A N 1
ATOM 2887 C CA . GLN A 1 355 ? -2.107 -25.375 -28.344 1 72.38 355 GLN A CA 1
ATOM 2888 C C . GLN A 1 355 ? -1.406 -26.406 -27.469 1 72.38 355 GLN A C 1
ATOM 2890 O O . GLN A 1 355 ? -2.016 -27.406 -27.078 1 72.38 355 GLN A O 1
ATOM 2895 N N . LEU A 1 356 ? 0.077 -25.922 -27.469 1 56.91 356 LEU A N 1
ATOM 2896 C CA . LEU A 1 356 ? 0.826 -26.891 -26.672 1 56.91 356 LEU A CA 1
ATOM 2897 C C . LEU A 1 356 ? 0.099 -27.188 -25.359 1 56.91 356 LEU A C 1
ATOM 2899 O O . LEU A 1 356 ? 0.613 -27.922 -24.516 1 56.91 356 LEU A O 1
ATOM 2903 N N . ASP A 1 357 ? -0.646 -25.969 -25.25 1 49.47 357 ASP A N 1
ATOM 2904 C CA . ASP A 1 357 ? -1.186 -26.078 -23.891 1 49.47 357 ASP A CA 1
ATOM 2905 C C . ASP A 1 357 ? -1.158 -27.531 -23.422 1 49.47 357 ASP A C 1
ATOM 2907 O O . ASP A 1 357 ? -1.213 -28.453 -24.234 1 49.47 357 ASP A O 1
ATOM 2911 N N . GLU A 1 358 ? -1.883 -27.703 -22.109 1 42.91 358 GLU A N 1
ATOM 2912 C CA . GLU A 1 358 ? -1.744 -28.234 -20.766 1 42.91 358 GLU A CA 1
ATOM 2913 C C . GLU A 1 358 ? -1.884 -29.766 -20.766 1 42.91 358 GLU A C 1
ATOM 2915 O O . GLU A 1 358 ? -1.675 -30.406 -19.734 1 42.91 358 GLU A O 1
ATOM 2920 N N . SER A 1 359 ? -3.037 -29.984 -21.203 1 37.78 359 SER A N 1
ATOM 2921 C CA . SER A 1 359 ? -3.705 -31.25 -20.938 1 37.78 359 SER A CA 1
ATOM 2922 C C . SER A 1 359 ? -2.824 -32.438 -21.328 1 37.78 359 SER A C 1
ATOM 2924 O O . SER A 1 359 ? -2.34 -32.5 -22.453 1 37.78 359 SER A O 1
ATOM 2926 N N . LEU A 1 360 ? -1.925 -32.656 -20.562 1 35.25 360 LEU A N 1
ATOM 2927 C CA . LEU A 1 360 ? -1.37 -33.969 -20.859 1 35.25 360 LEU A CA 1
ATOM 2928 C C . LEU A 1 360 ? -2.232 -34.688 -21.875 1 35.25 360 LEU A C 1
ATOM 2930 O O . LEU A 1 360 ? -3.428 -34.438 -22 1 35.25 360 LEU A O 1
ATOM 2934 N N . PRO A 1 361 ? -1.738 -35.531 -22.719 1 32.91 361 PRO A N 1
ATOM 2935 C CA . PRO A 1 361 ? -2.527 -36.281 -23.703 1 32.91 361 PRO A CA 1
ATOM 2936 C C . PRO A 1 361 ? -3.982 -36.469 -23.281 1 32.91 361 PRO A C 1
ATOM 2938 O O . PRO A 1 361 ? -4.258 -36.812 -22.125 1 32.91 361 PRO A O 1
ATOM 2941 N N . SER A 1 362 ? -4.949 -35.469 -23.516 1 32.56 362 SER A N 1
ATOM 2942 C CA . SER A 1 362 ? -6.383 -35.75 -23.5 1 32.56 362 SER A CA 1
ATOM 2943 C C . SER A 1 362 ? -6.668 -37.219 -23.344 1 32.56 362 SER A C 1
ATOM 2945 O O . SER A 1 362 ? -7.57 -37.625 -22.594 1 32.56 362 SER A O 1
ATOM 2947 N N . GLU A 1 363 ? -6.523 -37.844 -24.625 1 32.69 363 GLU A N 1
ATOM 2948 C CA . GLU A 1 363 ? -7.117 -39.156 -24.688 1 32.69 363 GLU A CA 1
ATOM 2949 C C . GLU A 1 363 ? -6.578 -40.062 -23.578 1 32.69 363 GLU A C 1
ATOM 2951 O O . GLU A 1 363 ? -5.441 -39.906 -23.141 1 32.69 363 GLU A O 1
ATOM 2956 N N . GLY A 1 364 ? -7.383 -40.781 -22.891 1 38.75 364 GLY A N 1
ATOM 2957 C CA . GLY A 1 364 ? -7.387 -41.938 -22.031 1 38.75 364 GLY A CA 1
ATOM 2958 C C . GLY A 1 364 ? -6.066 -42.688 -22.031 1 38.75 364 GLY A C 1
ATOM 2959 O O . GLY A 1 364 ? -5.996 -43.844 -21.594 1 38.75 364 GLY A O 1
ATOM 2960 N N . THR A 1 365 ? -5.117 -42.219 -22.891 1 45.25 365 THR A N 1
ATOM 2961 C CA . THR A 1 365 ? -4.031 -43.219 -22.953 1 45.25 365 THR A CA 1
ATOM 2962 C C . THR A 1 365 ? -2.975 -42.906 -21.891 1 45.25 365 THR A C 1
ATOM 2964 O O . THR A 1 365 ? -2.646 -41.75 -21.641 1 45.25 365 THR A O 1
ATOM 2967 N N . ALA A 1 366 ? -2.809 -43.812 -21.094 1 55.91 366 ALA A N 1
ATOM 2968 C CA . ALA A 1 366 ? -1.775 -43.844 -20.062 1 55.91 366 ALA A CA 1
ATOM 2969 C C . ALA A 1 366 ? -0.486 -43.188 -20.547 1 55.91 366 ALA A C 1
ATOM 2971 O O . ALA A 1 366 ? -0.133 -43.312 -21.719 1 55.91 366 ALA A O 1
ATOM 2972 N N . PRO A 1 367 ? 0.081 -42.125 -19.875 1 63.19 367 PRO A N 1
ATOM 2973 C CA . PRO A 1 367 ? 1.368 -41.531 -20.25 1 63.19 367 PRO A CA 1
ATOM 2974 C C . PRO A 1 367 ? 2.348 -42.562 -20.812 1 63.19 367 PRO A C 1
ATOM 2976 O O . PRO A 1 367 ? 2.311 -43.719 -20.422 1 63.19 367 PRO A O 1
ATOM 2979 N N . ASP A 1 368 ? 3.002 -42.25 -21.922 1 69.12 368 ASP A N 1
ATOM 2980 C CA . ASP A 1 368 ? 4.023 -43.125 -22.453 1 69.12 368 ASP A CA 1
ATOM 2981 C C . ASP A 1 368 ? 5.203 -43.25 -21.5 1 69.12 368 ASP A C 1
ATOM 2983 O O . ASP A 1 368 ? 6.012 -42.344 -21.375 1 69.12 368 ASP A O 1
ATOM 2987 N N . ALA A 1 369 ? 5.188 -44.375 -20.781 1 76.81 369 ALA A N 1
ATOM 2988 C CA . ALA A 1 369 ? 6.223 -44.625 -19.797 1 76.81 369 ALA A CA 1
ATOM 2989 C C . ALA A 1 369 ? 7.617 -44.5 -20.406 1 76.81 369 ALA A C 1
ATOM 2991 O O . ALA A 1 369 ? 8.531 -43.969 -19.75 1 76.81 369 ALA A O 1
ATOM 2992 N N . VAL A 1 370 ? 7.812 -44.875 -21.625 1 77.62 370 VAL A N 1
ATOM 2993 C CA . VAL A 1 370 ? 9.117 -44.844 -22.281 1 77.62 370 VAL A CA 1
ATOM 2994 C C . VAL A 1 370 ? 9.586 -43.406 -22.469 1 77.62 370 VAL A C 1
ATOM 2996 O O . VAL A 1 370 ? 10.758 -43.094 -22.219 1 77.62 370 VAL A O 1
ATOM 2999 N N . ARG A 1 371 ? 8.68 -42.656 -22.844 1 74.19 371 ARG A N 1
ATOM 3000 C CA . ARG A 1 371 ? 9.016 -41.25 -23.031 1 74.19 371 ARG A CA 1
ATOM 3001 C C . ARG A 1 371 ? 9.461 -40.625 -21.719 1 74.19 371 ARG A C 1
ATOM 3003 O O . ARG A 1 371 ? 10.438 -39.875 -21.688 1 74.19 371 ARG A O 1
ATOM 3010 N N . LEU A 1 372 ? 8.734 -40.938 -20.75 1 73.69 372 LEU A N 1
ATOM 3011 C CA . LEU A 1 372 ? 9.055 -40.406 -19.422 1 73.69 372 LEU A CA 1
ATOM 3012 C C . LEU A 1 372 ? 10.453 -40.812 -18.984 1 73.69 372 LEU A C 1
ATOM 3014 O O . LEU A 1 372 ? 11.203 -40.031 -18.438 1 73.69 372 LEU A O 1
ATOM 3018 N N . ILE A 1 373 ? 10.773 -42.062 -19.234 1 76 373 ILE A N 1
ATOM 3019 C CA . ILE A 1 373 ? 12.07 -42.625 -18.859 1 76 373 ILE A CA 1
ATOM 3020 C C . ILE A 1 373 ? 13.18 -41.938 -19.672 1 76 373 ILE A C 1
ATOM 3022 O O . ILE A 1 373 ? 14.172 -41.469 -19.109 1 76 373 ILE A O 1
ATOM 3026 N N . ASP A 1 374 ? 12.938 -41.812 -20.875 1 74.88 374 ASP A N 1
ATOM 3027 C CA . ASP A 1 374 ? 13.961 -41.219 -21.75 1 74.88 374 ASP A CA 1
ATOM 3028 C C . ASP A 1 374 ? 14.242 -39.781 -21.391 1 74.88 374 ASP A C 1
ATOM 3030 O O . ASP A 1 374 ? 15.398 -39.344 -21.391 1 74.88 374 ASP A O 1
ATOM 3034 N N . GLU A 1 375 ? 13.219 -39.156 -21.062 1 67.12 375 GLU A N 1
ATOM 3035 C CA . GLU A 1 375 ? 13.359 -37.75 -20.656 1 67.12 375 GLU A CA 1
ATOM 3036 C C . GLU A 1 375 ? 14.164 -37.625 -19.375 1 67.12 375 GLU A C 1
ATOM 3038 O O . GLU A 1 375 ? 15.039 -36.781 -19.25 1 67.12 375 GLU A O 1
ATOM 3043 N N . ALA A 1 376 ? 13.852 -38.5 -18.484 1 69.38 376 ALA A N 1
ATOM 3044 C CA . ALA A 1 376 ? 14.539 -38.5 -17.188 1 69.38 376 ALA A CA 1
ATOM 3045 C C . ALA A 1 376 ? 15.992 -38.906 -17.328 1 69.38 376 ALA A C 1
ATOM 3047 O O . ALA A 1 376 ? 16.875 -38.375 -16.672 1 69.38 376 ALA A O 1
ATOM 3048 N N . VAL A 1 377 ? 16.219 -39.844 -18.172 1 70.62 377 VAL A N 1
ATOM 3049 C CA . VAL A 1 377 ? 17.578 -40.312 -18.406 1 70.62 377 VAL A CA 1
ATOM 3050 C C . VAL A 1 377 ? 18.406 -39.219 -19.078 1 70.62 377 VAL A C 1
ATOM 3052 O O . VAL A 1 377 ? 19.578 -39.031 -18.719 1 70.62 377 VAL A O 1
ATOM 3055 N N . ALA A 1 378 ? 17.734 -38.562 -19.953 1 65.56 378 ALA A N 1
ATOM 3056 C CA . ALA A 1 378 ? 18.406 -37.438 -20.594 1 65.56 378 ALA A CA 1
ATOM 3057 C C . ALA A 1 378 ? 18.766 -36.344 -19.578 1 65.56 378 ALA A C 1
ATOM 3059 O O . ALA A 1 378 ? 19.781 -35.656 -19.734 1 65.56 378 ALA A O 1
ATOM 3060 N N . ALA A 1 379 ? 17.938 -36.344 -18.578 1 60.06 379 ALA A N 1
ATOM 3061 C CA . ALA A 1 379 ? 18.156 -35.344 -17.531 1 60.06 379 ALA A CA 1
ATOM 3062 C C . ALA A 1 379 ? 19.219 -35.812 -16.531 1 60.06 379 ALA A C 1
ATOM 3064 O O . ALA A 1 379 ? 19.594 -35.094 -15.625 1 60.06 379 ALA A O 1
ATOM 3065 N N . GLY A 1 380 ? 19.734 -37.125 -16.688 1 61.38 380 GLY A N 1
ATOM 3066 C CA . GLY A 1 380 ? 20.844 -37.656 -15.922 1 61.38 380 GLY A CA 1
ATOM 3067 C C . GLY A 1 380 ? 20.406 -38.469 -14.734 1 61.38 380 GLY A C 1
ATOM 3068 O O . GLY A 1 380 ? 21.125 -38.594 -13.742 1 61.38 380 GLY A O 1
ATOM 3069 N N . VAL A 1 381 ? 19.188 -38.969 -14.75 1 68.38 381 VAL A N 1
ATOM 3070 C CA . VAL A 1 381 ? 18.656 -39.688 -13.609 1 68.38 381 VAL A CA 1
ATOM 3071 C C . VAL A 1 381 ? 19.484 -40.969 -13.367 1 68.38 381 VAL A C 1
ATOM 3073 O O . VAL A 1 381 ? 19.656 -41.375 -12.219 1 68.38 381 VAL A O 1
ATOM 3076 N N . LEU A 1 382 ? 20.031 -41.531 -14.391 1 71.31 382 LEU A N 1
ATOM 3077 C CA . LEU A 1 382 ? 20.797 -42.75 -14.242 1 71.31 382 LEU A CA 1
ATOM 3078 C C . LEU A 1 382 ? 22.125 -42.5 -13.531 1 71.31 382 LEU A C 1
ATOM 3080 O O . LEU A 1 382 ? 22.609 -43.344 -12.781 1 71.31 382 LEU A O 1
ATOM 3084 N N . GLU A 1 383 ? 22.562 -41.312 -13.805 1 64.81 383 GLU A N 1
ATOM 3085 C CA . GLU A 1 383 ? 23.859 -40.938 -13.219 1 64.81 383 GLU A CA 1
ATOM 3086 C C . GLU A 1 383 ? 23.688 -40.406 -11.797 1 64.81 383 GLU A C 1
ATOM 3088 O O . GLU A 1 383 ? 24.469 -40.75 -10.906 1 64.81 383 GLU A O 1
ATOM 3093 N N . HIS A 1 384 ? 22.672 -39.656 -11.547 1 60.56 384 HIS A N 1
ATOM 3094 C CA . HIS A 1 384 ? 22.562 -38.938 -10.281 1 60.56 384 HIS A CA 1
ATOM 3095 C C . HIS A 1 384 ? 21.516 -39.562 -9.383 1 60.56 384 HIS A C 1
ATOM 3097 O O . HIS A 1 384 ? 21.406 -39.219 -8.203 1 60.56 384 HIS A O 1
ATOM 3103 N N . GLY A 1 385 ? 20.906 -40.656 -9.773 1 57.97 385 GLY A N 1
ATOM 3104 C CA . GLY A 1 385 ? 19.844 -41.312 -9.008 1 57.97 385 GLY A CA 1
ATOM 3105 C C . GLY A 1 385 ? 18.562 -40.5 -8.984 1 57.97 385 GLY A C 1
ATOM 3106 O O . GLY A 1 385 ? 18.531 -39.344 -9.406 1 57.97 385 GLY A O 1
ATOM 3107 N N . PRO A 1 386 ? 17.453 -41.219 -8.586 1 55.88 386 PRO A N 1
ATOM 3108 C CA . PRO A 1 386 ? 16.156 -40.531 -8.516 1 55.88 386 PRO A CA 1
ATOM 3109 C C . PRO A 1 386 ? 16.172 -39.312 -7.621 1 55.88 386 PRO A C 1
ATOM 3111 O O . PRO A 1 386 ? 15.453 -38.344 -7.875 1 55.88 386 PRO A O 1
ATOM 3114 N N . ASP A 1 387 ? 16.812 -39.5 -6.527 1 50.78 387 ASP A N 1
ATOM 3115 C CA . ASP A 1 387 ? 16.922 -38.406 -5.574 1 50.78 387 ASP A CA 1
ATOM 3116 C C . ASP A 1 387 ? 17.875 -37.312 -6.09 1 50.78 387 ASP A C 1
ATOM 3118 O O . ASP A 1 387 ? 17.828 -36.188 -5.625 1 50.78 387 ASP A O 1
ATOM 3122 N N . GLY A 1 388 ? 18.75 -37.781 -6.766 1 46.19 388 GLY A N 1
ATOM 3123 C CA . GLY A 1 388 ? 19.797 -36.906 -7.289 1 46.19 388 GLY A CA 1
ATOM 3124 C C . GLY A 1 388 ? 19.359 -36.156 -8.531 1 46.19 388 GLY A C 1
ATOM 3125 O O . GLY A 1 388 ? 20.203 -35.562 -9.227 1 46.19 388 GLY A O 1
ATOM 3126 N N . ILE A 1 389 ? 18.312 -36.594 -9.016 1 42.69 389 ILE A N 1
ATOM 3127 C CA . ILE A 1 389 ? 17.891 -35.75 -10.133 1 42.69 389 ILE A CA 1
ATOM 3128 C C . ILE A 1 389 ? 17.984 -34.281 -9.742 1 42.69 389 ILE A C 1
ATOM 3130 O O . ILE A 1 389 ? 17.172 -33.781 -8.953 1 42.69 389 ILE A O 1
ATOM 3134 N N . ASN A 1 390 ? 18.922 -34 -9.016 1 39.34 390 ASN A N 1
ATOM 3135 C CA . ASN A 1 390 ? 19.078 -32.531 -9 1 39.34 390 ASN A CA 1
ATOM 3136 C C . ASN A 1 390 ? 18.703 -31.922 -10.344 1 39.34 390 ASN A C 1
ATOM 3138 O O . ASN A 1 390 ? 19.484 -31.984 -11.297 1 39.34 390 ASN A O 1
ATOM 3142 N N . LEU A 1 391 ? 17.531 -32.312 -10.82 1 41.34 391 LEU A N 1
ATOM 3143 C CA . LEU A 1 391 ? 17.156 -31.484 -11.969 1 41.34 391 LEU A CA 1
ATOM 3144 C C . LEU A 1 391 ? 17.906 -30.156 -11.945 1 41.34 391 LEU A C 1
ATOM 3146 O O . LEU A 1 391 ? 17.469 -29.203 -11.289 1 41.34 391 LEU A O 1
ATOM 3150 N N . ASN A 1 392 ? 18.969 -30.234 -11.32 1 38.47 392 ASN A N 1
ATOM 3151 C CA . ASN A 1 392 ? 19.859 -29.078 -11.258 1 38.47 392 ASN A CA 1
ATOM 3152 C C . ASN A 1 392 ? 19.578 -28.078 -12.383 1 38.47 392 ASN A C 1
ATOM 3154 O O . ASN A 1 392 ? 18.969 -28.438 -13.398 1 38.47 392 ASN A O 1
ATOM 3158 N N . ASP A 1 393 ? 20.172 -26.891 -12.117 1 42.72 393 ASP A N 1
ATOM 3159 C CA . ASP A 1 393 ? 20.297 -25.531 -12.625 1 42.72 393 ASP A CA 1
ATOM 3160 C C . ASP A 1 393 ? 20.578 -25.531 -14.125 1 42.72 393 ASP A C 1
ATOM 3162 O O . ASP A 1 393 ? 21.75 -25.516 -14.539 1 42.72 393 ASP A O 1
ATOM 3166 N N . ILE A 1 394 ? 20.219 -26.531 -14.664 1 42.03 394 ILE A N 1
ATOM 3167 C CA . ILE A 1 394 ? 20.469 -26.266 -16.078 1 42.03 394 ILE A CA 1
ATOM 3168 C C . ILE A 1 394 ? 20.312 -24.766 -16.344 1 42.03 394 ILE A C 1
ATOM 3170 O O . ILE A 1 394 ? 20.375 -24.328 -17.5 1 42.03 394 ILE A O 1
ATOM 3174 N N . GLU A 1 395 ? 19.719 -24.125 -15.477 1 46.53 395 GLU A N 1
ATOM 3175 C CA . GLU A 1 395 ? 19.875 -22.719 -15.812 1 46.53 395 GLU A CA 1
ATOM 3176 C C . GLU A 1 395 ? 21.328 -22.406 -16.172 1 46.53 395 GLU A C 1
ATOM 3178 O O . GLU A 1 395 ? 22.078 -21.891 -15.328 1 46.53 395 GLU A O 1
ATOM 3183 N N . THR A 1 396 ? 22.156 -23.406 -16.562 1 41.06 396 THR A N 1
ATOM 3184 C CA . THR A 1 396 ? 23.484 -23.016 -17 1 41.06 396 THR A CA 1
ATOM 3185 C C . THR A 1 396 ? 23.438 -21.688 -17.766 1 41.06 396 THR A C 1
ATOM 3187 O O . THR A 1 396 ? 22.969 -21.641 -18.906 1 41.06 396 THR A O 1
ATOM 3190 N N . GLY A 1 397 ? 22.922 -20.766 -17.297 1 40.25 397 GLY A N 1
ATOM 3191 C CA . GLY A 1 397 ? 23.109 -19.5 -18 1 40.25 397 GLY A CA 1
ATOM 3192 C C . GLY A 1 397 ? 24.547 -19.266 -18.406 1 40.25 397 GLY A C 1
ATOM 3193 O O . GLY A 1 397 ? 25.281 -18.562 -17.703 1 40.25 397 GLY A O 1
ATOM 3194 N N . GLU A 1 398 ? 25.297 -20.141 -18.75 1 46.38 398 GLU A N 1
ATOM 3195 C CA . GLU A 1 398 ? 26.641 -19.859 -19.234 1 46.38 398 GLU A CA 1
ATOM 3196 C C . GLU A 1 398 ? 26.75 -18.453 -19.781 1 46.38 398 GLU A C 1
ATOM 3198 O O . GLU A 1 398 ? 27.812 -17.828 -19.719 1 46.38 398 GLU A O 1
ATOM 3203 N N . GLY A 1 399 ? 25.562 -17.828 -20.062 1 47.66 399 GLY A N 1
ATOM 3204 C CA . GLY A 1 399 ? 25.594 -16.5 -20.656 1 47.66 399 GLY A CA 1
ATOM 3205 C C . GLY A 1 399 ? 24.875 -15.453 -19.828 1 47.66 399 GLY A C 1
ATOM 3206 O O . GLY A 1 399 ? 24.75 -14.297 -20.234 1 47.66 399 GLY A O 1
ATOM 3207 N N . ASP A 1 400 ? 24.344 -15.922 -18.766 1 52.03 400 ASP A N 1
ATOM 3208 C CA . ASP A 1 400 ? 23.641 -14.883 -18.016 1 52.03 400 ASP A CA 1
ATOM 3209 C C . ASP A 1 400 ? 24.594 -14.102 -17.125 1 52.03 400 ASP A C 1
ATOM 3211 O O . ASP A 1 400 ? 25.453 -14.688 -16.453 1 52.03 400 ASP A O 1
ATOM 3215 N N . PRO A 1 401 ? 24.828 -12.883 -17.375 1 58.25 401 PRO A N 1
ATOM 3216 C CA . PRO A 1 401 ? 25.688 -12.078 -16.5 1 58.25 401 PRO A CA 1
ATOM 3217 C C . PRO A 1 401 ? 25.406 -12.32 -15.016 1 58.25 401 PRO A C 1
ATOM 3219 O O . PRO A 1 401 ? 24.281 -12.602 -14.633 1 58.25 401 PRO A O 1
ATOM 3222 N N . MET A 1 402 ? 26.5 -12.711 -14.305 1 62.5 402 MET A N 1
ATOM 3223 C CA . MET A 1 402 ? 26.406 -12.828 -12.852 1 62.5 402 MET A CA 1
ATOM 3224 C C . MET A 1 402 ? 25.641 -11.656 -12.258 1 62.5 402 MET A C 1
ATOM 3226 O O . MET A 1 402 ? 25.875 -10.5 -12.609 1 62.5 402 MET A O 1
ATOM 3230 N N . PRO A 1 403 ? 24.641 -12.023 -11.461 1 70.5 403 PRO A N 1
ATOM 3231 C CA . PRO A 1 403 ? 23.844 -10.938 -10.891 1 70.5 403 PRO A CA 1
ATOM 3232 C C . PRO A 1 403 ? 24.688 -9.977 -10.039 1 70.5 403 PRO A C 1
ATOM 3234 O O . PRO A 1 403 ? 25.719 -10.375 -9.484 1 70.5 403 PRO A O 1
ATOM 3237 N N . GLU A 1 404 ? 24.406 -8.727 -10.133 1 78.06 404 GLU A N 1
ATOM 3238 C CA . GLU A 1 404 ? 25.016 -7.699 -9.297 1 78.06 404 GLU A CA 1
ATOM 3239 C C . GLU A 1 404 ? 24.828 -8.008 -7.812 1 78.06 404 GLU A C 1
ATOM 3241 O O . GLU A 1 404 ? 23.906 -8.742 -7.441 1 78.06 404 GLU A O 1
ATOM 3246 N N . GLU A 1 405 ? 25.734 -7.609 -7.074 1 85.38 405 GLU A N 1
ATOM 3247 C CA . GLU A 1 405 ? 25.641 -7.789 -5.629 1 85.38 405 GLU A CA 1
ATOM 3248 C C . GLU A 1 405 ? 24.391 -7.117 -5.078 1 85.38 405 GLU A C 1
ATOM 3250 O O . GLU A 1 405 ? 23.953 -6.07 -5.578 1 85.38 405 GLU A O 1
ATOM 3255 N N . ILE A 1 406 ? 23.859 -7.777 -4.137 1 89 406 ILE A N 1
ATOM 3256 C CA . ILE A 1 406 ? 22.672 -7.223 -3.484 1 89 406 ILE A CA 1
ATOM 3257 C C . ILE A 1 406 ? 23.062 -5.98 -2.686 1 89 406 ILE A C 1
ATOM 3259 O O . ILE A 1 406 ? 24.094 -5.977 -1.993 1 89 406 ILE A O 1
ATOM 3263 N N . ILE A 1 407 ? 22.359 -4.961 -2.77 1 89.94 407 ILE A N 1
ATOM 3264 C CA . ILE A 1 407 ? 22.672 -3.691 -2.119 1 89.94 407 ILE A CA 1
ATOM 3265 C C . ILE A 1 407 ? 22.516 -3.834 -0.607 1 89.94 407 ILE A C 1
ATOM 3267 O O . ILE A 1 407 ? 21.859 -4.766 -0.13 1 89.94 407 ILE A O 1
ATOM 3271 N N . SER A 1 408 ? 23.094 -2.945 0.135 1 89.25 408 SER A N 1
ATOM 3272 C CA . SER A 1 408 ? 22.984 -2.92 1.59 1 89.25 408 SER A CA 1
ATOM 3273 C C . SER A 1 408 ? 21.688 -2.268 2.033 1 89.25 408 SER A C 1
ATOM 3275 O O . SER A 1 408 ? 20.984 -1.642 1.227 1 89.25 408 SER A O 1
ATOM 3277 N N . SER A 1 409 ? 21.375 -2.428 3.311 1 88.38 409 SER A N 1
ATOM 3278 C CA . SER A 1 409 ? 20.172 -1.802 3.871 1 88.38 409 SER A CA 1
ATOM 3279 C C . SER A 1 409 ? 20.234 -0.284 3.732 1 88.38 409 SER A C 1
ATOM 3281 O O . SER A 1 409 ? 19.219 0.351 3.398 1 88.38 409 SER A O 1
ATOM 3283 N N . GLN A 1 410 ? 21.312 0.291 3.967 1 85.75 410 GLN A N 1
ATOM 3284 C CA . GLN A 1 410 ? 21.469 1.737 3.865 1 85.75 410 GLN A CA 1
ATOM 3285 C C . GLN A 1 410 ? 21.266 2.213 2.43 1 85.75 410 GLN A C 1
ATOM 3287 O O . GLN A 1 410 ? 20.625 3.238 2.195 1 85.75 410 GLN A O 1
ATOM 3292 N N . THR A 1 411 ? 21.797 1.439 1.531 1 90.06 411 THR A N 1
ATOM 3293 C CA . THR A 1 411 ? 21.641 1.788 0.124 1 90.06 411 THR A CA 1
ATOM 3294 C C . THR A 1 411 ? 20.172 1.657 -0.303 1 90.06 411 THR A C 1
ATOM 3296 O O . THR A 1 411 ? 19.703 2.436 -1.129 1 90.06 411 THR A O 1
ATOM 3299 N N . ALA A 1 412 ? 19.547 0.659 0.233 1 90.94 412 ALA A N 1
ATOM 3300 C CA . ALA A 1 412 ? 18.125 0.501 -0.057 1 90.94 412 ALA A CA 1
ATOM 3301 C C . ALA A 1 412 ? 17.328 1.739 0.365 1 90.94 412 ALA A C 1
ATOM 3303 O O . ALA A 1 412 ? 16.484 2.221 -0.378 1 90.94 412 ALA A O 1
ATOM 3304 N N . ILE A 1 413 ? 17.641 2.238 1.575 1 87.75 413 ILE A N 1
ATOM 3305 C CA . ILE A 1 413 ? 16.969 3.439 2.082 1 87.75 413 ILE A CA 1
ATOM 3306 C C . ILE A 1 413 ? 17.297 4.625 1.18 1 87.75 413 ILE A C 1
ATOM 3308 O O . ILE A 1 413 ? 16.422 5.426 0.85 1 87.75 413 ILE A O 1
ATOM 3312 N N . LYS A 1 414 ? 18.484 4.68 0.768 1 88.56 414 LYS A N 1
ATOM 3313 C CA . LYS A 1 414 ? 18.906 5.754 -0.127 1 88.56 414 LYS A CA 1
ATOM 3314 C C . LYS A 1 414 ? 18.141 5.703 -1.446 1 88.56 414 LYS A C 1
ATOM 3316 O O . LYS A 1 414 ? 17.656 6.727 -1.928 1 88.56 414 LYS A O 1
ATOM 3321 N N . TYR A 1 415 ? 18.062 4.512 -2.025 1 91.12 415 TYR A N 1
ATOM 3322 C CA . TYR A 1 415 ? 17.359 4.348 -3.291 1 91.12 415 TYR A CA 1
ATOM 3323 C C . TYR A 1 415 ? 15.891 4.727 -3.146 1 91.12 415 TYR A C 1
ATOM 3325 O O . TYR A 1 415 ? 15.336 5.438 -3.992 1 91.12 415 TYR A O 1
ATOM 3333 N N . LEU A 1 416 ? 15.297 4.297 -2.072 1 91.06 416 LEU A N 1
ATOM 3334 C CA . LEU A 1 416 ? 13.891 4.625 -1.853 1 91.06 416 LEU A CA 1
ATOM 3335 C C . LEU A 1 416 ? 13.703 6.125 -1.65 1 91.06 416 LEU A C 1
ATOM 3337 O O . LEU A 1 416 ? 12.719 6.699 -2.111 1 91.06 416 LEU A O 1
ATOM 3341 N N . SER A 1 417 ? 14.633 6.715 -0.917 1 88 417 SER A N 1
ATOM 3342 C CA . SER A 1 417 ? 14.578 8.156 -0.705 1 88 417 SER A CA 1
ATOM 3343 C C . SER A 1 417 ? 14.656 8.914 -2.027 1 88 417 SER A C 1
ATOM 3345 O O . SER A 1 417 ? 13.93 9.883 -2.236 1 88 417 SER A O 1
ATOM 3347 N N . GLN A 1 418 ? 15.516 8.469 -2.9 1 90.19 418 GLN A N 1
ATOM 3348 C CA . GLN A 1 418 ? 15.656 9.094 -4.211 1 90.19 418 GLN A CA 1
ATOM 3349 C C . GLN A 1 418 ? 14.406 8.898 -5.059 1 90.19 418 GLN A C 1
ATOM 3351 O O . GLN A 1 418 ? 13.992 9.805 -5.789 1 90.19 418 GLN A O 1
ATOM 3356 N N . VAL A 1 419 ? 13.867 7.758 -4.957 1 91.69 419 VAL A N 1
ATOM 3357 C CA . VAL A 1 419 ? 12.633 7.488 -5.695 1 91.69 419 VAL A CA 1
ATOM 3358 C C . VAL A 1 419 ? 11.516 8.391 -5.184 1 91.69 419 VAL A C 1
ATOM 3360 O O . VAL A 1 419 ? 10.719 8.914 -5.969 1 91.69 419 VAL A O 1
ATOM 3363 N N . ASN A 1 420 ? 11.43 8.609 -3.855 1 89.81 420 ASN A N 1
ATOM 3364 C CA . ASN A 1 420 ? 10.414 9.492 -3.289 1 89.81 420 ASN A CA 1
ATOM 3365 C C . ASN A 1 420 ? 10.586 10.93 -3.787 1 89.81 420 ASN A C 1
ATOM 3367 O O . ASN A 1 420 ? 9.602 11.617 -4.059 1 89.81 420 ASN A O 1
ATOM 3371 N N . ARG A 1 421 ? 11.875 11.344 -3.873 1 89.5 421 ARG A N 1
ATOM 3372 C CA . ARG A 1 421 ? 12.148 12.656 -4.434 1 89.5 421 ARG A CA 1
ATOM 3373 C C . ARG A 1 421 ? 11.648 12.758 -5.871 1 89.5 421 ARG A C 1
ATOM 3375 O O . ARG A 1 421 ? 11.031 13.758 -6.25 1 89.5 421 ARG A O 1
ATOM 3382 N N . TYR A 1 422 ? 11.922 11.727 -6.602 1 91.88 422 TYR A N 1
ATOM 3383 C CA . TYR A 1 422 ? 11.469 11.656 -7.984 1 91.88 422 TYR A CA 1
ATOM 3384 C C . TYR A 1 422 ? 9.945 11.695 -8.062 1 91.88 422 TYR A C 1
ATOM 3386 O O . TYR A 1 422 ? 9.375 12.469 -8.836 1 91.88 422 TYR A O 1
ATOM 3394 N N . LEU A 1 423 ? 9.258 10.891 -7.301 1 92 423 LEU A N 1
ATOM 3395 C CA . LEU A 1 423 ? 7.801 10.82 -7.312 1 92 423 LEU A CA 1
ATOM 3396 C C . LEU A 1 423 ? 7.188 12.156 -6.914 1 92 423 LEU A C 1
ATOM 3398 O O . LEU A 1 423 ? 6.168 12.57 -7.477 1 92 423 LEU A O 1
ATOM 3402 N N . ARG A 1 424 ? 7.762 12.797 -5.902 1 89.5 424 ARG A N 1
ATOM 3403 C CA . ARG A 1 424 ? 7.258 14.078 -5.422 1 89.5 424 ARG A CA 1
ATOM 3404 C C . ARG A 1 424 ? 7.359 15.148 -6.504 1 89.5 424 ARG A C 1
ATOM 3406 O O . ARG A 1 424 ? 6.586 16.109 -6.516 1 89.5 424 ARG A O 1
ATOM 3413 N N . SER A 1 425 ? 8.305 14.984 -7.414 1 90.88 425 SER A N 1
ATOM 3414 C CA . SER A 1 425 ? 8.562 15.977 -8.445 1 90.88 425 SER A CA 1
ATOM 3415 C C . SER A 1 425 ? 7.711 15.734 -9.688 1 90.88 425 SER A C 1
ATOM 3417 O O . SER A 1 425 ? 7.645 16.578 -10.578 1 90.88 425 SER A O 1
ATOM 3419 N N . LEU A 1 426 ? 7.004 14.578 -9.773 1 90.81 426 LEU A N 1
ATOM 3420 C CA . LEU A 1 426 ? 6.195 14.242 -10.945 1 90.81 426 LEU A CA 1
ATOM 3421 C C . LEU A 1 426 ? 5.023 15.203 -11.094 1 90.81 426 LEU A C 1
ATOM 3423 O O . LEU A 1 426 ? 4.406 15.594 -10.094 1 90.81 426 LEU A O 1
ATOM 3427 N N . PRO A 1 427 ? 4.773 15.586 -12.242 1 86.12 427 PRO A N 1
ATOM 3428 C CA . PRO A 1 427 ? 3.58 16.406 -12.461 1 86.12 427 PRO A CA 1
ATOM 3429 C C . PRO A 1 427 ? 2.281 15.633 -12.242 1 86.12 427 PRO A C 1
ATOM 3431 O O . PRO A 1 427 ? 1.263 16.219 -11.867 1 86.12 427 PRO A O 1
ATOM 3434 N N . GLU A 1 428 ? 2.332 14.336 -12.43 1 86.19 428 GLU A N 1
ATOM 3435 C CA . GLU A 1 428 ? 1.152 13.492 -12.273 1 86.19 428 GLU A CA 1
ATOM 3436 C C . GLU A 1 428 ? 0.912 13.141 -10.812 1 86.19 428 GLU A C 1
ATOM 3438 O O . GLU A 1 428 ? 1.857 12.875 -10.07 1 86.19 428 GLU A O 1
ATOM 3443 N N . THR A 1 429 ? -0.293 13.188 -10.43 1 89 429 THR A N 1
ATOM 3444 C CA . THR A 1 429 ? -0.662 12.812 -9.07 1 89 429 THR A CA 1
ATOM 3445 C C . THR A 1 429 ? -1.114 11.359 -9.008 1 89 429 THR A C 1
ATOM 3447 O O . THR A 1 429 ? -1.34 10.82 -7.922 1 89 429 THR A O 1
ATOM 3450 N N . GLU A 1 430 ? -1.271 10.82 -10.18 1 88.81 430 GLU A N 1
ATOM 3451 C CA . GLU A 1 430 ? -1.631 9.414 -10.281 1 88.81 430 GLU A CA 1
ATOM 3452 C C . GLU A 1 430 ? -0.817 8.711 -11.367 1 88.81 430 GLU A C 1
ATOM 3454 O O . GLU A 1 430 ? -0.575 9.273 -12.438 1 88.81 430 GLU A O 1
ATOM 3459 N N . LEU A 1 431 ? -0.364 7.617 -11.047 1 85.88 431 LEU A N 1
ATOM 3460 C CA . LEU A 1 431 ? 0.324 6.777 -12.023 1 85.88 431 LEU A CA 1
ATOM 3461 C C . LEU A 1 431 ? -0.599 5.68 -12.547 1 85.88 431 LEU A C 1
ATOM 3463 O O . LEU A 1 431 ? -1.176 4.926 -11.758 1 85.88 431 LEU A O 1
ATOM 3467 N N . ARG A 1 432 ? -0.755 5.609 -13.758 1 81.81 432 ARG A N 1
ATOM 3468 C CA . ARG A 1 432 ? -1.625 4.605 -14.367 1 81.81 432 ARG A CA 1
ATOM 3469 C C . ARG A 1 432 ? -0.916 3.258 -14.469 1 81.81 432 ARG A C 1
ATOM 3471 O O . ARG A 1 432 ? 0.257 3.197 -14.844 1 81.81 432 ARG A O 1
ATOM 3478 N N . VAL A 1 433 ? -1.493 2.273 -13.859 1 76.75 433 VAL A N 1
ATOM 3479 C CA . VAL A 1 433 ? -0.99 0.907 -13.961 1 76.75 433 VAL A CA 1
ATOM 3480 C C . VAL A 1 433 ? -1.858 0.105 -14.93 1 76.75 433 VAL A C 1
ATOM 3482 O O . VAL A 1 433 ? -2.996 0.487 -15.211 1 76.75 433 VAL A O 1
ATOM 3485 N N . PRO A 1 434 ? -1.292 -0.985 -15.383 1 63.75 434 PRO A N 1
ATOM 3486 C CA . PRO A 1 434 ? -2.096 -1.784 -16.312 1 63.75 434 PRO A CA 1
ATOM 3487 C C . PRO A 1 434 ? -3.41 -2.258 -15.695 1 63.75 434 PRO A C 1
ATOM 3489 O O . PRO A 1 434 ? -3.527 -2.344 -14.469 1 63.75 434 PRO A O 1
ATOM 3492 N N . GLN A 1 435 ? -4.43 -2.523 -16.469 1 60.78 435 GLN A N 1
ATOM 3493 C CA . GLN A 1 435 ? -5.75 -3.037 -16.109 1 60.78 435 GLN A CA 1
ATOM 3494 C C . GLN A 1 435 ? -6.637 -1.936 -15.539 1 60.78 435 GLN A C 1
ATOM 3496 O O . GLN A 1 435 ? -7.535 -2.207 -14.734 1 60.78 435 GLN A O 1
ATOM 3501 N N . GLY A 1 436 ? -6.18 -0.66 -15.844 1 61.19 436 GLY A N 1
ATOM 3502 C CA . GLY A 1 436 ? -7.043 0.462 -15.508 1 61.19 436 GLY A CA 1
ATOM 3503 C C . GLY A 1 436 ? -6.926 0.889 -14.062 1 61.19 436 GLY A C 1
ATOM 3504 O O . GLY A 1 436 ? -7.715 1.709 -13.586 1 61.19 436 GLY A O 1
ATOM 3505 N N . ARG A 1 437 ? -5.984 0.364 -13.414 1 75.94 437 ARG A N 1
ATOM 3506 C CA . ARG A 1 437 ? -5.797 0.774 -12.023 1 75.94 437 ARG A CA 1
ATOM 3507 C C . ARG A 1 437 ? -4.797 1.918 -11.922 1 75.94 437 ARG A C 1
ATOM 3509 O O . ARG A 1 437 ? -4.109 2.238 -12.891 1 75.94 437 ARG A O 1
ATOM 3516 N N . SER A 1 438 ? -4.98 2.744 -11.016 1 84.44 438 SER A N 1
ATOM 3517 C CA . SER A 1 438 ? -4.043 3.84 -10.781 1 84.44 438 SER A CA 1
ATOM 3518 C C . SER A 1 438 ? -3.516 3.822 -9.352 1 84.44 438 SER A C 1
ATOM 3520 O O . SER A 1 438 ? -4.141 3.244 -8.461 1 84.44 438 SER A O 1
ATOM 3522 N N . ILE A 1 439 ? -2.307 4.23 -9.273 1 84.44 439 ILE A N 1
ATOM 3523 C CA . ILE A 1 439 ? -1.709 4.418 -7.957 1 84.44 439 ILE A CA 1
ATOM 3524 C C . ILE A 1 439 ? -1.489 5.906 -7.695 1 84.44 439 ILE A C 1
ATOM 3526 O O . ILE A 1 439 ? -0.891 6.605 -8.516 1 84.44 439 ILE A O 1
ATOM 3530 N N . ALA A 1 440 ? -2.074 6.367 -6.637 1 88.81 440 ALA A N 1
ATOM 3531 C CA . ALA A 1 440 ? -1.815 7.754 -6.258 1 88.81 440 ALA A CA 1
ATOM 3532 C C . ALA A 1 440 ? -0.337 7.973 -5.945 1 88.81 440 ALA A C 1
ATOM 3534 O O . ALA A 1 440 ? 0.276 7.176 -5.227 1 88.81 440 ALA A O 1
ATOM 3535 N N . THR A 1 441 ? 0.283 8.977 -6.5 1 90.19 441 THR A N 1
ATOM 3536 C CA . THR A 1 441 ? 1.691 9.273 -6.262 1 90.19 441 THR A CA 1
ATOM 3537 C C . THR A 1 441 ? 1.965 9.438 -4.77 1 90.19 441 THR A C 1
ATOM 3539 O O . THR A 1 441 ? 2.969 8.93 -4.262 1 90.19 441 THR A O 1
ATOM 3542 N N . ARG A 1 442 ? 1.101 10.055 -4.094 1 87.5 442 ARG A N 1
ATOM 3543 C CA . ARG A 1 442 ? 1.241 10.227 -2.654 1 87.5 442 ARG A CA 1
ATOM 3544 C C . ARG A 1 442 ? 1.229 8.883 -1.937 1 87.5 442 ARG A C 1
ATOM 3546 O O . ARG A 1 442 ? 1.992 8.672 -0.993 1 87.5 442 ARG A O 1
ATOM 3553 N N . GLY A 1 443 ? 0.324 8.062 -2.41 1 86.31 443 GLY A N 1
ATOM 3554 C CA . GLY A 1 443 ? 0.261 6.73 -1.834 1 86.31 443 GLY A CA 1
ATOM 3555 C C . GLY A 1 443 ? 1.535 5.934 -2.035 1 86.31 443 GLY A C 1
ATOM 3556 O O . GLY A 1 443 ? 1.969 5.207 -1.136 1 86.31 443 GLY A O 1
ATOM 3557 N N . ALA A 1 444 ? 2.066 6.062 -3.203 1 89.44 444 ALA A N 1
ATOM 3558 C CA . ALA A 1 444 ? 3.336 5.402 -3.502 1 89.44 444 ALA A CA 1
ATOM 3559 C C . ALA A 1 444 ? 4.438 5.879 -2.559 1 89.44 444 ALA A C 1
ATOM 3561 O O . ALA A 1 444 ? 5.203 5.07 -2.029 1 89.44 444 ALA A O 1
ATOM 3562 N N . ILE A 1 445 ? 4.48 7.215 -2.293 1 88.75 445 ILE A N 1
ATOM 3563 C CA . ILE A 1 445 ? 5.492 7.812 -1.432 1 88.75 445 ILE A CA 1
ATOM 3564 C C . ILE A 1 445 ? 5.305 7.324 0.003 1 88.75 445 ILE A C 1
ATOM 3566 O O . ILE A 1 445 ? 6.273 6.977 0.68 1 88.75 445 ILE A O 1
ATOM 3570 N N . GLU A 1 446 ? 4.109 7.297 0.44 1 84.88 446 GLU A N 1
ATOM 3571 C CA . GLU A 1 446 ? 3.811 6.844 1.794 1 84.88 446 GLU A CA 1
ATOM 3572 C C . GLU A 1 446 ? 4.234 5.391 1.996 1 84.88 446 GLU A C 1
ATOM 3574 O O . GLU A 1 446 ? 4.789 5.039 3.039 1 84.88 446 GLU A O 1
ATOM 3579 N N . HIS A 1 447 ? 3.941 4.57 1.014 1 86.44 447 HIS A N 1
ATOM 3580 C CA . HIS A 1 447 ? 4.32 3.164 1.106 1 86.44 447 HIS A CA 1
ATOM 3581 C C . HIS A 1 447 ? 5.836 3.004 1.161 1 86.44 447 HIS A C 1
ATOM 3583 O O . HIS A 1 447 ? 6.352 2.234 1.972 1 86.44 447 HIS A O 1
ATOM 3589 N N . ASN A 1 448 ? 6.5 3.697 0.282 1 88.5 448 ASN A N 1
ATOM 3590 C CA . ASN A 1 448 ? 7.957 3.672 0.309 1 88.5 448 ASN A CA 1
ATOM 3591 C C . ASN A 1 448 ? 8.5 4.109 1.666 1 88.5 448 ASN A C 1
ATOM 3593 O O . ASN A 1 448 ? 9.469 3.533 2.166 1 88.5 4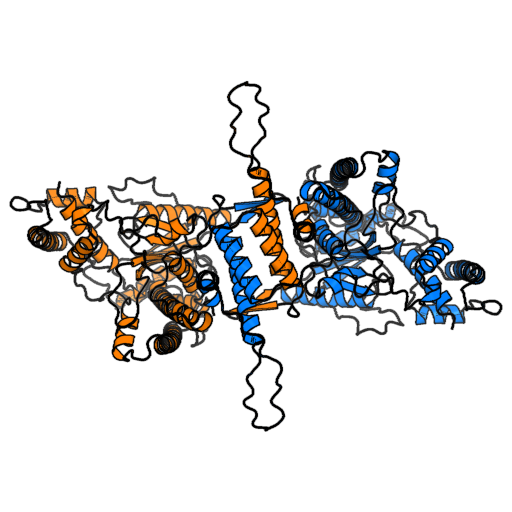48 ASN A O 1
ATOM 3597 N N . SER A 1 449 ? 7.879 5.125 2.201 1 84.69 449 SER A N 1
ATOM 3598 C CA . SER A 1 449 ? 8.312 5.633 3.498 1 84.69 449 SER A CA 1
ATOM 3599 C C . SER A 1 449 ? 8.141 4.586 4.59 1 84.69 449 SER A C 1
ATOM 3601 O O . SER A 1 449 ? 8.969 4.496 5.508 1 84.69 449 SER A O 1
ATOM 3603 N N . ARG A 1 450 ? 7.133 3.811 4.555 1 85 450 ARG A N 1
ATOM 3604 C CA . ARG A 1 450 ? 6.941 2.725 5.512 1 85 450 ARG A CA 1
ATOM 3605 C C . ARG A 1 450 ? 8.039 1.672 5.371 1 85 450 ARG A C 1
ATOM 3607 O O . ARG A 1 450 ? 8.523 1.138 6.367 1 85 450 ARG A O 1
ATOM 3614 N N . ILE A 1 451 ? 8.359 1.369 4.109 1 86.88 451 ILE A N 1
ATOM 3615 C CA . ILE A 1 451 ? 9.43 0.416 3.871 1 86.88 451 ILE A CA 1
ATOM 3616 C C . ILE A 1 451 ? 10.734 0.949 4.461 1 86.88 451 ILE A C 1
ATOM 3618 O O . ILE A 1 451 ? 11.492 0.205 5.094 1 86.88 451 ILE A O 1
ATOM 3622 N N . ILE A 1 452 ? 11.016 2.252 4.246 1 86.19 452 ILE A N 1
ATOM 3623 C CA . ILE A 1 452 ? 12.211 2.895 4.773 1 86.19 452 ILE A CA 1
ATOM 3624 C C . ILE A 1 452 ? 12.266 2.732 6.289 1 86.19 452 ILE A C 1
ATOM 3626 O O . ILE A 1 452 ? 13.297 2.342 6.844 1 86.19 452 ILE A O 1
ATOM 3630 N N . SER A 1 453 ? 11.164 2.969 6.918 1 82.12 453 SER A N 1
ATOM 3631 C CA . SER A 1 453 ? 11.086 2.828 8.367 1 82.12 453 SER A CA 1
ATOM 3632 C C . SER A 1 453 ? 11.367 1.393 8.797 1 82.12 453 SER A C 1
ATOM 3634 O O . SER A 1 453 ? 12.102 1.162 9.766 1 82.12 453 SER A O 1
ATOM 3636 N N . GLY A 1 454 ? 10.812 0.473 8.125 1 83.75 454 GLY A N 1
ATOM 3637 C CA . GLY A 1 454 ? 11.023 -0.931 8.438 1 83.75 454 GLY A CA 1
ATOM 3638 C C . GLY A 1 454 ? 12.469 -1.37 8.258 1 83.75 454 GLY A C 1
ATOM 3639 O O . GLY A 1 454 ? 13.008 -2.1 9.094 1 83.75 454 GLY A O 1
ATOM 3640 N N . VAL A 1 455 ? 13.055 -0.952 7.16 1 85.69 455 VAL A N 1
ATOM 3641 C CA . VAL A 1 455 ? 14.438 -1.311 6.879 1 85.69 455 VAL A CA 1
ATOM 3642 C C . VAL A 1 455 ? 15.359 -0.667 7.914 1 85.69 455 VAL A C 1
ATOM 3644 O O . VAL A 1 455 ? 16.344 -1.271 8.336 1 85.69 455 VAL A O 1
ATOM 3647 N N . PHE A 1 456 ? 15.023 0.568 8.297 1 82.94 456 PHE A N 1
ATOM 3648 C CA . PHE A 1 456 ? 15.828 1.251 9.305 1 82.94 456 PHE A CA 1
ATOM 3649 C C . PHE A 1 456 ? 15.797 0.493 10.625 1 82.94 456 PHE A C 1
ATOM 3651 O O . PHE A 1 456 ? 16.828 0.338 11.281 1 82.94 456 PHE A O 1
ATOM 3658 N N . GLN A 1 457 ? 14.633 0.05 10.992 1 80.5 457 GLN A N 1
ATOM 3659 C CA . GLN A 1 457 ? 14.508 -0.742 12.211 1 80.5 457 GLN A CA 1
ATOM 3660 C C . GLN A 1 457 ? 15.273 -2.057 12.094 1 80.5 457 GLN A C 1
ATOM 3662 O O . GLN A 1 457 ? 15.844 -2.541 13.078 1 80.5 457 GLN A O 1
ATOM 3667 N N . HIS A 1 458 ? 15.227 -2.551 10.914 1 82.44 458 HIS A N 1
ATOM 3668 C CA . HIS A 1 458 ? 15.984 -3.771 10.648 1 82.44 458 HIS A CA 1
ATOM 3669 C C . HIS A 1 458 ? 17.469 -3.555 10.883 1 82.44 458 HIS A C 1
ATOM 3671 O O . HIS A 1 458 ? 18.156 -4.422 11.43 1 82.44 458 HIS A O 1
ATOM 3677 N N . ILE A 1 459 ? 17.984 -2.406 10.461 1 80.44 459 ILE A N 1
ATOM 3678 C CA . ILE A 1 459 ? 19.391 -2.062 10.664 1 80.44 459 ILE A CA 1
ATOM 3679 C C . ILE A 1 459 ? 19.672 -1.95 12.164 1 80.44 459 ILE A C 1
ATOM 3681 O O . ILE A 1 459 ? 20.688 -2.475 12.648 1 80.44 459 ILE A O 1
ATOM 3685 N N . ASP A 1 460 ? 18.828 -1.329 12.859 1 74.62 460 ASP A N 1
ATOM 3686 C CA . ASP A 1 460 ? 19 -1.065 14.281 1 74.62 460 ASP A CA 1
ATOM 3687 C C . ASP A 1 460 ? 18.969 -2.361 15.094 1 74.62 460 ASP A C 1
ATOM 3689 O O . ASP A 1 460 ? 19.703 -2.512 16.062 1 74.62 460 ASP A O 1
ATOM 3693 N N . ASN A 1 461 ? 18.141 -3.275 14.672 1 74.44 461 ASN A N 1
ATOM 3694 C CA . ASN A 1 461 ? 18 -4.543 15.383 1 74.44 461 ASN A CA 1
ATOM 3695 C C . ASN A 1 461 ? 19.172 -5.473 15.117 1 74.44 461 ASN A C 1
ATOM 3697 O O . ASN A 1 461 ? 19.438 -6.379 15.914 1 74.44 461 ASN A O 1
ATOM 3701 N N . ASN A 1 462 ? 19.781 -5.324 14 1 67.06 462 ASN A N 1
ATOM 3702 C CA . ASN A 1 462 ? 20.875 -6.234 13.664 1 67.06 462 ASN A CA 1
ATOM 3703 C C . ASN A 1 462 ? 22.234 -5.582 13.891 1 67.06 462 ASN A C 1
ATOM 3705 O O . ASN A 1 462 ? 23.25 -6.051 13.367 1 67.06 462 ASN A O 1
ATOM 3709 N N . LYS A 1 463 ? 22.203 -4.438 14.648 1 64.94 463 LYS A N 1
ATOM 3710 C CA . LYS A 1 463 ? 23.484 -3.869 15.062 1 64.94 463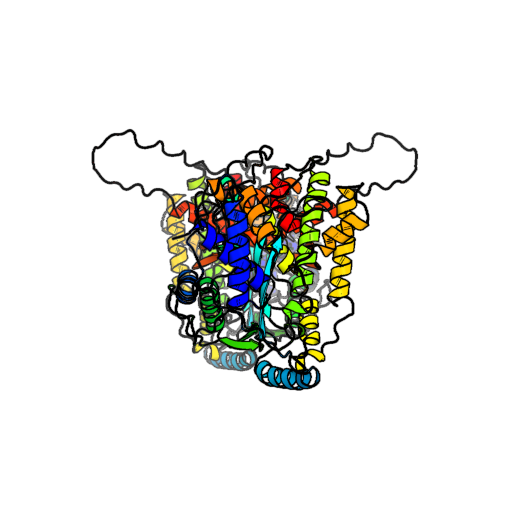 LYS A CA 1
ATOM 3711 C C . LYS A 1 463 ? 24.203 -4.789 16.047 1 64.94 463 LYS A C 1
ATOM 3713 O O . LYS A 1 463 ? 23.594 -5.348 16.953 1 64.94 463 LYS A O 1
ATOM 3718 N N . PRO A 1 464 ? 25.359 -5.285 15.672 1 53.94 464 PRO A N 1
ATOM 3719 C CA . PRO A 1 464 ? 26.078 -6.129 16.625 1 53.94 464 PRO A CA 1
ATOM 3720 C C . PRO A 1 464 ? 26.125 -5.531 18.031 1 53.94 464 PRO A C 1
ATOM 3722 O O . PRO A 1 464 ? 26.266 -4.316 18.188 1 53.94 464 PRO A O 1
ATOM 3725 N N . SER A 1 465 ? 25.453 -6.109 18.984 1 46.84 465 SER A N 1
ATOM 3726 C CA . SER A 1 465 ? 25.594 -5.754 20.391 1 46.84 465 SER A CA 1
ATOM 3727 C C . SER A 1 465 ? 27.062 -5.59 20.781 1 46.84 465 SER A C 1
ATOM 3729 O O . SER A 1 465 ? 27.875 -6.465 20.484 1 46.84 465 SER A O 1
ATOM 3731 N N . SER A 1 466 ? 27.625 -4.492 20.953 1 39.41 466 SER A N 1
ATOM 3732 C CA . SER A 1 466 ? 28.875 -4.473 21.703 1 39.41 466 SER A CA 1
ATOM 3733 C C . SER A 1 466 ? 28.75 -5.223 23.031 1 39.41 466 SER A C 1
ATOM 3735 O O . SER A 1 466 ? 28.156 -4.711 23.984 1 39.41 466 SER A O 1
ATOM 3737 N N . ARG A 1 467 ? 28.609 -6.535 23.203 1 33.28 467 ARG A N 1
ATOM 3738 C CA . ARG A 1 467 ? 28.859 -7.188 24.484 1 33.28 467 ARG A CA 1
ATOM 3739 C C . ARG A 1 467 ? 30.203 -6.773 25.062 1 33.28 467 ARG A C 1
ATOM 3741 O O . ARG A 1 467 ? 31.25 -6.969 24.422 1 33.28 467 ARG A O 1
ATOM 3748 N N . LYS A 1 468 ? 30.25 -5.844 26.047 1 35.38 468 LYS A N 1
ATOM 3749 C CA . LYS A 1 468 ? 31.328 -5.574 27 1 35.38 468 LYS A CA 1
ATOM 3750 C C . LYS A 1 468 ? 31.828 -6.867 27.641 1 35.38 468 LYS A C 1
ATOM 3752 O O . LYS A 1 468 ? 31.656 -7.078 28.844 1 35.38 468 LYS A O 1
ATOM 3757 N N . GLY A 1 469 ? 31.625 -8.117 27.156 1 29.83 469 GLY A N 1
ATOM 3758 C CA . GLY A 1 469 ? 32.344 -9.094 27.938 1 29.83 469 GLY A CA 1
ATOM 3759 C C . GLY A 1 469 ? 33.844 -8.867 27.922 1 29.83 469 GLY A C 1
ATOM 3760 O O . GLY A 1 469 ? 34.406 -8.344 26.953 1 29.83 469 GLY A O 1
ATOM 3761 N N . SER A 1 470 ? 34.594 -8.828 29.203 1 29.7 470 SER A N 1
ATOM 3762 C CA . SER A 1 470 ? 35.938 -8.742 29.766 1 29.7 470 SER A CA 1
ATOM 3763 C C . SER A 1 470 ? 36.875 -9.711 29.062 1 29.7 470 SER A C 1
ATOM 3765 O O . SER A 1 470 ? 38.031 -9.859 29.484 1 29.7 470 SER A O 1
ATOM 3767 N N . SER A 1 471 ? 36.5 -10.93 28.594 1 29.59 471 SER A N 1
ATOM 3768 C CA . SER A 1 471 ? 37.719 -11.742 28.516 1 29.59 471 SER A CA 1
ATOM 3769 C C . SER A 1 471 ? 38.688 -11.18 27.484 1 29.59 471 SER A C 1
ATOM 3771 O O . SER A 1 471 ? 38.281 -10.625 26.469 1 29.59 471 SER A O 1
ATOM 3773 N N . ARG A 1 472 ? 40.125 -11.109 27.781 1 31.53 472 ARG A N 1
ATOM 3774 C CA . ARG A 1 472 ? 41.438 -10.789 27.234 1 31.53 472 ARG A CA 1
ATOM 3775 C C . ARG A 1 472 ? 41.625 -11.406 25.859 1 31.53 472 ARG A C 1
ATOM 3777 O O . ARG A 1 472 ? 42.719 -11.461 25.328 1 31.53 472 ARG A O 1
ATOM 3784 N N . ILE A 1 473 ? 40.75 -12.383 25.406 1 31.2 473 ILE A N 1
ATOM 3785 C CA . ILE A 1 473 ? 41.438 -13.094 24.328 1 31.2 473 ILE A CA 1
ATOM 3786 C C . ILE A 1 473 ? 41.719 -12.141 23.188 1 31.2 473 ILE A C 1
ATOM 3788 O O . ILE A 1 473 ? 41.062 -11.102 23.047 1 31.2 473 ILE A O 1
ATOM 3792 N N . ASP A 1 474 ? 42.312 -12.719 22.016 1 33.34 474 ASP A N 1
ATOM 3793 C CA . ASP A 1 474 ? 43.062 -12.234 20.875 1 33.34 474 ASP A CA 1
ATOM 3794 C C . ASP A 1 474 ? 42.281 -11.242 20.047 1 33.34 474 ASP A C 1
ATOM 3796 O O . ASP A 1 474 ? 41.062 -11.391 19.891 1 33.34 474 ASP A O 1
ATOM 3800 N N . THR A 1 475 ? 42.75 -10.016 19.781 1 33.41 475 THR A N 1
ATOM 3801 C CA . THR A 1 475 ? 42.625 -8.68 19.219 1 33.41 475 THR A CA 1
ATOM 3802 C C . THR A 1 475 ? 42.062 -8.75 17.797 1 33.41 475 THR A C 1
ATOM 3804 O O . THR A 1 475 ? 41.812 -7.723 17.172 1 33.41 475 THR A O 1
ATOM 3807 N N . ASP A 1 476 ? 42.344 -9.883 17.125 1 34.62 476 ASP A N 1
ATOM 3808 C CA . ASP A 1 476 ? 42.156 -9.688 15.703 1 34.62 476 ASP A CA 1
ATOM 3809 C C . ASP A 1 476 ? 40.656 -9.656 15.359 1 34.62 476 ASP A C 1
ATOM 3811 O O . ASP A 1 476 ? 40.062 -10.695 15.055 1 34.62 476 ASP A O 1
ATOM 3815 N N . GLY A 1 477 ? 39.906 -9.102 16.156 1 34.19 477 GLY A N 1
ATOM 3816 C CA . GLY A 1 477 ? 38.469 -9.148 15.953 1 34.19 477 GLY A CA 1
ATOM 3817 C C . GLY A 1 477 ? 38.031 -8.688 14.57 1 34.19 477 GLY A C 1
ATOM 3818 O O . GLY A 1 477 ? 38.781 -7.98 13.891 1 34.19 477 GLY A O 1
ATOM 3819 N N . PRO A 1 478 ? 37.25 -9.539 13.938 1 36.56 478 PRO A N 1
ATOM 3820 C CA . PRO A 1 478 ? 36.906 -9.18 12.555 1 36.56 478 PRO A CA 1
ATOM 3821 C C . PRO A 1 478 ? 36.625 -7.691 12.391 1 36.56 478 PRO A C 1
ATOM 3823 O O . PRO A 1 478 ? 36.188 -7.031 13.344 1 36.56 478 PRO A O 1
ATOM 3826 N N . GLU A 1 479 ? 37.375 -7.004 11.484 1 36.25 479 GLU A N 1
ATOM 3827 C CA . GLU A 1 479 ? 37.25 -5.613 11.055 1 36.25 479 GLU A CA 1
ATOM 3828 C C . GLU A 1 479 ? 35.812 -5.156 11.039 1 36.25 479 GLU A C 1
ATOM 3830 O O . GLU A 1 479 ? 34.938 -5.836 10.492 1 36.25 479 GLU A O 1
ATOM 3835 N N . LYS A 1 480 ? 35.438 -4.367 11.945 1 38.56 480 LYS A N 1
ATOM 3836 C CA . LYS A 1 480 ? 34.188 -3.604 12 1 38.56 480 LYS A CA 1
ATOM 3837 C C . LYS A 1 480 ? 33.781 -3.152 10.602 1 38.56 480 LYS A C 1
ATOM 3839 O O . LYS A 1 480 ? 34.531 -2.469 9.906 1 38.56 480 LYS A O 1
ATOM 3844 N N . GLU A 1 481 ? 33.062 -3.885 9.953 1 40.62 481 GLU A N 1
ATOM 3845 C CA . GLU A 1 481 ? 32.562 -3.305 8.711 1 40.62 481 GLU A CA 1
ATOM 3846 C C . GLU A 1 481 ? 32.281 -1.809 8.875 1 40.62 481 GLU A C 1
ATOM 3848 O O . GLU A 1 481 ? 31.656 -1.382 9.836 1 40.62 481 GLU A O 1
ATOM 3853 N N . PRO A 1 482 ? 33 -0.877 8.359 1 43.56 482 PRO A N 1
ATOM 3854 C CA . PRO A 1 482 ? 32.812 0.562 8.547 1 43.56 482 PRO A CA 1
ATOM 3855 C C . PRO A 1 482 ? 31.344 0.971 8.469 1 43.56 482 PRO A C 1
ATOM 3857 O O . PRO A 1 482 ? 30.625 0.526 7.566 1 43.56 482 PRO A O 1
ATOM 3860 N N . GLN A 1 483 ? 30.703 1.126 9.539 1 48.91 483 GLN A N 1
ATOM 3861 C CA . GLN A 1 483 ? 29.359 1.709 9.555 1 48.91 483 GLN A CA 1
ATOM 3862 C C . GLN A 1 483 ? 29.219 2.797 8.492 1 48.91 483 GLN A C 1
ATOM 3864 O O . GLN A 1 483 ? 29.938 3.801 8.523 1 48.91 483 GLN A O 1
ATOM 3869 N N . GLU A 1 484 ? 28.938 2.418 7.34 1 57.66 484 GLU A N 1
ATOM 3870 C CA . GLU A 1 484 ? 28.766 3.367 6.242 1 57.66 484 GLU A CA 1
ATOM 3871 C C . GLU A 1 484 ? 28.031 4.621 6.711 1 57.66 484 GLU A C 1
ATOM 3873 O O . GLU A 1 484 ? 26.953 4.535 7.301 1 57.66 484 GLU A O 1
ATOM 3878 N N . GLN A 1 485 ? 28.719 5.727 6.949 1 66.56 485 GLN A N 1
ATOM 3879 C CA . GLN A 1 485 ? 28.156 7.031 7.285 1 66.56 485 GLN A CA 1
ATOM 3880 C C . GLN A 1 485 ? 27.047 7.418 6.32 1 66.56 485 GLN A C 1
ATOM 3882 O O . GLN A 1 485 ? 27.156 7.195 5.113 1 66.56 485 GLN A O 1
ATOM 3887 N N . TRP A 1 486 ? 25.906 7.691 6.93 1 76.5 486 TRP A N 1
ATOM 3888 C CA . TRP A 1 486 ? 24.75 8.062 6.141 1 76.5 486 TRP A CA 1
ATOM 3889 C C . TRP A 1 486 ? 24.984 9.359 5.375 1 76.5 486 TRP A C 1
ATOM 3891 O O . TRP A 1 486 ? 25.656 10.266 5.879 1 76.5 486 TRP A O 1
ATOM 3901 N N . ASP A 1 487 ? 24.656 9.336 4.125 1 77.38 487 ASP A N 1
ATOM 3902 C CA . ASP A 1 487 ? 24.656 10.562 3.344 1 77.38 487 ASP A CA 1
ATOM 3903 C C . ASP A 1 487 ? 23.594 11.539 3.859 1 77.38 487 ASP A C 1
ATOM 3905 O O . ASP A 1 487 ? 22.469 11.141 4.16 1 77.38 487 ASP A O 1
ATOM 3909 N N . THR A 1 488 ? 23.984 12.742 4.137 1 70.25 488 THR A N 1
ATOM 3910 C CA . THR A 1 488 ? 23.141 13.789 4.695 1 70.25 488 THR A CA 1
ATOM 3911 C C . THR A 1 488 ? 21.859 13.945 3.875 1 70.25 488 THR A C 1
ATOM 3913 O O . THR A 1 488 ? 20.781 14.125 4.434 1 70.25 488 THR A O 1
ATOM 3916 N N . GLU A 1 489 ? 21.984 13.789 2.605 1 72.38 489 GLU A N 1
ATOM 3917 C CA . GLU A 1 489 ? 20.828 14.008 1.745 1 72.38 489 GLU A CA 1
ATOM 3918 C C . GLU A 1 489 ? 19.797 12.898 1.922 1 72.38 489 GLU A C 1
ATOM 3920 O O . GLU A 1 489 ? 18.594 13.164 1.953 1 72.38 489 GLU A O 1
ATOM 3925 N N . THR A 1 490 ? 20.312 11.766 2.141 1 74.69 490 THR A N 1
ATOM 3926 C CA . THR A 1 490 ? 19.422 10.625 2.295 1 74.69 490 THR A CA 1
ATOM 3927 C C . THR A 1 490 ? 18.656 10.711 3.617 1 74.69 490 THR A C 1
ATOM 3929 O O . THR A 1 490 ? 17.438 10.547 3.65 1 74.69 490 THR A O 1
ATOM 3932 N N . ILE A 1 491 ? 19.359 11.016 4.625 1 70.19 491 ILE A N 1
ATOM 3933 C CA . ILE A 1 491 ? 18.766 10.938 5.953 1 70.19 491 ILE A CA 1
ATOM 3934 C C . ILE A 1 491 ? 17.75 12.07 6.133 1 70.19 491 ILE A C 1
ATOM 3936 O O . ILE A 1 491 ? 16.719 11.891 6.781 1 70.19 491 ILE A O 1
ATOM 3940 N N . SER A 1 492 ? 18.016 13.18 5.488 1 70.06 492 SER A N 1
ATOM 3941 C CA . SER A 1 492 ? 17.125 14.328 5.609 1 70.06 492 SER A CA 1
ATOM 3942 C C . SER A 1 492 ? 15.766 14.031 4.992 1 70.06 492 SER A C 1
ATOM 3944 O O . SER A 1 492 ? 14.742 14.562 5.438 1 70.06 492 SER A O 1
ATOM 3946 N N . GLN A 1 493 ? 15.781 13.141 4.043 1 71.44 493 GLN A N 1
ATOM 3947 C CA . GLN A 1 493 ? 14.547 12.836 3.318 1 71.44 493 GLN A CA 1
ATOM 3948 C C . GLN A 1 493 ? 13.727 11.781 4.055 1 71.44 493 GLN A C 1
ATOM 3950 O O . GLN A 1 493 ? 12.531 11.633 3.801 1 71.44 493 GLN A O 1
ATOM 3955 N N . VAL A 1 494 ? 14.383 11.164 5.012 1 71.31 494 VAL A N 1
ATOM 3956 C CA . VAL A 1 494 ? 13.695 9.984 5.52 1 71.31 494 VAL A CA 1
ATOM 3957 C C . VAL A 1 494 ? 13.32 10.195 6.984 1 71.31 494 VAL A C 1
ATOM 3959 O O . VAL A 1 494 ? 12.656 9.352 7.59 1 71.31 494 VAL A O 1
ATOM 3962 N N . TYR A 1 495 ? 13.57 11.344 7.469 1 72.06 495 TYR A N 1
ATOM 3963 C CA . TYR A 1 495 ? 13.297 11.602 8.875 1 72.06 495 TYR A CA 1
ATOM 3964 C C . TYR A 1 495 ? 11.828 11.359 9.203 1 72.06 495 TYR A C 1
ATOM 3966 O O . TYR A 1 495 ? 11.508 10.672 10.18 1 72.06 495 TYR A O 1
ATOM 3974 N N . PRO A 1 496 ? 10.938 11.852 8.367 1 69.25 496 PRO A N 1
ATOM 3975 C CA . PRO A 1 496 ? 9.523 11.664 8.711 1 69.25 496 PRO A CA 1
ATOM 3976 C C . PRO A 1 496 ? 9.133 10.195 8.828 1 69.25 496 PRO A C 1
ATOM 3978 O O . PRO A 1 496 ? 8.273 9.844 9.633 1 69.25 496 PRO A O 1
ATOM 3981 N N . SER A 1 497 ? 9.828 9.461 8.102 1 72.44 497 SER A N 1
ATOM 3982 C CA . SER A 1 497 ? 9.516 8.039 8.094 1 72.44 497 SER A CA 1
ATOM 3983 C C . SER A 1 497 ? 10.133 7.332 9.297 1 72.44 497 SER A C 1
ATOM 3985 O O . SER A 1 497 ? 9.641 6.289 9.727 1 72.44 497 SER A O 1
ATOM 3987 N N . LEU A 1 498 ? 11.211 7.898 9.766 1 71.81 498 LEU A N 1
ATOM 3988 C CA . LEU A 1 498 ? 11.961 7.242 10.828 1 71.81 498 LEU A CA 1
ATOM 3989 C C . LEU A 1 498 ? 11.367 7.582 12.195 1 71.81 498 LEU A C 1
ATOM 3991 O O . LEU A 1 498 ? 11.578 6.852 13.164 1 71.81 498 LEU A O 1
ATOM 3995 N N . LEU A 1 499 ? 10.656 8.664 12.164 1 70.19 499 LEU A N 1
ATOM 3996 C CA . LEU A 1 499 ? 10.281 9.203 13.469 1 70.19 499 LEU A CA 1
ATOM 3997 C C . LEU A 1 499 ? 8.852 8.805 13.828 1 70.19 499 LEU A C 1
ATOM 3999 O O . LEU A 1 499 ? 8.336 9.211 14.875 1 70.19 499 LEU A O 1
ATOM 4003 N N . MET A 1 500 ? 8.117 8.055 12.969 1 59.47 500 MET A N 1
ATOM 4004 C CA . MET A 1 500 ? 6.758 7.637 13.289 1 59.47 500 MET A CA 1
ATOM 4005 C C . MET A 1 500 ? 6.75 6.68 14.484 1 59.47 500 MET A C 1
ATOM 4007 O O . MET A 1 500 ? 5.691 6.199 14.891 1 59.47 500 MET A O 1
ATOM 4011 N N . SER A 1 501 ? 7.863 6.398 15.18 1 50.12 501 SER A N 1
ATOM 4012 C CA . SER A 1 501 ? 7.914 5.457 16.297 1 50.12 501 SER A CA 1
ATOM 4013 C C . SER A 1 501 ? 7.473 6.113 17.594 1 50.12 501 SER A C 1
ATOM 4015 O O . SER A 1 501 ? 7.715 7.305 17.812 1 50.12 501 SER A O 1
ATOM 4017 N N . MET B 1 1 ? -6.273 55.094 -0.087 1 63.72 1 MET B N 1
ATOM 4018 C CA . MET B 1 1 ? -6.215 53.688 0.313 1 63.72 1 MET B CA 1
ATOM 4019 C C . MET B 1 1 ? -4.91 53.375 1.044 1 63.72 1 MET B C 1
ATOM 4021 O O . MET B 1 1 ? -3.881 54 0.764 1 63.72 1 MET B O 1
ATOM 4025 N N . PHE B 1 2 ? -4.969 53.031 2.305 1 81.5 2 PHE B N 1
ATOM 4026 C CA . PHE B 1 2 ? -3.801 52.719 3.127 1 81.5 2 PHE B CA 1
ATOM 4027 C C . PHE B 1 2 ? -3.521 51.219 3.148 1 81.5 2 PHE B C 1
ATOM 4029 O O . PHE B 1 2 ? -3.85 50.531 4.121 1 81.5 2 PHE B O 1
ATOM 4036 N N . PRO B 1 3 ? -2.871 50.781 2.059 1 78.12 3 PRO B N 1
ATOM 4037 C CA . PRO B 1 3 ? -2.684 49.344 1.932 1 78.12 3 PRO B CA 1
ATOM 4038 C C . PRO B 1 3 ? -1.847 48.75 3.064 1 78.12 3 PRO B C 1
ATOM 4040 O O . PRO B 1 3 ? -2.133 47.625 3.539 1 78.12 3 PRO B O 1
ATOM 4043 N N . LEU B 1 4 ? -0.849 49.469 3.408 1 78.38 4 LEU B N 1
ATOM 4044 C CA . LEU B 1 4 ? 0.031 48.969 4.457 1 78.38 4 LEU B CA 1
ATOM 4045 C C . LEU B 1 4 ? -0.694 48.906 5.797 1 78.38 4 LEU B C 1
ATOM 4047 O O . LEU B 1 4 ? -0.583 47.938 6.527 1 78.38 4 LEU B O 1
ATOM 4051 N N . PHE B 1 5 ? -1.415 50.031 6.125 1 84.38 5 PHE B N 1
ATOM 4052 C CA . PHE B 1 5 ? -2.217 50.094 7.344 1 84.38 5 PHE B CA 1
ATOM 4053 C C . PHE B 1 5 ? -3.26 48.969 7.359 1 84.38 5 PHE B C 1
ATOM 4055 O O . PHE B 1 5 ? -3.395 48.25 8.352 1 84.38 5 PHE B O 1
ATOM 4062 N N . GLU B 1 6 ? -3.93 48.781 6.273 1 81.88 6 GLU B N 1
ATOM 4063 C CA . GLU B 1 6 ? -4.98 47.781 6.199 1 81.88 6 GLU B CA 1
ATOM 4064 C C . GLU B 1 6 ? -4.406 46.375 6.336 1 81.88 6 GLU B C 1
ATOM 4066 O O . GLU B 1 6 ? -5.016 45.5 6.957 1 81.88 6 GLU B O 1
ATOM 4071 N N . TYR B 1 7 ? -3.303 46.25 5.766 1 75.94 7 TYR B N 1
ATOM 4072 C CA . TYR B 1 7 ? -2.625 44.969 5.887 1 75.94 7 TYR B CA 1
ATOM 4073 C C . TYR B 1 7 ? -2.365 44.625 7.348 1 75.94 7 TYR B C 1
ATOM 4075 O O . TYR B 1 7 ? -2.652 43.5 7.793 1 75.94 7 TYR B O 1
ATOM 4083 N N . PHE B 1 8 ? -1.837 45.5 8.062 1 81.12 8 PHE B N 1
ATOM 4084 C CA . PHE B 1 8 ? -1.487 45.25 9.453 1 81.12 8 PHE B CA 1
ATOM 4085 C C . PHE B 1 8 ? -2.74 45.125 10.305 1 81.12 8 PHE B C 1
ATOM 4087 O O . PHE B 1 8 ? -2.77 44.344 11.266 1 81.12 8 PHE B O 1
ATOM 4094 N N . LEU B 1 9 ? -3.742 45.938 9.969 1 83.56 9 LEU B N 1
ATOM 4095 C CA . LEU B 1 9 ? -4.992 45.844 10.719 1 83.56 9 LEU B CA 1
ATOM 4096 C C . LEU B 1 9 ? -5.637 44.469 10.516 1 83.56 9 LEU B C 1
ATOM 4098 O O . LEU B 1 9 ? -6.098 43.844 11.477 1 83.56 9 LEU B O 1
ATOM 4102 N N . VAL B 1 10 ? -5.59 44.031 9.312 1 77.44 10 VAL B N 1
ATOM 4103 C CA . VAL B 1 10 ? -6.113 42.719 9 1 77.44 10 VAL B CA 1
ATOM 4104 C C . VAL B 1 10 ? -5.281 41.656 9.719 1 77.44 10 VAL B C 1
ATOM 4106 O O . VAL B 1 10 ? -5.828 40.719 10.297 1 77.44 10 VAL B O 1
ATOM 4109 N N . SER B 1 11 ? -4.012 41.844 9.578 1 72.81 11 SER B N 1
ATOM 4110 C CA . SER B 1 11 ? -3.107 40.906 10.227 1 72.81 11 SER B CA 1
ATOM 4111 C C . SER B 1 11 ? -3.396 40.781 11.727 1 72.81 11 SER B C 1
ATOM 4113 O O . SER B 1 11 ? -3.348 39.688 12.297 1 72.81 11 SER B O 1
ATOM 4115 N N . TRP B 1 12 ? -3.641 41.938 12.312 1 78.31 12 TRP B N 1
ATOM 4116 C CA . TRP B 1 12 ? -3.959 41.969 13.734 1 78.31 12 TRP B CA 1
ATOM 4117 C C . TRP B 1 12 ? -5.285 41.25 14 1 78.31 12 TRP B C 1
ATOM 4119 O O . TRP B 1 12 ? -5.398 40.469 14.961 1 78.31 12 TRP B O 1
ATOM 4129 N N . ILE B 1 13 ? -6.238 41.5 13.203 1 74.69 13 ILE B N 1
ATOM 4130 C CA . ILE B 1 13 ? -7.551 40.875 13.375 1 74.69 13 ILE B CA 1
ATOM 4131 C C . ILE B 1 13 ? -7.441 39.375 13.227 1 74.69 13 ILE B C 1
ATOM 4133 O O . ILE B 1 13 ? -8.023 38.625 14.008 1 74.69 13 ILE B O 1
ATOM 4137 N N . ASP B 1 14 ? -6.668 39 12.281 1 68.94 14 ASP B N 1
ATOM 4138 C CA . ASP B 1 14 ? -6.457 37.594 12.047 1 68.94 14 ASP B CA 1
ATOM 4139 C C . ASP B 1 14 ? -5.754 36.938 13.242 1 68.94 14 ASP B C 1
ATOM 4141 O O . ASP B 1 14 ? -6.102 35.812 13.641 1 68.94 14 ASP B O 1
ATOM 4145 N N . ALA B 1 15 ? -4.781 37.625 13.672 1 65.94 15 ALA B N 1
ATOM 4146 C CA . ALA B 1 15 ? -4.07 37.125 14.844 1 65.94 15 ALA B CA 1
ATOM 4147 C C . ALA B 1 15 ? -5.004 37 16.047 1 65.94 15 ALA B C 1
ATOM 4149 O O . ALA B 1 15 ? -4.941 36.031 16.797 1 65.94 15 ALA B O 1
ATOM 4150 N N . ALA B 1 16 ? -5.805 38.031 16.125 1 68.12 16 ALA B N 1
ATOM 4151 C CA . ALA B 1 16 ? -6.785 38.031 17.219 1 68.12 16 ALA B CA 1
ATOM 4152 C C . ALA B 1 16 ? -7.758 36.844 17.047 1 68.12 16 ALA B C 1
ATOM 4154 O O . ALA B 1 16 ? -8.086 36.188 18.031 1 68.12 16 ALA B O 1
ATOM 4155 N N . ALA B 1 17 ? -8.172 36.688 15.828 1 63.19 17 ALA B N 1
ATOM 4156 C CA . ALA B 1 17 ? -9.094 35.594 15.523 1 63.19 17 ALA B CA 1
ATOM 4157 C C . ALA B 1 17 ? -8.453 34.25 15.797 1 63.19 17 ALA B C 1
ATOM 4159 O O . ALA B 1 17 ? -9.086 33.344 16.344 1 63.19 17 ALA B O 1
ATOM 4160 N N . ALA B 1 18 ? -7.273 34.188 15.375 1 59.5 18 ALA B N 1
ATOM 4161 C CA . ALA B 1 18 ? -6.523 32.938 15.57 1 59.5 18 ALA B CA 1
ATOM 4162 C C . ALA B 1 18 ? -6.375 32.625 17.062 1 59.5 18 ALA B C 1
ATOM 4164 O O . ALA B 1 18 ? -6.332 31.453 17.453 1 59.5 18 ALA B O 1
ATOM 4165 N N . GLU B 1 19 ? -6.32 33.719 17.75 1 56.25 19 GLU B N 1
ATOM 4166 C CA . GLU B 1 19 ? -6.188 33.562 19.203 1 56.25 19 GLU B CA 1
ATOM 4167 C C . GLU B 1 19 ? -7.551 33.531 19.875 1 56.25 19 GLU B C 1
ATOM 4169 O O . GLU B 1 19 ? -7.645 33.562 21.109 1 56.25 19 GLU B O 1
ATOM 4174 N N . HIS B 1 20 ? -8.5 33.438 19.078 1 56.91 20 HIS B N 1
ATOM 4175 C CA . HIS B 1 20 ? -9.891 33.375 19.516 1 56.91 20 HIS B CA 1
ATOM 4176 C C . HIS B 1 20 ? -10.25 34.562 20.422 1 56.91 20 HIS B C 1
ATOM 4178 O O . HIS B 1 20 ? -10.945 34.375 21.422 1 56.91 20 HIS B O 1
ATOM 4184 N N . VAL B 1 21 ? -9.57 35.688 20.219 1 60.09 21 VAL B N 1
ATOM 4185 C CA . VAL B 1 21 ? -9.898 36.906 20.938 1 60.09 21 VAL B CA 1
ATOM 4186 C C . VAL B 1 21 ? -11.039 37.656 20.234 1 60.09 21 VAL B C 1
ATOM 4188 O O . VAL B 1 21 ? -11.008 37.812 19 1 60.09 21 VAL B O 1
ATOM 4191 N N . TYR B 1 22 ? -12.031 37.844 21.062 1 60.62 22 TYR B N 1
ATOM 4192 C CA . TYR B 1 22 ? -13.164 38.594 20.516 1 60.62 22 TYR B CA 1
ATOM 4193 C C . TYR B 1 22 ? -12.789 40.062 20.281 1 60.62 22 TYR B C 1
ATOM 4195 O O . TYR B 1 22 ? -12.242 40.719 21.156 1 60.62 22 TYR B O 1
ATOM 4203 N N . ILE B 1 23 ? -12.891 40.5 19.047 1 70.12 23 ILE B N 1
ATOM 4204 C CA . ILE B 1 23 ? -12.555 41.875 18.688 1 70.12 23 ILE B CA 1
ATOM 4205 C C . ILE B 1 23 ? -13.812 42.594 18.219 1 70.12 23 ILE B C 1
ATOM 4207 O O . ILE B 1 23 ? -14.664 42.031 17.547 1 70.12 23 ILE B O 1
ATOM 4211 N N . ASN B 1 24 ? -14.125 43.688 18.938 1 74 24 ASN B N 1
ATOM 4212 C CA . ASN B 1 24 ? -15.203 44.562 18.484 1 74 24 ASN B CA 1
ATOM 4213 C C . ASN B 1 24 ? -14.664 45.781 17.719 1 74 24 ASN B C 1
ATOM 4215 O O . ASN B 1 24 ? -13.445 45.906 17.562 1 74 24 ASN B O 1
ATOM 4219 N N . ASP B 1 25 ? -15.562 46.562 17.219 1 79.56 25 ASP B N 1
ATOM 4220 C CA . ASP B 1 25 ? -15.188 47.719 16.406 1 79.56 25 ASP B CA 1
ATOM 4221 C C . ASP B 1 25 ? -14.281 48.656 17.188 1 79.56 25 ASP B C 1
ATOM 4223 O O . ASP B 1 25 ? -13.32 49.219 16.641 1 79.56 25 ASP B O 1
ATOM 4227 N N . ASP B 1 26 ? -14.625 48.75 18.422 1 80.62 26 ASP B N 1
ATOM 4228 C CA . ASP B 1 26 ? -13.836 49.656 19.25 1 80.62 26 ASP B CA 1
ATOM 4229 C C . ASP B 1 26 ? -12.406 49.156 19.422 1 80.62 26 ASP B C 1
ATOM 4231 O O . ASP B 1 26 ? -11.453 49.938 19.375 1 80.62 26 ASP B O 1
ATOM 4235 N N . ALA B 1 27 ? -12.352 47.906 19.578 1 81.06 27 ALA B N 1
ATOM 4236 C CA . ALA B 1 27 ? -11.023 47.312 19.703 1 81.06 27 ALA B CA 1
ATOM 4237 C C . ALA B 1 27 ? -10.219 47.469 18.422 1 81.06 27 ALA B C 1
ATOM 4239 O O . ALA B 1 27 ? -9.023 47.75 18.469 1 81.06 27 ALA B O 1
ATOM 4240 N N . ILE B 1 28 ? -10.875 47.375 17.328 1 86.25 28 ILE B N 1
ATOM 4241 C CA . ILE B 1 28 ? -10.219 47.531 16.031 1 86.25 28 ILE B CA 1
ATOM 4242 C C . ILE B 1 28 ? -9.719 48.969 15.898 1 86.25 28 ILE B C 1
ATOM 4244 O O . ILE B 1 28 ? -8.586 49.188 15.461 1 86.25 28 ILE B O 1
ATOM 4248 N N . ARG B 1 29 ? -10.562 49.875 16.312 1 86.88 29 ARG B N 1
ATOM 4249 C CA . ARG B 1 29 ? -10.188 51.281 16.219 1 86.88 29 ARG B CA 1
ATOM 4250 C C . ARG B 1 29 ? -8.992 51.594 17.125 1 86.88 29 ARG B C 1
ATOM 4252 O O . ARG B 1 29 ? -8.078 52.312 16.719 1 86.88 29 ARG B O 1
ATOM 4259 N N . GLU B 1 30 ? -9.141 51.031 18.266 1 86.62 30 GLU B N 1
ATOM 4260 C CA . GLU B 1 30 ? -8.055 51.25 19.219 1 86.62 30 GLU B CA 1
ATOM 4261 C C . GLU B 1 30 ? -6.734 50.719 18.688 1 86.62 30 GLU B C 1
ATOM 4263 O O . GLU B 1 30 ? -5.707 51.375 18.734 1 86.62 30 GLU B O 1
ATOM 4268 N N . GLN B 1 31 ? -6.855 49.562 18.203 1 87.31 31 GLN B N 1
ATOM 4269 C CA . GLN B 1 31 ? -5.645 48.938 17.672 1 87.31 31 GLN B CA 1
ATOM 4270 C C . GLN B 1 31 ? -5.191 49.625 16.391 1 87.31 31 GLN B C 1
ATOM 4272 O O . GLN B 1 31 ? -3.99 49.719 16.125 1 87.31 31 GLN B O 1
ATOM 4277 N N . GLY B 1 32 ? -6.121 50.031 15.602 1 89.06 32 GLY B N 1
ATOM 4278 C CA . GLY B 1 32 ? -5.785 50.812 14.414 1 89.06 32 GLY B CA 1
ATOM 4279 C C . GLY B 1 32 ? -4.953 52.031 14.727 1 89.06 32 GLY B C 1
ATOM 4280 O O . GLY B 1 32 ? -3.994 52.344 14.016 1 89.06 32 GLY B O 1
ATOM 4281 N N . LYS B 1 33 ? -5.375 52.656 15.758 1 88.88 33 LYS B N 1
ATOM 4282 C CA . LYS B 1 33 ? -4.629 53.844 16.172 1 88.88 33 LYS B CA 1
ATOM 4283 C C . LYS B 1 33 ? -3.201 53.469 16.562 1 88.88 33 LYS B C 1
ATOM 4285 O O . LYS B 1 33 ? -2.26 54.219 16.25 1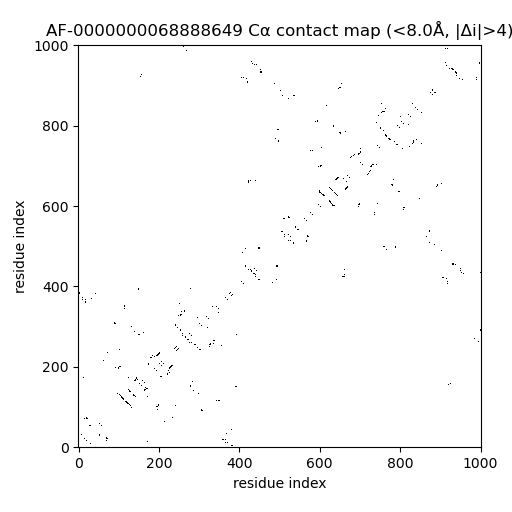 88.88 33 LYS B O 1
ATOM 4290 N N . ILE B 1 34 ? -3.148 52.406 17.188 1 88.44 34 ILE B N 1
ATOM 4291 C CA . ILE B 1 34 ? -1.831 51.938 17.609 1 88.44 34 ILE B CA 1
ATOM 4292 C C . ILE B 1 34 ? -0.985 51.625 16.375 1 88.44 34 ILE B C 1
ATOM 4294 O O . ILE B 1 34 ? 0.189 52 16.312 1 88.44 34 ILE B O 1
ATOM 4298 N N . ILE B 1 35 ? -1.566 51.031 15.461 1 88.75 35 ILE B N 1
ATOM 4299 C CA . ILE B 1 35 ? -0.88 50.625 14.234 1 88.75 35 ILE B CA 1
ATOM 4300 C C . ILE B 1 35 ? -0.454 51.875 13.453 1 88.75 35 ILE B C 1
ATOM 4302 O O . ILE B 1 35 ? 0.684 51.938 12.992 1 88.75 35 ILE B O 1
ATOM 4306 N N . GLN B 1 36 ? -1.349 52.812 13.359 1 88.5 36 GLN B N 1
ATOM 4307 C CA . GLN B 1 36 ? -1.041 54.062 12.672 1 88.5 36 GLN B CA 1
ATOM 4308 C C . GLN B 1 36 ? 0.152 54.75 13.312 1 88.5 36 GLN B C 1
ATOM 4310 O O . GLN B 1 36 ? 1.064 55.219 12.617 1 88.5 36 GLN B O 1
ATOM 4315 N N . LYS B 1 37 ? 0.075 54.781 14.562 1 88.44 37 LYS B N 1
ATOM 4316 C CA . LYS B 1 37 ? 1.151 55.469 15.297 1 88.44 37 LYS B CA 1
ATOM 4317 C C . LYS B 1 37 ? 2.49 54.781 15.047 1 88.44 37 LYS B C 1
ATOM 4319 O O . LYS B 1 37 ? 3.484 55.438 14.734 1 88.44 37 LYS B O 1
ATOM 4324 N N . ARG B 1 38 ? 2.436 53.5 15.109 1 88.69 38 ARG B N 1
ATOM 4325 C CA . ARG B 1 38 ? 3.672 52.75 14.93 1 88.69 38 ARG B CA 1
ATOM 4326 C C . ARG B 1 38 ? 4.195 52.875 13.5 1 88.69 38 ARG B C 1
ATOM 4328 O O . ARG B 1 38 ? 5.398 53.062 13.289 1 88.69 38 ARG B O 1
ATOM 4335 N N . LEU B 1 39 ? 3.336 52.781 12.633 1 87.38 39 LEU B N 1
ATOM 4336 C CA . LEU B 1 39 ? 3.729 52.906 11.227 1 87.38 39 LEU B CA 1
ATOM 4337 C C . LEU B 1 39 ? 4.316 54.281 10.938 1 87.38 39 LEU B C 1
ATOM 4339 O O . LEU B 1 39 ? 5.281 54.375 10.18 1 87.38 39 LEU B O 1
ATOM 4343 N N . THR B 1 40 ? 3.779 55.25 11.5 1 85.81 40 THR B N 1
ATOM 4344 C CA . THR B 1 40 ? 4.246 56.594 11.297 1 85.81 40 THR B CA 1
ATOM 4345 C C . THR B 1 40 ? 5.66 56.781 11.844 1 85.81 40 THR B C 1
ATOM 4347 O O . THR B 1 40 ? 6.441 57.562 11.32 1 85.81 40 THR B O 1
ATOM 4350 N N . GLU B 1 41 ? 5.969 55.969 12.805 1 85.88 41 GLU B N 1
ATOM 4351 C CA . GLU B 1 41 ? 7.273 56.031 13.453 1 85.88 41 GLU B CA 1
ATOM 4352 C C . GLU B 1 41 ? 8.336 55.312 12.633 1 85.88 41 GLU B C 1
ATOM 4354 O O . GLU B 1 41 ? 9.539 55.5 12.867 1 85.88 41 GLU B O 1
ATOM 4359 N N . LEU B 1 42 ? 7.941 54.625 11.734 1 84.81 42 LEU B N 1
ATOM 4360 C CA . LEU B 1 42 ? 8.883 53.812 10.953 1 84.81 42 LEU B CA 1
ATOM 4361 C C . LEU B 1 42 ? 9.422 54.625 9.766 1 84.81 42 LEU B C 1
ATOM 4363 O O . LEU B 1 42 ? 8.641 55.188 9 1 84.81 42 LEU B O 1
ATOM 4367 N N . PRO B 1 43 ? 10.672 54.812 9.617 1 78.5 43 PRO B N 1
ATOM 4368 C CA . PRO B 1 43 ? 11.258 55.656 8.57 1 78.5 43 PRO B CA 1
ATOM 4369 C C . PRO B 1 43 ? 10.93 55.156 7.164 1 78.5 43 PRO B C 1
ATOM 4371 O O . PRO B 1 43 ? 10.82 55.969 6.234 1 78.5 43 PRO B O 1
ATOM 4374 N N . GLY B 1 44 ? 10.516 53.969 6.953 1 75.38 44 GLY B N 1
ATOM 4375 C CA . GLY B 1 44 ? 10.266 53.406 5.637 1 75.38 44 GLY B CA 1
ATOM 4376 C C . GLY B 1 44 ? 8.789 53.344 5.285 1 75.38 44 GLY B C 1
ATOM 4377 O O . GLY B 1 44 ? 8.43 52.969 4.176 1 75.38 44 GLY B O 1
ATOM 4378 N N . CYS B 1 45 ? 7.984 53.938 6.133 1 80.12 45 CYS B N 1
ATOM 4379 C CA . CYS B 1 45 ? 6.555 53.906 5.855 1 80.12 45 CYS B CA 1
ATOM 4380 C C . CYS B 1 45 ? 6.141 55.094 4.992 1 80.12 45 CYS B C 1
ATOM 4382 O O . CYS B 1 45 ? 6.391 56.25 5.355 1 80.12 45 CYS B O 1
ATOM 4384 N N . LYS B 1 46 ? 5.613 54.812 3.848 1 78 46 LYS B N 1
ATOM 4385 C CA . LYS B 1 46 ? 5.25 55.844 2.887 1 78 46 LYS B CA 1
ATOM 4386 C C . LYS B 1 46 ? 3.824 56.344 3.117 1 78 46 LYS B C 1
ATOM 4388 O O . LYS B 1 46 ? 3.381 57.312 2.482 1 78 46 LYS B O 1
ATOM 4393 N N . GLU B 1 47 ? 3.111 55.688 3.963 1 82.88 47 GLU B N 1
ATOM 4394 C CA . GLU B 1 47 ? 1.725 56.062 4.223 1 82.88 47 GLU B CA 1
ATOM 4395 C C . GLU B 1 47 ? 1.641 57.156 5.289 1 82.88 47 GLU B C 1
ATOM 4397 O O . GLU B 1 47 ? 2.385 57.125 6.27 1 82.88 47 GLU B O 1
ATOM 4402 N N . ASN B 1 48 ? 0.924 58.219 5.059 1 80.81 48 ASN B N 1
ATOM 4403 C CA . ASN B 1 48 ? 0.667 59.312 5.996 1 80.81 48 ASN B CA 1
ATOM 4404 C C . ASN B 1 48 ? -0.749 59.25 6.562 1 80.81 48 ASN B C 1
ATOM 4406 O O . ASN B 1 48 ? -1.724 59.25 5.809 1 80.81 48 ASN B O 1
ATOM 4410 N N . TYR B 1 49 ? -0.858 59.219 7.93 1 84.44 49 TYR B N 1
ATOM 4411 C CA . TYR B 1 49 ? -2.152 59 8.562 1 84.44 49 TYR B CA 1
ATOM 4412 C C . TYR B 1 49 ? -2.652 60.25 9.258 1 84.44 49 TYR B C 1
ATOM 4414 O O . TYR B 1 49 ? -3.617 60.188 10.023 1 84.44 49 TYR B O 1
ATOM 4422 N N . GLU B 1 50 ? -2.051 61.438 9.141 1 78.12 50 GLU B N 1
ATOM 4423 C CA . GLU B 1 50 ? -2.361 62.656 9.875 1 78.12 50 GLU B CA 1
ATOM 4424 C C . GLU B 1 50 ? -3.83 63.031 9.711 1 78.12 50 GLU B C 1
ATOM 4426 O O . GLU B 1 50 ? -4.477 63.469 10.672 1 78.12 50 GLU B O 1
ATOM 4431 N N . SER B 1 51 ? -4.391 62.844 8.539 1 79 51 SER B N 1
ATOM 4432 C CA . SER B 1 51 ? -5.773 63.25 8.312 1 79 51 SER B CA 1
ATOM 4433 C C . SER B 1 51 ? -6.703 62.031 8.25 1 79 51 SER B C 1
ATOM 4435 O O . SER B 1 51 ? -7.867 62.156 7.867 1 79 51 SER B O 1
ATOM 4437 N N . PHE B 1 52 ? -6.152 60.938 8.703 1 84 52 PHE B N 1
ATOM 4438 C CA . PHE B 1 52 ? -6.957 59.75 8.562 1 84 52 PHE B CA 1
ATOM 4439 C C . PHE B 1 52 ? -7.555 59.312 9.906 1 84 52 PHE B C 1
ATOM 4441 O O . PHE B 1 52 ? -6.836 59.156 10.891 1 84 52 PHE B O 1
ATOM 4448 N N . ASP B 1 53 ? -8.906 59.281 9.977 1 82 53 ASP B N 1
ATOM 4449 C CA . ASP B 1 53 ? -9.633 58.719 11.117 1 82 53 ASP B CA 1
ATOM 4450 C C . ASP B 1 53 ? -10.484 57.531 10.695 1 82 53 ASP B C 1
ATOM 4452 O O . ASP B 1 53 ? -11.055 57.5 9.609 1 82 53 ASP B O 1
ATOM 4456 N N . MET B 1 54 ? -10.383 56.531 11.508 1 84.81 54 MET B N 1
ATOM 4457 C CA . MET B 1 54 ? -11.18 55.344 11.227 1 84.81 54 MET B CA 1
ATOM 4458 C C . MET B 1 54 ? -12.656 55.594 11.508 1 84.81 54 MET B C 1
ATOM 4460 O O . MET B 1 54 ? -13.188 55.125 12.508 1 84.81 54 MET B O 1
ATOM 4464 N N . SER B 1 55 ? -13.234 56.281 10.594 1 85.19 55 SER B N 1
ATOM 4465 C CA . SER B 1 55 ? -14.664 56.562 10.727 1 85.19 55 SER B CA 1
ATOM 4466 C C . SER B 1 55 ? -15.477 55.281 10.656 1 85.19 55 SER B C 1
ATOM 4468 O O . SER B 1 55 ? -14.953 54.219 10.266 1 85.19 55 SER B O 1
ATOM 4470 N N . SER B 1 56 ? -16.734 55.344 11.094 1 86.19 56 SER B N 1
ATOM 4471 C CA . SER B 1 56 ? -17.625 54.188 11.023 1 86.19 56 SER B CA 1
ATOM 4472 C C . SER B 1 56 ? -17.812 53.719 9.586 1 86.19 56 SER B C 1
ATOM 4474 O O . SER B 1 56 ? -17.875 52.531 9.328 1 86.19 56 SER B O 1
ATOM 4476 N N . GLY B 1 57 ? -17.859 54.625 8.695 1 83.44 57 GLY B N 1
ATOM 4477 C CA . GLY B 1 57 ? -17.969 54.281 7.285 1 83.44 57 GLY B CA 1
ATOM 4478 C C . GLY B 1 57 ? -16.734 53.594 6.746 1 83.44 57 GLY B C 1
ATOM 4479 O O . GLY B 1 57 ? -16.844 52.594 6.012 1 83.44 57 GLY B O 1
ATOM 4480 N N . TRP B 1 58 ? -15.586 54.125 7.117 1 87.56 58 TRP B N 1
ATOM 4481 C CA . TRP B 1 58 ? -14.352 53.5 6.664 1 87.56 58 TRP B CA 1
ATOM 4482 C C . TRP B 1 58 ? -14.227 52.062 7.207 1 87.56 58 TRP B C 1
ATOM 4484 O O . TRP B 1 58 ? -13.828 51.156 6.484 1 87.56 58 TRP B O 1
ATOM 4494 N N . LEU B 1 59 ? -14.523 51.969 8.484 1 87.94 59 LEU B N 1
ATOM 4495 C CA . LEU B 1 59 ? -14.422 50.656 9.133 1 87.94 59 LEU B CA 1
ATOM 4496 C C . LEU B 1 59 ? -15.344 49.656 8.461 1 87.94 59 LEU B C 1
ATOM 4498 O O . LEU B 1 59 ? -14.969 48.5 8.266 1 87.94 59 LEU B O 1
ATOM 4502 N N . GLN B 1 60 ? -16.516 50.094 8.188 1 82.31 60 GLN B N 1
ATOM 4503 C CA . GLN B 1 60 ? -17.453 49.219 7.484 1 82.31 60 GLN B CA 1
ATOM 4504 C C . GLN B 1 60 ? -16.922 48.844 6.113 1 82.31 60 GLN B C 1
ATOM 4506 O O . GLN B 1 60 ? -17.047 47.688 5.703 1 82.31 60 GLN B O 1
ATOM 4511 N N . GLY B 1 61 ? -16.406 49.812 5.41 1 81.38 61 GLY B N 1
ATOM 4512 C CA . GLY B 1 61 ? -15.773 49.5 4.133 1 81.38 61 GLY B CA 1
ATOM 4513 C C . GLY B 1 61 ? -14.602 48.562 4.25 1 81.38 61 GLY B C 1
ATOM 4514 O O . GLY B 1 61 ? -14.438 47.656 3.426 1 81.38 61 GLY B O 1
ATOM 4515 N N . PHE B 1 62 ? -13.766 48.812 5.281 1 84.81 62 PHE B N 1
ATOM 4516 C CA . PHE B 1 62 ? -12.625 47.938 5.562 1 84.81 62 PHE B CA 1
ATOM 4517 C C . PHE B 1 62 ? -13.062 46.5 5.785 1 84.81 62 PHE B C 1
ATOM 4519 O O . PHE B 1 62 ? -12.484 45.594 5.215 1 84.81 62 PHE B O 1
ATOM 4526 N N . LYS B 1 63 ? -14.07 46.344 6.609 1 78.62 63 LYS B N 1
ATOM 4527 C CA . LYS B 1 63 ? -14.578 45 6.918 1 78.62 63 LYS B CA 1
ATOM 4528 C C . LYS B 1 63 ? -15.102 44.312 5.66 1 78.62 63 LYS B C 1
ATOM 4530 O O . LYS B 1 63 ? -14.906 43.125 5.477 1 78.62 63 LYS B O 1
ATOM 4535 N N . GLN B 1 64 ? -15.664 45.094 4.863 1 71.31 64 GLN B N 1
ATOM 4536 C CA . GLN B 1 64 ? -16.203 44.562 3.613 1 71.31 64 GLN B CA 1
ATOM 4537 C C . GLN B 1 64 ? -15.07 44.156 2.658 1 71.31 64 GLN B C 1
ATOM 4539 O O . GLN B 1 64 ? -15.102 43.094 2.064 1 71.31 64 GLN B O 1
ATOM 4544 N N . ARG B 1 65 ? -14.109 45.094 2.562 1 73.38 65 ARG B N 1
ATOM 4545 C CA . ARG B 1 65 ? -13.016 44.875 1.624 1 73.38 65 ARG B CA 1
ATOM 4546 C C . ARG B 1 65 ? -12.188 43.656 2.018 1 73.38 65 ARG B C 1
ATOM 4548 O O . ARG B 1 65 ? -11.719 42.906 1.152 1 73.38 65 ARG B O 1
ATOM 4555 N N . HIS B 1 66 ? -12.086 43.5 3.295 1 71.88 66 HIS B N 1
ATOM 4556 C CA . HIS B 1 66 ? -11.164 42.469 3.758 1 71.88 66 HIS B CA 1
ATOM 4557 C C . HIS B 1 66 ? -11.922 41.281 4.363 1 71.88 66 HIS B C 1
ATOM 4559 O O . HIS B 1 66 ? -11.312 40.406 4.98 1 71.88 66 HIS B O 1
ATOM 4565 N N . ASN B 1 67 ? -13.234 41.344 4.188 1 64.94 67 ASN B N 1
ATOM 4566 C CA . ASN B 1 67 ? -14.102 40.281 4.652 1 64.94 67 ASN B CA 1
ATOM 4567 C C . ASN B 1 67 ? -13.867 39.938 6.125 1 64.94 67 ASN B C 1
ATOM 4569 O O . ASN B 1 67 ? -13.672 38.781 6.496 1 64.94 67 ASN B O 1
ATOM 4573 N N . VAL B 1 68 ? -13.688 40.969 6.883 1 66.75 68 VAL B N 1
ATOM 4574 C CA . VAL B 1 68 ? -13.516 40.844 8.328 1 66.75 68 VAL B CA 1
ATOM 4575 C C . VAL B 1 68 ? -14.875 40.625 8.992 1 66.75 68 VAL B C 1
ATOM 4577 O O . VAL B 1 68 ? -15.781 41.438 8.852 1 66.75 68 VAL B O 1
ATOM 4580 N N . VAL B 1 69 ? -15.047 39.469 9.453 1 59.31 69 VAL B N 1
ATOM 4581 C CA . VAL B 1 69 ? -16.25 39.156 10.227 1 59.31 69 VAL B CA 1
ATOM 4582 C C . VAL B 1 69 ? -15.906 39.125 11.719 1 59.31 69 VAL B C 1
ATOM 4584 O O . VAL B 1 69 ? -15.031 38.406 12.148 1 59.31 69 VAL B O 1
ATOM 4587 N N . LEU B 1 70 ? -16.281 40.25 12.445 1 56.34 70 LEU B N 1
ATOM 4588 C CA . LEU B 1 70 ? -15.977 40.375 13.867 1 56.34 70 LEU B CA 1
ATOM 4589 C C . LEU B 1 70 ? -16.875 39.469 14.695 1 56.34 70 LEU B C 1
ATOM 4591 O O . LEU B 1 70 ? -18.047 39.281 14.383 1 56.34 70 LEU B O 1
ATOM 4595 N N . LYS B 1 71 ? -16.078 38.625 15.531 1 53.28 71 LYS B N 1
ATOM 4596 C CA . LYS B 1 71 ? -16.781 37.781 16.5 1 53.28 71 LYS B CA 1
ATOM 4597 C C . LYS B 1 71 ? -17.484 38.656 17.562 1 53.28 71 LYS B C 1
ATOM 4599 O O . LYS B 1 71 ? -16.922 39.625 18.031 1 53.28 71 LYS B O 1
ATOM 4604 N N . LYS B 1 72 ? -18.703 38.656 17.625 1 48.28 72 LYS B N 1
ATOM 4605 C CA . LYS B 1 72 ? -19.359 39.219 18.781 1 48.28 72 LYS B CA 1
ATOM 4606 C C . LYS B 1 72 ? -18.922 38.562 20.062 1 48.28 72 LYS B C 1
ATOM 4608 O O . LYS B 1 72 ? -18.75 37.344 20.109 1 48.28 72 LYS B O 1
ATOM 4613 N N . LYS B 1 73 ? -18.109 39.281 20.828 1 46.06 73 LYS B N 1
ATOM 4614 C CA . LYS B 1 73 ? -17.859 38.844 22.203 1 46.06 73 LYS B CA 1
ATOM 4615 C C . LYS B 1 73 ? -19.047 38.062 22.75 1 46.06 73 LYS B C 1
ATOM 4617 O O . LYS B 1 73 ? -20.172 38.562 22.766 1 46.06 73 LYS B O 1
ATOM 4622 N N . ASN B 1 74 ? -19.125 36.938 22.547 1 43.12 74 ASN B N 1
ATOM 4623 C CA . ASN B 1 74 ? -20.156 36.438 23.453 1 43.12 74 ASN B CA 1
ATOM 4624 C C . ASN B 1 74 ? -19.875 36.875 24.891 1 43.12 74 ASN B C 1
ATOM 4626 O O . ASN B 1 74 ? -18.859 36.5 25.484 1 43.12 74 ASN B O 1
ATOM 4630 N N . LYS B 1 75 ? -19.984 38.094 25.25 1 46.94 75 LYS B N 1
ATOM 4631 C CA . LYS B 1 75 ? -20 38.5 26.641 1 46.94 75 LYS B CA 1
ATOM 4632 C C . LYS B 1 75 ? -20.125 37.312 27.578 1 46.94 75 LYS B C 1
ATOM 4634 O O . LYS B 1 75 ? -19.422 37.25 28.594 1 46.94 75 LYS B O 1
ATOM 4639 N N . ASP B 1 76 ? -21.266 36.562 27.734 1 51.22 76 ASP B N 1
ATOM 4640 C CA . ASP B 1 76 ? -21.75 35.781 28.875 1 51.22 76 ASP B CA 1
ATOM 4641 C C . ASP B 1 76 ? -21.578 34.281 28.641 1 51.22 76 ASP B C 1
ATOM 4643 O O . ASP B 1 76 ? -22.328 33.688 27.875 1 51.22 76 ASP B O 1
ATOM 4647 N N . LEU B 1 77 ? -20.203 33.75 28.703 1 58.34 77 LEU B N 1
ATOM 4648 C CA . LEU B 1 77 ? -20.125 32.281 28.844 1 58.34 77 LEU B CA 1
ATOM 4649 C C . LEU B 1 77 ? -21.375 31.75 29.547 1 58.34 77 LEU B C 1
ATOM 4651 O O . LEU B 1 77 ? -21.953 32.438 30.406 1 58.34 77 LEU B O 1
ATOM 4655 N N . VAL B 1 78 ? -21.922 30.859 28.859 1 66.12 78 VAL B N 1
ATOM 4656 C CA . VAL B 1 78 ? -23.109 30.25 29.438 1 66.12 78 VAL B CA 1
ATOM 4657 C C . VAL B 1 78 ? -22.844 29.859 30.891 1 66.12 78 VAL B C 1
ATOM 4659 O O . VAL B 1 78 ? -21.688 29.641 31.281 1 66.12 78 VAL B O 1
ATOM 4662 N N . ASP B 1 79 ? -23.688 30.078 31.625 1 73.5 79 ASP B N 1
ATOM 4663 C CA . ASP B 1 79 ? -23.641 29.562 33 1 73.5 79 ASP B CA 1
ATOM 4664 C C . ASP B 1 79 ? -23.203 28.094 33 1 73.5 79 ASP B C 1
ATOM 4666 O O . ASP B 1 79 ? -23.734 27.281 32.25 1 73.5 79 ASP B O 1
ATOM 4670 N N . PRO B 1 80 ? -22.062 27.812 33.594 1 77.69 80 PRO B N 1
ATOM 4671 C CA . PRO B 1 80 ? -21.594 26.438 33.719 1 77.69 80 PRO B CA 1
ATOM 4672 C C . PRO B 1 80 ? -22.734 25.453 34 1 77.69 80 PRO B C 1
ATOM 4674 O O . PRO B 1 80 ? -22.656 24.281 33.625 1 77.69 80 PRO B O 1
ATOM 4677 N N . ALA B 1 81 ? -23.734 25.953 34.625 1 78.94 81 ALA B N 1
ATOM 4678 C CA . ALA B 1 81 ? -24.859 25.094 34.969 1 78.94 81 ALA B CA 1
ATOM 4679 C C . ALA B 1 81 ? -25.641 24.672 33.75 1 78.94 81 ALA B C 1
ATOM 4681 O O . ALA B 1 81 ? -26.344 23.656 33.75 1 78.94 81 ALA B O 1
ATOM 4682 N N . GLU B 1 82 ? -25.406 25.406 32.688 1 81.81 82 GLU B N 1
ATOM 4683 C CA . GLU B 1 82 ? -26.156 25.125 31.469 1 81.81 82 GLU B CA 1
ATOM 4684 C C . GLU B 1 82 ? -25.375 24.203 30.547 1 81.81 82 GLU B C 1
ATOM 4686 O O . GLU B 1 82 ? -25.938 23.672 29.578 1 81.81 82 GLU B O 1
ATOM 4691 N N . ILE B 1 83 ? -24.188 23.938 30.859 1 83.31 83 ILE B N 1
ATOM 4692 C CA . ILE B 1 83 ? -23.281 23.188 29.984 1 83.31 83 ILE B CA 1
ATOM 4693 C C . ILE B 1 83 ? -23.797 21.766 29.812 1 83.31 83 ILE B C 1
ATOM 4695 O O . ILE B 1 83 ? -23.875 21.266 28.688 1 83.31 83 ILE B O 1
ATOM 4699 N N . PRO B 1 84 ? -24.234 21.109 30.906 1 83.81 84 PRO B N 1
ATOM 4700 C CA . PRO B 1 84 ? -24.734 19.734 30.734 1 83.81 84 PRO B CA 1
ATOM 4701 C C . PRO B 1 84 ? -25.938 19.672 29.797 1 83.81 84 PRO B C 1
ATOM 4703 O O . PRO B 1 84 ? -26.094 18.688 29.047 1 83.81 84 PRO B O 1
ATOM 4706 N N . GLY B 1 85 ? -26.703 20.672 29.859 1 82.94 85 GLY B N 1
ATOM 4707 C CA . GLY B 1 85 ? -27.844 20.719 28.953 1 82.94 85 GLY B CA 1
ATOM 4708 C C . GLY B 1 85 ? -27.438 20.812 27.484 1 82.94 85 GLY B C 1
ATOM 4709 O O . GLY B 1 85 ? -28.016 20.125 26.641 1 82.94 85 GLY B O 1
ATOM 4710 N N . HIS B 1 86 ? -26.5 21.609 27.281 1 83.12 86 HIS B N 1
ATOM 4711 C CA . HIS B 1 86 ? -25.984 21.75 25.922 1 83.12 86 HIS B CA 1
ATOM 4712 C C . HIS B 1 86 ? -25.328 20.453 25.453 1 83.12 86 HIS B C 1
ATOM 4714 O O . HIS B 1 86 ? -25.469 20.062 24.297 1 83.12 86 HIS B O 1
ATOM 4720 N N . GLN B 1 87 ? -24.625 19.844 26.359 1 86.5 87 GLN B N 1
ATOM 4721 C CA . GLN B 1 87 ? -23.969 18.578 26.047 1 86.5 87 GLN B CA 1
ATOM 4722 C C . GLN B 1 87 ? -24.984 17.516 25.672 1 86.5 87 GLN B C 1
ATOM 4724 O O . GLN B 1 87 ? -24.781 16.75 24.719 1 86.5 87 GLN B O 1
ATOM 4729 N N . MET B 1 88 ? -26.016 17.484 26.375 1 86.69 88 MET B N 1
ATOM 4730 C CA . MET B 1 88 ? -27.062 16.516 26.094 1 86.69 88 MET B CA 1
ATOM 4731 C C . MET B 1 88 ? -27.703 16.781 24.734 1 86.69 88 MET B C 1
ATOM 4733 O O . MET B 1 88 ? -28.016 15.844 24 1 86.69 88 MET B O 1
ATOM 4737 N N . GLY B 1 89 ? -27.922 18 24.5 1 86.25 89 GLY B N 1
ATOM 4738 C CA . GLY B 1 89 ? -28.469 18.359 23.203 1 86.25 89 GLY B CA 1
ATOM 4739 C C . GLY B 1 89 ? -27.594 17.953 22.031 1 86.25 89 GLY B C 1
ATOM 4740 O O . GLY B 1 89 ? -28.078 17.438 21.031 1 86.25 89 GLY B O 1
ATOM 4741 N N . MET B 1 90 ? -26.406 18.172 22.188 1 88.19 90 MET B N 1
ATOM 4742 C CA . MET B 1 90 ? -25.438 17.797 21.156 1 88.19 90 MET B CA 1
ATOM 4743 C C . MET B 1 90 ? -25.344 16.281 21.016 1 88.19 90 MET B C 1
ATOM 4745 O O . MET B 1 90 ? -25.266 15.75 19.906 1 88.19 90 MET B O 1
ATOM 4749 N N . THR B 1 91 ? -25.344 15.633 22.156 1 89.31 91 THR B N 1
ATOM 4750 C CA . THR B 1 91 ? -25.297 14.18 22.172 1 89.31 91 THR B CA 1
ATOM 4751 C C . THR B 1 91 ? -26.453 13.586 21.375 1 89.31 91 THR B C 1
ATOM 4753 O O . THR B 1 91 ? -26.25 12.648 20.594 1 89.31 91 THR B O 1
ATOM 4756 N N . MET B 1 92 ? -27.562 14.125 21.547 1 91.19 92 MET B N 1
ATOM 4757 C CA . MET B 1 92 ? -28.75 13.617 20.859 1 91.19 92 MET B CA 1
ATOM 4758 C C . MET B 1 92 ? -28.609 13.773 19.359 1 91.19 92 MET B C 1
ATOM 4760 O O . MET B 1 92 ? -29.047 12.906 18.594 1 91.19 92 MET B O 1
ATOM 4764 N N . GLN B 1 93 ? -28.031 14.844 18.938 1 91.69 93 GLN B N 1
ATOM 4765 C CA . GLN B 1 93 ? -27.844 15.094 17.516 1 91.69 93 GLN B CA 1
ATOM 4766 C C . GLN B 1 93 ? -26.75 14.195 16.938 1 91.69 93 GLN B C 1
ATOM 4768 O O . GLN B 1 93 ? -26.922 13.641 15.844 1 91.69 93 GLN B O 1
ATOM 4773 N N . LEU B 1 94 ? -25.703 13.992 17.656 1 93.31 94 LEU B N 1
ATOM 4774 C CA . LEU B 1 94 ? -24.547 13.258 17.172 1 93.31 94 LEU B CA 1
ATOM 4775 C C . LEU B 1 94 ? -24.812 11.758 17.188 1 93.31 94 LEU B C 1
ATOM 4777 O O . LEU B 1 94 ? -24.297 11.023 16.344 1 93.31 94 LEU B O 1
ATOM 4781 N N . GLU B 1 95 ? -25.578 11.32 18.109 1 91.5 95 GLU B N 1
ATOM 4782 C CA . GLU B 1 95 ? -25.812 9.891 18.266 1 91.5 95 GLU B CA 1
ATOM 4783 C C . GLU B 1 95 ? -26.688 9.344 17.141 1 91.5 95 GLU B C 1
ATOM 4785 O O . GLU B 1 95 ? -26.828 8.125 17 1 91.5 95 GLU B O 1
ATOM 4790 N N . LYS B 1 96 ? -27.156 10.258 16.344 1 93.19 96 LYS B N 1
ATOM 4791 C CA . LYS B 1 96 ? -27.859 9.82 15.148 1 93.19 96 LYS B CA 1
ATOM 4792 C C . LYS B 1 96 ? -26.906 9.203 14.141 1 93.19 96 LYS B C 1
ATOM 4794 O O . LYS B 1 96 ? -27.328 8.492 13.219 1 93.19 96 LYS B O 1
ATOM 4799 N N . PHE B 1 97 ? -25.656 9.469 14.312 1 95.75 97 PHE B N 1
ATOM 4800 C CA . PHE B 1 97 ? -24.609 8.961 13.43 1 95.75 97 PHE B CA 1
ATOM 4801 C C . PHE B 1 97 ? -23.703 7.977 14.164 1 95.75 97 PHE B C 1
ATOM 4803 O O . PHE B 1 97 ? -23.516 8.086 15.375 1 95.75 97 PHE B O 1
ATOM 4810 N N . ALA B 1 98 ? -23.188 7.031 13.406 1 94.25 98 ALA B N 1
ATOM 4811 C CA . ALA B 1 98 ? -22.203 6.109 13.992 1 94.25 98 ALA B CA 1
ATOM 4812 C C . ALA B 1 98 ? -20.906 6.832 14.32 1 94.25 98 ALA B C 1
ATOM 4814 O O . ALA B 1 98 ? -20.562 7.832 13.688 1 94.25 98 ALA B O 1
ATOM 4815 N N . PRO B 1 99 ? -20.156 6.375 15.289 1 93.19 99 PRO B N 1
ATOM 4816 C CA . PRO B 1 99 ? -18.906 7.027 15.68 1 93.19 99 PRO B CA 1
ATOM 4817 C C . PRO B 1 99 ? -17.953 7.234 14.5 1 93.19 99 PRO B C 1
ATOM 4819 O O . PRO B 1 99 ? -17.25 8.242 14.445 1 93.19 99 PRO B O 1
ATOM 4822 N N . ARG B 1 100 ? -17.953 6.348 13.555 1 94.88 100 ARG B N 1
ATOM 4823 C CA . ARG B 1 100 ? -17.094 6.465 12.391 1 94.88 100 ARG B CA 1
ATOM 4824 C C . ARG B 1 100 ? -17.531 7.625 11.5 1 94.88 100 ARG B C 1
ATOM 4826 O O . ARG B 1 100 ? -16.75 8.125 10.688 1 94.88 100 ARG B O 1
ATOM 4833 N N . ASP B 1 101 ? -18.797 8.07 11.695 1 97.19 101 ASP B N 1
ATOM 4834 C CA . ASP B 1 101 ? -19.359 9.109 10.844 1 97.19 101 ASP B CA 1
ATOM 4835 C C . ASP B 1 101 ? -19.516 10.422 11.609 1 97.19 101 ASP B C 1
ATOM 4837 O O . ASP B 1 101 ? -20.203 11.336 11.148 1 97.19 101 ASP B O 1
ATOM 4841 N N . ARG B 1 102 ? -18.906 10.594 12.773 1 97.25 102 ARG B N 1
ATOM 4842 C CA . ARG B 1 102 ? -18.859 11.82 13.57 1 97.25 102 ARG B CA 1
ATOM 4843 C C . ARG B 1 102 ? -17.484 12.477 13.492 1 97.25 102 ARG B C 1
ATOM 4845 O O . ARG B 1 102 ? -16.516 11.969 14.07 1 97.25 102 ARG B O 1
ATOM 4852 N N . PHE B 1 103 ? -17.453 13.578 12.852 1 97.69 103 PHE B N 1
ATOM 4853 C CA . PHE B 1 103 ? -16.156 14.211 12.648 1 97.69 103 PHE B CA 1
ATOM 4854 C C . PHE B 1 103 ? -16.078 15.539 13.391 1 97.69 103 PHE B C 1
ATOM 4856 O O . PHE B 1 103 ? -17.094 16.188 13.617 1 97.69 103 PHE B O 1
ATOM 4863 N N . ASN B 1 104 ? -14.938 15.898 13.82 1 96.62 104 ASN B N 1
ATOM 4864 C CA . ASN B 1 104 ? -14.578 17.188 14.391 1 96.62 104 ASN B CA 1
ATOM 4865 C C . ASN B 1 104 ? -13.398 17.812 13.656 1 96.62 104 ASN B C 1
ATOM 4867 O O . ASN B 1 104 ? -12.453 17.125 13.281 1 96.62 104 ASN B O 1
ATOM 4871 N N . CYS B 1 105 ? -13.508 19.125 13.359 1 94.62 105 CYS B N 1
ATOM 4872 C CA . CYS B 1 105 ? -12.398 19.797 12.688 1 94.62 105 CYS B CA 1
ATOM 4873 C C . CYS B 1 105 ? -12.039 21.094 13.398 1 94.62 105 CYS B C 1
ATOM 4875 O O . CYS B 1 105 ? -12.867 21.656 14.109 1 94.62 105 CYS B O 1
ATOM 4877 N N . SER B 1 106 ? -10.836 21.453 13.32 1 89.44 106 SER B N 1
ATOM 4878 C CA . SER B 1 106 ? -10.32 22.703 13.875 1 89.44 106 SER B CA 1
ATOM 4879 C C . SER B 1 106 ? -8.969 23.062 13.266 1 89.44 106 SER B C 1
ATOM 4881 O O . SER B 1 106 ? -8.312 22.219 12.656 1 89.44 106 SER B O 1
ATOM 4883 N N . ASP B 1 107 ? -8.641 24.359 13.375 1 86.81 107 ASP B N 1
ATOM 4884 C CA . ASP B 1 107 ? -7.328 24.797 12.898 1 86.81 107 ASP B CA 1
ATOM 4885 C C . ASP B 1 107 ? -6.43 25.203 14.062 1 86.81 107 ASP B C 1
ATOM 4887 O O . ASP B 1 107 ? -6.914 25.484 15.164 1 86.81 107 ASP B O 1
ATOM 4891 N N . LEU B 1 108 ? -5.191 25.141 13.852 1 83.69 108 LEU B N 1
ATOM 4892 C CA . LEU B 1 108 ? -4.199 25.562 14.836 1 83.69 108 LEU B CA 1
ATOM 4893 C C . LEU B 1 108 ? -3.002 26.219 14.156 1 83.69 108 LEU B C 1
ATOM 4895 O O . LEU B 1 108 ? -2.764 26 12.969 1 83.69 108 LEU B O 1
ATOM 4899 N N . ARG B 1 109 ? -2.348 27.016 14.93 1 80.12 109 ARG B N 1
ATOM 4900 C CA . ARG B 1 109 ? -1.097 27.609 14.469 1 80.12 109 ARG B CA 1
ATOM 4901 C C . ARG B 1 109 ? 0.103 26.797 14.953 1 80.12 109 ARG B C 1
ATOM 4903 O O . ARG B 1 109 ? 0.132 26.344 16.094 1 80.12 109 ARG B O 1
ATOM 4910 N N . LEU B 1 110 ? 1.038 26.625 14.031 1 85.69 110 LEU B N 1
ATOM 4911 C CA . LEU B 1 110 ? 2.207 25.812 14.352 1 85.69 110 LEU B CA 1
ATOM 4912 C C . LEU B 1 110 ? 3.49 26.516 13.922 1 85.69 110 LEU B C 1
ATOM 4914 O O . LEU B 1 110 ? 3.604 26.969 12.773 1 85.69 110 LEU B O 1
ATOM 4918 N N . GLU B 1 111 ? 4.352 26.703 14.867 1 81.81 111 GLU B N 1
ATOM 4919 C CA . GLU B 1 111 ? 5.691 27.156 14.516 1 81.81 111 GLU B CA 1
ATOM 4920 C C . GLU B 1 111 ? 6.559 26 14.031 1 81.81 111 GLU B C 1
ATOM 4922 O O . GLU B 1 111 ? 6.703 24.984 14.727 1 81.81 111 GLU B O 1
ATOM 4927 N N . LEU B 1 112 ? 7.184 26.156 12.914 1 82.75 112 LEU B N 1
ATOM 4928 C CA . LEU B 1 112 ? 7.844 25.016 12.258 1 82.75 112 LEU B CA 1
ATOM 4929 C C . LEU B 1 112 ? 9.203 24.75 12.898 1 82.75 112 LEU B C 1
ATOM 4931 O O . LEU B 1 112 ? 9.594 23.594 13.055 1 82.75 112 LEU B O 1
ATOM 4935 N N . THR B 1 113 ? 9.977 25.812 13.141 1 82.38 113 THR B N 1
ATOM 4936 C CA . THR B 1 113 ? 11.367 25.594 13.523 1 82.38 113 THR B CA 1
ATOM 4937 C C . THR B 1 113 ? 11.641 26.188 14.906 1 82.38 113 THR B C 1
ATOM 4939 O O . THR B 1 113 ? 12.078 27.328 15.031 1 82.38 113 THR B O 1
ATOM 4942 N N . ARG B 1 114 ? 11.172 25.656 15.891 1 77.94 114 ARG B N 1
ATOM 4943 C CA . ARG B 1 114 ? 11.422 26.172 17.234 1 77.94 114 ARG B CA 1
ATOM 4944 C C . ARG B 1 114 ? 12.328 25.25 18.031 1 77.94 114 ARG B C 1
ATOM 4946 O O . ARG B 1 114 ? 12.164 24.031 17.984 1 77.94 114 ARG B O 1
ATOM 4953 N N . LEU B 1 115 ? 13.383 25.812 18.594 1 84.75 115 LEU B N 1
ATOM 4954 C CA . LEU B 1 115 ? 14.258 25.109 19.516 1 84.75 115 LEU B CA 1
ATOM 4955 C C . LEU B 1 115 ? 14.383 25.859 20.828 1 84.75 115 LEU B C 1
ATOM 4957 O O . LEU B 1 115 ? 14.078 27.047 20.906 1 84.75 115 LEU B O 1
ATOM 4961 N N . PRO B 1 116 ? 14.719 25.109 21.844 1 83.62 116 PRO B N 1
ATOM 4962 C CA . PRO B 1 116 ? 14.93 25.828 23.109 1 83.62 116 PRO B CA 1
ATOM 4963 C C . PRO B 1 116 ? 15.969 26.938 22.984 1 83.62 116 PRO B C 1
ATOM 4965 O O . PRO B 1 116 ? 16.969 26.781 22.297 1 83.62 116 PRO B O 1
ATOM 4968 N N . GLU B 1 117 ? 15.727 28.125 23.562 1 76.88 117 GLU B N 1
ATOM 4969 C CA . GLU B 1 117 ? 16.656 29.234 23.688 1 76.88 117 GLU B CA 1
ATOM 4970 C C . GLU B 1 117 ? 16.906 29.891 22.328 1 76.88 117 GLU B C 1
ATOM 4972 O O . GLU B 1 117 ? 17.953 30.5 22.109 1 76.88 117 GLU B O 1
ATOM 4977 N N . THR B 1 118 ? 16.156 29.531 21.406 1 74.25 118 THR B N 1
ATOM 4978 C CA . THR B 1 118 ? 16.297 30.172 20.094 1 74.25 118 THR B CA 1
ATOM 4979 C C . THR B 1 118 ? 15.211 31.219 19.875 1 74.25 118 THR B C 1
ATOM 4981 O O . THR B 1 118 ? 14.172 31.188 20.547 1 74.25 118 THR B O 1
ATOM 4984 N N . VAL B 1 119 ? 15.562 32.156 19.094 1 63.66 119 VAL B N 1
ATOM 4985 C CA . VAL B 1 119 ? 14.617 33.188 18.734 1 63.66 119 VAL B CA 1
ATOM 4986 C C . VAL B 1 119 ? 13.516 32.625 17.844 1 63.66 119 VAL B C 1
ATOM 4988 O O . VAL B 1 119 ? 13.781 31.797 16.969 1 63.66 119 VAL B O 1
ATOM 4991 N N . PRO B 1 120 ? 12.336 32.844 18.391 1 57.66 120 PRO B N 1
ATOM 4992 C CA . PRO B 1 120 ? 11.234 32.344 17.562 1 57.66 120 PRO B CA 1
ATOM 4993 C C . PRO B 1 120 ? 11.422 32.688 16.078 1 57.66 120 PRO B C 1
ATOM 4995 O O . PRO B 1 120 ? 11.883 33.781 15.75 1 57.66 120 PRO B O 1
ATOM 4998 N N . ASP B 1 121 ? 11.484 31.5 15.359 1 58.53 121 ASP B N 1
ATOM 4999 C CA . ASP B 1 121 ? 11.555 31.703 13.914 1 58.53 121 ASP B CA 1
ATOM 5000 C C . ASP B 1 121 ? 10.18 32.031 13.344 1 58.53 121 ASP B C 1
ATOM 5002 O O . ASP B 1 121 ? 9.156 31.641 13.914 1 58.53 121 ASP B O 1
ATOM 5006 N N . ARG B 1 122 ? 10.062 32.969 12.477 1 55.88 122 ARG B N 1
ATOM 5007 C CA . ARG B 1 122 ? 8.875 33.531 11.859 1 55.88 122 ARG B CA 1
ATOM 5008 C C . ARG B 1 122 ? 8.195 32.531 10.93 1 55.88 122 ARG B C 1
ATOM 5010 O O . ARG B 1 122 ? 7.191 32.875 10.289 1 55.88 122 ARG B O 1
ATOM 5017 N N . ARG B 1 123 ? 8.648 31.328 10.969 1 67.44 123 ARG B N 1
ATOM 5018 C CA . ARG B 1 123 ? 8 30.359 10.094 1 67.44 123 ARG B CA 1
ATOM 5019 C C . ARG B 1 123 ? 6.82 29.688 10.797 1 67.44 123 ARG B C 1
ATOM 5021 O O . ARG B 1 123 ? 7 28.75 11.57 1 67.44 123 ARG B O 1
ATOM 5028 N N . ARG B 1 124 ? 5.637 30.344 10.57 1 75.12 124 ARG B N 1
ATOM 5029 C CA . ARG B 1 124 ? 4.414 29.797 11.156 1 75.12 124 ARG B CA 1
ATOM 5030 C C . ARG B 1 124 ? 3.426 29.375 10.07 1 75.12 124 ARG B C 1
ATOM 5032 O O . ARG B 1 124 ? 3.305 30.047 9.047 1 75.12 124 ARG B O 1
ATOM 5039 N N . VAL B 1 125 ? 2.902 28.281 10.336 1 83.81 125 VAL B N 1
ATOM 5040 C CA . VAL B 1 125 ? 1.89 27.781 9.406 1 83.81 125 VAL B CA 1
ATOM 5041 C C . VAL B 1 125 ? 0.591 27.5 10.156 1 83.81 125 VAL B C 1
ATOM 5043 O O . VAL B 1 125 ? 0.592 27.375 11.383 1 83.81 125 VAL B O 1
ATOM 5046 N N . THR B 1 126 ? -0.514 27.594 9.469 1 85.31 126 THR B N 1
ATOM 5047 C CA . THR B 1 126 ? -1.8 27.156 10.008 1 85.31 126 THR B CA 1
ATOM 5048 C C . THR B 1 126 ? -2.111 25.719 9.578 1 85.31 126 THR B C 1
ATOM 5050 O O . THR B 1 126 ? -2.018 25.391 8.398 1 85.31 126 THR B O 1
ATOM 5053 N N . VAL B 1 127 ? -2.354 24.906 10.539 1 91.25 127 VAL B N 1
ATOM 5054 C CA . VAL B 1 127 ? -2.656 23.5 10.289 1 91.25 127 VAL B CA 1
ATOM 5055 C C . VAL B 1 127 ? -4.129 23.234 10.578 1 91.25 127 VAL B C 1
ATOM 5057 O O . VAL B 1 127 ? -4.656 23.656 11.609 1 91.25 127 VAL B O 1
ATOM 5060 N N . PHE B 1 128 ? -4.828 22.625 9.648 1 92.44 128 PHE B N 1
ATOM 5061 C CA . PHE B 1 128 ? -6.23 22.25 9.781 1 92.44 128 PHE B CA 1
ATOM 5062 C C . PHE B 1 128 ? -6.375 20.75 9.961 1 92.44 128 PHE B C 1
ATOM 5064 O O . PHE B 1 128 ? -5.941 19.969 9.102 1 92.44 128 PHE B O 1
ATOM 5071 N N . LEU B 1 129 ? -6.973 20.328 11.102 1 95.38 129 LEU B N 1
ATOM 5072 C CA . LEU B 1 129 ? -7.125 18.922 11.43 1 95.38 129 LEU B CA 1
ATOM 5073 C C . LEU B 1 129 ? -8.594 18.516 11.406 1 95.38 129 LEU B C 1
ATOM 5075 O O . LEU B 1 129 ? -9.469 19.312 11.758 1 95.38 129 LEU B O 1
ATOM 5079 N N . CYS B 1 130 ? -8.898 17.359 10.945 1 97.25 130 CYS B N 1
ATOM 5080 C CA . CYS B 1 130 ? -10.234 16.781 10.93 1 97.25 130 CYS B CA 1
ATOM 5081 C C . CYS B 1 130 ? -10.18 15.273 11.195 1 97.25 130 CYS B C 1
ATOM 5083 O O . CYS B 1 130 ? -9.438 14.555 10.531 1 97.25 130 CYS B O 1
ATOM 5085 N N . VAL B 1 131 ? -10.891 14.797 12.203 1 97.5 131 VAL B N 1
ATOM 5086 C CA . VAL B 1 131 ? -10.836 13.391 12.578 1 97.5 131 VAL B CA 1
ATOM 5087 C C . VAL B 1 131 ? -12.195 12.938 13.094 1 97.5 131 VAL B C 1
ATOM 5089 O O . VAL B 1 131 ? -12.977 13.758 13.594 1 97.5 131 VAL B O 1
ATOM 5092 N N . ASN B 1 132 ? -12.5 11.695 12.906 1 97.19 132 ASN B N 1
ATOM 5093 C CA . ASN B 1 132 ? -13.781 11.18 13.391 1 97.19 132 ASN B CA 1
ATOM 5094 C C . ASN B 1 132 ? -13.688 10.703 14.836 1 97.19 132 ASN B C 1
ATOM 5096 O O . ASN B 1 132 ? -12.602 10.703 15.422 1 97.19 132 ASN B O 1
ATOM 5100 N N . ALA B 1 133 ? -14.766 10.328 15.406 1 95.5 133 ALA B N 1
ATOM 5101 C CA . ALA B 1 133 ? -14.906 10.102 16.844 1 95.5 133 ALA B CA 1
ATOM 5102 C C . ALA B 1 133 ? -14.211 8.812 17.266 1 95.5 133 ALA B C 1
ATOM 5104 O O . ALA B 1 133 ? -13.719 8.703 18.391 1 95.5 133 ALA B O 1
ATOM 5105 N N . ASP B 1 134 ? -14.141 7.895 16.438 1 92.88 134 ASP B N 1
ATOM 5106 C CA . ASP B 1 134 ? -13.516 6.641 16.859 1 92.88 134 ASP B CA 1
ATOM 5107 C C . ASP B 1 134 ? -12.047 6.594 16.438 1 92.88 134 ASP B C 1
ATOM 5109 O O . ASP B 1 134 ? -11.359 5.598 16.672 1 92.88 134 ASP B O 1
ATOM 5113 N N . GLY B 1 135 ? -11.578 7.625 15.781 1 92.69 135 GLY B N 1
ATOM 5114 C CA . GLY B 1 135 ? -10.164 7.742 15.453 1 92.69 135 GLY B CA 1
ATOM 5115 C C . GLY B 1 135 ? -9.766 6.914 14.242 1 92.69 135 GLY B C 1
ATOM 5116 O O . GLY B 1 135 ? -8.586 6.852 13.891 1 92.69 135 GLY B O 1
ATOM 5117 N N . SER B 1 136 ? -10.695 6.277 13.555 1 91.5 136 SER B N 1
ATOM 5118 C CA . SER B 1 136 ? -10.398 5.379 12.438 1 91.5 136 SER B CA 1
ATOM 5119 C C . SER B 1 136 ? -10.062 6.156 11.172 1 91.5 136 SER B C 1
ATOM 5121 O O . SER B 1 136 ? -9.352 5.652 10.297 1 91.5 136 SER B O 1
ATOM 5123 N N . GLU B 1 137 ? -10.547 7.336 11.102 1 94.75 137 GLU B N 1
ATOM 5124 C CA . GLU B 1 137 ? -10.32 8.125 9.898 1 94.75 137 GLU B CA 1
ATOM 5125 C C . GLU B 1 137 ? -9.805 9.523 10.242 1 94.75 137 GLU B C 1
ATOM 5127 O O . GLU B 1 137 ? -10.555 10.359 10.742 1 94.75 137 GLU B O 1
ATOM 5132 N N . LYS B 1 138 ? -8.594 9.773 9.953 1 95.12 138 LYS B N 1
ATOM 5133 C CA . LYS B 1 138 ? -7.973 11.094 10.008 1 95.12 138 LYS B CA 1
ATOM 5134 C C . LYS B 1 138 ? -7.871 11.711 8.617 1 95.12 138 LYS B C 1
ATOM 5136 O O . LYS B 1 138 ? -7.238 11.141 7.723 1 95.12 138 LYS B O 1
ATOM 5141 N N . ARG B 1 139 ? -8.469 12.805 8.484 1 95.31 139 ARG B N 1
ATOM 5142 C CA . ARG B 1 139 ? -8.398 13.445 7.176 1 95.31 139 ARG B CA 1
ATOM 5143 C C . ARG B 1 139 ? -7.008 14.008 6.914 1 95.31 139 ARG B C 1
ATOM 5145 O O . ARG B 1 139 ? -6.273 14.328 7.848 1 95.31 139 ARG B O 1
ATOM 5152 N N . ARG B 1 140 ? -6.684 14.109 5.625 1 93 140 ARG B N 1
ATOM 5153 C CA . ARG B 1 140 ? -5.406 14.695 5.23 1 93 140 ARG B CA 1
ATOM 5154 C C . ARG B 1 140 ? -5.266 16.109 5.77 1 93 140 ARG B C 1
ATOM 5156 O O . ARG B 1 140 ? -6.195 16.922 5.672 1 93 140 ARG B O 1
ATOM 5163 N N . VAL B 1 141 ? -4.141 16.375 6.355 1 95.38 141 VAL B N 1
ATOM 5164 C CA . VAL B 1 141 ? -3.893 17.656 7 1 95.38 141 VAL B CA 1
ATOM 5165 C C . VAL B 1 141 ? -3.809 18.75 5.941 1 95.38 141 VAL B C 1
ATOM 5167 O O . VAL B 1 141 ? -3.211 18.562 4.879 1 95.38 141 VAL B O 1
ATOM 5170 N N . LEU B 1 142 ? -4.492 19.797 6.215 1 93.81 142 LEU B N 1
ATOM 5171 C CA . LEU B 1 142 ? -4.375 21 5.391 1 93.81 142 LEU B CA 1
ATOM 5172 C C . LEU B 1 142 ? -3.416 22 6.023 1 93.81 142 LEU B C 1
ATOM 5174 O O . LEU B 1 142 ? -3.568 22.359 7.191 1 93.81 142 LEU B O 1
ATOM 5178 N N . VAL B 1 143 ? -2.391 22.375 5.305 1 92.31 143 VAL B N 1
ATOM 5179 C CA . VAL B 1 143 ? -1.404 23.328 5.777 1 92.31 143 VAL B CA 1
ATOM 5180 C C . VAL B 1 143 ? -1.499 24.625 4.953 1 92.31 143 VAL B C 1
ATOM 5182 O O . VAL B 1 143 ? -1.371 24.594 3.729 1 92.31 143 VAL B O 1
ATOM 5185 N N . VAL B 1 144 ? -1.788 25.688 5.648 1 87.06 144 VAL B N 1
ATOM 5186 C CA . VAL B 1 144 ? -1.839 27 5.012 1 87.06 144 VAL B CA 1
ATOM 5187 C C . VAL B 1 144 ? -0.598 27.797 5.387 1 87.06 144 VAL B C 1
ATOM 5189 O O . VAL B 1 144 ? -0.321 28.016 6.57 1 87.06 144 VAL B O 1
ATOM 5192 N N . ASN B 1 145 ? 0.1 28.094 4.41 1 84.12 145 ASN B N 1
ATOM 5193 C CA . ASN B 1 145 ? 1.346 28.828 4.609 1 84.12 145 ASN B CA 1
ATOM 5194 C C . ASN B 1 145 ? 1.332 30.172 3.881 1 84.12 145 ASN B C 1
ATOM 5196 O O . ASN B 1 145 ? 0.655 30.312 2.861 1 84.12 145 ASN B O 1
ATOM 5200 N N . ARG B 1 146 ? 2.047 31.094 4.375 1 75.5 146 ARG B N 1
ATOM 5201 C CA . ARG B 1 146 ? 2.143 32.406 3.752 1 75.5 146 ARG B CA 1
ATOM 5202 C C . ARG B 1 146 ? 3.189 32.406 2.645 1 75.5 146 ARG B C 1
ATOM 5204 O O . ARG B 1 146 ? 3.336 33.406 1.93 1 75.5 146 ARG B O 1
ATOM 5211 N N . VAL B 1 147 ? 3.906 31.359 2.502 1 76.5 147 VAL B N 1
ATOM 5212 C CA . VAL B 1 147 ? 4.887 31.188 1.435 1 76.5 147 VAL B CA 1
ATOM 5213 C C . VAL B 1 147 ? 4.336 30.25 0.367 1 76.5 147 VAL B C 1
ATOM 5215 O O . VAL B 1 147 ? 4.051 29.078 0.649 1 76.5 147 VAL B O 1
ATOM 5218 N N . ALA B 1 148 ? 4.191 30.781 -0.764 1 78.38 148 ALA B N 1
ATOM 5219 C CA . ALA B 1 148 ? 3.607 29.984 -1.842 1 78.38 148 ALA B CA 1
ATOM 5220 C C . ALA B 1 148 ? 4.523 28.828 -2.232 1 78.38 148 ALA B C 1
ATOM 5222 O O . ALA B 1 148 ? 4.07 27.688 -2.379 1 78.38 148 ALA B O 1
ATOM 5223 N N . THR B 1 149 ? 5.785 29.172 -2.445 1 83.62 149 THR B N 1
ATOM 5224 C CA . THR B 1 149 ? 6.762 28.156 -2.824 1 83.62 149 THR B CA 1
ATOM 5225 C C . THR B 1 149 ? 8.023 28.281 -1.979 1 83.62 149 THR B C 1
ATOM 5227 O O . THR B 1 149 ? 8.984 28.938 -2.385 1 83.62 149 THR B O 1
ATOM 5230 N N . PRO B 1 150 ? 8.008 27.594 -0.921 1 83.06 150 PRO B N 1
ATOM 5231 C CA . PRO B 1 150 ? 9.234 27.578 -0.123 1 83.06 150 PRO B CA 1
ATOM 5232 C C . PRO B 1 150 ? 10.461 27.172 -0.936 1 83.06 150 PRO B C 1
ATOM 5234 O O . PRO B 1 150 ? 10.344 26.422 -1.916 1 83.06 150 PRO B O 1
ATOM 5237 N N . LEU B 1 151 ? 11.594 27.625 -0.576 1 80.12 151 LEU B N 1
ATOM 5238 C CA . LEU B 1 151 ? 12.836 27.375 -1.294 1 80.12 151 LEU B CA 1
ATOM 5239 C C . LEU B 1 151 ? 13.07 25.875 -1.465 1 80.12 151 LEU B C 1
ATOM 5241 O O . LEU B 1 151 ? 13.484 25.422 -2.537 1 80.12 151 LEU B O 1
ATOM 5245 N N . SER B 1 152 ? 12.844 25.188 -0.433 1 83 152 SER B N 1
ATOM 5246 C CA . SER B 1 152 ? 13.07 23.75 -0.484 1 83 152 SER B CA 1
ATOM 5247 C C . SER B 1 152 ? 12.164 23.094 -1.518 1 83 152 SER B C 1
ATOM 5249 O O . SER B 1 152 ? 12.531 22.078 -2.109 1 83 152 SER B O 1
ATOM 5251 N N . PHE B 1 153 ? 10.969 23.656 -1.737 1 86.38 153 PHE B N 1
ATOM 5252 C CA . PHE B 1 153 ? 10.07 23.125 -2.75 1 86.38 153 PHE B CA 1
ATOM 5253 C C . PHE B 1 153 ? 10.641 23.328 -4.148 1 86.38 153 PHE B C 1
ATOM 5255 O O . PHE B 1 153 ? 10.594 22.422 -4.984 1 86.38 153 PHE B O 1
ATOM 5262 N N . SER B 1 154 ? 11.164 24.5 -4.324 1 83.31 154 SER B N 1
ATOM 5263 C CA . SER B 1 154 ? 11.727 24.844 -5.629 1 83.31 154 SER B CA 1
ATOM 5264 C C . SER B 1 154 ? 12.984 24.031 -5.918 1 83.31 154 SER B C 1
ATOM 5266 O O . SER B 1 154 ? 13.164 23.516 -7.023 1 83.31 154 SER B O 1
ATOM 5268 N N . GLN B 1 155 ? 13.781 23.984 -4.926 1 80.31 155 GLN B N 1
ATOM 5269 C CA . GLN B 1 155 ? 15.047 23.281 -5.086 1 80.31 155 GLN B CA 1
ATOM 5270 C C . GLN B 1 155 ? 14.812 21.797 -5.375 1 80.31 155 GLN B C 1
ATOM 5272 O O . GLN B 1 155 ? 15.531 21.203 -6.176 1 80.31 155 GLN B O 1
ATOM 5277 N N . GLU B 1 156 ? 13.805 21.281 -4.785 1 84.25 156 GLU B N 1
ATOM 5278 C CA . GLU B 1 156 ? 13.5 19.859 -4.945 1 84.25 156 GLU B CA 1
ATOM 5279 C C . GLU B 1 156 ? 12.469 19.641 -6.047 1 84.25 156 GLU B C 1
ATOM 5281 O O . GLU B 1 156 ? 12.031 18.516 -6.27 1 84.25 156 GLU B O 1
ATOM 5286 N N . LYS B 1 157 ? 12.047 20.672 -6.754 1 86.88 157 LYS B N 1
ATOM 5287 C CA . LYS B 1 157 ? 11.062 20.625 -7.832 1 86.88 157 LYS B CA 1
ATOM 5288 C C . LYS B 1 157 ? 9.812 19.875 -7.391 1 86.88 157 LYS B C 1
ATOM 5290 O O . LYS B 1 157 ? 9.336 18.969 -8.094 1 86.88 157 LYS B O 1
ATOM 5295 N N . VAL B 1 158 ? 9.336 20.266 -6.234 1 88.75 158 VAL B N 1
ATOM 5296 C CA . VAL B 1 158 ? 8.227 19.562 -5.602 1 88.75 158 VAL B CA 1
ATOM 5297 C C . VAL B 1 158 ? 6.91 19.969 -6.262 1 88.75 158 VAL B C 1
ATOM 5299 O O . VAL B 1 158 ? 6.68 21.156 -6.512 1 88.75 158 VAL B O 1
ATOM 5302 N N . ASN B 1 159 ? 6.137 18.984 -6.641 1 90.44 159 ASN B N 1
ATOM 5303 C CA . ASN B 1 159 ? 4.727 19.203 -6.941 1 90.44 159 ASN B CA 1
ATOM 5304 C C . ASN B 1 159 ? 3.871 19.172 -5.68 1 90.44 159 ASN B C 1
ATOM 5306 O O . ASN B 1 159 ? 3.672 18.109 -5.09 1 90.44 159 ASN B O 1
ATOM 5310 N N . PRO B 1 160 ? 3.381 20.266 -5.285 1 89.19 160 PRO B N 1
ATOM 5311 C CA . PRO B 1 160 ? 2.645 20.328 -4.02 1 89.19 160 PRO B CA 1
ATOM 5312 C C . PRO B 1 160 ? 1.5 19.328 -3.953 1 89.19 160 PRO B C 1
ATOM 5314 O O . PRO B 1 160 ? 1.124 18.875 -2.863 1 89.19 160 PRO B O 1
ATOM 5317 N N . ALA B 1 161 ? 0.995 18.953 -5.105 1 89.62 161 ALA B N 1
ATOM 5318 C CA . ALA B 1 161 ? -0.108 18 -5.137 1 89.62 161 ALA B CA 1
ATOM 5319 C C . ALA B 1 161 ? 0.349 16.609 -4.668 1 89.62 161 ALA B C 1
ATOM 5321 O O . ALA B 1 161 ? -0.474 15.773 -4.293 1 89.62 161 ALA B O 1
ATOM 5322 N N . ASN B 1 162 ? 1.593 16.391 -4.648 1 90 162 ASN B N 1
ATOM 5323 C CA . ASN B 1 162 ? 2.127 15.094 -4.277 1 90 162 ASN B CA 1
ATOM 5324 C C . ASN B 1 162 ? 2.682 15.094 -2.857 1 90 162 ASN B C 1
ATOM 5326 O O . ASN B 1 162 ? 3.352 14.148 -2.445 1 90 162 ASN B O 1
ATOM 5330 N N . LEU B 1 163 ? 2.434 16.172 -2.113 1 90 163 LEU B N 1
ATOM 5331 C CA . LEU B 1 163 ? 2.828 16.25 -0.711 1 90 163 LEU B CA 1
ATOM 5332 C C . LEU B 1 163 ? 1.879 15.43 0.166 1 90 163 LEU B C 1
ATOM 5334 O O . LEU B 1 163 ? 0.731 15.188 -0.214 1 90 163 LEU B O 1
ATOM 5338 N N . PRO B 1 164 ? 2.4 14.914 1.265 1 89.75 164 PRO B N 1
ATOM 5339 C CA . PRO B 1 164 ? 1.525 14.141 2.148 1 89.75 164 PRO B CA 1
ATOM 5340 C C . PRO B 1 164 ? 0.443 15 2.803 1 89.75 164 PRO B C 1
ATOM 5342 O O . PRO B 1 164 ? -0.468 14.461 3.443 1 89.75 164 PRO B O 1
ATOM 5345 N N . VAL B 1 165 ? 0.514 16.297 2.631 1 93.31 165 VAL B N 1
ATOM 5346 C CA . VAL B 1 165 ? -0.474 17.234 3.135 1 93.31 165 VAL B CA 1
ATOM 5347 C C . VAL B 1 165 ? -1.07 18.031 1.974 1 93.31 165 VAL B C 1
ATOM 5349 O O . VAL B 1 165 ? -0.579 17.953 0.845 1 93.31 165 VAL B O 1
ATOM 5352 N N . ILE B 1 166 ? -2.203 18.641 2.213 1 92.44 166 ILE B N 1
ATOM 5353 C CA . ILE B 1 166 ? -2.729 19.625 1.272 1 92.44 166 ILE B CA 1
ATOM 5354 C C . ILE B 1 166 ? -2.107 20.984 1.556 1 92.44 166 ILE B C 1
ATOM 5356 O O . ILE B 1 166 ? -2.42 21.609 2.568 1 92.44 166 ILE B O 1
ATOM 5360 N N . TYR B 1 167 ? -1.188 21.359 0.721 1 91.75 167 TYR B N 1
ATOM 5361 C CA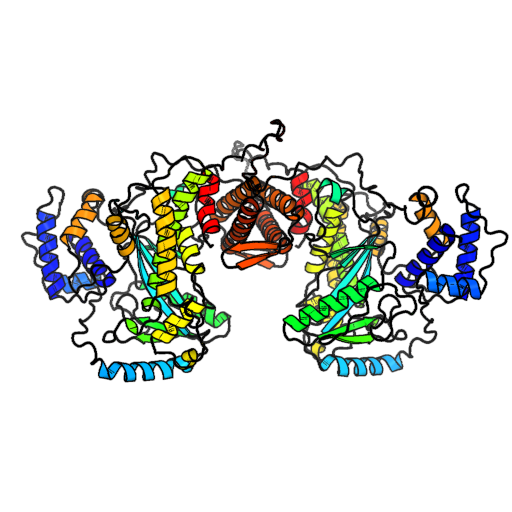 . TYR B 1 167 ? -0.475 22.625 0.911 1 91.75 167 TYR B CA 1
ATOM 5362 C C . TYR B 1 167 ? -1.15 23.75 0.142 1 91.75 167 TYR B C 1
ATOM 5364 O O . TYR B 1 167 ? -1.343 23.656 -1.073 1 91.75 167 TYR B O 1
ATOM 5372 N N . ARG B 1 168 ? -1.538 24.828 0.84 1 88.38 168 ARG B N 1
ATOM 5373 C CA . ARG B 1 168 ? -2.166 26 0.232 1 88.38 168 ARG B CA 1
ATOM 5374 C C . ARG B 1 168 ? -1.465 27.281 0.66 1 88.38 168 ARG B C 1
ATOM 5376 O O . ARG B 1 168 ? -1.003 27.391 1.798 1 88.38 168 ARG B O 1
ATOM 5383 N N . TYR B 1 169 ? -1.405 28.109 -0.278 1 83.38 169 TYR B N 1
ATOM 5384 C CA . TYR B 1 169 ? -0.856 29.438 -0.009 1 83.38 169 TYR B CA 1
ATOM 5385 C C . TYR B 1 169 ? -1.966 30.438 0.291 1 83.38 169 TYR B C 1
ATOM 5387 O O . TYR B 1 169 ? -2.975 30.484 -0.417 1 83.38 169 TYR B O 1
ATOM 5395 N N . SER B 1 170 ? -1.813 31.094 1.441 1 74.25 170 SER B N 1
ATOM 5396 C CA . SER B 1 170 ? -2.721 32.188 1.745 1 74.25 170 SER B CA 1
ATOM 5397 C C . SER B 1 170 ? -2.025 33.25 2.572 1 74.25 170 SER B C 1
ATOM 5399 O O . SER B 1 170 ? -1.241 32.969 3.473 1 74.25 170 SER B O 1
ATOM 5401 N N . GLN B 1 171 ? -2.367 34.344 2.127 1 63.56 171 GLN B N 1
ATOM 5402 C CA . GLN B 1 171 ? -1.824 35.469 2.902 1 63.56 171 GLN B CA 1
ATOM 5403 C C . GLN B 1 171 ? -2.582 35.656 4.215 1 63.56 171 GLN B C 1
ATOM 5405 O O . GLN B 1 171 ? -2.059 36.219 5.168 1 63.56 171 GLN B O 1
ATOM 5410 N N . ARG B 1 172 ? -3.787 35.094 4.129 1 59.16 172 ARG B N 1
ATOM 5411 C CA . ARG B 1 172 ? -4.598 35.094 5.344 1 59.16 172 ARG B CA 1
ATOM 5412 C C . ARG B 1 172 ? -4.559 33.75 6.043 1 59.16 172 ARG B C 1
ATOM 5414 O O . ARG B 1 172 ? -4.406 32.719 5.395 1 59.16 172 ARG B O 1
ATOM 5421 N N . PRO B 1 173 ? -4.359 33.781 7.379 1 54.72 173 PRO B N 1
ATOM 5422 C CA . PRO B 1 173 ? -4.281 32.469 8.055 1 54.72 173 PRO B CA 1
ATOM 5423 C C . PRO B 1 173 ? -5.398 31.531 7.629 1 54.72 173 PRO B C 1
ATOM 5425 O O . PRO B 1 173 ? -5.168 30.328 7.5 1 54.72 173 PRO B O 1
ATOM 5428 N N . TRP B 1 174 ? -6.516 31.812 7.715 1 57.69 174 TRP B N 1
ATOM 5429 C CA . TRP B 1 174 ? -7.602 30.953 7.258 1 57.69 174 TRP B CA 1
ATOM 5430 C C . TRP B 1 174 ? -8.648 31.766 6.492 1 57.69 174 TRP B C 1
ATOM 5432 O O . TRP B 1 174 ? -8.906 32.906 6.812 1 57.69 174 TRP B O 1
ATOM 5442 N N . TYR B 1 175 ? -8.953 31.141 5.262 1 68 175 TYR B N 1
ATOM 5443 C CA . TYR B 1 175 ? -9.844 31.875 4.379 1 68 175 TYR B CA 1
ATOM 5444 C C . TYR B 1 175 ? -11.086 31.062 4.039 1 68 175 TYR B C 1
ATOM 5446 O O . TYR B 1 175 ? -11.039 29.828 4 1 68 175 TYR B O 1
ATOM 5454 N N . THR B 1 176 ? -12.156 31.719 4.07 1 74.5 176 THR B N 1
ATOM 5455 C CA . THR B 1 176 ? -13.484 31.172 3.811 1 74.5 176 THR B CA 1
ATOM 5456 C C . THR B 1 176 ? -13.469 30.281 2.58 1 74.5 176 THR B C 1
ATOM 5458 O O . THR B 1 176 ? -14.148 29.25 2.551 1 74.5 176 THR B O 1
ATOM 5461 N N . GLY B 1 177 ? -12.672 30.703 1.682 1 82.25 177 GLY B N 1
ATOM 5462 C CA . GLY B 1 177 ? -12.609 29.906 0.466 1 82.25 177 GLY B CA 1
ATOM 5463 C C . GLY B 1 177 ? -12.078 28.5 0.699 1 82.25 177 GLY B C 1
ATOM 5464 O O . GLY B 1 177 ? -12.594 27.547 0.132 1 82.25 177 GLY B O 1
ATOM 5465 N N . LEU B 1 178 ? -11.078 28.406 1.53 1 86.31 178 LEU B N 1
ATOM 5466 C CA . LEU B 1 178 ? -10.484 27.109 1.841 1 86.31 178 LEU B CA 1
ATOM 5467 C C . LEU B 1 178 ? -11.461 26.25 2.631 1 86.31 178 LEU B C 1
ATOM 5469 O O . LEU B 1 178 ? -11.523 25.031 2.432 1 86.31 178 LEU B O 1
ATOM 5473 N N . TRP B 1 179 ? -12.234 26.859 3.436 1 89.25 179 TRP B N 1
ATOM 5474 C CA . TRP B 1 179 ? -13.258 26.172 4.219 1 89.25 179 TRP B CA 1
ATOM 5475 C C . TRP B 1 179 ? -14.32 25.562 3.311 1 89.25 179 TRP B C 1
ATOM 5477 O O . TRP B 1 179 ? -14.648 24.391 3.43 1 89.25 179 TRP B O 1
ATOM 5487 N N . TYR B 1 180 ? -14.797 26.328 2.379 1 91.5 180 TYR B N 1
ATOM 5488 C CA . TYR B 1 180 ? -15.82 25.844 1.466 1 91.5 180 TYR B CA 1
ATOM 5489 C C . TYR B 1 180 ? -15.273 24.75 0.553 1 91.5 180 TYR B C 1
ATOM 5491 O O . TYR B 1 180 ? -15.977 23.797 0.217 1 91.5 180 TYR B O 1
ATOM 5499 N N . ASP B 1 181 ? -14.023 24.922 0.167 1 91.56 181 ASP B N 1
ATOM 5500 C CA . ASP B 1 181 ? -13.391 23.891 -0.644 1 91.56 181 ASP B CA 1
ATOM 5501 C C . ASP B 1 181 ? -13.281 22.578 0.13 1 91.56 181 ASP B C 1
ATOM 5503 O O . ASP B 1 181 ? -13.5 21.5 -0.428 1 91.56 181 ASP B O 1
ATOM 5507 N N . PHE B 1 182 ? -12.898 22.672 1.285 1 92.38 182 PHE B N 1
ATOM 5508 C CA . PHE B 1 182 ? -12.797 21.5 2.15 1 92.38 182 PHE B CA 1
ATOM 5509 C C . PHE B 1 182 ? -14.148 20.812 2.27 1 92.38 182 PHE B C 1
ATOM 5511 O O . PHE B 1 182 ? -14.242 19.594 2.107 1 92.38 182 PHE B O 1
ATOM 5518 N N . LEU B 1 183 ? -15.211 21.594 2.549 1 95.38 183 LEU B N 1
ATOM 5519 C CA . LEU B 1 183 ? -16.547 21.031 2.711 1 95.38 183 LEU B CA 1
ATOM 5520 C C . LEU B 1 183 ? -17 20.344 1.429 1 95.38 183 LEU B C 1
ATOM 5522 O O . LEU B 1 183 ? -17.609 19.266 1.477 1 95.38 183 LEU B O 1
ATOM 5526 N N . ARG B 1 184 ? -16.75 20.969 0.358 1 95.5 184 ARG B N 1
ATOM 5527 C CA . ARG B 1 184 ? -17.125 20.422 -0.936 1 95.5 184 ARG B CA 1
ATOM 5528 C C . ARG B 1 184 ? -16.484 19.047 -1.164 1 95.5 184 ARG B C 1
ATOM 5530 O O . ARG B 1 184 ? -17.156 18.094 -1.531 1 95.5 184 ARG B O 1
ATOM 5537 N N . THR B 1 185 ? -15.18 19 -0.97 1 93.5 185 THR B N 1
ATOM 5538 C CA . THR B 1 185 ? -14.422 17.766 -1.174 1 93.5 185 THR B CA 1
ATOM 5539 C C . THR B 1 185 ? -14.859 16.703 -0.181 1 93.5 185 THR B C 1
ATOM 5541 O O . THR B 1 185 ? -15.023 15.531 -0.548 1 93.5 185 THR B O 1
ATOM 5544 N N . PHE B 1 186 ? -15.016 17.125 1.025 1 95.5 186 PHE B N 1
ATOM 5545 C CA . PHE B 1 186 ? -15.422 16.188 2.072 1 95.5 186 PHE B CA 1
ATOM 5546 C C . PHE B 1 186 ? -16.781 15.57 1.756 1 95.5 186 PHE B C 1
ATOM 5548 O O . PHE B 1 186 ? -16.953 14.359 1.86 1 95.5 186 PHE B O 1
ATOM 5555 N N . ASP B 1 187 ? -17.703 16.391 1.366 1 97.06 187 ASP B N 1
ATOM 5556 C CA . ASP B 1 187 ? -19.047 15.922 1.018 1 97.06 187 ASP B CA 1
ATOM 5557 C C . ASP B 1 187 ? -19 14.953 -0.16 1 97.06 187 ASP B C 1
ATOM 5559 O O . ASP B 1 187 ? -19.688 13.93 -0.155 1 97.06 187 ASP B O 1
ATOM 5563 N N . MET B 1 188 ? -18.281 15.312 -1.12 1 95.88 188 MET B N 1
ATOM 5564 C CA . MET B 1 188 ? -18.141 14.461 -2.299 1 95.88 188 MET B CA 1
ATOM 5565 C C . MET B 1 188 ? -17.578 13.094 -1.921 1 95.88 188 MET B C 1
ATOM 5567 O O . MET B 1 188 ? -18.047 12.07 -2.43 1 95.88 188 MET B O 1
ATOM 5571 N N . GLU B 1 189 ? -16.609 13.039 -1.117 1 94.44 189 GLU B N 1
ATOM 5572 C CA . GLU B 1 189 ? -15.992 11.781 -0.706 1 94.44 189 GLU B CA 1
ATOM 5573 C C . GLU B 1 189 ? -16.953 10.922 0.095 1 94.44 189 GLU B C 1
ATOM 5575 O O . GLU B 1 189 ? -17.047 9.711 -0.119 1 94.44 189 GLU B O 1
ATOM 5580 N N . ILE B 1 190 ? -17.625 11.562 1.061 1 95.88 190 ILE B N 1
ATOM 5581 C CA . ILE B 1 190 ? -18.594 10.828 1.877 1 95.88 190 ILE B CA 1
ATOM 5582 C C . ILE B 1 190 ? -19.703 10.281 0.993 1 95.88 190 ILE B C 1
ATOM 5584 O O . ILE B 1 190 ? -20.172 9.164 1.195 1 95.88 190 ILE B O 1
ATOM 5588 N N . ARG B 1 191 ? -20.078 11.016 -0.017 1 95.25 191 ARG B N 1
ATOM 5589 C CA . ARG B 1 191 ? -21.109 10.594 -0.965 1 95.25 191 ARG B CA 1
ATOM 5590 C C . ARG B 1 191 ? -20.641 9.391 -1.785 1 95.25 191 ARG B C 1
ATOM 5592 O O . ARG B 1 191 ? -21.406 8.453 -2.018 1 95.25 191 ARG B O 1
ATOM 5599 N N . ALA B 1 192 ? -19.453 9.5 -2.213 1 93 192 ALA B N 1
ATOM 5600 C CA . ALA B 1 192 ? -18.891 8.422 -3.008 1 93 192 ALA B CA 1
ATOM 5601 C C . ALA B 1 192 ? -18.859 7.109 -2.225 1 93 192 ALA B C 1
ATOM 5603 O O . ALA B 1 192 ? -18.984 6.031 -2.807 1 93 192 ALA B O 1
ATOM 5604 N N . GLU B 1 193 ? -18.719 7.184 -0.954 1 92.25 193 GLU B N 1
ATOM 5605 C CA . GLU B 1 193 ? -18.703 6.004 -0.094 1 92.25 193 GLU B CA 1
ATOM 5606 C C . GLU B 1 193 ? -20.109 5.629 0.346 1 92.25 193 GLU B C 1
ATOM 5608 O O . GLU B 1 193 ? -20.297 4.715 1.154 1 92.25 193 GLU B O 1
ATOM 5613 N N . LYS B 1 194 ? -21.062 6.367 -0.071 1 92.62 194 LYS B N 1
ATOM 5614 C CA . LYS B 1 194 ? -22.469 6.129 0.221 1 92.62 194 LYS B CA 1
ATOM 5615 C C . LYS B 1 194 ? -22.734 6.176 1.723 1 92.62 194 LYS B C 1
ATOM 5617 O O . LYS B 1 194 ? -23.453 5.32 2.26 1 92.62 194 LYS B O 1
ATOM 5622 N N . ARG B 1 195 ? -22.109 7.125 2.379 1 95.5 195 ARG B N 1
ATOM 5623 C CA . ARG B 1 195 ? -22.25 7.352 3.812 1 95.5 195 ARG B CA 1
ATOM 5624 C C . ARG B 1 195 ? -22.844 8.727 4.09 1 95.5 195 ARG B C 1
ATOM 5626 O O . ARG B 1 195 ? -22.953 9.562 3.184 1 95.5 195 ARG B O 1
ATOM 5633 N N . HIS B 1 196 ? -23.375 8.875 5.27 1 97.06 196 HIS B N 1
ATOM 5634 C CA . HIS B 1 196 ? -23.781 10.172 5.812 1 97.06 196 HIS B CA 1
ATOM 5635 C C . HIS B 1 196 ? -23.031 10.484 7.102 1 97.06 196 HIS B C 1
ATOM 5637 O O . HIS B 1 196 ? -22.984 9.648 8.008 1 97.06 196 HIS B O 1
ATOM 5643 N N . ALA B 1 197 ? -22.406 11.688 7.098 1 97.88 197 ALA B N 1
ATOM 5644 C CA . ALA B 1 197 ? -21.578 12.016 8.258 1 97.88 197 ALA B CA 1
ATOM 5645 C C . ALA B 1 197 ? -21.969 13.367 8.844 1 97.88 197 ALA B C 1
ATOM 5647 O O . ALA B 1 197 ? -22.656 14.156 8.195 1 97.88 197 ALA B O 1
ATOM 5648 N N . VAL B 1 198 ? -21.656 13.547 10.094 1 97.81 198 VAL B N 1
ATOM 5649 C CA . VAL B 1 198 ? -21.844 14.828 10.773 1 97.81 198 VAL B CA 1
ATOM 5650 C C . VAL B 1 198 ? -20.484 15.461 11.062 1 97.81 198 VAL B C 1
ATOM 5652 O O . VAL B 1 198 ? -19.516 14.758 11.406 1 97.81 198 VAL B O 1
ATOM 5655 N N . LEU B 1 199 ? -20.328 16.734 10.797 1 97.12 199 LEU B N 1
ATOM 5656 C CA . LEU B 1 199 ? -19.109 17.484 11.062 1 97.12 199 LEU B CA 1
ATOM 5657 C C . LEU B 1 199 ? -19.344 18.547 12.133 1 97.12 199 LEU B C 1
ATOM 5659 O O . LEU B 1 199 ? -20.156 19.453 11.938 1 97.12 199 LEU B O 1
ATOM 5663 N N . LEU B 1 200 ? -18.703 18.359 13.242 1 94.56 200 LEU B N 1
ATOM 5664 C CA . LEU B 1 200 ? -18.75 19.312 14.352 1 94.56 200 LEU B CA 1
ATOM 5665 C C . LEU B 1 200 ? -17.641 20.344 14.234 1 94.56 200 LEU B C 1
ATOM 5667 O O . LEU B 1 200 ? -16.484 20 14.062 1 94.56 200 LEU B O 1
ATOM 5671 N N . CYS B 1 201 ? -18 21.641 14.234 1 89.44 201 CYS B N 1
ATOM 5672 C CA . CYS B 1 201 ? -17.016 22.703 14.109 1 89.44 201 CYS B CA 1
ATOM 5673 C C . CYS B 1 201 ? -17.328 23.859 15.047 1 89.44 201 CYS B C 1
ATOM 5675 O O . CYS B 1 201 ? -18.484 24.047 15.438 1 89.44 201 CYS B O 1
ATOM 5677 N N . GLN B 1 202 ? -16.312 24.516 15.414 1 80.06 202 GLN B N 1
ATOM 5678 C CA . GLN B 1 202 ? -16.516 25.734 16.188 1 80.06 202 GLN B CA 1
ATOM 5679 C C . GLN B 1 202 ? -17.062 26.859 15.312 1 80.06 202 GLN B C 1
ATOM 5681 O O . GLN B 1 202 ? -16.797 26.906 14.117 1 80.06 202 GLN B O 1
ATOM 5686 N N . THR B 1 203 ? -17.859 27.625 16 1 74.56 203 THR B N 1
ATOM 5687 C CA . THR B 1 203 ? -18.328 28.812 15.305 1 74.56 203 THR B CA 1
ATOM 5688 C C . THR B 1 203 ? -17.203 29.828 15.172 1 74.56 203 THR B C 1
ATOM 5690 O O . THR B 1 203 ? -16.578 30.219 16.156 1 74.56 203 THR B O 1
ATOM 5693 N N . SER B 1 204 ? -16.797 30.078 13.992 1 69.94 204 SER B N 1
ATOM 5694 C CA . SER B 1 204 ? -15.719 31.016 13.703 1 69.94 204 SER B CA 1
ATOM 5695 C C . SER B 1 204 ? -15.961 31.75 12.391 1 69.94 204 SER B C 1
ATOM 5697 O O . SER B 1 204 ? -16.641 31.234 11.5 1 69.94 204 SER B O 1
ATOM 5699 N N . PRO B 1 205 ? -15.555 32.906 12.367 1 66 205 PRO B N 1
ATOM 5700 C CA . PRO B 1 205 ? -15.664 33.625 11.094 1 66 205 PRO B CA 1
ATOM 5701 C C . PRO B 1 205 ? -14.969 32.906 9.945 1 66 205 PRO B C 1
ATOM 5703 O O . PRO B 1 205 ? -15.336 33.062 8.781 1 66 205 PRO B O 1
ATOM 5706 N N . SER B 1 206 ? -14.055 32.125 10.328 1 68.75 206 SER B N 1
ATOM 5707 C CA . SER B 1 206 ? -13.305 31.391 9.32 1 68.75 206 SER B CA 1
ATOM 5708 C C . SER B 1 206 ? -14.117 30.219 8.773 1 68.75 206 SER B C 1
ATOM 5710 O O . SER B 1 206 ? -13.852 29.734 7.672 1 68.75 206 SER B O 1
ATOM 5712 N N . TYR B 1 207 ? -15.156 29.875 9.586 1 79.75 207 TYR B N 1
ATOM 5713 C CA . TYR B 1 207 ? -15.961 28.703 9.219 1 79.75 207 TYR B CA 1
ATOM 5714 C C . TYR B 1 207 ? -17.422 29.094 9.031 1 79.75 207 TYR B C 1
ATOM 5716 O O . TYR B 1 207 ? -18.297 28.562 9.719 1 79.75 207 TYR B O 1
ATOM 5724 N N . PRO B 1 208 ? -17.656 29.906 8.086 1 80 208 PRO B N 1
ATOM 5725 C CA . PRO B 1 208 ? -19.062 30.266 7.91 1 80 208 PRO B CA 1
ATOM 5726 C C . PRO B 1 208 ? -19.891 29.125 7.301 1 80 208 PRO B C 1
ATOM 5728 O O . PRO B 1 208 ? -19.391 28.406 6.43 1 80 208 PRO B O 1
ATOM 5731 N N . PRO B 1 209 ? -21.094 28.984 7.848 1 86.81 209 PRO B N 1
ATOM 5732 C CA . PRO B 1 209 ? -21.953 27.984 7.219 1 86.81 209 PRO B CA 1
ATOM 5733 C C . PRO B 1 209 ? -22.25 28.297 5.754 1 86.81 209 PRO B C 1
ATOM 5735 O O . PRO B 1 209 ? -22.438 29.453 5.387 1 86.81 209 PRO B O 1
ATOM 5738 N N . PRO B 1 210 ? -22.25 27.281 4.965 1 90.31 210 PRO B N 1
ATOM 5739 C CA . PRO B 1 210 ? -22.5 27.516 3.537 1 90.31 210 PRO B CA 1
ATOM 5740 C C . PRO B 1 210 ? -23.844 28.172 3.262 1 90.31 210 PRO B C 1
ATOM 5742 O O . PRO B 1 210 ? -24.016 28.828 2.236 1 90.31 210 PRO B O 1
ATOM 5745 N N . THR B 1 211 ? -24.797 28.031 4.105 1 88.19 211 THR B N 1
ATOM 5746 C CA . THR B 1 211 ? -26.125 28.594 3.938 1 88.19 211 THR B CA 1
ATOM 5747 C C . THR B 1 211 ? -26.109 30.109 4.207 1 88.19 211 THR B C 1
ATOM 5749 O O . THR B 1 211 ? -27.016 30.828 3.785 1 88.19 211 THR B O 1
ATOM 5752 N N . GLN B 1 212 ? -25.125 30.578 4.914 1 83.19 212 GLN B N 1
ATOM 5753 C CA . GLN B 1 212 ? -24.969 32 5.238 1 83.19 212 GLN B CA 1
ATOM 5754 C C . GLN B 1 212 ? -23.547 32.469 4.957 1 83.19 212 GLN B C 1
ATOM 5756 O O . GLN B 1 212 ? -22.797 32.812 5.879 1 83.19 212 GLN B O 1
ATOM 5761 N N . PRO B 1 213 ? -23.25 32.562 3.703 1 81.44 213 PRO B N 1
ATOM 5762 C CA . PRO B 1 213 ? -21.891 33.031 3.371 1 81.44 213 PRO B CA 1
ATOM 5763 C C . PRO B 1 213 ? -21.672 34.5 3.701 1 81.44 213 PRO B C 1
ATOM 5765 O O . PRO B 1 213 ? -22.625 35.281 3.748 1 81.44 213 PRO B O 1
ATOM 5768 N N . PRO B 1 214 ? -20.422 34.75 3.988 1 71.38 214 PRO B N 1
ATOM 5769 C CA . PRO B 1 214 ? -20.156 36.188 4.238 1 71.38 214 PRO B CA 1
ATOM 5770 C C . PRO B 1 214 ? -20.531 37.062 3.055 1 71.38 214 PRO B C 1
ATOM 5772 O O . PRO B 1 214 ? -20.438 36.625 1.901 1 71.38 214 PRO B O 1
ATOM 5775 N N . HIS B 1 215 ? -21.016 38.188 3.348 1 65.25 215 HIS B N 1
ATOM 5776 C CA . HIS B 1 215 ? -21.531 39.125 2.348 1 65.25 215 HIS B CA 1
ATOM 5777 C C . HIS B 1 215 ? -20.453 39.438 1.309 1 65.25 215 HIS B C 1
ATOM 5779 O O . HIS B 1 215 ? -20.766 39.625 0.131 1 65.25 215 HIS B O 1
ATOM 5785 N N . PHE B 1 216 ? -19.219 39.469 1.7 1 61.03 216 PHE B N 1
ATOM 5786 C CA . PHE B 1 216 ? -18.156 39.938 0.81 1 61.03 216 PHE B CA 1
ATOM 5787 C C . PHE B 1 216 ? -17.359 38.75 0.28 1 61.03 216 PHE B C 1
ATOM 5789 O O . PHE B 1 216 ? -16.234 38.906 -0.173 1 61.03 216 PHE B O 1
ATOM 5796 N N . TYR B 1 217 ? -17.906 37.625 0.35 1 72.31 217 TYR B N 1
ATOM 5797 C CA . TYR B 1 217 ? -17.234 36.438 -0.17 1 72.31 217 TYR B CA 1
ATOM 5798 C C . TYR B 1 217 ? -17.188 36.469 -1.692 1 72.31 217 TYR B C 1
ATOM 5800 O O . TYR B 1 217 ? -18.234 36.594 -2.346 1 72.31 217 TYR B O 1
ATOM 5808 N N . LYS B 1 218 ? -15.938 36.5 -2.326 1 65.69 218 LYS B N 1
ATOM 5809 C CA . LYS B 1 218 ? -15.766 36.594 -3.771 1 65.69 218 LYS B CA 1
ATOM 5810 C C . LYS B 1 218 ? -15.375 35.25 -4.367 1 65.69 218 LYS B C 1
ATOM 5812 O O . LYS B 1 218 ? -15.188 35.125 -5.578 1 65.69 218 LYS B O 1
ATOM 5817 N N . GLY B 1 219 ? -15.359 34.188 -3.684 1 74.62 219 GLY B N 1
ATOM 5818 C CA . GLY B 1 219 ? -14.953 32.906 -4.184 1 74.62 219 GLY B CA 1
ATOM 5819 C C . GLY B 1 219 ? -16.094 32.125 -4.832 1 74.62 219 GLY B C 1
ATOM 5820 O O . GLY B 1 219 ? -17.125 32.719 -5.164 1 74.62 219 GLY B O 1
ATOM 5821 N N . PRO B 1 220 ? -15.82 30.906 -5.254 1 84.38 220 PRO B N 1
ATOM 5822 C CA . PRO B 1 220 ? -16.891 30.047 -5.797 1 84.38 220 PRO B CA 1
ATOM 5823 C C . PRO B 1 220 ? -18.078 29.938 -4.859 1 84.38 220 PRO B C 1
ATOM 5825 O O . PRO B 1 220 ? -17.953 30.141 -3.652 1 84.38 220 PRO B O 1
ATOM 5828 N N . PRO B 1 221 ? -19.188 29.641 -5.445 1 88.75 221 PRO B N 1
ATOM 5829 C CA . PRO B 1 221 ? -20.375 29.516 -4.609 1 88.75 221 PRO B CA 1
ATOM 5830 C C . PRO B 1 221 ? -20.219 28.469 -3.5 1 88.75 221 PRO B C 1
ATOM 5832 O O . PRO B 1 221 ? -19.578 27.438 -3.709 1 88.75 221 PRO B O 1
ATOM 5835 N N . PRO B 1 222 ? -20.766 28.797 -2.375 1 90.88 222 PRO B N 1
ATOM 5836 C CA . PRO B 1 222 ? -20.703 27.828 -1.277 1 90.88 222 PRO B CA 1
ATOM 5837 C C . PRO B 1 222 ? -21.281 26.469 -1.652 1 90.88 222 PRO B C 1
ATOM 5839 O O . PRO B 1 222 ? -22.219 26.391 -2.455 1 90.88 222 PRO B O 1
ATOM 5842 N N . PRO B 1 223 ? -20.703 25.453 -1.139 1 93.19 223 PRO B N 1
ATOM 5843 C CA . PRO B 1 223 ? -21.141 24.109 -1.503 1 93.19 223 PRO B CA 1
ATOM 5844 C C . PRO B 1 223 ? -22.516 23.75 -0.925 1 93.19 223 PRO B C 1
ATOM 5846 O O . PRO B 1 223 ? -22.859 24.219 0.16 1 93.19 223 PRO B O 1
ATOM 5849 N N . VAL B 1 224 ? -23.25 22.984 -1.688 1 93.88 224 VAL B N 1
ATOM 5850 C CA . VAL B 1 224 ? -24.469 22.359 -1.183 1 93.88 224 VAL B CA 1
ATOM 5851 C C . VAL B 1 224 ? -24.156 20.984 -0.614 1 93.88 224 VAL B C 1
ATOM 5853 O O . VAL B 1 224 ? -23.766 20.078 -1.352 1 93.88 224 VAL B O 1
ATOM 5856 N N . LEU B 1 225 ? -24.297 20.906 0.667 1 95.88 225 LEU B N 1
ATOM 5857 C CA . LEU B 1 225 ? -23.938 19.656 1.335 1 95.88 225 LEU B CA 1
ATOM 5858 C C . LEU B 1 225 ? -25.078 18.672 1.294 1 95.88 225 LEU B C 1
ATOM 5860 O O . LEU B 1 225 ? -26.203 18.984 1.717 1 95.88 225 LEU B O 1
ATOM 5864 N N . THR B 1 226 ? -24.844 17.516 0.775 1 96.38 226 THR B N 1
ATOM 5865 C CA . THR B 1 226 ? -25.875 16.5 0.655 1 96.38 226 THR B CA 1
ATOM 5866 C C . THR B 1 226 ? -25.641 15.375 1.666 1 96.38 226 THR B C 1
ATOM 5868 O O . THR B 1 226 ? -26.594 14.789 2.18 1 96.38 226 THR B O 1
ATOM 5871 N N . ASN B 1 227 ? -24.422 15.094 1.965 1 97.44 227 ASN B N 1
ATOM 5872 C CA . ASN B 1 227 ? -24.109 13.93 2.789 1 97.44 227 ASN B CA 1
ATOM 5873 C C . ASN B 1 227 ? -23.453 14.336 4.102 1 97.44 227 ASN B C 1
ATOM 5875 O O . ASN B 1 227 ? -23.234 13.492 4.977 1 97.44 227 ASN B O 1
ATOM 5879 N N . ILE B 1 228 ? -23.156 15.609 4.234 1 96.94 228 ILE B N 1
ATOM 5880 C CA . ILE B 1 228 ? -22.562 16.094 5.473 1 96.94 228 ILE B CA 1
ATOM 5881 C C . ILE B 1 228 ? -23.547 17 6.203 1 96.94 228 ILE B C 1
ATOM 5883 O O . ILE B 1 228 ? -24.109 17.922 5.598 1 96.94 228 ILE B O 1
ATOM 5887 N N . THR B 1 229 ? -23.781 16.672 7.418 1 96.5 229 THR B N 1
ATOM 5888 C CA . THR B 1 229 ? -24.547 17.547 8.297 1 96.5 229 THR B CA 1
ATOM 5889 C C . THR B 1 229 ? -23.609 18.375 9.172 1 96.5 229 THR B C 1
ATOM 5891 O O . THR B 1 229 ? -22.766 17.828 9.891 1 96.5 229 THR B O 1
ATOM 5894 N N . LEU B 1 230 ? -23.766 19.672 9.102 1 95.31 230 LEU B N 1
ATOM 5895 C CA . LEU B 1 230 ? -22.906 20.578 9.859 1 95.31 230 LEU B CA 1
ATOM 5896 C C . LEU B 1 230 ? -23.547 20.953 11.195 1 95.31 230 LEU B C 1
ATOM 5898 O O . LEU B 1 230 ? -24.719 21.312 11.234 1 95.31 230 LEU B O 1
ATOM 5902 N N . ILE B 1 231 ? -22.797 20.766 12.266 1 92.12 231 ILE B N 1
ATOM 5903 C CA . ILE B 1 231 ? -23.203 21.219 13.586 1 92.12 231 ILE B CA 1
ATOM 5904 C C . ILE B 1 231 ? -22.188 22.219 14.141 1 92.12 231 ILE B C 1
ATOM 5906 O O . ILE B 1 231 ? -20.984 21.891 14.219 1 92.12 231 ILE B O 1
ATOM 5910 N N . PHE B 1 232 ? -22.609 23.359 14.453 1 88 232 PHE B N 1
ATOM 5911 C CA . PHE B 1 232 ? -21.719 24.391 15 1 88 232 PHE B CA 1
ATOM 5912 C C . PHE B 1 232 ? -21.859 24.469 16.516 1 88 232 PHE B C 1
ATOM 5914 O O . PHE B 1 232 ? -22.969 24.469 17.031 1 88 232 PHE B O 1
ATOM 5921 N N . LEU B 1 233 ? -20.734 24.484 17.156 1 83.38 233 LEU B N 1
ATOM 5922 C CA . LEU B 1 233 ? -20.734 24.734 18.594 1 83.38 233 LEU B CA 1
ATOM 5923 C C . LEU B 1 233 ? -21 26.203 18.891 1 83.38 233 LEU B C 1
ATOM 5925 O O . LEU B 1 233 ? -20.391 27.078 18.266 1 83.38 233 LEU B O 1
ATOM 5929 N N . PRO B 1 234 ? -21.938 26.344 19.719 1 74.56 234 PRO B N 1
ATOM 5930 C CA . PRO B 1 234 ? -22.219 27.75 20.031 1 74.56 234 PRO B CA 1
ATOM 5931 C C . PRO B 1 234 ? -21 28.484 20.562 1 74.56 234 PRO B C 1
ATOM 5933 O O . PRO B 1 234 ? -20.188 27.922 21.281 1 74.56 234 PRO B O 1
ATOM 5936 N N . SER B 1 235 ? -20.875 29.703 20.234 1 69.06 235 SER B N 1
ATOM 5937 C CA . SER B 1 235 ? -19.703 30.516 20.531 1 69.06 235 SER B CA 1
ATOM 5938 C C . SER B 1 235 ? -19.594 30.781 22.031 1 69.06 235 SER B C 1
ATOM 5940 O O . SER B 1 235 ? -18.5 31.078 22.547 1 69.06 235 SER B O 1
ATOM 5942 N N . ASN B 1 236 ? -20.75 30.625 22.766 1 67.62 236 ASN B N 1
ATOM 5943 C CA . ASN B 1 236 ? -20.766 30.922 24.188 1 67.62 236 ASN B CA 1
ATOM 5944 C C . ASN B 1 236 ? -20.422 29.703 25.016 1 67.62 236 ASN B C 1
ATOM 5946 O O . ASN B 1 236 ? -20.453 29.75 26.25 1 67.62 236 ASN B O 1
ATOM 5950 N N . LEU B 1 237 ? -20.125 28.719 24.344 1 72.5 237 LEU B N 1
ATOM 5951 C CA . LEU B 1 237 ? -19.75 27.5 25.062 1 72.5 237 LEU B CA 1
ATOM 5952 C C . LEU B 1 237 ? -18.234 27.359 25.141 1 72.5 237 LEU B C 1
ATOM 5954 O O . LEU B 1 237 ? -17.516 27.859 24.266 1 72.5 237 LEU B O 1
ATOM 5958 N N . PRO B 1 238 ? -17.797 26.781 26.25 1 67.94 238 PRO B N 1
ATOM 5959 C CA . PRO B 1 238 ? -16.359 26.594 26.422 1 67.94 238 PRO B CA 1
ATOM 5960 C C . PRO B 1 238 ? -15.758 25.703 25.328 1 67.94 238 PRO B C 1
ATOM 5962 O O . PRO B 1 238 ? -16.422 24.828 24.797 1 67.94 238 PRO B O 1
ATOM 5965 N N . MET B 1 239 ? -14.547 26 25.031 1 70.38 239 MET B N 1
ATOM 5966 C CA . MET B 1 239 ? -13.797 25.25 24.047 1 70.38 239 MET B CA 1
ATOM 5967 C C . MET B 1 239 ? -13.648 23.797 24.469 1 70.38 239 MET B C 1
ATOM 5969 O O . MET B 1 239 ? -13.359 22.922 23.656 1 70.38 239 MET B O 1
ATOM 5973 N N . SER B 1 240 ? -13.969 23.562 25.719 1 74.88 240 SER B N 1
ATOM 5974 C CA . SER B 1 240 ? -13.828 22.219 26.266 1 74.88 240 SER B CA 1
ATOM 5975 C C . SER B 1 240 ? -14.836 21.25 25.656 1 74.88 240 SER B C 1
ATOM 5977 O O . SER B 1 240 ? -14.672 20.031 25.75 1 74.88 240 SER B O 1
ATOM 5979 N N . LEU B 1 241 ? -15.734 21.812 25 1 81.56 241 LEU B N 1
ATOM 5980 C CA . LEU B 1 241 ? -16.734 20.938 24.375 1 81.56 241 LEU B CA 1
ATOM 5981 C C . LEU B 1 241 ? -16.234 20.406 23.031 1 81.56 241 LEU B C 1
ATOM 5983 O O . LEU B 1 241 ? -16.797 19.438 22.516 1 81.56 241 LEU B O 1
ATOM 5987 N N . GLN B 1 242 ? -15.172 21.016 22.531 1 87.19 242 GLN B N 1
ATOM 5988 C CA . GLN B 1 242 ? -14.609 20.578 21.25 1 87.19 242 GLN B CA 1
ATOM 5989 C C . GLN B 1 242 ? -13.578 19.469 21.453 1 87.19 242 GLN B C 1
ATOM 5991 O O . GLN B 1 242 ? -12.562 19.688 22.125 1 87.19 242 GLN B O 1
ATOM 5996 N N . PRO B 1 243 ? -13.828 18.344 20.875 1 92.25 243 PRO B N 1
ATOM 5997 C CA . PRO B 1 243 ? -12.93 17.203 21.078 1 92.25 243 PRO B CA 1
ATOM 5998 C C . PRO B 1 243 ? -11.484 17.516 20.734 1 92.25 243 PRO B C 1
ATOM 6000 O O . PRO B 1 243 ? -10.562 17.141 21.469 1 92.25 243 PRO B O 1
ATOM 6003 N N . LEU B 1 244 ? -11.188 18.203 19.625 1 93.5 244 LEU B N 1
ATOM 6004 C CA . LEU B 1 244 ? -9.828 18.5 19.188 1 93.5 244 LEU B CA 1
ATOM 6005 C C . LEU B 1 244 ? -9.102 19.344 20.219 1 93.5 244 LEU B C 1
ATOM 6007 O O . LEU B 1 244 ? -7.883 19.219 20.391 1 93.5 244 LEU B O 1
ATOM 6011 N N . ASP B 1 245 ? -9.859 20.125 20.969 1 87.94 245 ASP B N 1
ATOM 6012 C CA . ASP B 1 245 ? -9.266 21.016 21.969 1 87.94 245 ASP B CA 1
ATOM 6013 C C . ASP B 1 245 ? -9.148 20.312 23.328 1 87.94 245 ASP B C 1
ATOM 6015 O O . ASP B 1 245 ? -8.617 20.891 24.281 1 87.94 245 ASP B O 1
ATOM 6019 N N . GLN B 1 246 ? -9.625 19.125 23.406 1 89.12 246 GLN B N 1
ATOM 6020 C CA . GLN B 1 246 ? -9.562 18.375 24.656 1 89.12 246 GLN B CA 1
ATOM 6021 C C . GLN B 1 246 ? -8.242 17.625 24.781 1 89.12 246 GLN B C 1
ATOM 6023 O O . GLN B 1 246 ? -8.023 16.891 25.75 1 89.12 246 GLN B O 1
ATOM 6028 N N . GLY B 1 247 ? -7.41 17.828 23.797 1 91.19 247 GLY B N 1
ATOM 6029 C CA . GLY B 1 247 ? -6.117 17.188 23.938 1 91.19 247 GLY B CA 1
ATOM 6030 C C . GLY B 1 247 ? -5.516 16.766 22.609 1 91.19 247 GLY B C 1
ATOM 6031 O O . GLY B 1 247 ? -4.297 16.594 22.5 1 91.19 247 GLY B O 1
ATOM 6032 N N . ILE B 1 248 ? -6.34 16.578 21.609 1 94.12 248 ILE B N 1
ATOM 6033 C CA . ILE B 1 248 ? -5.855 16.078 20.344 1 94.12 248 ILE B CA 1
ATOM 6034 C C . ILE B 1 248 ? -4.859 17.062 19.734 1 94.12 248 ILE B C 1
ATOM 6036 O O . ILE B 1 248 ? -3.764 16.688 19.328 1 94.12 248 ILE B O 1
ATOM 6040 N N . ILE B 1 249 ? -5.211 18.328 19.734 1 92.44 249 ILE B N 1
ATOM 6041 C CA . ILE B 1 249 ? -4.332 19.344 19.172 1 92.44 249 ILE B CA 1
ATOM 6042 C C . ILE B 1 249 ? -3.047 19.422 20 1 92.44 249 ILE B C 1
ATOM 6044 O O . ILE B 1 249 ? -1.95 19.516 19.438 1 92.44 249 ILE B O 1
ATOM 6048 N N . ALA B 1 250 ? -3.209 19.344 21.297 1 91.19 250 ALA B N 1
ATOM 6049 C CA . ALA B 1 250 ? -2.041 19.391 22.172 1 91.19 250 ALA B CA 1
ATOM 6050 C C . ALA B 1 250 ? -1.128 18.188 21.906 1 91.19 250 ALA B C 1
ATOM 6052 O O . ALA B 1 250 ? 0.098 18.328 21.906 1 91.19 250 ALA B O 1
ATOM 6053 N N . CYS B 1 251 ? -1.704 17.062 21.734 1 93.38 251 CYS B N 1
ATOM 6054 C CA . CYS B 1 251 ? -0.935 15.867 21.422 1 93.38 251 CYS B CA 1
ATOM 6055 C C . CYS B 1 251 ? -0.204 16.031 20.094 1 93.38 251 CYS B C 1
ATOM 6057 O O . CYS B 1 251 ? 0.955 15.625 19.969 1 93.38 251 CYS B O 1
ATOM 6059 N N . PHE B 1 252 ? -0.889 16.547 19.156 1 95.06 252 PHE B N 1
ATOM 6060 C CA . PHE B 1 252 ? -0.299 16.766 17.828 1 95.06 252 PHE B CA 1
ATOM 6061 C C . PHE B 1 252 ? 0.913 17.672 17.922 1 95.06 252 PHE B C 1
ATOM 6063 O O . PHE B 1 252 ? 1.982 17.359 17.406 1 95.06 252 PHE B O 1
ATOM 6070 N N . LYS B 1 253 ? 0.753 18.781 18.609 1 91.69 253 LYS B N 1
ATOM 6071 C CA . LYS B 1 253 ? 1.852 19.734 18.766 1 91.69 253 LYS B CA 1
ATOM 6072 C C . LYS B 1 253 ? 3.025 19.094 19.5 1 91.69 253 LYS B C 1
ATOM 6074 O O . LYS B 1 253 ? 4.184 19.297 19.125 1 91.69 253 LYS B O 1
ATOM 6079 N N . ALA B 1 254 ? 2.697 18.406 20.547 1 92.31 254 ALA B N 1
ATOM 6080 C CA . ALA B 1 254 ? 3.734 17.719 21.312 1 92.31 254 ALA B CA 1
ATOM 6081 C C . ALA B 1 254 ? 4.508 16.734 20.453 1 92.31 254 ALA B C 1
ATOM 6083 O O . ALA B 1 254 ? 5.738 16.672 20.516 1 92.31 254 ALA B O 1
ATOM 6084 N N . THR B 1 255 ? 3.74 15.992 19.688 1 93.06 255 THR B N 1
ATOM 6085 C CA . THR B 1 255 ? 4.363 14.992 18.828 1 93.06 255 THR B CA 1
ATOM 6086 C C . THR B 1 255 ? 5.242 15.664 17.781 1 93.06 255 THR B C 1
ATOM 6088 O O . THR B 1 255 ? 6.355 15.203 17.516 1 93.06 255 THR B O 1
ATOM 6091 N N . TYR B 1 256 ? 4.75 16.688 17.172 1 92.88 256 TYR B N 1
ATOM 6092 C CA . TYR B 1 256 ? 5.52 17.406 16.156 1 92.88 256 TYR B CA 1
ATOM 6093 C C . TYR B 1 256 ? 6.824 17.938 16.75 1 92.88 256 TYR B C 1
ATOM 6095 O O . TYR B 1 256 ? 7.887 17.797 16.141 1 92.88 256 TYR B O 1
ATOM 6103 N N . ARG B 1 257 ? 6.738 18.578 17.906 1 91.44 257 ARG B N 1
ATOM 6104 C CA . ARG B 1 257 ? 7.922 19.156 18.547 1 91.44 257 ARG B CA 1
ATOM 6105 C C . ARG B 1 257 ? 8.961 18.078 18.828 1 91.44 257 ARG B C 1
ATOM 6107 O O . ARG B 1 257 ? 10.148 18.266 18.578 1 91.44 257 ARG B O 1
ATOM 6114 N N . ARG B 1 258 ? 8.477 17.078 19.375 1 92 258 ARG B N 1
ATOM 6115 C CA . ARG B 1 258 ? 9.375 15.969 19.656 1 92 258 ARG B CA 1
ATOM 6116 C C . ARG B 1 258 ? 10.039 15.453 18.391 1 92 258 ARG B C 1
ATOM 6118 O O . ARG B 1 258 ? 11.25 15.25 18.359 1 92 258 ARG B O 1
ATOM 6125 N N . MET B 1 259 ? 9.227 15.227 17.344 1 90.69 259 MET B N 1
ATOM 6126 C CA . MET B 1 259 ? 9.742 14.695 16.094 1 90.69 259 MET B CA 1
ATOM 6127 C C . MET B 1 259 ? 10.758 15.656 15.477 1 90.69 259 MET B C 1
ATOM 6129 O O . MET B 1 259 ? 11.758 15.227 14.898 1 90.69 259 MET B O 1
ATOM 6133 N N . TYR B 1 260 ? 10.477 16.906 15.594 1 89.94 260 TYR B N 1
ATOM 6134 C CA . TYR B 1 260 ? 11.375 17.922 15.047 1 89.94 260 TYR B CA 1
ATOM 6135 C C . TYR B 1 260 ? 12.75 17.844 15.703 1 89.94 260 TYR B C 1
ATOM 6137 O O . TYR B 1 260 ? 13.766 17.781 15.016 1 89.94 260 TYR B O 1
ATOM 6145 N N . VAL B 1 261 ? 12.797 17.797 17 1 90.38 261 VAL B N 1
ATOM 6146 C CA . VAL B 1 261 ? 14.055 17.766 17.734 1 90.38 261 VAL B CA 1
ATOM 6147 C C . VAL B 1 261 ? 14.742 16.422 17.516 1 90.38 261 VAL B C 1
ATOM 6149 O O . VAL B 1 261 ? 15.969 16.359 17.391 1 90.38 261 VAL B O 1
ATOM 6152 N N . GLN B 1 262 ? 13.945 15.461 17.547 1 89.62 262 GLN B N 1
ATOM 6153 C CA . GLN B 1 262 ? 14.492 14.125 17.344 1 89.62 262 GLN B CA 1
ATOM 6154 C C . GLN B 1 262 ? 15.148 14.008 15.969 1 89.62 262 GLN B C 1
ATOM 6156 O O . GLN B 1 262 ? 16.156 13.312 15.812 1 89.62 262 GLN B O 1
ATOM 6161 N N . ALA B 1 263 ? 14.539 14.57 14.977 1 87.25 263 ALA B N 1
ATOM 6162 C CA . ALA B 1 263 ? 15.117 14.562 13.633 1 87.25 263 ALA B CA 1
ATOM 6163 C C . ALA B 1 263 ? 16.5 15.211 13.625 1 87.25 263 ALA B C 1
ATOM 6165 O O . ALA B 1 263 ? 17.422 14.711 12.984 1 87.25 263 ALA B O 1
ATOM 6166 N N . LEU B 1 264 ? 16.656 16.281 14.328 1 86.44 264 LEU B N 1
ATOM 6167 C CA . LEU B 1 264 ? 17.938 16.969 14.422 1 86.44 264 LEU B CA 1
ATOM 6168 C C . LEU B 1 264 ? 18.969 16.109 15.156 1 86.44 264 LEU B C 1
ATOM 6170 O O . LEU B 1 264 ? 20.125 16.031 14.75 1 86.44 264 LEU B O 1
ATOM 6174 N N . ALA B 1 265 ? 18.5 15.508 16.219 1 84.94 265 ALA B N 1
ATOM 6175 C CA . ALA B 1 265 ? 19.375 14.625 16.984 1 84.94 265 ALA B CA 1
ATOM 6176 C C . ALA B 1 265 ? 19.828 13.445 16.125 1 84.94 265 ALA B C 1
ATOM 6178 O O . ALA B 1 265 ? 21.016 13.078 16.156 1 84.94 265 ALA B O 1
ATOM 6179 N N . LEU B 1 266 ? 18.891 12.891 15.484 1 82.31 266 LEU B N 1
ATOM 6180 C CA . LEU B 1 266 ? 19.188 11.75 14.633 1 82.31 266 LEU B CA 1
ATOM 6181 C C . LEU B 1 266 ? 20.156 12.148 13.523 1 82.31 266 LEU B C 1
ATOM 6183 O O . LEU B 1 266 ? 21.047 11.375 13.164 1 82.31 266 LEU B O 1
ATOM 6187 N N . HIS B 1 267 ? 19.922 13.273 12.945 1 81.44 267 HIS B N 1
ATOM 6188 C CA . HIS B 1 267 ? 20.828 13.773 11.914 1 81.44 267 HIS B CA 1
ATOM 6189 C C . HIS B 1 267 ? 22.266 13.836 12.422 1 81.44 267 HIS B C 1
ATOM 6191 O O . HIS B 1 267 ? 23.188 13.414 11.727 1 81.44 267 HIS B O 1
ATOM 6197 N N . ARG B 1 268 ? 22.422 14.32 13.539 1 80.25 268 ARG B N 1
ATOM 6198 C CA . ARG B 1 268 ? 23.75 14.43 14.141 1 80.25 268 ARG B CA 1
ATOM 6199 C C . ARG B 1 268 ? 24.359 13.055 14.383 1 80.25 268 ARG B C 1
ATOM 6201 O O . ARG B 1 268 ? 25.531 12.828 14.102 1 80.25 268 ARG B O 1
ATOM 6208 N N . THR B 1 269 ? 23.594 12.211 14.883 1 78.69 269 THR B N 1
ATOM 6209 C CA . THR B 1 269 ? 24.062 10.867 15.219 1 78.69 269 THR B CA 1
ATOM 6210 C C . THR B 1 269 ? 24.453 10.102 13.961 1 78.69 269 THR B C 1
ATOM 6212 O O . THR B 1 269 ? 25.453 9.391 13.953 1 78.69 269 THR B O 1
ATOM 6215 N N . LEU B 1 270 ? 23.703 10.273 12.969 1 76.31 270 LEU B N 1
ATOM 6216 C CA . LEU B 1 270 ? 23.875 9.445 11.781 1 76.31 270 LEU B CA 1
ATOM 6217 C C . LEU B 1 270 ? 24.922 10.055 10.852 1 76.31 270 LEU B C 1
ATOM 6219 O O . LEU B 1 270 ? 25.641 9.328 10.156 1 76.31 270 LEU B O 1
ATOM 6223 N N . THR B 1 271 ? 24.984 11.367 10.75 1 77.31 271 THR B N 1
ATOM 6224 C CA . THR B 1 271 ? 25.891 12.008 9.797 1 77.31 271 THR B CA 1
ATOM 6225 C C . THR B 1 271 ? 27.109 12.57 10.508 1 77.31 271 THR B C 1
ATOM 6227 O O . THR B 1 271 ? 28.125 12.852 9.867 1 77.31 271 THR B O 1
ATOM 6230 N N . GLY B 1 272 ? 27.078 12.758 11.75 1 76.25 272 GLY B N 1
ATOM 6231 C CA . GLY B 1 272 ? 28.172 13.359 12.5 1 76.25 272 GLY B CA 1
ATOM 6232 C C . GLY B 1 272 ? 28.203 14.875 12.406 1 76.25 272 GLY B C 1
ATOM 6233 O O . GLY B 1 272 ? 28.984 15.531 13.094 1 76.25 272 GLY B O 1
ATOM 6234 N N . ALA B 1 273 ? 27.312 15.414 11.562 1 76.94 273 ALA B N 1
ATOM 6235 C CA . ALA B 1 273 ? 27.266 16.859 11.383 1 76.94 273 ALA B CA 1
ATOM 6236 C C . ALA B 1 273 ? 26 17.453 11.984 1 76.94 273 ALA B C 1
ATOM 6238 O O . ALA B 1 273 ? 24.922 16.844 11.906 1 76.94 273 ALA B O 1
ATOM 6239 N N . GLY B 1 274 ? 26.172 18.547 12.648 1 75.81 274 GLY B N 1
ATOM 6240 C CA . GLY B 1 274 ? 25.016 19.219 13.211 1 75.81 274 GLY B CA 1
ATOM 6241 C C . GLY B 1 274 ? 24.266 20.062 12.195 1 75.81 274 GLY B C 1
ATOM 6242 O O . GLY B 1 274 ? 24.844 20.531 11.219 1 75.81 274 GLY B O 1
ATOM 6243 N N . ARG B 1 275 ? 22.938 20.047 12.383 1 77.69 275 ARG B N 1
ATOM 6244 C CA . ARG B 1 275 ? 22.062 20.906 11.602 1 77.69 275 ARG B CA 1
ATOM 6245 C C . ARG B 1 275 ? 21.234 21.812 12.516 1 77.69 275 ARG B C 1
ATOM 6247 O O . ARG B 1 275 ? 20.766 21.375 13.578 1 77.69 275 ARG B O 1
ATOM 6254 N N . SER B 1 276 ? 21.156 23.031 12.07 1 75.94 276 SER B N 1
ATOM 6255 C CA . SER B 1 276 ? 20.484 23.984 12.953 1 75.94 276 SER B CA 1
ATOM 6256 C C . SER B 1 276 ? 18.984 23.969 12.742 1 75.94 276 SER B C 1
ATOM 6258 O O . SER B 1 276 ? 18.203 24.234 13.672 1 75.94 276 SER B O 1
ATOM 6260 N N . LYS B 1 277 ? 18.562 23.75 11.445 1 81.31 277 LYS B N 1
ATOM 6261 C CA . LYS B 1 277 ? 17.125 23.797 11.156 1 81.31 277 LYS B CA 1
ATOM 6262 C C . LYS B 1 277 ? 16.766 22.828 10.031 1 81.31 277 LYS B C 1
ATOM 6264 O O . LYS B 1 277 ? 17.609 22.484 9.211 1 81.31 277 LYS B O 1
ATOM 6269 N N . LEU B 1 278 ? 15.578 22.422 10.156 1 83.06 278 LEU B N 1
ATOM 6270 C CA . LEU B 1 278 ? 15.047 21.578 9.086 1 83.06 278 LEU B CA 1
ATOM 6271 C C . LEU B 1 278 ? 14.438 22.438 7.98 1 83.06 278 LEU B C 1
ATOM 6273 O O . LEU B 1 278 ? 14.047 23.578 8.219 1 83.06 278 LEU B O 1
ATOM 6277 N N . THR B 1 279 ? 14.359 21.922 6.781 1 82.31 279 THR B N 1
ATOM 6278 C CA . THR B 1 279 ? 13.75 22.625 5.656 1 82.31 279 THR B CA 1
ATOM 6279 C C . THR B 1 279 ? 12.227 22.609 5.766 1 82.31 279 THR B C 1
ATOM 6281 O O . THR B 1 279 ? 11.672 21.828 6.543 1 82.31 279 THR B O 1
ATOM 6284 N N . HIS B 1 280 ? 11.57 23.469 5.043 1 85.75 280 HIS B N 1
ATOM 6285 C CA . HIS B 1 280 ? 10.109 23.5 5.004 1 85.75 280 HIS B CA 1
ATOM 6286 C C . HIS B 1 280 ? 9.547 22.141 4.594 1 85.75 280 HIS B C 1
ATOM 6288 O O . HIS B 1 280 ? 8.555 21.688 5.16 1 85.75 280 HIS B O 1
ATOM 6294 N N . LEU B 1 281 ? 10.156 21.594 3.596 1 86.38 281 LEU B N 1
ATOM 6295 C CA . LEU B 1 281 ? 9.703 20.297 3.084 1 86.38 281 LEU B CA 1
ATOM 6296 C C . LEU B 1 281 ? 9.773 19.234 4.168 1 86.38 281 LEU B C 1
ATOM 6298 O O . LEU B 1 281 ? 8.844 18.438 4.32 1 86.38 281 LEU B O 1
ATOM 6302 N N . GLU B 1 282 ? 10.852 19.203 4.918 1 85.56 282 GLU B N 1
ATOM 6303 C CA . GLU B 1 282 ? 11 18.25 6.012 1 85.56 282 GLU B CA 1
ATOM 6304 C C . GLU B 1 282 ? 9.953 18.469 7.094 1 85.56 282 GLU B C 1
ATOM 6306 O O . GLU B 1 282 ? 9.398 17.516 7.641 1 85.56 282 GLU B O 1
ATOM 6311 N N . CYS B 1 283 ? 9.703 19.688 7.363 1 88.75 283 CYS B N 1
ATOM 6312 C CA . CYS B 1 283 ? 8.703 20.016 8.367 1 88.75 283 CYS B CA 1
ATOM 6313 C C . CYS B 1 283 ? 7.316 19.547 7.934 1 88.75 283 CYS B C 1
ATOM 6315 O O . CYS B 1 283 ? 6.543 19.047 8.75 1 88.75 283 CYS B O 1
ATOM 6317 N N . ILE B 1 284 ? 7.039 19.766 6.656 1 90.12 284 ILE B N 1
ATOM 6318 C CA . ILE B 1 284 ? 5.754 19.344 6.113 1 90.12 284 ILE B CA 1
ATOM 6319 C C . ILE B 1 284 ? 5.609 17.828 6.281 1 90.12 284 ILE B C 1
ATOM 6321 O O . ILE B 1 284 ? 4.539 17.344 6.66 1 90.12 284 ILE B O 1
ATOM 6325 N N . GLY B 1 285 ? 6.676 17.141 5.988 1 88.62 285 GLY B N 1
ATOM 6326 C CA . GLY B 1 285 ? 6.66 15.703 6.219 1 88.62 285 GLY B CA 1
ATOM 6327 C C . GLY B 1 285 ? 6.43 15.336 7.668 1 88.62 285 GLY B C 1
ATOM 6328 O O . GLY B 1 285 ? 5.703 14.383 7.965 1 88.62 285 GLY B O 1
ATOM 6329 N N . MET B 1 286 ? 7.004 16.062 8.547 1 90.06 286 MET B N 1
ATOM 6330 C CA . MET B 1 286 ? 6.867 15.797 9.977 1 90.06 286 MET B CA 1
ATOM 6331 C C . MET B 1 286 ? 5.441 16.062 10.445 1 90.06 286 MET B C 1
ATOM 6333 O O . MET B 1 286 ? 4.938 15.383 11.336 1 90.06 286 MET B O 1
ATOM 6337 N N . ILE B 1 287 ? 4.852 17.078 9.875 1 93.44 287 ILE B N 1
ATOM 6338 C CA . ILE B 1 287 ? 3.471 17.406 10.211 1 93.44 287 ILE B CA 1
ATOM 6339 C C . ILE B 1 287 ? 2.566 16.219 9.891 1 93.44 287 ILE B C 1
ATOM 6341 O O . ILE B 1 287 ? 1.754 15.812 10.727 1 93.44 287 ILE B O 1
ATOM 6345 N N . ALA B 1 288 ? 2.758 15.719 8.719 1 92.25 288 ALA B N 1
ATOM 6346 C CA . ALA B 1 288 ? 1.953 14.578 8.297 1 92.25 288 ALA B CA 1
ATOM 6347 C C . ALA B 1 288 ? 2.189 13.375 9.211 1 92.25 288 ALA B C 1
ATOM 6349 O O . ALA B 1 288 ? 1.239 12.711 9.633 1 92.25 288 ALA B O 1
ATOM 6350 N N . SER B 1 289 ? 3.43 13.109 9.562 1 88.88 289 SER B N 1
ATOM 6351 C CA . SER B 1 289 ? 3.785 11.969 10.398 1 88.88 289 SER B CA 1
ATOM 6352 C C . SER B 1 289 ? 3.268 12.141 11.82 1 88.88 289 SER B C 1
ATOM 6354 O O . SER B 1 289 ? 2.809 11.172 12.445 1 88.88 289 SER B O 1
ATOM 6356 N N . ALA B 1 290 ? 3.418 13.312 12.32 1 92.56 290 ALA B N 1
ATOM 6357 C CA . ALA B 1 290 ? 2.951 13.586 13.68 1 92.56 290 ALA B CA 1
ATOM 6358 C C . ALA B 1 290 ? 1.45 13.344 13.805 1 92.56 290 ALA B C 1
ATOM 6360 O O . ALA B 1 290 ? 0.983 12.805 14.805 1 92.56 290 ALA B O 1
ATOM 6361 N N . TRP B 1 291 ? 0.716 13.781 12.797 1 94.31 291 TRP B N 1
ATOM 6362 C CA . TRP B 1 291 ? -0.731 13.594 12.781 1 94.31 291 TRP B CA 1
ATOM 6363 C C . TRP B 1 291 ? -1.088 12.109 12.766 1 94.31 291 TRP B C 1
ATOM 6365 O O . TRP B 1 291 ? -1.975 11.672 13.5 1 94.31 291 TRP B O 1
ATOM 6375 N N . GLN B 1 292 ? -0.343 11.344 12.016 1 88.5 292 GLN B N 1
ATOM 6376 C CA . GLN B 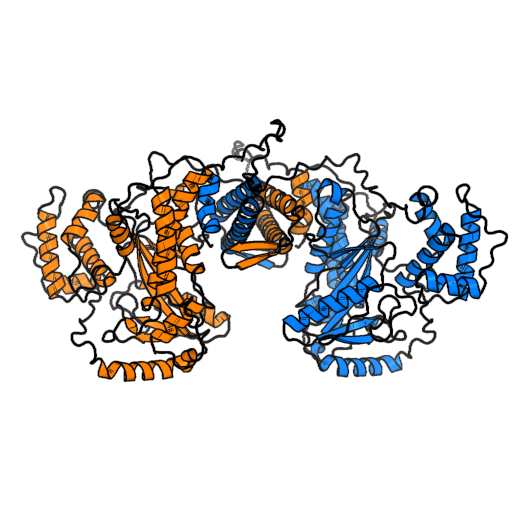1 292 ? -0.616 9.914 11.891 1 88.5 292 GLN B CA 1
ATOM 6377 C C . GLN B 1 292 ? -0.195 9.156 13.148 1 88.5 292 GLN B C 1
ATOM 6379 O O . GLN B 1 292 ? -0.757 8.109 13.469 1 88.5 292 GLN B O 1
ATOM 6384 N N . ALA B 1 293 ? 0.681 9.727 13.898 1 88 293 ALA B N 1
ATOM 6385 C CA . ALA B 1 293 ? 1.266 9.039 15.047 1 88 293 ALA B CA 1
ATOM 6386 C C . ALA B 1 293 ? 0.305 9.039 16.234 1 88 293 ALA B C 1
ATOM 6388 O O . ALA B 1 293 ? 0.436 8.211 17.141 1 88 293 ALA B O 1
ATOM 6389 N N . ILE B 1 294 ? -0.625 9.922 16.297 1 91.69 294 ILE B N 1
ATOM 6390 C CA . ILE B 1 294 ? -1.559 9.992 17.422 1 91.69 294 ILE B CA 1
ATOM 6391 C C . ILE B 1 294 ? -2.424 8.734 17.453 1 91.69 294 ILE B C 1
ATOM 6393 O O . ILE B 1 294 ? -3.115 8.422 16.469 1 91.69 294 ILE B O 1
ATOM 6397 N N . PRO B 1 295 ? -2.477 8.086 18.547 1 89.62 295 PRO B N 1
ATOM 6398 C CA . PRO B 1 295 ? -3.246 6.848 18.609 1 89.62 295 PRO B CA 1
ATOM 6399 C C . PRO B 1 295 ? -4.754 7.082 18.562 1 89.62 295 PRO B C 1
ATOM 6401 O O . PRO B 1 295 ? -5.254 8.047 19.141 1 89.62 295 PRO B O 1
ATOM 6404 N N . PRO B 1 296 ? -5.488 6.215 17.891 1 91.5 296 PRO B N 1
ATOM 6405 C CA . PRO B 1 296 ? -6.945 6.336 17.844 1 91.5 296 PRO B CA 1
ATOM 6406 C C . PRO B 1 296 ? -7.598 6.309 19.219 1 91.5 296 PRO B C 1
ATOM 6408 O O . PRO B 1 296 ? -8.586 7.012 19.453 1 91.5 296 PRO B O 1
ATOM 6411 N N . ARG B 1 297 ? -7 5.598 20.125 1 90.44 297 ARG B N 1
ATOM 6412 C CA . ARG B 1 297 ? -7.57 5.496 21.469 1 90.44 297 ARG B CA 1
ATOM 6413 C C . ARG B 1 297 ? -7.508 6.836 22.203 1 90.44 297 ARG B C 1
ATOM 6415 O O . ARG B 1 297 ? -8.398 7.16 22.984 1 90.44 297 ARG B O 1
ATOM 6422 N N . THR B 1 298 ? -6.449 7.605 21.922 1 92.75 298 THR B N 1
ATOM 6423 C CA . THR B 1 298 ? -6.34 8.945 22.484 1 92.75 298 THR B CA 1
ATOM 6424 C C . THR B 1 298 ? -7.434 9.859 21.938 1 92.75 298 THR B C 1
ATOM 6426 O O . THR B 1 298 ? -7.996 10.672 22.656 1 92.75 298 THR B O 1
ATOM 6429 N N . ILE B 1 299 ? -7.746 9.68 20.672 1 94.12 299 ILE B N 1
ATOM 6430 C CA . ILE B 1 299 ? -8.789 10.477 20.031 1 94.12 299 ILE B CA 1
ATOM 6431 C C . ILE B 1 299 ? -10.148 10.141 20.641 1 94.12 299 ILE B C 1
ATOM 6433 O O . ILE B 1 299 ? -10.914 11.047 20.984 1 94.12 299 ILE B O 1
ATOM 6437 N N . VAL B 1 300 ? -10.391 8.867 20.859 1 92.88 300 VAL B N 1
ATOM 6438 C CA . VAL B 1 300 ? -11.648 8.43 21.453 1 92.88 300 VAL B CA 1
ATOM 6439 C C . VAL B 1 300 ? -11.789 9.023 22.844 1 92.88 300 VAL B C 1
ATOM 6441 O O . VAL B 1 300 ? -12.867 9.5 23.219 1 92.88 300 VAL B O 1
ATOM 6444 N N . ARG B 1 301 ? -10.703 9.016 23.594 1 90.81 301 ARG B N 1
ATOM 6445 C CA . ARG B 1 301 ? -10.719 9.555 24.953 1 90.81 301 ARG B CA 1
ATOM 6446 C C . ARG B 1 301 ? -11.07 11.039 24.938 1 90.81 301 ARG B C 1
ATOM 6448 O O . ARG B 1 301 ? -11.805 11.516 25.797 1 90.81 301 ARG B O 1
ATOM 6455 N N . CYS B 1 302 ? -10.562 11.773 23.984 1 92.44 302 CYS B N 1
ATOM 6456 C CA . CYS B 1 302 ? -10.828 13.203 23.906 1 92.44 302 CYS B CA 1
ATOM 6457 C C . CYS B 1 302 ? -12.281 13.477 23.547 1 92.44 302 CYS B C 1
ATOM 6459 O O . CYS B 1 302 ? -12.883 14.43 24.062 1 92.44 302 CYS B O 1
ATOM 6461 N N . TRP B 1 303 ? -12.844 12.609 22.734 1 92 303 TRP B N 1
ATOM 6462 C CA . TRP B 1 303 ? -14.266 12.711 22.438 1 92 303 TRP B CA 1
ATOM 6463 C C . TRP B 1 303 ? -15.102 12.391 23.672 1 92 303 TRP B C 1
ATOM 6465 O O . TRP B 1 303 ? -16.125 13.047 23.922 1 92 303 TRP B O 1
ATOM 6475 N N . GLN B 1 304 ? -14.625 11.492 24.484 1 88.88 304 GLN B N 1
ATOM 6476 C CA . GLN B 1 304 ? -15.32 11.133 25.719 1 88.88 304 GLN B CA 1
ATOM 6477 C C . GLN B 1 304 ? -15.289 12.289 26.703 1 88.88 304 GLN B C 1
ATOM 6479 O O . GLN B 1 304 ? -16.312 12.625 27.312 1 88.88 304 GLN B O 1
ATOM 6484 N N . ILE B 1 305 ? -14.156 12.883 26.859 1 87.56 305 ILE B N 1
ATOM 6485 C CA . ILE B 1 305 ? -13.945 13.953 27.828 1 87.56 305 ILE B CA 1
ATOM 6486 C C . ILE B 1 305 ? -14.789 15.164 27.453 1 87.56 305 ILE B C 1
ATOM 6488 O O . ILE B 1 305 ? -15.242 15.906 28.328 1 87.56 305 ILE B O 1
ATOM 6492 N N . SER B 1 306 ? -15.047 15.367 26.156 1 88.44 306 SER B N 1
ATOM 6493 C CA . SER B 1 306 ? -15.828 16.5 25.703 1 88.44 306 SER B CA 1
ATOM 6494 C C . SER B 1 306 ? -17.281 16.406 26.188 1 88.44 306 SER B C 1
ATOM 6496 O O . SER B 1 306 ? -17.984 17.422 26.25 1 88.44 306 SER B O 1
ATOM 6498 N N . GLY B 1 307 ? -17.766 15.188 26.422 1 86.31 307 GLY B N 1
ATOM 6499 C CA . GLY B 1 307 ? -19.078 14.977 27.016 1 86.31 307 GLY B CA 1
ATOM 6500 C C . GLY B 1 307 ? -20.203 15.055 26 1 86.31 307 GLY B C 1
ATOM 6501 O O . GLY B 1 307 ? -21.375 15.125 26.375 1 86.31 307 GLY B O 1
ATOM 6502 N N . ILE B 1 308 ? -19.844 15.094 24.781 1 88.31 308 ILE B N 1
ATOM 6503 C CA . ILE B 1 308 ? -20.875 15.273 23.766 1 88.31 308 ILE B CA 1
ATOM 6504 C C . ILE B 1 308 ? -21.203 13.93 23.125 1 88.31 308 ILE B C 1
ATOM 6506 O O . ILE B 1 308 ? -22 13.867 22.188 1 88.31 308 ILE B O 1
ATOM 6510 N N . CYS B 1 309 ? -20.562 12.875 23.469 1 85.81 309 CYS B N 1
ATOM 6511 C CA . CYS B 1 309 ? -20.828 11.531 22.969 1 85.81 309 CYS B CA 1
ATOM 6512 C C . CYS B 1 309 ? -20.922 10.531 24.125 1 85.81 309 CYS B C 1
ATOM 6514 O O . CYS B 1 309 ? -19.953 9.844 24.422 1 85.81 309 CYS B O 1
ATOM 6516 N N . GLN B 1 310 ? -22.062 10.305 24.656 1 78.88 310 GLN B N 1
ATOM 6517 C CA . GLN B 1 310 ? -22.234 9.461 25.844 1 78.88 310 GLN B CA 1
ATOM 6518 C C . GLN B 1 310 ? -22.141 7.98 25.484 1 78.88 310 GLN B C 1
ATOM 6520 O O . GLN B 1 310 ? -21.766 7.156 26.312 1 78.88 310 GLN B O 1
ATOM 6525 N N . ASP B 1 311 ? -22.406 7.734 24.266 1 81.88 311 ASP B N 1
ATOM 6526 C CA . ASP B 1 311 ? -22.391 6.34 23.828 1 81.88 311 ASP B CA 1
ATOM 6527 C C . ASP B 1 311 ? -20.953 5.812 23.75 1 81.88 311 ASP B C 1
ATOM 6529 O O . ASP B 1 311 ? -20.734 4.598 23.797 1 81.88 311 ASP B O 1
ATOM 6533 N N . LEU B 1 312 ? -19.984 6.703 23.641 1 80.69 312 LEU B N 1
ATOM 6534 C CA . LEU B 1 312 ? -18.594 6.285 23.562 1 80.69 312 LEU B CA 1
ATOM 6535 C C . LEU B 1 312 ? -18.016 6.055 24.953 1 80.69 312 LEU B C 1
ATOM 6537 O O . LEU B 1 312 ? -16.906 5.516 25.094 1 80.69 312 LEU B O 1
ATOM 6541 N N . MET B 1 313 ? -18.625 6.477 25.938 1 70.62 313 MET B N 1
ATOM 6542 C CA . MET B 1 313 ? -18.156 6.402 27.328 1 70.62 313 MET B CA 1
ATOM 6543 C C . MET B 1 313 ? -18.016 4.953 27.766 1 70.62 313 MET B C 1
ATOM 6545 O O . MET B 1 313 ? -17.234 4.652 28.672 1 70.62 313 MET B O 1
ATOM 6549 N N . ARG B 1 314 ? -18.594 4.152 27.047 1 64.06 314 ARG B N 1
ATOM 6550 C CA . ARG B 1 314 ? -18.594 2.76 27.484 1 64.06 314 ARG B CA 1
ATOM 6551 C C . ARG B 1 314 ? -17.25 2.096 27.156 1 64.06 314 ARG B C 1
ATOM 6553 O O . ARG B 1 314 ? -16.906 1.07 27.75 1 64.06 314 ARG B O 1
ATOM 6560 N N . GLU B 1 315 ? -16.484 2.795 26.484 1 64 315 GLU B N 1
ATOM 6561 C CA . GLU B 1 315 ? -15.219 2.176 26.109 1 64 315 GLU B CA 1
ATOM 6562 C C . GLU B 1 315 ? -14.133 2.508 27.125 1 64 315 GLU B C 1
ATOM 6564 O O . GLU B 1 315 ? -13.891 3.68 27.422 1 64 315 GLU B O 1
ATOM 6569 N N . GLU B 1 316 ? -13.789 1.572 27.938 1 67.06 316 GLU B N 1
ATOM 6570 C CA . GLU B 1 316 ? -12.703 1.769 28.906 1 67.06 316 GLU B CA 1
ATOM 6571 C C . GLU B 1 316 ? -11.383 2.049 28.188 1 67.06 316 GLU B C 1
ATOM 6573 O O . GLU B 1 316 ? -10.945 1.26 27.344 1 67.06 316 GLU B O 1
ATOM 6578 N N . VAL B 1 317 ? -11.07 3.342 28.297 1 65.69 317 VAL B N 1
ATOM 6579 C CA . VAL B 1 317 ? -9.781 3.678 27.719 1 65.69 317 VAL B CA 1
ATOM 6580 C C . VAL B 1 317 ? -8.695 3.641 28.797 1 65.69 317 VAL B C 1
ATOM 6582 O O . VAL B 1 317 ? -8.875 4.199 29.875 1 65.69 317 VAL B O 1
ATOM 6585 N N . SER B 1 318 ? -7.684 2.822 28.562 1 74.44 318 SER B N 1
ATOM 6586 C CA . SER B 1 318 ? -6.539 2.678 29.453 1 74.44 318 SER B CA 1
ATOM 6587 C C . SER B 1 318 ? -5.875 4.023 29.719 1 74.44 318 SER B C 1
ATOM 6589 O O . SER B 1 318 ? -5.969 4.941 28.906 1 74.44 318 SER B O 1
ATOM 6591 N N . GLU B 1 319 ? -5.352 4.16 30.859 1 77.31 319 GLU B N 1
ATOM 6592 C CA . GLU B 1 319 ? -4.68 5.375 31.312 1 77.31 319 GLU B CA 1
ATOM 6593 C C . GLU B 1 319 ? -3.592 5.805 30.328 1 77.31 319 GLU B C 1
ATOM 6595 O O . GLU B 1 319 ? -3.322 7 30.188 1 77.31 319 GLU B O 1
ATOM 6600 N N . GLU B 1 320 ? -3.115 4.816 29.656 1 76.75 320 GLU B N 1
ATOM 6601 C CA . GLU B 1 320 ? -1.983 5.09 28.766 1 76.75 320 GLU B CA 1
ATOM 6602 C C . GLU B 1 320 ? -2.406 5.938 27.578 1 76.75 320 GLU B C 1
ATOM 6604 O O . GLU B 1 320 ? -1.585 6.641 26.984 1 76.75 320 GLU B O 1
ATOM 6609 N N . PHE B 1 321 ? -3.703 5.965 27.422 1 79.94 321 PHE B N 1
ATOM 6610 C CA . PHE B 1 321 ? -4.133 6.652 26.219 1 79.94 321 PHE B CA 1
ATOM 6611 C C . PHE B 1 321 ? -4.746 8.008 26.547 1 79.94 321 PHE B C 1
ATOM 6613 O O . PHE B 1 321 ? -5.246 8.703 25.656 1 79.94 321 PHE B O 1
ATOM 6620 N N . LYS B 1 322 ? -4.629 8.383 27.844 1 88.69 322 LYS B N 1
ATOM 6621 C CA . LYS B 1 322 ? -5.004 9.742 28.219 1 88.69 322 LYS B CA 1
ATOM 6622 C C . LYS B 1 322 ? -4.078 10.766 27.562 1 88.69 322 LYS B C 1
ATOM 6624 O O . LYS B 1 322 ? -2.865 10.562 27.5 1 88.69 322 LYS B O 1
ATOM 6629 N N . PRO B 1 323 ? -4.668 11.805 26.984 1 91.5 323 PRO B N 1
ATOM 6630 C CA . PRO B 1 323 ? -3.846 12.797 26.281 1 91.5 323 PRO B CA 1
ATOM 6631 C C . PRO B 1 323 ? -2.732 13.359 27.156 1 91.5 323 PRO B C 1
ATOM 6633 O O . PRO B 1 323 ? -1.626 13.609 26.672 1 91.5 323 PRO B O 1
ATOM 6636 N N . GLU B 1 324 ? -3.023 13.547 28.469 1 90.81 324 GLU B N 1
ATOM 6637 C CA . GLU B 1 324 ? -2.016 14.078 29.375 1 90.81 324 GLU B CA 1
ATOM 6638 C C . GLU B 1 324 ? -0.805 13.156 29.469 1 90.81 324 GLU B C 1
ATOM 6640 O O . GLU B 1 324 ? 0.337 13.617 29.453 1 90.81 324 GLU B O 1
ATOM 6645 N N . ARG B 1 325 ? -1.105 11.938 29.609 1 91.38 325 ARG B N 1
ATOM 6646 C CA . ARG B 1 325 ? -0.02 10.969 29.703 1 91.38 325 ARG B CA 1
ATOM 6647 C C . ARG B 1 325 ? 0.757 10.898 28.391 1 91.38 325 ARG B C 1
ATOM 6649 O O . ARG B 1 325 ? 1.983 10.773 28.391 1 91.38 325 ARG B O 1
ATOM 6656 N N . TYR B 1 326 ? 0.018 10.922 27.312 1 91.25 326 TYR B N 1
ATOM 6657 C CA . TYR B 1 326 ? 0.656 10.93 26.016 1 91.25 326 TYR B CA 1
ATOM 6658 C C . TYR B 1 326 ? 1.601 12.117 25.859 1 91.25 326 TYR B C 1
ATOM 6660 O O . TYR B 1 326 ? 2.74 11.961 25.422 1 91.25 326 TYR B O 1
ATOM 6668 N N . ILE B 1 327 ? 1.146 13.273 26.281 1 92.44 327 ILE B N 1
ATOM 6669 C CA . ILE B 1 327 ? 1.923 14.5 26.156 1 92.44 327 ILE B CA 1
ATOM 6670 C C . ILE B 1 327 ? 3.168 14.406 27.047 1 92.44 327 ILE B C 1
ATOM 6672 O O . ILE B 1 327 ? 4.258 14.812 26.625 1 92.44 327 ILE B O 1
ATOM 6676 N N . LEU B 1 328 ? 2.99 13.852 28.172 1 92 328 LEU B N 1
ATOM 6677 C CA . LEU B 1 328 ? 4.113 13.688 29.078 1 92 328 LEU B CA 1
ATOM 6678 C C . LEU B 1 328 ? 5.176 12.773 28.469 1 92 328 LEU B C 1
ATOM 6680 O O . LEU B 1 328 ? 6.375 13.031 28.625 1 92 328 LEU B O 1
ATOM 6684 N N . THR B 1 329 ? 4.719 11.766 27.891 1 90.69 329 THR B N 1
ATOM 6685 C CA . THR B 1 329 ? 5.648 10.852 27.25 1 90.69 329 THR B CA 1
ATOM 6686 C C . THR B 1 329 ? 6.418 11.555 26.125 1 90.69 329 THR B C 1
ATOM 6688 O O . THR B 1 329 ? 7.633 11.383 26 1 90.69 329 THR B O 1
ATOM 6691 N N . GLN B 1 330 ? 5.719 12.32 25.312 1 91.69 330 GLN B N 1
ATOM 6692 C CA . GLN B 1 330 ? 6.367 13.078 24.234 1 91.69 330 GLN B CA 1
ATOM 6693 C C . GLN B 1 330 ? 7.359 14.086 24.812 1 91.69 330 GLN B C 1
ATOM 6695 O O . GLN B 1 330 ? 8.43 14.297 24.234 1 91.69 330 GLN B O 1
ATOM 6700 N N . GLU B 1 331 ? 6.969 14.68 25.859 1 92 331 GLU B N 1
ATOM 6701 C CA . GLU B 1 331 ? 7.832 15.656 26.516 1 92 331 GLU B CA 1
ATOM 6702 C C . GLU B 1 331 ? 9.133 15.023 26.984 1 92 331 GLU B C 1
ATOM 6704 O O . GLU B 1 331 ? 10.211 15.594 26.797 1 92 331 GLU B O 1
ATOM 6709 N N . SER B 1 332 ? 9 13.891 27.609 1 92.5 332 SER B N 1
ATOM 6710 C CA . SER B 1 332 ? 10.172 13.172 28.094 1 92.5 332 SER B CA 1
ATOM 6711 C C . SER B 1 332 ? 11.109 12.797 26.953 1 92.5 332 SER B C 1
ATOM 6713 O O . SER B 1 332 ? 12.328 12.977 27.047 1 92.5 332 SER B O 1
ATOM 6715 N N . LEU B 1 333 ? 10.531 12.32 25.938 1 90.81 333 LEU B N 1
ATOM 6716 C CA . LEU B 1 333 ? 11.32 11.938 24.781 1 90.81 333 LEU B CA 1
ATOM 6717 C C . LEU B 1 333 ? 11.992 13.156 24.156 1 90.81 333 LEU B C 1
ATOM 6719 O O . LEU B 1 333 ? 13.164 13.094 23.766 1 90.81 333 LEU B O 1
ATOM 6723 N N . CYS B 1 334 ? 11.258 14.219 24.078 1 92 334 CYS B N 1
ATOM 6724 C CA . CYS B 1 334 ? 11.805 15.453 23.531 1 92 334 CYS B CA 1
ATOM 6725 C C . CYS B 1 334 ? 12.961 15.969 24.375 1 92 334 CYS B C 1
ATOM 6727 O O . CYS B 1 334 ? 13.977 16.422 23.859 1 92 334 CYS B O 1
ATOM 6729 N N . GLY B 1 335 ? 12.773 15.883 25.656 1 91.81 335 GLY B N 1
ATOM 6730 C CA . GLY B 1 335 ? 13.828 16.312 26.578 1 91.81 335 GLY B CA 1
ATOM 6731 C C . GLY B 1 335 ? 15.125 15.547 26.375 1 91.81 335 GLY B C 1
ATOM 6732 O O . GLY B 1 335 ? 16.203 16.141 26.406 1 91.81 335 GLY B O 1
ATOM 6733 N N . ARG B 1 336 ? 15.023 14.312 26.172 1 90.06 336 ARG B N 1
ATOM 6734 C CA . ARG B 1 336 ? 16.203 13.484 25.922 1 90.06 336 ARG B CA 1
ATOM 6735 C C . ARG B 1 336 ? 16.922 13.922 24.656 1 90.06 336 ARG B C 1
ATOM 6737 O O . ARG B 1 336 ? 18.141 13.992 24.609 1 90.06 336 ARG B O 1
ATOM 6744 N N . CYS B 1 337 ? 16.125 14.203 23.672 1 90.31 337 CYS B N 1
ATOM 6745 C CA . CYS B 1 337 ? 16.703 14.617 22.391 1 90.31 337 CYS B CA 1
ATOM 6746 C C . CYS B 1 337 ? 17.359 15.984 22.516 1 90.31 337 CYS B C 1
ATOM 6748 O O . CYS B 1 337 ? 18.438 16.219 21.922 1 90.31 337 CYS B O 1
ATOM 6750 N N . VAL B 1 338 ? 16.703 16.844 23.266 1 91.38 338 VAL B N 1
ATOM 6751 C CA . VAL B 1 338 ? 17.25 18.188 23.453 1 91.38 338 VAL B CA 1
ATOM 6752 C C . VAL B 1 338 ? 18.609 18.094 24.172 1 91.38 338 VAL B C 1
ATOM 6754 O O . VAL B 1 338 ? 19.547 18.797 23.812 1 91.38 338 VAL B O 1
ATOM 6757 N N . ARG B 1 339 ? 18.75 17.219 25.094 1 90.69 339 ARG B N 1
ATOM 6758 C CA . ARG B 1 339 ? 19.984 17.031 25.828 1 90.69 339 ARG B CA 1
ATOM 6759 C C . ARG B 1 339 ? 21.094 16.516 24.922 1 90.69 339 ARG B C 1
ATOM 6761 O O . ARG B 1 339 ? 22.281 16.812 25.141 1 90.69 339 ARG B O 1
ATOM 6768 N N . GLN B 1 340 ? 20.719 15.844 23.969 1 87 340 GLN B N 1
ATOM 6769 C CA . GLN B 1 340 ? 21.688 15.281 23.031 1 87 340 GLN B CA 1
ATOM 6770 C C . GLN B 1 340 ? 22.234 16.359 22.109 1 87 340 GLN B C 1
ATOM 6772 O O . GLN B 1 340 ? 23.422 16.344 21.766 1 87 340 GLN B O 1
ATOM 6777 N N . ILE B 1 341 ? 21.406 17.266 21.734 1 87.75 341 ILE B N 1
ATOM 6778 C CA . ILE B 1 341 ? 21.828 18.219 20.719 1 87.75 341 ILE B CA 1
ATOM 6779 C C . ILE B 1 341 ? 22.234 19.531 21.375 1 87.75 341 ILE B C 1
ATOM 6781 O O . ILE B 1 341 ? 23.047 20.281 20.828 1 87.75 341 ILE B O 1
ATOM 6785 N N . MET B 1 342 ? 21.609 19.859 22.453 1 88.75 342 MET B N 1
ATOM 6786 C CA . MET B 1 342 ? 21.891 21.062 23.219 1 88.75 342 MET B CA 1
ATOM 6787 C C . MET B 1 342 ? 22.125 20.734 24.703 1 88.75 342 MET B C 1
ATOM 6789 O O . MET B 1 342 ? 21.312 21.062 25.547 1 88.75 342 MET B O 1
ATOM 6793 N N . PRO B 1 343 ? 23.266 20.188 24.953 1 86.69 343 PRO B N 1
ATOM 6794 C CA . PRO B 1 343 ? 23.531 19.688 26.312 1 86.69 343 PRO B CA 1
ATOM 6795 C C . PRO B 1 343 ? 23.484 20.781 27.375 1 86.69 343 PRO B C 1
ATOM 6797 O O . PRO B 1 343 ? 23.266 20.5 28.547 1 86.69 343 PRO B O 1
ATOM 6800 N N . HIS B 1 344 ? 23.562 22.016 27.031 1 87.5 344 HIS B N 1
ATOM 6801 C CA . HIS B 1 344 ? 23.641 23.094 28 1 87.5 344 HIS B CA 1
ATOM 6802 C C . HIS B 1 344 ? 22.281 23.75 28.219 1 87.5 344 HIS B C 1
ATOM 6804 O O . HIS B 1 344 ? 22.172 24.75 28.906 1 87.5 344 HIS B O 1
ATOM 6810 N N . THR B 1 345 ? 21.281 23.141 27.562 1 87.69 345 THR B N 1
ATOM 6811 C CA . THR B 1 345 ? 19.953 23.703 27.719 1 87.69 345 THR B CA 1
ATOM 6812 C C . THR B 1 345 ? 19.469 23.547 29.156 1 87.69 345 THR B C 1
ATOM 6814 O O . THR B 1 345 ? 19.453 22.453 29.703 1 87.69 345 THR B O 1
ATOM 6817 N N . HIS B 1 346 ? 19.094 24.719 29.797 1 82.88 346 HIS B N 1
ATOM 6818 C CA . HIS B 1 346 ? 18.578 24.719 31.156 1 82.88 346 HIS B CA 1
ATOM 6819 C C . HIS B 1 346 ? 17.141 24.219 31.188 1 82.88 346 HIS B C 1
ATOM 6821 O O . HIS B 1 346 ? 16.406 24.344 30.203 1 82.88 346 HIS B O 1
ATOM 6827 N N . GLY B 1 347 ? 16.766 23.609 32.281 1 83.31 347 GLY B N 1
ATOM 6828 C CA . GLY B 1 347 ? 15.414 23.094 32.469 1 83.31 347 GLY B CA 1
ATOM 6829 C C . GLY B 1 347 ? 14.344 24.141 32.188 1 83.31 347 GLY B C 1
ATOM 6830 O O . GLY B 1 347 ? 13.32 23.844 31.578 1 83.31 347 GLY B O 1
ATOM 6831 N N . GLU B 1 348 ? 14.625 25.344 32.625 1 85.25 348 GLU B N 1
ATOM 6832 C CA . GLU B 1 348 ? 13.656 26.422 32.469 1 85.25 348 GLU B CA 1
ATOM 6833 C C . GLU B 1 348 ? 13.477 26.766 30.984 1 85.25 348 GLU B C 1
ATOM 6835 O O . GLU B 1 348 ? 12.359 27.047 30.531 1 85.25 348 GLU B O 1
ATOM 6840 N N . SER B 1 349 ? 14.562 26.766 30.312 1 84.25 349 SER B N 1
ATOM 6841 C CA . SER B 1 349 ? 14.5 27.047 28.875 1 84.25 349 SER B CA 1
ATOM 6842 C C . SER B 1 349 ? 13.703 25.984 28.141 1 84.25 349 SER B C 1
ATOM 6844 O O . SER B 1 349 ? 12.969 26.297 27.203 1 84.25 349 SER B O 1
ATOM 6846 N N . PHE B 1 350 ? 13.883 24.781 28.547 1 89.94 350 PHE B N 1
ATOM 6847 C CA . PHE B 1 350 ? 13.117 23.688 27.938 1 89.94 350 PHE B CA 1
ATOM 6848 C C . PHE B 1 350 ? 11.633 23.844 28.219 1 89.94 350 PHE B C 1
ATOM 6850 O O . PHE B 1 350 ? 10.797 23.625 27.344 1 89.94 350 PHE B O 1
ATOM 6857 N N . ARG B 1 351 ? 11.344 24.219 29.422 1 85.75 351 ARG B N 1
ATOM 6858 C CA . ARG B 1 351 ? 9.945 24.406 29.797 1 85.75 351 ARG B CA 1
ATOM 6859 C C . ARG B 1 351 ? 9.305 25.516 28.984 1 85.75 351 ARG B C 1
ATOM 6861 O O . ARG B 1 351 ? 8.148 25.406 28.578 1 85.75 351 ARG B O 1
ATOM 6868 N N . GLN B 1 352 ? 10.016 26.562 28.75 1 79.56 352 GLN B N 1
ATOM 6869 C CA . GLN B 1 352 ? 9.516 27.656 27.938 1 79.56 352 GLN B CA 1
ATOM 6870 C C . GLN B 1 352 ? 9.281 27.234 26.5 1 79.56 352 GLN B C 1
ATOM 6872 O O . GLN B 1 352 ? 8.289 27.625 25.875 1 79.56 352 GLN B O 1
ATOM 6877 N N . PHE B 1 353 ? 10.203 26.5 26.062 1 84.38 353 PHE B N 1
ATOM 6878 C CA . PHE B 1 353 ? 10.102 25.953 24.719 1 84.38 353 PHE B CA 1
ATOM 6879 C C . PHE B 1 353 ? 8.883 25.047 24.594 1 84.38 353 PHE B C 1
ATOM 6881 O O . PHE B 1 353 ? 8.125 25.141 23.625 1 84.38 353 PHE B O 1
ATOM 6888 N N . TRP B 1 354 ? 8.766 24.172 25.531 1 85.31 354 TRP B N 1
ATOM 6889 C CA . TRP B 1 354 ? 7.707 23.172 25.484 1 85.31 354 TRP B CA 1
ATOM 6890 C C . TRP B 1 354 ? 6.336 23.812 25.641 1 85.31 354 TRP B C 1
ATOM 6892 O O . TRP B 1 354 ? 5.355 23.359 25.047 1 85.31 354 TRP B O 1
ATOM 6902 N N . GLN B 1 355 ? 6.316 24.891 26.312 1 73.69 355 GLN B N 1
ATOM 6903 C CA . GLN B 1 355 ? 5.039 25.516 26.625 1 73.69 355 GLN B CA 1
ATOM 6904 C C . GLN B 1 355 ? 4.723 26.625 25.641 1 73.69 355 GLN B C 1
ATOM 6906 O O . GLN B 1 355 ? 3.701 27.312 25.766 1 73.69 355 GLN B O 1
ATOM 6911 N N . LEU B 1 356 ? 5.781 26.906 24.641 1 58.12 356 LEU B N 1
ATOM 6912 C CA . LEU B 1 356 ? 5.613 28.016 23.703 1 58.12 356 LEU B CA 1
ATOM 6913 C C . LEU B 1 356 ? 4.215 28 23.094 1 58.12 356 LEU B C 1
ATOM 6915 O O . LEU B 1 356 ? 3.586 29.062 22.953 1 58.12 356 LEU B O 1
ATOM 6919 N N . ASP B 1 357 ? 4.16 27.125 22.031 1 54.12 357 ASP B N 1
ATOM 6920 C CA . ASP B 1 357 ? 3.012 27.156 21.125 1 54.12 357 ASP B CA 1
ATOM 6921 C C . ASP B 1 357 ? 1.706 26.969 21.906 1 54.12 357 ASP B C 1
ATOM 6923 O O . ASP B 1 357 ? 0.651 26.75 21.297 1 54.12 357 ASP B O 1
ATOM 6927 N N . GLU B 1 358 ? 1.936 26.406 23.047 1 47.28 358 GLU B N 1
ATOM 6928 C CA . GLU B 1 358 ? 0.629 26.266 23.688 1 47.28 358 GLU B CA 1
ATOM 6929 C C . GLU B 1 358 ? -0.243 27.484 23.422 1 47.28 358 GLU B C 1
ATOM 6931 O O . GLU B 1 358 ? 0.267 28.562 23.094 1 47.28 358 GLU B O 1
ATOM 6936 N N . SER B 1 359 ? -1.634 27.359 23.453 1 39.81 359 SER B N 1
ATOM 6937 C CA . SER B 1 359 ? -2.547 28.469 23.188 1 39.81 359 SER B CA 1
ATOM 6938 C C . SER B 1 359 ? -1.912 29.797 23.547 1 39.81 359 SER B C 1
ATOM 6940 O O . SER B 1 359 ? -1.266 29.922 24.594 1 39.81 359 SER B O 1
ATOM 6942 N N . LEU B 1 360 ? -1.152 30.5 22.625 1 34.41 360 LEU B N 1
ATOM 6943 C CA . LEU B 1 360 ? -0.997 31.938 22.906 1 34.41 360 LEU B CA 1
ATOM 6944 C C . LEU B 1 360 ? -1.801 32.344 24.125 1 34.41 360 LEU B C 1
ATOM 6946 O O . LEU B 1 360 ? -2.842 31.75 24.422 1 34.41 360 LEU B O 1
ATOM 6950 N N . PRO B 1 361 ? -1.238 33.125 24.984 1 32.62 361 PRO B N 1
ATOM 6951 C CA . PRO B 1 361 ? -1.942 33.5 26.219 1 32.62 361 PRO B CA 1
ATOM 6952 C C . PRO B 1 361 ? -3.461 33.469 26.062 1 32.62 361 PRO B C 1
ATOM 6954 O O . PRO B 1 361 ? -3.984 33.875 25.016 1 32.62 361 PRO B O 1
ATOM 6957 N N . SER B 1 362 ? -4.215 32.438 26.375 1 32.31 362 SER B N 1
ATOM 6958 C CA . SER B 1 362 ? -5.578 32.5 26.891 1 32.31 362 SER B CA 1
ATOM 6959 C C . SER B 1 362 ? -6.027 33.938 27.141 1 32.31 362 SER B C 1
ATOM 6961 O O . SER B 1 362 ? -7.207 34.188 27.375 1 32.31 362 SER B O 1
ATOM 6963 N N . GLU B 1 363 ? -5.152 34.562 28.016 1 32.97 363 GLU B N 1
ATOM 6964 C CA . GLU B 1 363 ? -5.863 35.75 28.469 1 32.97 363 GLU B CA 1
ATOM 6965 C C . GLU B 1 363 ? -6.258 36.656 27.312 1 32.97 363 GLU B C 1
ATOM 6967 O O . GLU B 1 363 ? -5.543 36.719 26.297 1 32.97 363 GLU B O 1
ATOM 6972 N N . GLY B 1 364 ? -7.402 37.062 27.172 1 38.44 364 GLY B N 1
ATOM 6973 C CA . GLY B 1 364 ? -8.25 38.062 26.547 1 38.44 364 GLY B CA 1
ATOM 6974 C C . GLY B 1 364 ? -7.469 39.156 25.875 1 38.44 364 GLY B C 1
ATOM 6975 O O . GLY B 1 364 ? -8.016 40.219 25.578 1 38.44 364 GLY B O 1
ATOM 6976 N N . THR B 1 365 ? -6.098 39.125 25.984 1 45.16 365 THR B N 1
ATOM 6977 C CA . THR B 1 365 ? -5.57 40.406 25.516 1 45.16 365 THR B CA 1
ATOM 6978 C C . THR B 1 365 ? -5.289 40.375 24.016 1 45.16 365 THR B C 1
ATOM 6980 O O . THR B 1 365 ? -4.793 39.375 23.5 1 45.16 365 THR B O 1
ATOM 6983 N N . ALA B 1 366 ? -5.891 41.219 23.375 1 55.72 366 ALA B N 1
ATOM 6984 C CA . ALA B 1 366 ? -5.734 41.5 21.938 1 55.72 366 ALA B CA 1
ATOM 6985 C C . ALA B 1 366 ? -4.273 41.406 21.516 1 55.72 366 ALA B C 1
ATOM 6987 O O . ALA B 1 366 ? -3.373 41.75 22.281 1 55.72 366 ALA B O 1
ATOM 6988 N N . PRO B 1 367 ? -3.84 40.531 20.5 1 63.22 367 PRO B N 1
ATOM 6989 C CA . PRO B 1 367 ? -2.469 40.5 19.984 1 63.22 367 PRO B CA 1
ATOM 6990 C C . PRO B 1 367 ? -1.78 41.844 20 1 63.22 367 PRO B C 1
ATOM 6992 O O . PRO B 1 367 ? -2.441 42.875 19.859 1 63.22 367 PRO B O 1
ATOM 6995 N N . ASP B 1 368 ? -0.535 41.906 20.469 1 69.56 368 ASP B N 1
ATOM 6996 C CA . ASP B 1 368 ? 0.219 43.156 20.422 1 69.56 368 ASP B CA 1
ATOM 6997 C C . ASP B 1 368 ? 0.472 43.594 18.984 1 69.56 368 ASP B C 1
ATOM 6999 O O . ASP B 1 368 ? 1.309 43.031 18.297 1 69.56 368 ASP B O 1
ATOM 7003 N N . ALA B 1 369 ? -0.342 44.562 18.562 1 76.75 369 ALA B N 1
ATOM 7004 C CA . ALA B 1 369 ? -0.26 45.094 17.203 1 76.75 369 ALA B CA 1
ATOM 7005 C C . ALA B 1 369 ? 1.163 45.531 16.859 1 76.75 369 ALA B C 1
ATOM 7007 O O . ALA B 1 369 ? 1.639 45.312 15.75 1 76.75 369 ALA B O 1
ATOM 7008 N N . VAL B 1 370 ? 1.895 46.062 17.781 1 77.75 370 VAL B N 1
ATOM 7009 C CA . VAL B 1 370 ? 3.236 46.594 17.547 1 77.75 370 VAL B CA 1
ATOM 7010 C C . VAL B 1 370 ? 4.195 45.438 17.234 1 77.75 370 VAL B C 1
ATOM 7012 O O . VAL B 1 370 ? 5.012 45.531 16.312 1 77.75 370 VAL B O 1
ATOM 7015 N N . ARG B 1 371 ? 4.023 44.469 17.969 1 74.06 371 ARG B N 1
ATOM 7016 C CA . ARG B 1 371 ? 4.871 43.281 17.734 1 74.06 371 ARG B CA 1
ATOM 7017 C C . ARG B 1 371 ? 4.645 42.719 16.344 1 74.06 371 ARG B C 1
ATOM 7019 O O . ARG B 1 371 ? 5.602 42.375 15.648 1 74.06 371 ARG B O 1
ATOM 7026 N N . LEU B 1 372 ? 3.438 42.656 16.016 1 73.56 372 LEU B N 1
ATOM 7027 C CA . LEU B 1 372 ? 3.08 42.125 14.703 1 73.56 372 LEU B CA 1
ATOM 7028 C C . LEU B 1 372 ? 3.701 42.969 13.602 1 73.56 372 LEU B C 1
ATOM 7030 O O . LEU B 1 372 ? 4.207 42.438 12.609 1 73.56 372 LEU B O 1
ATOM 7034 N N . ILE B 1 373 ? 3.652 44.281 13.773 1 75.75 373 ILE B N 1
ATOM 7035 C CA . ILE B 1 373 ? 4.188 45.188 12.789 1 75.75 373 ILE B CA 1
ATOM 7036 C C . ILE B 1 373 ? 5.707 45.062 12.711 1 75.75 373 ILE B C 1
ATOM 7038 O O . ILE B 1 373 ? 6.266 44.938 11.617 1 75.75 373 ILE B O 1
ATOM 7042 N N . ASP B 1 374 ? 6.289 44.969 13.805 1 74.75 374 ASP B N 1
ATOM 7043 C CA . ASP B 1 374 ? 7.746 44.906 13.844 1 74.75 374 ASP B CA 1
ATOM 7044 C C . ASP B 1 374 ? 8.25 43.625 13.188 1 74.75 374 ASP B C 1
ATOM 7046 O O . ASP B 1 374 ? 9.25 43.625 12.469 1 74.75 374 ASP B O 1
ATOM 7050 N N . GLU B 1 375 ? 7.523 42.656 13.445 1 66.69 375 GLU B N 1
ATOM 7051 C CA . GLU B 1 375 ? 7.871 41.375 12.852 1 66.69 375 GLU B CA 1
ATOM 7052 C C . GLU B 1 375 ? 7.75 41.406 11.336 1 66.69 375 GLU B C 1
ATOM 7054 O O . GLU B 1 375 ? 8.625 40.906 10.625 1 66.69 375 GLU B O 1
ATOM 7059 N N . ALA B 1 376 ? 6.699 42 10.906 1 69.25 376 ALA B N 1
ATOM 7060 C CA . ALA B 1 376 ? 6.453 42.094 9.477 1 69.25 376 ALA B CA 1
ATOM 7061 C C . ALA B 1 376 ? 7.457 43.031 8.805 1 69.25 376 ALA B C 1
ATOM 7063 O O . ALA B 1 376 ? 7.902 42.781 7.68 1 69.25 376 ALA B O 1
ATOM 7064 N N . VAL B 1 377 ? 7.797 44.062 9.453 1 70.69 377 VAL B N 1
ATOM 7065 C CA . VAL B 1 377 ? 8.758 45.031 8.93 1 70.69 377 VAL B CA 1
ATOM 7066 C C . VAL B 1 377 ? 10.141 44.375 8.836 1 70.69 377 VAL B C 1
ATOM 7068 O O . VAL B 1 377 ? 10.859 44.562 7.852 1 70.69 377 VAL B O 1
ATOM 7071 N N . ALA B 1 378 ? 10.383 43.594 9.844 1 65.31 378 ALA B N 1
ATOM 7072 C CA . ALA B 1 378 ? 11.641 42.875 9.828 1 65.31 378 ALA B CA 1
ATOM 7073 C C . ALA B 1 378 ? 11.688 41.875 8.664 1 65.31 378 ALA B C 1
ATOM 7075 O O . ALA B 1 378 ? 12.758 41.625 8.109 1 65.31 378 ALA B O 1
ATOM 7076 N N . ALA B 1 379 ? 10.523 41.469 8.336 1 60.09 379 ALA B N 1
ATOM 7077 C CA . ALA B 1 379 ? 10.414 40.5 7.234 1 60.09 379 ALA B CA 1
ATOM 7078 C C . ALA B 1 379 ? 10.43 41.219 5.887 1 60.09 379 ALA B C 1
ATOM 7080 O O . ALA B 1 379 ? 10.43 40.594 4.836 1 60.09 379 ALA B O 1
ATOM 7081 N N . GLY B 1 380 ? 10.461 42.625 5.895 1 61.06 380 GLY B N 1
ATOM 7082 C CA . GLY B 1 380 ? 10.633 43.438 4.695 1 61.06 380 GLY B CA 1
ATOM 7083 C C . GLY B 1 380 ? 9.328 43.906 4.102 1 61.06 380 GLY B C 1
ATOM 7084 O O . GLY B 1 380 ? 9.234 44.156 2.898 1 61.06 380 GLY B O 1
ATOM 7085 N N . VAL B 1 381 ? 8.297 43.938 4.891 1 68.44 381 VAL B N 1
ATOM 7086 C CA . VAL B 1 381 ? 6.977 44.281 4.375 1 68.44 381 VAL B CA 1
ATOM 7087 C C . VAL B 1 381 ? 7.004 45.719 3.863 1 68.44 381 VAL B C 1
ATOM 7089 O O . VAL B 1 381 ? 6.312 46.062 2.898 1 68.44 381 VAL B O 1
ATOM 7092 N N . LEU B 1 382 ? 7.785 46.562 4.457 1 71.25 382 LEU B N 1
ATOM 7093 C CA . LEU B 1 382 ? 7.828 47.938 4.043 1 71.25 382 LEU B CA 1
ATOM 7094 C C . LEU B 1 382 ? 8.484 48.094 2.672 1 71.25 382 LEU B C 1
ATOM 7096 O O . LEU B 1 382 ? 8.109 48.969 1.892 1 71.25 382 LEU B O 1
ATOM 7100 N N . GLU B 1 383 ? 9.406 47.188 2.477 1 64.5 383 GLU B N 1
ATOM 7101 C CA . GLU B 1 383 ? 10.141 47.25 1.213 1 64.5 383 GLU B CA 1
ATOM 7102 C C . GLU B 1 383 ? 9.383 46.531 0.102 1 64.5 383 GLU B C 1
ATOM 7104 O O . GLU B 1 383 ? 9.32 47 -1.031 1 64.5 383 GLU B O 1
ATOM 7109 N N . HIS B 1 384 ? 8.758 45.438 0.426 1 60.59 384 HIS B N 1
ATOM 7110 C CA . HIS B 1 384 ? 8.203 44.562 -0.622 1 60.59 384 HIS B CA 1
ATOM 7111 C C . HIS B 1 384 ? 6.68 44.656 -0.657 1 60.59 384 HIS B C 1
ATOM 7113 O O . HIS B 1 384 ? 6.043 44.188 -1.592 1 60.59 384 HIS B O 1
ATOM 7119 N N . GLY B 1 385 ? 6.094 45.469 0.146 1 58.09 385 GLY B N 1
ATOM 7120 C CA . GLY B 1 385 ? 4.645 45.594 0.228 1 58.09 385 GLY B CA 1
ATOM 7121 C C . GLY B 1 385 ? 3.986 44.375 0.853 1 58.09 385 GLY B C 1
ATOM 7122 O O . GLY B 1 385 ? 4.633 43.344 1.056 1 58.09 385 GLY B O 1
ATOM 7123 N N . PRO B 1 386 ? 2.703 44.562 1.263 1 55.88 386 PRO B N 1
ATOM 7124 C CA . PRO B 1 386 ? 1.967 43.438 1.881 1 55.88 386 PRO B CA 1
ATOM 7125 C C . PRO B 1 386 ? 1.921 42.188 1 1 55.88 386 PRO B C 1
ATOM 7127 O O . PRO B 1 386 ? 1.881 41.094 1.511 1 55.88 386 PRO B O 1
ATOM 7130 N N . ASP B 1 387 ? 1.715 42.438 -0.228 1 50.94 387 ASP B N 1
ATOM 7131 C CA . ASP B 1 387 ? 1.645 41.344 -1.186 1 50.94 387 ASP B CA 1
ATOM 7132 C C . ASP B 1 387 ? 3.023 40.719 -1.416 1 50.94 387 ASP B C 1
ATOM 7134 O O . ASP B 1 387 ? 3.131 39.594 -1.892 1 50.94 387 ASP B O 1
ATOM 7138 N N . GLY B 1 388 ? 3.904 41.562 -1.306 1 46.75 388 GLY B N 1
ATOM 7139 C CA . GLY B 1 388 ? 5.277 41.156 -1.586 1 46.75 388 GLY B CA 1
ATOM 7140 C C . GLY B 1 388 ? 5.938 40.438 -0.429 1 46.75 388 GLY B C 1
ATOM 7141 O O . GLY B 1 388 ? 7.16 40.25 -0.415 1 46.75 388 GLY B O 1
ATOM 7142 N N . ILE B 1 389 ? 5.289 40.469 0.625 1 43.47 389 ILE B N 1
ATOM 7143 C CA . ILE B 1 389 ? 5.934 39.719 1.691 1 43.47 389 ILE B CA 1
ATOM 7144 C C . ILE B 1 389 ? 6.324 38.344 1.176 1 43.47 389 ILE B C 1
ATOM 7146 O O . ILE B 1 389 ? 5.465 37.469 1.004 1 43.47 389 ILE B O 1
ATOM 7150 N N . ASN B 1 390 ? 6.699 38.281 0.01 1 40.62 390 ASN B N 1
ATOM 7151 C CA . ASN B 1 390 ? 7.332 37 -0.24 1 40.62 390 ASN B CA 1
ATOM 7152 C C . ASN B 1 390 ? 8.117 36.5 0.973 1 40.62 390 ASN B C 1
ATOM 7154 O O . ASN B 1 390 ? 9.203 37 1.255 1 40.62 390 ASN B O 1
ATOM 7158 N N . LEU B 1 391 ? 7.453 36.438 2.076 1 42 391 LEU B N 1
ATOM 7159 C CA . LEU B 1 391 ? 8.18 35.75 3.141 1 42 391 LEU B CA 1
ATOM 7160 C C . LEU B 1 391 ? 9.234 34.812 2.562 1 42 391 LEU B C 1
ATOM 7162 O O . LEU B 1 391 ? 8.938 33.656 2.242 1 42 391 LEU B O 1
ATOM 7166 N N . ASN B 1 392 ? 9.648 35.156 1.459 1 38.78 392 ASN B N 1
ATOM 7167 C CA . ASN B 1 392 ? 10.727 34.406 0.804 1 38.78 392 ASN B CA 1
ATOM 7168 C C . ASN B 1 392 ? 11.539 33.594 1.805 1 38.78 392 ASN B C 1
ATOM 7170 O O . ASN B 1 392 ? 11.578 33.938 2.992 1 38.78 392 ASN B O 1
ATOM 7174 N N . ASP B 1 393 ? 12.195 32.531 1.214 1 43.38 393 ASP B N 1
ATOM 7175 C CA . ASP B 1 393 ? 13.031 31.375 1.471 1 43.38 393 ASP B CA 1
ATOM 7176 C C . ASP B 1 393 ? 14.141 31.703 2.463 1 43.38 393 ASP B C 1
ATOM 7178 O O . ASP B 1 393 ? 15.227 32.156 2.068 1 43.38 393 ASP B O 1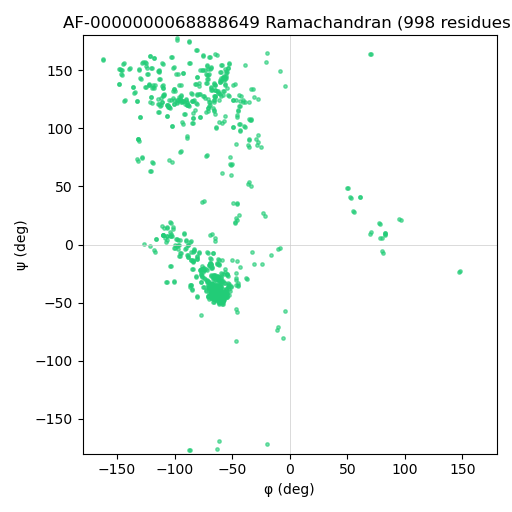
ATOM 7182 N N . ILE B 1 394 ? 13.875 32.594 3.184 1 43.28 394 ILE B N 1
ATOM 7183 C CA . ILE B 1 394 ? 14.961 32.594 4.156 1 43.28 394 ILE B CA 1
ATOM 7184 C C . ILE B 1 394 ? 15.438 31.141 4.383 1 43.28 394 ILE B C 1
ATOM 7186 O O . ILE B 1 394 ? 16.25 30.891 5.277 1 43.28 394 ILE B O 1
ATOM 7190 N N . GLU B 1 395 ? 14.734 30.297 3.801 1 47 395 GLU B N 1
ATOM 7191 C CA . GLU B 1 395 ? 15.289 28.969 3.971 1 47 395 GLU B CA 1
ATOM 7192 C C . GLU B 1 395 ? 16.781 28.938 3.621 1 47 395 GLU B C 1
ATOM 7194 O O . GLU B 1 395 ? 17.391 27.859 3.572 1 47 395 GLU B O 1
ATOM 7199 N N . THR B 1 396 ? 17.297 30.047 2.932 1 41.62 396 THR B N 1
ATOM 7200 C CA . THR B 1 396 ? 18.672 29.844 2.477 1 41.62 396 THR B CA 1
ATOM 7201 C C . THR B 1 396 ? 19.594 29.547 3.656 1 41.62 396 THR B C 1
ATOM 7203 O O . THR B 1 396 ? 19.859 30.438 4.477 1 41.62 396 THR B O 1
ATOM 7206 N N . GLY B 1 397 ? 19.375 28.641 4.25 1 41.78 397 GLY B N 1
ATOM 7207 C CA . GLY B 1 397 ? 20.578 28.391 5.02 1 41.78 397 GLY B CA 1
ATOM 7208 C C . GLY B 1 397 ? 21.844 28.469 4.184 1 41.78 397 GLY B C 1
ATOM 7209 O O . GLY B 1 397 ? 21.953 27.797 3.148 1 41.78 397 GLY B O 1
ATOM 7210 N N . GLU B 1 398 ? 22.484 29.531 3.947 1 47.81 398 GLU B N 1
ATOM 7211 C CA . GLU B 1 398 ? 23.812 29.703 3.359 1 47.81 398 GLU B CA 1
ATOM 7212 C C . GLU B 1 398 ? 24.594 28.391 3.379 1 47.81 398 GLU B C 1
ATOM 7214 O O . GLU B 1 398 ? 25.453 28.172 2.531 1 47.81 398 GLU B O 1
ATOM 7219 N N . GLY B 1 399 ? 24.078 27.266 4.102 1 48.41 399 GLY B N 1
ATOM 7220 C CA . GLY B 1 399 ? 24.891 26.078 4.301 1 48.41 399 GLY B CA 1
ATOM 7221 C C . GLY B 1 399 ? 24.219 24.797 3.852 1 48.41 399 GLY B C 1
ATOM 7222 O O . GLY B 1 399 ? 24.734 23.703 4.082 1 48.41 399 GLY B O 1
ATOM 7223 N N . ASP B 1 400 ? 23.062 24.938 3.367 1 52.56 400 ASP B N 1
ATOM 7224 C CA . ASP B 1 400 ? 22.453 23.641 3.029 1 52.56 400 ASP B CA 1
ATOM 7225 C C . ASP B 1 400 ? 22.953 23.156 1.667 1 52.56 400 ASP B C 1
ATOM 7227 O O . ASP B 1 400 ? 23 23.922 0.706 1 52.56 400 ASP B O 1
ATOM 7231 N N . PRO B 1 401 ? 23.656 22.094 1.559 1 58.53 401 PRO B N 1
ATOM 7232 C CA . PRO B 1 401 ? 24.109 21.547 0.272 1 58.53 401 PRO B CA 1
ATOM 7233 C C . PRO B 1 401 ? 23 21.5 -0.772 1 58.53 401 PRO B C 1
ATOM 7235 O O . PRO B 1 401 ? 21.828 21.328 -0.425 1 58.53 401 PRO B O 1
ATOM 7238 N N . MET B 1 402 ? 23.297 22.156 -1.933 1 63.09 402 MET B N 1
ATOM 7239 C CA . MET B 1 402 ? 22.375 22.062 -3.064 1 63.09 402 MET B CA 1
ATOM 7240 C C . MET B 1 402 ? 21.906 20.625 -3.26 1 63.09 402 MET B C 1
ATOM 7242 O O . MET B 1 402 ? 22.703 19.688 -3.225 1 63.09 402 MET B O 1
ATOM 7246 N N . PRO B 1 403 ? 20.578 20.516 -3.338 1 70.81 403 PRO B N 1
ATOM 7247 C CA . PRO B 1 403 ? 20.047 19.141 -3.49 1 70.81 403 PRO B CA 1
ATOM 7248 C C . PRO B 1 403 ? 20.547 18.469 -4.762 1 70.81 403 PRO B C 1
ATOM 7250 O O . PRO B 1 403 ? 20.859 19.141 -5.746 1 70.81 403 PRO B O 1
ATOM 7253 N N . GLU B 1 404 ? 20.844 17.203 -4.688 1 78.38 404 GLU B N 1
ATOM 7254 C CA . GLU B 1 404 ? 21.219 16.375 -5.832 1 78.38 404 GLU B CA 1
ATOM 7255 C C . GLU B 1 404 ? 20.125 16.422 -6.91 1 78.38 404 GLU B C 1
ATOM 7257 O O . GLU B 1 404 ? 18.969 16.734 -6.621 1 78.38 404 GLU B O 1
ATOM 7262 N N . GLU B 1 405 ? 20.531 16.266 -8.07 1 85.62 405 GLU B N 1
ATOM 7263 C CA . GLU B 1 405 ? 19.594 16.234 -9.18 1 85.62 405 GLU B CA 1
ATOM 7264 C C . GLU B 1 405 ? 18.594 15.102 -9.016 1 85.62 405 GLU B C 1
ATOM 7266 O O . GLU B 1 405 ? 18.922 14.039 -8.484 1 85.62 405 GLU B O 1
ATOM 7271 N N . ILE B 1 406 ? 17.422 15.414 -9.422 1 89.19 406 ILE B N 1
ATOM 7272 C CA . ILE B 1 406 ? 16.375 14.406 -9.367 1 89.19 406 ILE B CA 1
ATOM 7273 C C . ILE B 1 406 ? 16.672 13.305 -10.383 1 89.19 406 ILE B C 1
ATOM 7275 O O . ILE B 1 406 ? 17.047 13.586 -11.516 1 89.19 406 ILE B O 1
ATOM 7279 N N . ILE B 1 407 ? 16.531 12.117 -10.031 1 90.06 407 ILE B N 1
ATOM 7280 C CA . ILE B 1 407 ? 16.859 10.977 -10.883 1 90.06 407 ILE B CA 1
ATOM 7281 C C . ILE B 1 407 ? 15.844 10.883 -12.023 1 90.06 407 ILE B C 1
ATOM 7283 O O . ILE B 1 407 ? 14.758 11.453 -11.945 1 90.06 407 ILE B O 1
ATOM 7287 N N . SER B 1 408 ? 16.188 10.18 -13.07 1 89.38 408 SER B N 1
ATOM 7288 C CA . SER B 1 408 ? 15.305 9.953 -14.203 1 89.38 408 SER B CA 1
ATOM 7289 C C . SER B 1 408 ? 14.312 8.828 -13.914 1 89.38 408 SER B C 1
ATOM 7291 O O . SER B 1 408 ? 14.469 8.094 -12.93 1 89.38 408 SER B O 1
ATOM 7293 N N . SER B 1 409 ? 13.305 8.719 -14.766 1 88.38 409 SER B N 1
ATOM 7294 C CA . SER B 1 409 ? 12.32 7.648 -14.625 1 88.38 409 SER B CA 1
ATOM 7295 C C . SER B 1 409 ? 12.984 6.277 -14.719 1 88.38 409 SER B C 1
ATOM 7297 O O . SER B 1 409 ? 12.648 5.371 -13.953 1 88.38 409 SER B O 1
ATOM 7299 N N . GLN B 1 410 ? 13.867 6.098 -15.57 1 85.88 410 GLN B N 1
ATOM 7300 C CA . GLN B 1 410 ? 14.562 4.824 -15.742 1 85.88 410 GLN B CA 1
ATOM 7301 C C . GLN B 1 410 ? 15.383 4.477 -14.508 1 85.88 410 GLN B C 1
ATOM 7303 O O . GLN B 1 410 ? 15.398 3.322 -14.07 1 85.88 410 GLN B O 1
ATOM 7308 N N . THR B 1 411 ? 16 5.477 -13.977 1 90.19 411 THR B N 1
ATOM 7309 C CA . THR B 1 411 ? 16.797 5.262 -12.773 1 90.19 411 THR B CA 1
ATOM 7310 C C . THR B 1 411 ? 15.898 4.91 -11.586 1 90.19 411 THR B C 1
ATOM 7312 O O . THR B 1 411 ? 16.281 4.109 -10.734 1 90.19 411 THR B O 1
ATOM 7315 N N . ALA B 1 412 ? 14.773 5.555 -11.562 1 90.88 412 ALA B N 1
ATOM 7316 C CA . ALA B 1 412 ? 13.82 5.227 -10.508 1 90.88 412 ALA B CA 1
ATOM 7317 C C . ALA B 1 412 ? 13.438 3.75 -10.555 1 90.88 412 ALA B C 1
ATOM 7319 O O . ALA B 1 412 ? 13.375 3.084 -9.516 1 90.88 412 ALA B O 1
ATOM 7320 N N . ILE B 1 413 ? 13.156 3.264 -11.766 1 87.69 413 ILE B N 1
ATOM 7321 C CA . ILE B 1 413 ? 12.812 1.859 -11.945 1 87.69 413 ILE B CA 1
ATOM 7322 C C . ILE B 1 413 ? 13.984 0.978 -11.523 1 87.69 413 ILE B C 1
ATOM 7324 O O . ILE B 1 413 ? 13.797 -0.038 -10.852 1 87.69 413 ILE B O 1
ATOM 7328 N N . LYS B 1 414 ? 15.117 1.394 -11.867 1 88.56 414 LYS B N 1
ATOM 7329 C CA . LYS B 1 414 ? 16.312 0.651 -11.492 1 88.56 414 LYS B CA 1
ATOM 7330 C C . LYS B 1 414 ? 16.469 0.576 -9.977 1 88.56 414 LYS B C 1
ATOM 7332 O O . LYS B 1 414 ? 16.734 -0.493 -9.422 1 88.56 414 LYS B O 1
ATOM 7337 N N . TYR B 1 415 ? 16.312 1.713 -9.312 1 91.12 415 TYR B N 1
ATOM 7338 C CA . TYR B 1 415 ? 16.422 1.753 -7.863 1 91.12 415 TYR B CA 1
ATOM 7339 C C . TYR B 1 415 ? 15.383 0.861 -7.203 1 91.12 415 TYR B C 1
ATOM 7341 O O . TYR B 1 415 ? 15.695 0.103 -6.281 1 91.12 415 TYR B O 1
ATOM 7349 N N . LEU B 1 416 ? 14.18 0.926 -7.703 1 91.06 416 LEU B N 1
ATOM 7350 C CA . LEU B 1 416 ? 13.125 0.096 -7.137 1 91.06 416 LEU B CA 1
ATOM 7351 C C . LEU B 1 416 ? 13.414 -1.384 -7.367 1 91.06 416 LEU B C 1
ATOM 7353 O O . LEU B 1 416 ? 13.141 -2.217 -6.5 1 91.06 416 LEU B O 1
ATOM 7357 N N . SER B 1 417 ? 13.906 -1.679 -8.555 1 88 417 SER B N 1
ATOM 7358 C CA . SER B 1 417 ? 14.258 -3.061 -8.867 1 88 417 SER B CA 1
ATOM 7359 C C . SER B 1 417 ? 15.328 -3.582 -7.914 1 88 417 SER B C 1
ATOM 7361 O O . SER B 1 417 ? 15.242 -4.719 -7.438 1 88 417 SER B O 1
ATOM 7363 N N . GLN B 1 418 ? 16.297 -2.77 -7.625 1 90 418 GLN B N 1
ATOM 7364 C CA . GLN B 1 418 ? 17.359 -3.154 -6.707 1 90 418 GLN B CA 1
ATOM 7365 C C . GLN B 1 418 ? 16.828 -3.32 -5.285 1 90 418 GLN B C 1
ATOM 7367 O O . GLN B 1 418 ? 17.25 -4.223 -4.559 1 90 418 GLN B O 1
ATOM 7372 N N . VAL B 1 419 ? 15.961 -2.473 -4.93 1 91.69 419 VAL B N 1
ATOM 7373 C CA . VAL B 1 419 ? 15.359 -2.578 -3.605 1 91.69 419 VAL B CA 1
ATOM 7374 C C . VAL B 1 419 ? 14.562 -3.875 -3.504 1 91.69 419 VAL B C 1
ATOM 7376 O O . VAL B 1 419 ? 14.594 -4.555 -2.477 1 91.69 419 VAL B O 1
ATOM 7379 N N . ASN B 1 420 ? 13.828 -4.246 -4.562 1 89.81 420 ASN B N 1
ATOM 7380 C CA . ASN B 1 420 ? 13.07 -5.496 -4.562 1 89.81 420 ASN B CA 1
ATOM 7381 C C . ASN B 1 420 ? 13.992 -6.703 -4.414 1 89.81 420 ASN B C 1
ATOM 7383 O O . ASN B 1 420 ? 13.648 -7.664 -3.721 1 89.81 420 ASN B O 1
ATOM 7387 N N . ARG B 1 421 ? 15.148 -6.621 -5.113 1 89.38 421 ARG B N 1
ATOM 7388 C CA . ARG B 1 421 ? 16.141 -7.68 -4.957 1 89.38 421 ARG B CA 1
ATOM 7389 C C . ARG B 1 421 ? 16.609 -7.785 -3.508 1 89.38 421 ARG B C 1
ATOM 7391 O O . ARG B 1 421 ? 16.703 -8.891 -2.963 1 89.38 421 ARG B O 1
ATOM 7398 N N . TYR B 1 422 ? 16.859 -6.656 -2.941 1 91.81 422 TYR B N 1
ATOM 7399 C CA . TYR B 1 422 ? 17.266 -6.598 -1.542 1 91.81 422 TYR B CA 1
ATOM 7400 C C . TYR B 1 422 ? 16.172 -7.172 -0.635 1 91.81 422 TYR B C 1
ATOM 7402 O O . TYR B 1 422 ? 16.453 -8 0.23 1 91.81 422 TYR B O 1
ATOM 7410 N N . LEU B 1 423 ? 14.953 -6.754 -0.781 1 92.06 423 LEU B N 1
ATOM 7411 C CA . LEU B 1 423 ? 13.844 -7.207 0.051 1 92.06 423 LEU B CA 1
ATOM 7412 C C . LEU B 1 423 ? 13.641 -8.711 -0.086 1 92.06 423 LEU B C 1
ATOM 7414 O O . LEU B 1 423 ? 13.344 -9.398 0.897 1 92.06 423 LEU B O 1
ATOM 7418 N N . ARG B 1 424 ? 13.727 -9.211 -1.314 1 89.56 424 ARG B N 1
ATOM 7419 C CA . ARG B 1 424 ? 13.539 -10.633 -1.574 1 89.56 424 ARG B CA 1
ATOM 7420 C C . ARG B 1 424 ? 14.602 -11.461 -0.864 1 89.56 424 ARG B C 1
ATOM 7422 O O . ARG B 1 424 ? 14.367 -12.625 -0.531 1 89.56 424 ARG B O 1
ATOM 7429 N N . SER B 1 425 ? 15.758 -10.867 -0.627 1 90.94 425 SER B N 1
ATOM 7430 C CA . SER B 1 425 ? 16.891 -11.578 -0.038 1 90.94 425 SER B CA 1
ATOM 7431 C C . SER B 1 425 ? 16.844 -11.508 1.484 1 90.94 425 SER B C 1
ATOM 7433 O O . SER B 1 425 ? 17.594 -12.211 2.162 1 90.94 425 SER B O 1
ATOM 7435 N N . LEU B 1 426 ? 15.977 -10.688 2.09 1 90.88 426 LEU B N 1
ATOM 7436 C CA . LEU B 1 426 ? 15.906 -10.531 3.537 1 90.88 426 LEU B CA 1
ATOM 7437 C C . LEU B 1 426 ? 15.453 -11.828 4.207 1 90.88 426 LEU B C 1
ATOM 7439 O O . LEU B 1 426 ? 14.578 -12.523 3.691 1 90.88 426 LEU B O 1
ATOM 7443 N N . PRO B 1 427 ? 16.031 -12.133 5.238 1 86.19 427 PRO B N 1
ATOM 7444 C CA . PRO B 1 427 ? 15.562 -13.297 5.992 1 86.19 427 PRO B CA 1
ATOM 7445 C C . PRO B 1 427 ? 14.188 -13.07 6.629 1 86.19 427 PRO B C 1
ATOM 7447 O O . PRO B 1 427 ? 13.43 -14.016 6.828 1 86.19 427 PRO B O 1
ATOM 7450 N N . GLU B 1 428 ? 13.875 -11.828 6.914 1 86.5 428 GLU B N 1
ATOM 7451 C CA . GLU B 1 428 ? 12.609 -11.477 7.543 1 86.5 428 GLU B CA 1
ATOM 7452 C C . GLU B 1 428 ? 11.484 -11.414 6.516 1 86.5 428 GLU B C 1
ATOM 7454 O O . GLU B 1 428 ? 11.68 -10.914 5.402 1 86.5 428 GLU B O 1
ATOM 7459 N N . THR B 1 429 ? 10.383 -11.922 6.863 1 89.06 429 THR B N 1
ATOM 7460 C CA . THR B 1 429 ? 9.211 -11.867 5.992 1 89.06 429 THR B CA 1
ATOM 7461 C C . THR B 1 429 ? 8.32 -10.688 6.363 1 89.06 429 THR B C 1
ATOM 7463 O O . THR B 1 429 ? 7.352 -10.398 5.656 1 89.06 429 THR B O 1
ATOM 7466 N N . GLU B 1 430 ? 8.664 -10.117 7.484 1 88.94 430 GLU B N 1
ATOM 7467 C CA . GLU B 1 430 ? 7.945 -8.93 7.934 1 88.94 430 GLU B CA 1
ATOM 7468 C C . GLU B 1 430 ? 8.914 -7.863 8.445 1 88.94 430 GLU B C 1
ATOM 7470 O O . GLU B 1 430 ? 9.891 -8.18 9.125 1 88.94 430 GLU B O 1
ATOM 7475 N N . LEU B 1 431 ? 8.68 -6.73 8.062 1 85.88 431 LEU B N 1
ATOM 7476 C CA . LEU B 1 431 ? 9.445 -5.598 8.578 1 85.88 431 LEU B CA 1
ATOM 7477 C C . LEU B 1 431 ? 8.648 -4.848 9.641 1 85.88 431 LEU B C 1
ATOM 7479 O O . LEU B 1 431 ? 7.512 -4.441 9.406 1 85.88 431 LEU B O 1
ATOM 7483 N N . ARG B 1 432 ? 9.188 -4.684 10.734 1 81.88 432 ARG B N 1
ATOM 7484 C CA . ARG B 1 432 ? 8.516 -3.992 11.828 1 81.88 432 ARG B CA 1
ATOM 7485 C C . ARG B 1 432 ? 8.617 -2.479 11.672 1 81.88 432 ARG B C 1
ATOM 7487 O O . ARG B 1 432 ? 9.68 -1.961 11.32 1 81.88 432 ARG B O 1
ATOM 7494 N N . VAL B 1 433 ? 7.508 -1.846 11.617 1 76.81 433 VAL B N 1
ATOM 7495 C CA . VAL B 1 433 ? 7.453 -0.389 11.57 1 76.81 433 VAL B CA 1
ATOM 7496 C C . VAL B 1 433 ? 7.059 0.156 12.945 1 76.81 433 VAL B C 1
ATOM 7498 O O . VAL B 1 433 ? 6.504 -0.571 13.773 1 76.81 433 VAL B O 1
ATOM 7501 N N . PRO B 1 434 ? 7.355 1.42 13.125 1 63.75 434 PRO B N 1
ATOM 7502 C CA . PRO B 1 434 ? 6.992 1.979 14.43 1 63.75 434 PRO B CA 1
ATOM 7503 C C . PRO B 1 434 ? 5.496 1.883 14.719 1 63.75 434 PRO B C 1
ATOM 7505 O O . PRO B 1 434 ? 4.691 1.79 13.789 1 63.75 434 PRO B O 1
ATOM 7508 N N . GLN B 1 435 ? 5.062 1.853 15.953 1 60.75 435 GLN B N 1
ATOM 7509 C CA . GLN B 1 435 ? 3.695 1.818 16.469 1 60.75 435 GLN B CA 1
ATOM 7510 C C . GLN B 1 435 ? 3.104 0.416 16.359 1 60.75 435 GLN B C 1
ATOM 7512 O O . GLN B 1 435 ? 1.887 0.257 16.25 1 60.75 435 GLN B O 1
ATOM 7517 N N . GLY B 1 436 ? 4.078 -0.574 16.203 1 61.41 436 GLY B N 1
ATOM 7518 C CA . GLY B 1 436 ? 3.646 -1.961 16.281 1 61.41 436 GLY B CA 1
ATOM 7519 C C . GLY B 1 436 ? 3.072 -2.479 14.969 1 61.41 436 GLY B C 1
ATOM 7520 O O . GLY B 1 436 ? 2.52 -3.58 14.922 1 61.41 436 GLY B O 1
ATOM 7521 N N . ARG B 1 437 ? 3.217 -1.729 13.977 1 76.12 437 ARG B N 1
ATOM 7522 C CA . ARG B 1 437 ? 2.725 -2.201 12.688 1 76.12 437 ARG B CA 1
ATOM 7523 C C . ARG B 1 437 ? 3.826 -2.916 11.914 1 76.12 437 ARG B C 1
ATOM 7525 O O . ARG B 1 437 ? 5 -2.855 12.289 1 76.12 437 ARG B O 1
ATOM 7532 N N . SER B 1 438 ? 3.471 -3.844 11.172 1 84.38 438 SER B N 1
ATOM 7533 C CA . SER B 1 438 ? 4.434 -4.551 10.336 1 84.38 438 SER B CA 1
ATOM 7534 C C . SER B 1 438 ? 4.02 -4.512 8.867 1 84.38 438 SER B C 1
ATOM 7536 O O . SER B 1 438 ? 2.85 -4.297 8.547 1 84.38 438 SER B O 1
ATOM 7538 N N . ILE B 1 439 ? 5.02 -4.477 8.07 1 84.62 439 ILE B N 1
ATOM 7539 C CA . ILE B 1 439 ? 4.797 -4.59 6.637 1 84.62 439 ILE B CA 1
ATOM 7540 C C . ILE B 1 439 ? 5.348 -5.922 6.133 1 84.62 439 ILE B C 1
ATOM 7542 O O . ILE B 1 439 ? 6.504 -6.262 6.391 1 84.62 439 ILE B O 1
ATOM 7546 N N . ALA B 1 440 ? 4.477 -6.672 5.531 1 89 440 ALA B N 1
ATOM 7547 C CA . ALA B 1 440 ? 4.953 -7.91 4.918 1 89 440 ALA B CA 1
ATOM 7548 C C . ALA B 1 440 ? 5.961 -7.621 3.811 1 89 440 ALA B C 1
ATOM 7550 O O . ALA B 1 440 ? 5.734 -6.75 2.969 1 89 440 ALA B O 1
ATOM 7551 N N . THR B 1 441 ? 7.102 -8.266 3.801 1 90.31 441 THR B N 1
ATOM 7552 C CA . THR B 1 441 ? 8.125 -8.07 2.783 1 90.31 441 THR B CA 1
ATOM 7553 C C . THR B 1 441 ? 7.555 -8.297 1.386 1 90.31 441 THR B C 1
ATOM 7555 O O . THR B 1 441 ? 7.84 -7.531 0.461 1 90.31 441 THR B O 1
ATOM 7558 N N . ARG B 1 442 ? 6.754 -9.25 1.244 1 87.75 442 ARG B N 1
ATOM 7559 C CA . ARG B 1 442 ? 6.109 -9.523 -0.037 1 87.75 442 ARG B CA 1
ATOM 7560 C C . ARG B 1 442 ? 5.219 -8.359 -0.465 1 87.75 442 ARG B C 1
ATOM 7562 O O . ARG B 1 442 ? 5.191 -7.996 -1.642 1 87.75 442 ARG B O 1
ATOM 7569 N N . GLY B 1 443 ? 4.512 -7.875 0.532 1 86.44 443 GLY B N 1
ATOM 7570 C CA . GLY B 1 443 ? 3.668 -6.727 0.249 1 86.44 443 GLY B CA 1
ATOM 7571 C C . GLY B 1 443 ? 4.449 -5.508 -0.208 1 86.44 443 GLY B C 1
ATOM 7572 O O . GLY B 1 443 ? 4.012 -4.785 -1.103 1 86.44 443 GLY B O 1
ATOM 7573 N N . ALA B 1 444 ? 5.555 -5.309 0.431 1 89.5 444 ALA B N 1
ATOM 7574 C CA . ALA B 1 444 ? 6.438 -4.215 0.042 1 89.5 444 ALA B CA 1
ATOM 7575 C C . ALA B 1 444 ? 6.902 -4.371 -1.402 1 89.5 444 ALA B C 1
ATOM 7577 O O . ALA B 1 444 ? 6.895 -3.406 -2.172 1 89.5 444 ALA B O 1
ATOM 7578 N N . ILE B 1 445 ? 7.258 -5.613 -1.798 1 88.81 445 ILE B N 1
ATOM 7579 C CA . ILE B 1 445 ? 7.746 -5.906 -3.141 1 88.81 44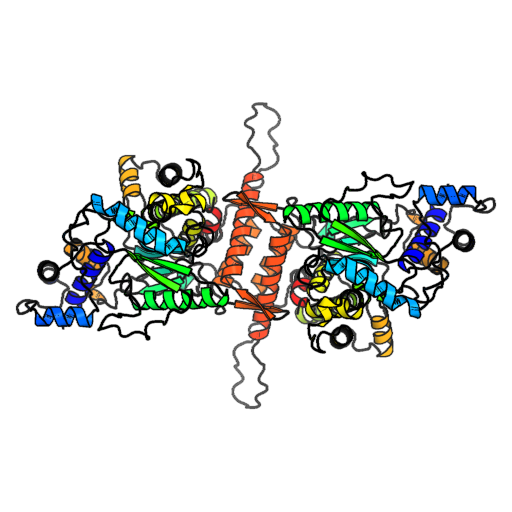5 ILE B CA 1
ATOM 7580 C C . ILE B 1 445 ? 6.625 -5.684 -4.156 1 88.81 445 ILE B C 1
ATOM 7582 O O . ILE B 1 445 ? 6.848 -5.09 -5.215 1 88.81 445 ILE B O 1
ATOM 7586 N N . GLU B 1 446 ? 5.477 -6.141 -3.838 1 84.88 446 GLU B N 1
ATOM 7587 C CA . GLU B 1 446 ? 4.332 -5.984 -4.73 1 84.88 446 GLU B CA 1
ATOM 7588 C C . GLU B 1 446 ? 4.02 -4.508 -4.969 1 84.88 446 GLU B C 1
ATOM 7590 O O . GLU B 1 446 ? 3.725 -4.105 -6.094 1 84.88 446 GLU B O 1
ATOM 7595 N N . HIS B 1 447 ? 4.062 -3.734 -3.906 1 86.5 447 HIS B N 1
ATOM 7596 C CA . HIS B 1 447 ? 3.793 -2.307 -4.035 1 86.5 447 HIS B CA 1
ATOM 7597 C C . HIS B 1 447 ? 4.84 -1.626 -4.91 1 86.5 447 HIS B C 1
ATOM 7599 O O . HIS B 1 447 ? 4.5 -0.818 -5.777 1 86.5 447 HIS B O 1
ATOM 7605 N N . ASN B 1 448 ? 6.07 -1.934 -4.637 1 88.44 448 ASN B N 1
ATOM 7606 C CA . ASN B 1 448 ? 7.137 -1.395 -5.473 1 88.44 448 ASN B CA 1
ATOM 7607 C C . ASN B 1 448 ? 6.941 -1.764 -6.941 1 88.44 448 ASN B C 1
ATOM 7609 O O . ASN B 1 448 ? 7.184 -0.945 -7.832 1 88.44 448 ASN B O 1
ATOM 7613 N N . SER B 1 449 ? 6.535 -2.98 -7.148 1 84.56 449 SER B N 1
ATOM 7614 C CA . SER B 1 449 ? 6.316 -3.447 -8.516 1 84.56 449 SER B CA 1
ATOM 7615 C C . SER B 1 449 ? 5.203 -2.658 -9.195 1 84.56 449 SER B C 1
ATOM 7617 O O . SER B 1 449 ? 5.273 -2.387 -10.398 1 84.56 449 SER B O 1
ATOM 7619 N N . ARG B 1 450 ? 4.184 -2.293 -8.516 1 85 450 ARG B N 1
ATOM 7620 C CA . ARG B 1 450 ? 3.121 -1.461 -9.07 1 85 450 ARG B CA 1
ATOM 7621 C C . ARG B 1 450 ? 3.646 -0.08 -9.445 1 85 450 ARG B C 1
ATOM 7623 O O . ARG B 1 450 ? 3.264 0.475 -10.484 1 85 450 ARG B O 1
ATOM 7630 N N . ILE B 1 451 ? 4.488 0.458 -8.555 1 86.75 451 ILE B N 1
ATOM 7631 C CA . ILE B 1 451 ? 5.086 1.755 -8.852 1 86.75 451 ILE B CA 1
ATOM 7632 C C . ILE B 1 451 ? 5.922 1.656 -10.133 1 86.75 451 ILE B C 1
ATOM 7634 O O . ILE B 1 451 ? 5.867 2.543 -10.984 1 86.75 451 ILE B O 1
ATOM 7638 N N . ILE B 1 452 ? 6.711 0.57 -10.258 1 86.12 452 ILE B N 1
ATOM 7639 C CA . ILE B 1 452 ? 7.543 0.343 -11.438 1 86.12 452 ILE B CA 1
ATOM 7640 C C . ILE B 1 452 ? 6.672 0.338 -12.695 1 86.12 452 ILE B C 1
ATOM 7642 O O . ILE B 1 452 ? 6.992 1.003 -13.68 1 86.12 452 ILE B O 1
ATOM 7646 N N . SER B 1 453 ? 5.582 -0.353 -12.609 1 82 453 SER B N 1
ATOM 7647 C CA . SER B 1 453 ? 4.66 -0.414 -13.742 1 82 453 SER B CA 1
ATOM 7648 C C . SER B 1 453 ? 4.121 0.969 -14.086 1 82 453 SER B C 1
ATOM 7650 O O . SER B 1 453 ? 4.043 1.335 -15.266 1 82 453 SER B O 1
ATOM 7652 N N . GLY B 1 454 ? 3.748 1.71 -13.125 1 83.75 454 GLY B N 1
ATOM 7653 C CA . GLY B 1 454 ? 3.232 3.053 -13.336 1 83.75 454 GLY B CA 1
ATOM 7654 C C . GLY B 1 454 ? 4.254 3.994 -13.945 1 83.75 454 GLY B C 1
ATOM 7655 O O . GLY B 1 454 ? 3.932 4.77 -14.852 1 83.75 454 GLY B O 1
ATOM 7656 N N . VAL B 1 455 ? 5.461 3.926 -13.422 1 85.56 455 VAL B N 1
ATOM 7657 C CA . VAL B 1 455 ? 6.527 4.785 -13.93 1 85.56 455 VAL B CA 1
ATOM 7658 C C . VAL B 1 455 ? 6.867 4.398 -15.367 1 85.56 455 VAL B C 1
ATOM 7660 O O . VAL B 1 455 ? 7.156 5.266 -16.203 1 85.56 455 VAL B O 1
ATOM 7663 N N . PHE B 1 456 ? 6.848 3.094 -15.625 1 82.88 456 PHE B N 1
ATOM 7664 C CA . PHE B 1 456 ? 7.129 2.629 -16.969 1 82.88 456 PHE B CA 1
ATOM 7665 C C . PHE B 1 456 ? 6.094 3.17 -17.953 1 82.88 456 PHE B C 1
ATOM 7667 O O . PHE B 1 456 ? 6.441 3.605 -19.062 1 82.88 456 PHE B O 1
ATOM 7674 N N . GLN B 1 457 ? 4.859 3.129 -17.562 1 80.69 457 GLN B N 1
ATOM 7675 C CA . GLN B 1 457 ? 3.803 3.678 -18.406 1 80.69 457 GLN B CA 1
ATOM 7676 C C . GLN B 1 457 ? 3.973 5.184 -18.594 1 80.69 457 GLN B C 1
ATOM 7678 O O . GLN B 1 457 ? 3.674 5.723 -19.656 1 80.69 457 GLN B O 1
ATOM 7683 N N . HIS B 1 458 ? 4.43 5.766 -17.547 1 82.44 458 HIS B N 1
ATOM 7684 C CA . HIS B 1 458 ? 4.703 7.195 -17.609 1 82.44 458 HIS B CA 1
ATOM 7685 C C . HIS B 1 458 ? 5.77 7.504 -18.656 1 82.44 458 HIS B C 1
ATOM 7687 O O . HIS B 1 458 ? 5.664 8.492 -19.391 1 82.44 458 HIS B O 1
ATOM 7693 N N . ILE B 1 459 ? 6.797 6.672 -18.734 1 80.56 459 ILE B N 1
ATOM 7694 C CA . ILE B 1 459 ? 7.852 6.828 -19.734 1 80.56 459 ILE B CA 1
ATOM 7695 C C . ILE B 1 459 ? 7.27 6.66 -21.125 1 80.56 459 ILE B C 1
ATOM 7697 O O . ILE B 1 459 ? 7.562 7.449 -22.031 1 80.56 459 ILE B O 1
ATOM 7701 N N . ASP B 1 460 ? 6.465 5.691 -21.297 1 74.56 460 ASP B N 1
ATOM 7702 C CA . ASP B 1 460 ? 5.895 5.348 -22.594 1 74.56 460 ASP B CA 1
ATOM 7703 C C . ASP B 1 460 ? 4.949 6.445 -23.078 1 74.56 460 ASP B C 1
ATOM 7705 O O . ASP B 1 460 ? 4.898 6.734 -24.281 1 74.56 460 ASP B O 1
ATOM 7709 N N . ASN B 1 461 ? 4.242 7.059 -22.172 1 74.38 461 ASN B N 1
ATOM 7710 C CA . ASN B 1 461 ? 3.283 8.102 -22.531 1 74.38 461 ASN B CA 1
ATOM 7711 C C . ASN B 1 461 ? 3.979 9.414 -22.875 1 74.38 461 ASN B C 1
ATOM 7713 O O . ASN B 1 461 ? 3.416 10.258 -23.562 1 74.38 461 ASN B O 1
ATOM 7717 N N . ASN B 1 462 ? 5.121 9.617 -22.312 1 66.94 462 ASN B N 1
ATOM 7718 C CA . ASN B 1 462 ? 5.805 10.891 -22.531 1 66.94 462 ASN B CA 1
ATOM 7719 C C . ASN B 1 462 ? 6.922 10.75 -23.562 1 66.94 462 ASN B C 1
ATOM 7721 O O . ASN B 1 462 ? 7.809 11.602 -23.641 1 66.94 462 ASN B O 1
ATOM 7725 N N . LYS B 1 463 ? 6.891 9.578 -24.281 1 64.69 463 LYS B N 1
ATOM 7726 C CA . LYS B 1 463 ? 7.82 9.453 -25.406 1 64.69 463 LYS B CA 1
ATOM 7727 C C . LYS B 1 463 ? 7.48 10.453 -26.516 1 64.69 463 LYS B C 1
ATOM 7729 O O . LYS B 1 463 ? 6.309 10.641 -26.844 1 64.69 463 LYS B O 1
ATOM 7734 N N . PRO B 1 464 ? 8.359 11.359 -26.781 1 53.78 464 PRO B N 1
ATOM 7735 C CA . PRO B 1 464 ? 8.062 12.289 -27.875 1 53.78 464 PRO B CA 1
ATOM 7736 C C . PRO B 1 464 ? 7.523 11.586 -29.125 1 53.78 464 PRO B C 1
ATOM 7738 O O . PRO B 1 464 ? 7.984 10.492 -29.469 1 53.78 464 PRO B O 1
ATOM 7741 N N . SER B 1 465 ? 6.27 11.75 -29.453 1 46.94 465 SER B N 1
ATOM 7742 C CA . SER B 1 465 ? 5.719 11.305 -30.734 1 46.94 465 SER B CA 1
ATOM 7743 C C . SER B 1 465 ? 6.664 11.633 -31.891 1 46.94 465 SER B C 1
ATOM 7745 O O . SER B 1 465 ? 7.141 12.766 -32 1 46.94 465 SER B O 1
ATOM 7747 N N . SER B 1 466 ? 7.387 10.789 -32.469 1 39.53 466 SER B N 1
ATOM 7748 C CA . SER B 1 466 ? 7.918 11.133 -33.781 1 39.53 466 SER B CA 1
ATOM 7749 C C . SER B 1 466 ? 6.812 11.609 -34.719 1 39.53 466 SER B C 1
ATOM 7751 O O . SER B 1 466 ? 6.039 10.812 -35.219 1 39.53 466 SER B O 1
ATOM 7753 N N . ARG B 1 467 ? 6.121 12.734 -34.625 1 33.16 467 ARG B N 1
ATOM 7754 C CA . ARG B 1 467 ? 5.367 13.273 -35.781 1 33.16 467 ARG B CA 1
ATOM 7755 C C . ARG B 1 467 ? 6.227 13.32 -37.031 1 33.16 467 ARG B C 1
ATOM 7757 O O . ARG B 1 467 ? 7.277 13.969 -37.031 1 33.16 467 ARG B O 1
ATOM 7764 N N . LYS B 1 468 ? 6.07 12.344 -37.969 1 35.72 468 LYS B N 1
ATOM 7765 C CA . LYS B 1 468 ? 6.457 12.391 -39.375 1 35.72 468 LYS B CA 1
ATOM 7766 C C . LYS B 1 468 ? 6.004 13.688 -40.031 1 35.72 468 LYS B C 1
ATOM 7768 O O . LYS B 1 468 ? 5.105 13.68 -40.875 1 35.72 468 LYS B O 1
ATOM 7773 N N . GLY B 1 469 ? 5.68 14.82 -39.375 1 29.89 469 GLY B N 1
ATOM 7774 C CA . GLY B 1 469 ? 5.434 15.898 -40.312 1 29.89 469 GLY B CA 1
ATOM 7775 C C . GLY B 1 469 ? 6.637 16.219 -41.188 1 29.89 469 GLY B C 1
ATOM 7776 O O . GLY B 1 469 ? 7.777 16.047 -40.75 1 29.89 469 GLY B O 1
ATOM 7777 N N . SER B 1 470 ? 6.477 16.266 -42.625 1 29.97 470 SER B N 1
ATOM 7778 C CA . SER B 1 470 ? 7.199 16.609 -43.844 1 29.97 470 SER B CA 1
ATOM 7779 C C . SER B 1 470 ? 7.945 17.922 -43.719 1 29.97 470 SER B C 1
ATOM 7781 O O . SER B 1 470 ? 8.516 18.422 -44.688 1 29.97 470 SER B O 1
ATOM 7783 N N . SER B 1 471 ? 7.48 18.953 -42.969 1 30.09 471 SER B N 1
ATOM 7784 C CA . SER B 1 471 ? 8.125 20.156 -43.5 1 30.09 471 SER B CA 1
ATOM 7785 C C . SER B 1 471 ? 9.633 20.125 -43.281 1 30.09 471 SER B C 1
ATOM 7787 O O . SER B 1 471 ? 10.102 19.625 -42.25 1 30.09 471 SER B O 1
ATOM 7789 N N . ARG B 1 472 ? 10.531 20.547 -44.344 1 32.19 472 ARG B N 1
ATOM 7790 C CA . ARG B 1 472 ? 11.93 20.812 -44.688 1 32.19 472 ARG B CA 1
ATOM 7791 C C . ARG B 1 472 ? 12.625 21.594 -43.562 1 32.19 472 ARG B C 1
ATOM 7793 O O . ARG B 1 472 ? 13.742 22.094 -43.781 1 32.19 472 ARG B O 1
ATOM 7800 N N . ILE B 1 473 ? 11.875 22.281 -42.625 1 31.19 473 ILE B N 1
ATOM 7801 C CA . ILE B 1 473 ? 12.734 23.312 -42.062 1 31.19 473 ILE B CA 1
ATOM 7802 C C . ILE B 1 473 ? 13.93 22.688 -41.375 1 31.19 473 ILE B C 1
ATOM 7804 O O . ILE B 1 473 ? 13.883 21.516 -40.969 1 31.19 473 ILE B O 1
ATOM 7808 N N . ASP B 1 474 ? 14.734 23.578 -40.562 1 33.72 474 ASP B N 1
ATOM 7809 C CA . ASP B 1 474 ? 16.109 23.594 -40.094 1 33.72 474 ASP B CA 1
ATOM 7810 C C . ASP B 1 474 ? 16.375 22.453 -39.125 1 33.72 474 ASP B C 1
ATOM 7812 O O . ASP B 1 474 ? 15.508 22.125 -38.281 1 33.72 474 ASP B O 1
ATOM 7816 N N . THR B 1 475 ? 17.359 21.562 -39.312 1 33.75 475 THR B N 1
ATOM 7817 C CA . THR B 1 475 ? 18.109 20.375 -38.938 1 33.75 475 THR B CA 1
ATOM 7818 C C . THR B 1 475 ? 18.438 20.391 -37.438 1 33.75 475 THR B C 1
ATOM 7820 O O . THR B 1 475 ? 18.984 19.422 -36.938 1 33.75 475 THR B O 1
ATOM 7823 N N . ASP B 1 476 ? 18.594 21.609 -36.906 1 34.97 476 ASP B N 1
ATOM 7824 C CA . ASP B 1 476 ? 19.312 21.516 -35.656 1 34.97 476 ASP B CA 1
ATOM 7825 C C . ASP B 1 476 ? 18.406 21 -34.531 1 34.97 476 ASP B C 1
ATOM 7827 O O . ASP B 1 476 ? 17.766 21.781 -33.812 1 34.97 476 ASP B O 1
ATOM 7831 N N . GLY B 1 477 ? 17.578 20.156 -34.812 1 34.56 477 GLY B N 1
ATOM 7832 C CA . GLY B 1 477 ? 16.609 19.719 -33.812 1 34.56 477 GLY B CA 1
ATOM 7833 C C . GLY B 1 477 ? 17.25 19.266 -32.531 1 34.56 477 GLY B C 1
ATOM 7834 O O . GLY B 1 477 ? 18.422 18.922 -32.5 1 34.56 477 GLY B O 1
ATOM 7835 N N . PRO B 1 478 ? 16.734 19.844 -31.438 1 36.66 478 PRO B N 1
ATOM 7836 C CA . PRO B 1 478 ? 17.406 19.516 -30.172 1 36.66 478 PRO B CA 1
ATOM 7837 C C . PRO B 1 478 ? 17.797 18.047 -30.078 1 36.66 478 PRO B C 1
ATOM 7839 O O . PRO B 1 478 ? 17.156 17.188 -30.688 1 36.66 478 PRO B O 1
ATOM 7842 N N . GLU B 1 479 ? 19.094 17.75 -29.828 1 36.47 479 GLU B N 1
ATOM 7843 C CA . GLU B 1 479 ? 19.734 16.469 -29.594 1 36.47 479 GLU B CA 1
ATOM 7844 C C . GLU B 1 479 ? 18.812 15.523 -28.828 1 36.47 479 GLU B C 1
ATOM 7846 O O . GLU B 1 479 ? 18.25 15.906 -27.797 1 36.47 479 GLU B O 1
ATOM 7851 N N . LYS B 1 480 ? 18.297 14.578 -29.438 1 38.88 480 LYS B N 1
ATOM 7852 C CA . LYS B 1 480 ? 17.594 13.422 -28.875 1 38.88 480 LYS B CA 1
ATOM 7853 C C . LYS B 1 480 ? 18.234 12.992 -27.562 1 38.88 480 LYS B C 1
ATOM 7855 O O . LYS B 1 480 ? 19.422 12.695 -27.5 1 38.88 480 LYS B O 1
ATOM 7860 N N . GLU B 1 481 ? 17.812 13.492 -26.531 1 41.12 481 GLU B N 1
ATOM 7861 C CA . GLU B 1 481 ? 18.344 12.906 -25.297 1 41.12 481 GLU B CA 1
ATOM 7862 C C . GLU B 1 481 ? 18.594 11.406 -25.469 1 41.12 481 GLU B C 1
ATOM 7864 O O . GLU B 1 481 ? 17.719 10.68 -25.938 1 41.12 481 GLU B O 1
ATOM 7869 N N . PRO B 1 482 ? 19.75 10.852 -25.562 1 43.5 482 PRO B N 1
ATOM 7870 C CA . PRO B 1 482 ? 20 9.422 -25.766 1 43.5 482 PRO B CA 1
ATOM 7871 C C . PRO B 1 482 ? 19.109 8.531 -24.922 1 43.5 482 PRO B C 1
ATOM 7873 O O . PRO B 1 482 ? 18.906 8.805 -23.734 1 43.5 482 PRO B O 1
ATOM 7876 N N . GLN B 1 483 ? 18.078 8.031 -25.453 1 49.19 483 GLN B N 1
ATOM 7877 C CA . GLN B 1 483 ? 17.266 7.02 -24.766 1 49.19 483 GLN B CA 1
ATOM 7878 C C . GLN B 1 483 ? 18.156 6.082 -23.953 1 49.19 483 GLN B C 1
ATOM 7880 O O . GLN B 1 483 ? 19.016 5.398 -24.5 1 49.19 483 GLN B O 1
ATOM 7885 N N . GLU B 1 484 ? 18.453 6.453 -22.797 1 57.69 484 GLU B N 1
ATOM 7886 C CA . GLU B 1 484 ? 19.266 5.633 -21.906 1 57.69 484 GLU B CA 1
ATOM 7887 C C . GLU B 1 484 ? 18.906 4.156 -22.031 1 57.69 484 GLU B C 1
ATOM 7889 O O . GLU B 1 484 ? 17.734 3.785 -21.922 1 57.69 484 GLU B O 1
ATOM 7894 N N . GLN B 1 485 ? 19.688 3.357 -22.75 1 66 485 GLN B N 1
ATOM 7895 C CA . GLN B 1 485 ? 19.531 1.911 -22.875 1 66 485 GLN B CA 1
ATOM 7896 C C . GLN B 1 485 ? 19.375 1.255 -21.516 1 66 485 GLN B C 1
ATOM 7898 O O . GLN B 1 485 ? 20.062 1.623 -20.562 1 66 485 GLN B O 1
ATOM 7903 N N . TRP B 1 486 ? 18.281 0.541 -21.406 1 76.31 486 TRP B N 1
ATOM 7904 C CA . TRP B 1 486 ? 17.984 -0.14 -20.141 1 76.31 486 TRP B CA 1
ATOM 7905 C C . TRP B 1 486 ? 19.062 -1.166 -19.812 1 76.31 486 TRP B C 1
ATOM 7907 O O . TRP B 1 486 ? 19.594 -1.826 -20.703 1 76.31 486 TRP B O 1
ATOM 7917 N N . ASP B 1 487 ? 19.516 -1.111 -18.609 1 77.31 487 ASP B N 1
ATOM 7918 C CA . ASP B 1 487 ? 20.406 -2.17 -18.109 1 77.31 487 ASP B CA 1
ATOM 7919 C C . ASP B 1 487 ? 19.672 -3.508 -18.047 1 77.31 487 ASP B C 1
ATOM 7921 O O . ASP B 1 487 ? 18.516 -3.572 -17.625 1 77.31 487 ASP B O 1
ATOM 7925 N N . THR B 1 488 ? 20.219 -4.52 -18.641 1 69.94 488 THR B N 1
ATOM 7926 C CA . THR B 1 488 ? 19.641 -5.855 -18.75 1 69.94 488 THR B CA 1
ATOM 7927 C C . THR B 1 488 ? 19.203 -6.363 -17.375 1 69.94 488 THR B C 1
ATOM 7929 O O . THR B 1 488 ? 18.141 -6.98 -17.25 1 69.94 488 THR B O 1
ATOM 7932 N N . GLU B 1 489 ? 19.953 -6.02 -16.391 1 72.06 489 GLU B N 1
ATOM 7933 C CA . GLU B 1 489 ? 19.641 -6.535 -15.055 1 72.06 489 GLU B CA 1
ATOM 7934 C C . GLU B 1 489 ? 18.375 -5.898 -14.492 1 72.06 489 GLU B C 1
ATOM 7936 O O . GLU B 1 489 ? 17.562 -6.582 -13.875 1 72.06 489 GLU B O 1
ATOM 7941 N N . THR B 1 490 ? 18.25 -4.691 -14.828 1 74.62 490 THR B N 1
ATOM 7942 C CA . THR B 1 490 ? 17.078 -3.973 -14.32 1 74.62 490 THR B CA 1
ATOM 7943 C C . THR B 1 490 ? 15.805 -4.465 -14.992 1 74.62 490 THR B C 1
ATOM 7945 O O . THR B 1 490 ? 14.812 -4.754 -14.312 1 74.62 490 THR B O 1
ATOM 7948 N N . ILE B 1 491 ? 15.875 -4.617 -16.25 1 69.94 491 ILE B N 1
ATOM 7949 C CA . ILE B 1 491 ? 14.656 -4.902 -16.984 1 69.94 491 ILE B CA 1
ATOM 7950 C C . ILE B 1 491 ? 14.195 -6.328 -16.703 1 69.94 491 ILE B C 1
ATOM 7952 O O . ILE B 1 491 ? 12.992 -6.598 -16.641 1 69.94 491 ILE B O 1
ATOM 7956 N N . SER B 1 492 ? 15.156 -7.191 -16.453 1 69.75 492 SER B N 1
ATOM 7957 C CA . SER B 1 492 ? 14.82 -8.586 -16.188 1 69.75 492 SER B CA 1
ATOM 7958 C C . SER B 1 492 ? 14.047 -8.727 -14.883 1 69.75 492 SER B C 1
ATOM 7960 O O . SER B 1 492 ? 13.219 -9.633 -14.742 1 69.75 492 SER B O 1
ATOM 7962 N N . GLN B 1 493 ? 14.273 -7.801 -14.008 1 71.25 493 GLN B N 1
ATOM 7963 C CA . GLN B 1 493 ? 13.656 -7.875 -12.688 1 71.25 493 GLN B CA 1
ATOM 7964 C C . GLN B 1 493 ? 12.258 -7.277 -12.695 1 71.25 493 GLN B C 1
ATOM 7966 O O . GLN B 1 493 ? 11.453 -7.543 -11.797 1 71.25 493 GLN B O 1
ATOM 7971 N N . VAL B 1 494 ? 11.984 -6.578 -13.781 1 71.5 494 VAL B N 1
ATOM 7972 C CA . VAL B 1 494 ? 10.766 -5.789 -13.672 1 71.5 494 VAL B CA 1
ATOM 7973 C C . VAL B 1 494 ? 9.734 -6.289 -14.688 1 71.5 494 VAL B C 1
ATOM 7975 O O . VAL B 1 494 ? 8.594 -5.812 -14.711 1 71.5 494 VAL B O 1
ATOM 7978 N N . TYR B 1 495 ? 10.062 -7.312 -15.352 1 71.94 495 TYR B N 1
ATOM 7979 C CA . TYR B 1 495 ? 9.156 -7.809 -16.391 1 71.94 495 TYR B CA 1
ATOM 7980 C C . TYR B 1 495 ? 7.789 -8.141 -15.797 1 71.94 495 TYR B C 1
ATOM 7982 O O . TYR B 1 495 ? 6.758 -7.734 -16.344 1 71.94 495 TYR B O 1
ATOM 7990 N N . PRO B 1 496 ? 7.77 -8.828 -14.664 1 69.06 496 PRO B N 1
ATOM 7991 C CA . PRO B 1 496 ? 6.453 -9.195 -14.141 1 69.06 496 PRO B CA 1
ATOM 7992 C C . PRO B 1 496 ? 5.574 -7.984 -13.844 1 69.06 496 PRO B C 1
ATOM 7994 O O . PRO B 1 496 ? 4.348 -8.055 -13.984 1 69.06 496 PRO B O 1
ATOM 7997 N N . SER B 1 497 ? 6.227 -6.977 -13.562 1 72.69 497 SER B N 1
ATOM 7998 C CA . SER B 1 497 ? 5.492 -5.762 -13.219 1 72.69 497 SER B CA 1
ATOM 7999 C C . SER B 1 497 ? 5.027 -5.031 -14.469 1 72.69 497 SER B C 1
ATOM 8001 O O . SER B 1 497 ? 4.039 -4.293 -14.438 1 72.69 497 SER B O 1
ATOM 8003 N N . LEU B 1 498 ? 5.789 -5.227 -15.523 1 71.81 498 LEU B N 1
ATOM 8004 C CA . LEU B 1 498 ? 5.512 -4.477 -16.734 1 71.81 498 LEU B CA 1
ATOM 8005 C C . LEU B 1 498 ? 4.426 -5.16 -17.562 1 71.81 498 LEU B C 1
ATOM 8007 O O . LEU B 1 498 ? 3.775 -4.523 -18.391 1 71.81 498 LEU B O 1
ATOM 8011 N N . LEU B 1 499 ? 4.305 -6.41 -17.266 1 69.94 499 LEU B N 1
ATOM 8012 C CA . LEU B 1 499 ? 3.479 -7.199 -18.172 1 69.94 499 LEU B CA 1
ATOM 8013 C C . LEU B 1 499 ? 2.068 -7.371 -17.625 1 69.94 499 LEU B C 1
ATOM 8015 O O . LEU B 1 499 ? 1.232 -8.039 -18.234 1 69.94 499 LEU B O 1
ATOM 8019 N N . MET B 1 500 ? 1.749 -6.84 -16.422 1 59.09 500 MET B N 1
ATOM 8020 C CA . MET B 1 500 ? 0.401 -6.961 -15.875 1 59.09 500 MET B CA 1
ATOM 8021 C C . MET B 1 500 ? -0.608 -6.215 -16.734 1 59.09 500 MET B C 1
ATOM 8023 O O . MET B 1 500 ? -1.804 -6.207 -16.438 1 59.09 500 MET B O 1
ATOM 8027 N N . SER B 1 501 ? -0.25 -5.605 -17.875 1 49.5 501 SER B N 1
ATOM 8028 C CA . SER B 1 501 ? -1.169 -4.84 -18.703 1 49.5 501 SER B CA 1
ATOM 8029 C C . SER B 1 501 ? -1.953 -5.746 -19.641 1 49.5 501 SER B C 1
ATOM 8031 O O . SER B 1 501 ? -1.428 -6.754 -20.125 1 49.5 501 SER B O 1
#

Radius of gyration: 35.5 Å; Cα contacts (8 Å, |Δi|>4): 1501; chains: 2; bounding box: 73×126×80 Å

Nearest PDB structures (foldseek):
  8ea4-assembly1_Y  TM=6.368E-01  e=1.292E+00  Scytonema hofmannii
  7svw-assembly1_C  TM=4.370E-01  e=1.232E+00  [Scytonema hofmanni] UTEX 2349
  7pik-assembly1_B  TM=2.487E-01  e=3.386E-01  Escherichia coli
  8ea4-assembly1_X  TM=2.694E-01  e=1.017E+00  Scytonema hofmannii
  7svw-assembly1_B  TM=2.628E-01  e=1.422E+00  [Scytonema hofmanni] UTEX 2349

InterPro domains:
  IPR004875 DDE superfamily endonuclease domain [PF03184] (123-303)
  IPR006600 HTH CenpB-type DNA-binding domain [PF03221] (4-72)
  IPR006600 HTH CenpB-type DNA-binding domain [PS51253] (1-72)
  IPR009057 Homedomain-like superfamily [SSF46689] (2-67)
  IPR050863 Centromere and Transposable Element-Derived Protein [PTHR19303] (9-353)

Organism: Tuber melanosporum (strain Mel28) (NCBI:txid656061)

pLDDT: mean 78.47, std 16.02, range [29.59, 97.88]

Secondary structure (DSSP, 8-state):
--HHHHHHHHHHHHHHHHTT----HHHHHHHHHHHHHHHHHSTT-----TT----HHHHHHHHHHTT--------S---GGGHHHHHHHHHHHHTTS-GGGEEEEEEEEEESS--TTS---S-EEEEEEEEETTSS-BPPPEEEES-SS-HHHHHTT--GGGSSSEEEE-SSSS-HHHHHHHHHHHHHHHHHTT--EEEEEE--TTS--TTS--TT--SSPPP--SSEEEEEEPTTS-GGGSGGGGTHHHHHHHHHHHHHHHHHHHHHHHHS---S---HHHHHHHHHHHHHHS-HHHHHHHHHHHTS-GGGGGS---GGG-HHHHHHHHHHHHHHHHHHH-TT--HHHHHHHHTT-S-S-SSS----HHHHHHHHHHTTHHHH-SS----------TTS--PPPPPPHHHHHHHHHHHHHHHHH-S-SEEEEGGGEEEEHHHHHHHHHHHHHHHHHHHHHTS-----------S---------PPPHHHHHHHHHHHS--/--HHHHHHHHHHHHHHHHTT----HHHHHHHHHHHHHHHHHSTT-----TT----HHHHHHHHHHTT--------S---GGGHHHHHHHHHHHHTTS-GGGEEEEEEEEEESS--TTS---S-EEEEEEEEETTSS-BPPPEEEES-SS-HHHHHTT--GGGSSSEEEE-SSSS-HHHHHHHHHHHHHHHHHTT--EEEEEE--TTS--TTS--TT--SSPPP--SSEEEEEEPTTS-GGGSGGGGTHHHHHHHHHHHHHHHHHHHHHHHHS---S---HHHHHHHHHHHHHHS-HHHHHHHHHHHTS-GGGGGS---GGG-HHHHHHHHHHHHHHHHHHH-TT--HHHHHHHHTSSSSS--S-----HHHHHHHHHHTTHHHH-SS------TT--TTS--PPPPPPHHHHHHHHHHHHHHHHH-S-SEEEEGGGEEEEHHHHHHHHHHHHHHHHHHHHHTS-----------S---------PPPHHHHHHHHHHHS--